Protein AF-A0A9P7UF56-F1 (afdb_monomer_lite)

Sequence (1201 aa):
MAQEKAANDVGEPPVHTKIPYWRIVTDQAGITQEVADYRYPGSGTEADPFLVQWIPNDPRNPMLFSKATKWFITFMVSLTTLAVALLSSAYTGGIRQIIIEFGISQEVATLGVSLFVLGFAIGPLLWAPLSELFGRQSLFFGTYAILTAFNAGCAGANSATTLIVLRFFAGAFGSSPLANSGGVIADMFPAADRGLAMALFAAAPFLGPVLGPIIGGFLGAAAGWRWVMGFLAAFSGTLWLLGAALVPETYAPYLLRQRAAKLSKMTGKVYVSKIEHEQGKISLAESFKTALSRPWILLFREPIVLLLSLYMAIIYGTLYMLFAAFPIVYQQERGWSQGIGGLAFLGIMVGMVFAIIYTLPENGRYKRVQERNGGFAPPETRLLSAMVGGVAIPIGLFWFAWTNNADIHWMVSIAAGVPFGFGMVLLFLSVMNYLIDAYTIFAASVLAANSVIRSCFGAAFPLFTTYMYKDLGTNWASSIPAFLALACVPFPFLFYKYGPAIRARCKFAAQSEAFMARLREEDTSSSDKEPENKNIMGLKEQDGKLVYTYDAEKVWVEPWGLDAFRVRATKAREMPTEDWALLKPEKADAKIIIDDKAGTITNGKIKASITSGGKLMMWNSKGELLLEEYSRHRRDVLDPKCSALDVEAREFLAIVNSNDYHLTARFESVDAEEKIFGMGQYQQPFLDLKGHDLELAHRNSQASVPFAVSSLGYGLLWNNPSVGRAILGRNIMSFEAKSTRALDYWIVAGDSPAEIVEAYADTTGKVPMMPEYGLGFWQCKLRYQTQEELLEVAREYRKRELPIDLIVIDFFHWPLQGEWKFDPTYWPDPDAMIKELQELKIELMVSIWPTVDHKSENWDEMVEKGYLIQSDRGIRIAMNFQGDTTHFDATNPGARDYVWKKAKKNYYDKGIRVFWLDEAEPEYTVYDFDTYRYHLGSNVSIGNIYPVEYAKAFYEGMEAEGQKNIVNLIRCAWAGSQKYGALVWSGDIASSWGSLRNQVAAGLHMGLSGLPWWTTDIGGFHGGDPRDEKFRELFVRWFQWGAFCPVFRLHGCREPEQPQHGTTGGAECHSGAPNEVWSYGPEVYEICKKYMFLREELRDYTRSLMKEAHEKGTPVMRTLFYEFPKDQETWKIGQQYMFGSKYLVCPVLEAEKRNMKVYLPQLEAGGKWKPLLEGETDTYEGGKWIEIDAPLEWMPVFKRE

Radius of gyration: 37.82 Å; chains: 1; bounding box: 109×84×84 Å

Foldseek 3Di:
DPPVPPPPPPPDDDDDDDDPLQCLAVPLLLDDPCQLPDDFPWDQAPVTRRAFDADVLRPNQLQNDDPVLLVVLLVLLLLLLLLLLLLLALLLLQLVVVCVQQVDDSLLSLLLNLLLLLLLLQQLLPLQLVCLVVFVLVLLLVLLVLLLVLLLQLLVDPHSVSNSVSSNSNSNSSNNSVNCSLVLLVLNDDPLGSPVSVLSSLLSNVVSLLVSLQNSNVCCLPPRSSVSSVVSSVSSVVSSVCSSRRPGTRNRQSSSQSNQVVSCVVPVGHYDHPCCVVPPDDDPVRSSVCSNPLLVCCCVQAVLLVLLLLLLQLLLLVSLLCSQLLCCLCCVQVVDGSNVSSCLSVLLVLLLVVLSVVVPVLVQVQVVQCVVVVNDHDLLSLLPLLLQLLVLQLQLLLQLLVQSHNVHDNVSNSNSSNSNSNSSSSSVRSSLSSLCSLQVVCSSSSVSSSSNSNSNSSSPNNSCSVVLCVPVNRNVSSCVSSVVSNVSSCSSVCCSVCVVVSLCVRDRSVVVVVVVVVVVVVVVPPDDDDDDDDPLPAWDDDPQWTWGDDDQKIWTWHDQFAQKTKIKMFSDPDGDPDPFLFDRDDDFRWDWDDDPFWIWIDGHQKIWIQGSLGWIWMDGPVRHTDWTQDAADCSPVPPPNHHPPGDGQWDFQDDPPDLWGWTKHKIALSDLPKFKFFQFFDLALDRGCAQHKDWLADAFLDFGAGWIDILSFKIKGFRFQFGWMFGNYSGMTMTTAGTERMGIMMMGGHPFLLVRLLRLCSTRHFFFQADLLQQAEEEAEQAQQALVSQVVQLVVCVVVVFDAQEYEHEPQLPQAAPQLAGDCVRYVDVLVSCVVCVVSNYAYEYEHEQKDACPDPCNVVCVVVVQWKAFPDDDQAFADPPHRITGGQLVDPVNLLVSLVSNCVRPVVSPHQEYAHECQSPHGPDPPQQRIAHPVGGCNRRSSCRSLSSLVSNQVSSVVVVDGNGAYEYAYHYNSSSHSNYQYESGQFALDLSSLSSVLSNLQSNLSSLNLRYAYAQSGADDQALADPQSLLSSLLSQQVLLLHLGNYHYYQHPPWDDQPDDGTSSNDIGHDDGDQVSNDDVSNVLNSVSSVVSVVCSVVSSVLSVCSNPRSHHQKHQQCNQQVVQPVSSVDRQWTDRPNWKIFHGDSDPPDFKDWDAFAADDPPKWKFWPPPPGDDTHHHPDIDMDTAHSSHGTMITID

Organism: NCBI:txid1209932

Secondary structure (DSSP, 8-state):
--SSSSS-----PPP--PPPHHHHHH-SS---HHHHH---SS-SSSSS-EEE-PPTT-TT-GGGS-HHHHHHHHHHHHHHHHHHHHHHHHGGGGHHHHHHHHT--HHHHHHHHHHHHHHHHHHHHHHHHHHHHH-HHHHHHHHHHHHHHHHHHHHT--SHHHHHHHHHHHHHHHTHHHHHHHHHHHHHS-TTTHHHHHHHHHHHHHHHHHHHHHHHHHHHHHH-HHHHHHHHHHHHHHHHHHHHHH-----HHHHHHHHHHHHHHHHSS-EEEHHHHHH----HHHHHHHHHHHHHHHHHH-HHHHHHHHHHHHHHHHHHHHHHHHIIIIIIIS---HHHHHGGGHHHHHHHHHHHHHHHHHHHHHHHHHHHTTT---GGGGGHHHHHHHHHHHHHHHHHHHH-STTS-HHHHHHTHHHHHHHHHHHHHHHHHHHHHHTGGGHHHHHHHHHHHHHHHHHHHHHHHHHHHHHH-HHHHHHHHHHHHHHHTHHHHHHHHHHHHHHHT-HHHHHHHHHHHHHHHHHTSS----------TTEEEETTEEEEEETTEEEEEEE-STTEEEEEEESSSS-----TTPPPPPPP--EEEE-SSEEEEEETTEEEEEETT--EEEEETT--EEEEB--BSSSSTTSTT--TT-B-SEEEEEPTTSS-EEEEEEEE---SS--EEEEEE-SSS-S--TT-EEEES-BTTBEEEEEEEETTTEEEEE---SSEEEEE-SSEEEEEEEEES-EEEEEEE-SSHHHHHHHHHHHH----PPPGGGSSEEE--TT--SHHHHHHHHHHHHHTT---SEEEE-S--SSSTT--S--TTT-S-HHHHHHHHHHTT-EEEEEE--EEETTSTTHHHHHHHT-B-EESSS-S-SB-SSS-EEEB-TTSHHHHHHHHHHHHHHTGGGT--EEEE-S-S---SS--TTTEE-SSSBHHHHGGGHHHHHHHHHHHHHHHTT--S--EEES---TTGGGGTEEEE--S-BSSHHHHHHHHHHHHHHHHTT---EE--TT-SEEE-TT-HHHHHHHHHHHHHHTTSSSEEE--EESSPBPP--SSGGGGS-BPPP-STTTT-HHHHHHHHHHHHHHHHTHHHHHHHHHHHHHH---SEEEHHHH-TT-TTTTT-SS-EEETTTEEE----STT--EEEEEEPPPSTT-EEEE-STT----EESSEEEEEE--TT---EEEE-

InterPro domains:
  IPR000322 Glycoside hydrolase family 31, TIM barrel domain [PF01055] (768-1102)
  IPR011013 Galactose mutarotase-like domain superfamily [SSF74650] (539-753)
  IPR011701 Major facilitator superfamily [PF07690] (79-460)
  IPR013780 Glycosyl hydrolase, all-beta [G3DSA:2.60.40.1180] (1116-1201)
  IPR017853 Glycoside hydrolase superfamily [SSF51445] (755-1114)
  IPR020846 Major facilitator superfamily domain [PS50850] (73-505)
  IPR036259 MFS transporter superfamily [G3DSA:1.20.1250.20] (67-492)
  IPR036259 MFS transporter superfamily [SSF103473] (56-498)
  IPR048395 Glycosyl hydrolase family 31, C-terminal domain [PF21365] (1113-1201)
  IPR051816 Glycosyl Hydrolase Family 31 [PTHR43863] (535-1200)

Structure (mmCIF, N/CA/C/O backbone):
data_AF-A0A9P7UF56-F1
#
_entry.id   AF-A0A9P7UF56-F1
#
loop_
_atom_site.group_PDB
_atom_site.id
_atom_site.type_symbol
_atom_site.label_atom_id
_atom_site.label_alt_id
_atom_site.label_comp_id
_atom_site.label_asym_id
_atom_site.label_entity_id
_atom_site.label_seq_id
_atom_site.pdbx_PDB_ins_code
_atom_site.Cartn_x
_atom_site.Cartn_y
_atom_site.Cartn_z
_atom_site.occupancy
_atom_site.B_iso_or_equiv
_atom_site.auth_seq_id
_atom_site.auth_comp_id
_atom_site.auth_asym_id
_atom_site.auth_atom_id
_atom_site.pdbx_PDB_model_num
ATOM 1 N N . MET A 1 1 ? -32.665 -35.952 42.282 1.00 38.88 1 MET A N 1
ATOM 2 C CA . MET A 1 1 ? -32.111 -36.808 41.204 1.00 38.88 1 MET A CA 1
ATOM 3 C C . MET A 1 1 ? -33.050 -37.064 40.007 1.00 38.88 1 MET A C 1
ATOM 5 O O . MET A 1 1 ? -32.699 -37.874 39.162 1.00 38.88 1 MET A O 1
ATOM 9 N N . ALA A 1 2 ? -34.174 -36.345 39.842 1.00 30.50 2 ALA A N 1
ATOM 10 C CA . ALA A 1 2 ? -35.028 -36.456 38.640 1.00 30.50 2 ALA A CA 1
ATOM 11 C C . ALA A 1 2 ? -35.421 -35.102 37.998 1.00 30.50 2 ALA A C 1
ATOM 13 O O . ALA A 1 2 ? -36.192 -35.088 37.048 1.00 30.50 2 ALA A O 1
ATOM 14 N N . GLN A 1 3 ? -34.880 -33.972 38.476 1.00 29.50 3 GLN A N 1
ATOM 15 C CA . GLN A 1 3 ? -35.150 -32.630 37.922 1.00 29.50 3 GLN A CA 1
ATOM 16 C C . GLN A 1 3 ? -33.920 -31.936 37.306 1.00 29.50 3 GLN A C 1
ATOM 18 O O . GLN A 1 3 ? -34.077 -30.958 36.591 1.00 29.50 3 GLN A O 1
ATOM 23 N N . GLU A 1 4 ? -32.714 -32.488 37.472 1.00 28.36 4 GLU A N 1
ATOM 24 C CA . GLU A 1 4 ? -31.474 -31.980 36.847 1.00 28.36 4 GLU A CA 1
ATOM 25 C C . GLU A 1 4 ? -31.166 -32.606 35.476 1.00 28.36 4 GLU A C 1
ATOM 27 O O . GLU A 1 4 ? -30.162 -32.283 34.852 1.00 28.36 4 GLU A O 1
ATOM 32 N N . LYS A 1 5 ? -32.028 -33.501 34.975 1.00 28.33 5 LYS A N 1
ATOM 33 C CA . LYS A 1 5 ? -31.809 -34.230 33.712 1.00 28.33 5 LYS A CA 1
ATOM 34 C C . LYS A 1 5 ? -32.609 -33.702 32.515 1.00 28.33 5 LYS A C 1
ATOM 36 O O . LYS A 1 5 ? -32.492 -34.265 31.436 1.00 28.33 5 LYS A O 1
ATOM 41 N N . ALA A 1 6 ? -33.401 -32.640 32.687 1.00 27.80 6 ALA A N 1
ATOM 42 C CA . ALA A 1 6 ? -34.281 -32.103 31.640 1.00 27.80 6 ALA A CA 1
ATOM 43 C C . ALA A 1 6 ? -33.765 -30.811 30.967 1.00 27.80 6 ALA A C 1
ATOM 45 O O . ALA A 1 6 ? -34.418 -30.305 30.063 1.00 27.80 6 ALA A O 1
ATOM 46 N N . ALA A 1 7 ? -32.608 -30.278 31.381 1.00 30.84 7 ALA A N 1
ATOM 47 C CA . ALA A 1 7 ? -32.051 -29.032 30.837 1.00 30.84 7 ALA A CA 1
ATOM 48 C C . ALA A 1 7 ? -30.978 -29.229 29.743 1.00 30.84 7 ALA A C 1
ATOM 50 O O . ALA A 1 7 ? -30.502 -28.245 29.190 1.00 30.84 7 ALA A O 1
ATOM 51 N N . ASN A 1 8 ? -30.618 -30.475 29.407 1.00 30.97 8 ASN A N 1
ATOM 52 C CA . ASN A 1 8 ? -29.501 -30.790 28.501 1.00 30.97 8 ASN A CA 1
ATOM 53 C C . ASN A 1 8 ? -29.908 -31.468 27.184 1.00 30.97 8 ASN A C 1
ATOM 55 O O . ASN A 1 8 ? -29.064 -32.076 26.537 1.00 30.97 8 ASN A O 1
ATOM 59 N N . ASP A 1 9 ? -31.167 -31.344 26.761 1.00 32.72 9 ASP A N 1
ATOM 60 C CA . ASP A 1 9 ? -31.606 -31.832 25.447 1.00 32.72 9 ASP A CA 1
ATOM 61 C C . ASP A 1 9 ? -31.971 -30.645 24.545 1.00 32.72 9 ASP A C 1
ATOM 63 O O . ASP A 1 9 ? -33.124 -30.411 24.178 1.00 32.72 9 ASP A O 1
ATOM 67 N N . VAL A 1 10 ? -30.963 -29.821 24.246 1.00 35.53 10 VAL A N 1
ATOM 68 C CA . VAL A 1 10 ? -31.018 -28.922 23.092 1.00 35.53 10 VAL A CA 1
ATOM 69 C C . VAL A 1 10 ? -30.458 -29.731 21.934 1.00 35.53 10 VAL A C 1
ATOM 71 O O . VAL A 1 10 ? -29.245 -29.885 21.802 1.00 35.53 10 VAL A O 1
ATOM 74 N N . GLY A 1 11 ? -31.373 -30.317 21.160 1.00 30.30 11 GLY A N 1
ATOM 75 C CA . GLY A 1 11 ? -31.056 -31.020 19.923 1.00 30.30 11 GLY A CA 1
ATOM 76 C C . GLY A 1 11 ? -30.156 -30.182 19.016 1.00 30.30 11 GLY A C 1
ATOM 77 O O . GLY A 1 11 ? -30.137 -28.953 19.105 1.00 30.30 11 GLY A O 1
ATOM 78 N N . GLU A 1 12 ? -29.394 -30.887 18.182 1.00 31.69 12 GLU A N 1
ATOM 79 C CA . GLU A 1 12 ? -28.441 -30.358 17.206 1.00 31.69 12 GLU A CA 1
ATOM 80 C C . GLU A 1 12 ? -28.851 -28.983 16.643 1.00 31.69 12 GLU A C 1
ATOM 82 O O . GLU A 1 12 ? -30.004 -28.815 16.228 1.00 31.69 12 GLU A O 1
ATOM 87 N N . PRO A 1 13 ? -27.938 -27.990 16.590 1.00 33.47 13 PRO A N 1
ATOM 88 C CA . PRO A 1 13 ? -28.238 -26.738 15.912 1.00 33.47 13 PRO A CA 1
ATOM 89 C C . PRO A 1 13 ? -28.618 -27.059 14.457 1.00 33.47 13 PRO A C 1
ATOM 91 O O . PRO A 1 13 ? -27.858 -27.748 13.768 1.00 33.47 13 PRO A O 1
ATOM 94 N N . PRO A 1 14 ? -29.791 -26.610 13.982 1.00 34.78 14 PRO A N 1
ATOM 95 C CA . PRO A 1 14 ? -30.282 -26.982 12.668 1.00 34.78 14 PRO A CA 1
ATOM 96 C C . PRO A 1 14 ? -29.324 -26.489 11.578 1.00 34.78 14 PRO A C 1
ATOM 98 O O . PRO A 1 14 ? -28.766 -25.393 11.638 1.00 34.78 14 PRO A O 1
ATOM 101 N N . VAL A 1 15 ? -29.119 -27.345 10.579 1.00 40.34 15 VAL A N 1
ATOM 102 C CA . VAL A 1 15 ? -28.259 -27.113 9.417 1.00 40.34 15 VAL A CA 1
ATOM 103 C C . VAL A 1 15 ? -28.694 -25.844 8.677 1.00 40.34 15 VAL A C 1
ATOM 105 O O . VAL A 1 15 ? -29.820 -25.764 8.198 1.00 40.34 15 VAL A O 1
ATOM 108 N N . HIS A 1 16 ? -27.767 -24.890 8.535 1.00 46.00 16 HIS A N 1
ATOM 109 C CA . HIS A 1 16 ? -27.943 -23.605 7.851 1.00 46.00 16 HIS A CA 1
ATOM 110 C C . HIS A 1 16 ? -28.713 -23.706 6.525 1.00 46.00 16 HIS A C 1
ATOM 112 O O . HIS A 1 16 ? -28.146 -24.081 5.493 1.00 46.00 16 HIS A O 1
ATOM 118 N N . THR A 1 17 ? -29.956 -23.226 6.491 1.00 51.69 17 THR A N 1
ATOM 119 C CA . THR A 1 17 ? -30.624 -22.938 5.215 1.00 51.69 17 THR A CA 1
ATOM 120 C C . THR A 1 17 ? -30.362 -21.495 4.770 1.00 51.69 17 THR A C 1
ATOM 122 O O . THR A 1 17 ? -31.047 -20.551 5.158 1.00 51.69 17 THR A O 1
ATOM 125 N N . LYS A 1 18 ? -29.346 -21.298 3.913 1.00 59.66 18 LYS A N 1
ATOM 126 C CA . LYS A 1 18 ? -29.108 -20.008 3.237 1.00 59.66 18 LYS A CA 1
ATOM 127 C C . LYS A 1 18 ? -30.340 -19.632 2.405 1.00 59.66 18 LYS A C 1
ATOM 129 O O . LYS A 1 18 ? -30.683 -20.337 1.458 1.00 59.66 18 LYS A O 1
ATOM 134 N N . ILE A 1 19 ? -30.981 -18.503 2.717 1.00 76.12 19 ILE A N 1
ATOM 135 C CA . ILE A 1 19 ? -32.008 -17.913 1.850 1.00 76.12 19 ILE A CA 1
ATOM 136 C C . ILE A 1 19 ? -31.288 -17.208 0.690 1.00 76.12 19 ILE A C 1
ATOM 138 O O . ILE A 1 19 ? -30.473 -16.318 0.944 1.00 76.12 19 ILE A O 1
ATOM 142 N N . PRO A 1 20 ? -31.560 -17.558 -0.580 1.00 83.69 20 PRO A N 1
ATOM 143 C CA . PRO A 1 20 ? -31.026 -16.817 -1.718 1.00 83.69 20 PRO A CA 1
ATOM 144 C C . PRO A 1 20 ? -31.409 -15.335 -1.646 1.00 83.69 20 PRO A C 1
ATOM 146 O O . PRO A 1 20 ? -32.547 -15.011 -1.307 1.00 83.69 20 PRO A O 1
ATOM 149 N N . TYR A 1 21 ? -30.500 -14.430 -2.018 1.00 84.25 21 TYR A N 1
ATOM 150 C CA . TYR A 1 21 ? -30.726 -12.983 -1.889 1.00 84.25 21 TYR A CA 1
ATOM 151 C C . TYR A 1 21 ? -31.999 -12.501 -2.607 1.00 84.25 21 TYR A C 1
ATOM 153 O O . TYR A 1 21 ? -32.747 -11.699 -2.057 1.00 84.25 21 TYR A O 1
ATOM 161 N N . TRP A 1 22 ? -32.326 -13.067 -3.777 1.00 83.88 22 TRP A N 1
ATOM 162 C CA . TRP A 1 22 ? -33.572 -12.754 -4.489 1.00 83.88 22 TRP A CA 1
ATOM 163 C C . TRP A 1 22 ? -34.819 -13.029 -3.636 1.00 83.88 22 TRP A C 1
ATOM 165 O O . TRP A 1 22 ? -35.765 -12.248 -3.652 1.00 83.88 22 TRP A O 1
ATOM 175 N N . ARG A 1 23 ? -34.801 -14.090 -2.818 1.00 85.44 23 ARG A N 1
ATOM 176 C CA . ARG A 1 23 ? -35.903 -14.433 -1.915 1.00 85.44 23 ARG A CA 1
ATOM 177 C C . ARG A 1 23 ? -35.963 -13.485 -0.714 1.00 85.44 23 ARG A C 1
ATOM 179 O O . ARG A 1 23 ? -37.057 -13.227 -0.231 1.00 85.44 23 ARG A O 1
ATOM 186 N N . ILE A 1 24 ? -34.840 -12.904 -0.279 1.00 86.19 24 ILE A N 1
ATOM 187 C CA . ILE A 1 24 ? -34.822 -11.826 0.733 1.00 86.19 24 ILE A CA 1
ATOM 188 C C . ILE A 1 24 ? -35.512 -10.563 0.187 1.00 86.19 24 ILE A C 1
ATOM 190 O O . ILE A 1 24 ? -36.226 -9.886 0.924 1.00 86.19 24 ILE A O 1
ATOM 194 N N . VAL A 1 25 ? -35.344 -10.278 -1.109 1.00 87.19 25 VAL A N 1
ATOM 195 C CA . VAL A 1 25 ? -35.974 -9.136 -1.792 1.00 87.19 25 VAL A CA 1
ATOM 196 C C . VAL A 1 25 ? -37.474 -9.365 -2.040 1.00 87.19 25 VAL A C 1
ATOM 198 O O . VAL A 1 25 ? -38.247 -8.416 -1.916 1.00 87.19 25 VAL A O 1
ATOM 201 N N . THR A 1 26 ? -37.910 -10.593 -2.361 1.00 85.38 26 THR A N 1
ATOM 202 C CA . THR A 1 26 ? -39.309 -10.879 -2.752 1.00 85.38 26 THR A CA 1
ATOM 203 C C . THR A 1 26 ? -40.205 -11.454 -1.642 1.00 85.38 26 THR A C 1
ATOM 205 O O . THR A 1 26 ? -41.411 -11.219 -1.662 1.00 85.38 26 THR A O 1
ATOM 208 N N . ASP A 1 27 ? -39.675 -12.224 -0.680 1.00 87.50 27 ASP A N 1
ATOM 209 C CA . ASP A 1 27 ? -40.447 -12.892 0.390 1.00 87.50 27 ASP A CA 1
ATOM 210 C C . ASP A 1 27 ? -40.302 -12.146 1.726 1.00 87.50 27 ASP A C 1
ATOM 212 O O . ASP A 1 27 ? -39.382 -12.383 2.511 1.00 87.50 27 ASP A O 1
ATOM 216 N N . GLN A 1 28 ? -41.251 -11.251 2.013 1.00 88.12 28 GLN A N 1
ATOM 217 C CA . GLN A 1 28 ? -41.210 -10.400 3.212 1.00 88.12 28 GLN A CA 1
ATOM 218 C C . GLN A 1 28 ? -41.397 -11.165 4.526 1.00 88.12 28 GLN A C 1
ATOM 220 O O . GLN A 1 28 ? -40.886 -10.747 5.560 1.00 88.12 28 GLN A O 1
ATOM 225 N N . ALA A 1 29 ? -42.108 -12.294 4.501 1.00 84.06 29 ALA A N 1
ATOM 226 C CA . ALA A 1 29 ? -42.334 -13.107 5.695 1.00 84.06 29 ALA A CA 1
ATOM 227 C C . ALA A 1 29 ? -41.135 -14.015 6.024 1.00 84.06 29 ALA A C 1
ATOM 229 O O . ALA A 1 29 ? -40.936 -14.371 7.188 1.00 84.06 29 ALA A O 1
ATOM 230 N N . GLY A 1 30 ? -40.352 -14.394 5.003 1.00 83.00 30 GLY A N 1
ATOM 231 C CA . GLY A 1 30 ? -39.095 -15.131 5.151 1.00 83.00 30 GLY A CA 1
ATOM 232 C C . GLY A 1 30 ? -39.214 -16.410 5.982 1.00 83.00 30 GLY A C 1
ATOM 233 O O . GLY A 1 30 ? -38.356 -16.659 6.824 1.00 83.00 30 GLY A O 1
ATOM 234 N N . ILE A 1 31 ? -40.296 -17.182 5.806 1.00 83.69 31 ILE A N 1
ATOM 235 C CA . ILE A 1 31 ? -40.503 -18.434 6.552 1.00 83.69 31 ILE A CA 1
ATOM 236 C C . ILE A 1 31 ? -39.583 -19.511 5.969 1.00 83.69 31 ILE A C 1
ATOM 238 O O . ILE A 1 31 ? -39.773 -19.969 4.835 1.00 83.69 31 ILE A O 1
ATOM 242 N N . THR A 1 32 ? -38.575 -19.886 6.748 1.00 84.31 32 THR A N 1
ATOM 243 C CA . THR A 1 32 ? -37.773 -21.101 6.570 1.00 84.31 32 THR A CA 1
ATOM 244 C C . THR A 1 32 ? -38.361 -22.230 7.413 1.00 84.31 32 THR A C 1
ATOM 246 O O . THR A 1 32 ? -39.218 -21.990 8.265 1.00 84.31 32 THR A O 1
ATOM 249 N N . GLN A 1 33 ? -37.903 -23.461 7.182 1.00 77.81 33 GLN A N 1
ATOM 250 C CA . GLN A 1 33 ? -38.308 -24.610 7.995 1.00 77.81 33 GLN A CA 1
ATOM 251 C C . GLN A 1 33 ? -37.965 -24.376 9.480 1.00 77.81 33 GLN A C 1
ATOM 253 O O . GLN A 1 33 ? -38.807 -24.561 10.347 1.00 77.81 33 GLN A O 1
ATOM 258 N N . GLU A 1 34 ? -36.791 -23.800 9.750 1.00 80.56 34 GLU A N 1
ATOM 259 C CA . GLU A 1 34 ? -36.337 -23.410 11.093 1.00 80.56 34 GLU A CA 1
ATOM 260 C C . GLU A 1 34 ? -37.285 -22.412 11.782 1.00 80.56 34 GLU A C 1
ATOM 262 O O . GLU A 1 34 ? -37.587 -22.548 12.964 1.00 80.56 34 GLU A O 1
ATOM 267 N N . VAL A 1 35 ? -37.795 -21.422 11.041 1.00 83.38 35 VAL A N 1
ATOM 268 C CA . VAL A 1 35 ? -38.759 -20.435 11.560 1.00 83.38 35 VAL A CA 1
ATOM 269 C C . VAL A 1 35 ? -40.125 -21.073 11.833 1.00 83.38 35 VAL A C 1
ATOM 271 O O . VAL A 1 35 ? -40.813 -20.660 12.763 1.00 83.38 35 VAL A O 1
ATOM 274 N N . ALA A 1 36 ? -40.533 -22.063 11.034 1.00 81.50 36 ALA A N 1
ATOM 275 C CA . ALA A 1 36 ? -41.790 -22.780 11.238 1.00 81.50 36 ALA A CA 1
ATOM 276 C C . ALA A 1 36 ? -41.737 -23.717 12.459 1.00 81.50 36 ALA A C 1
ATOM 278 O O . ALA A 1 36 ? -42.727 -23.825 13.182 1.00 81.50 36 ALA A O 1
ATOM 279 N N . ASP A 1 37 ? -40.579 -24.334 12.709 1.00 81.12 37 ASP A N 1
ATOM 280 C CA . ASP A 1 37 ? -40.377 -25.315 13.781 1.00 81.12 37 ASP A CA 1
ATOM 281 C C . ASP A 1 37 ? -39.975 -24.672 15.128 1.00 81.12 37 ASP A C 1
ATOM 283 O O . ASP A 1 37 ? -39.958 -25.337 16.170 1.00 81.12 37 ASP A O 1
ATOM 287 N N . TYR A 1 38 ? -39.686 -23.365 15.142 1.00 83.06 38 TYR A N 1
ATOM 288 C CA . TYR A 1 38 ? -39.297 -22.634 16.348 1.00 83.06 38 TYR A CA 1
ATOM 289 C C . TYR A 1 38 ? -40.449 -22.503 17.360 1.00 83.06 38 TYR A C 1
ATOM 291 O O . TYR A 1 38 ? -41.561 -22.069 17.041 1.00 83.06 38 TYR A O 1
ATOM 299 N N . ARG A 1 39 ? -40.171 -22.820 18.632 1.00 81.44 39 ARG A N 1
ATOM 300 C CA . ARG A 1 39 ? -41.145 -22.700 19.729 1.00 81.44 39 ARG A CA 1
ATOM 301 C C . ARG A 1 39 ? -41.229 -21.259 20.233 1.00 81.44 39 ARG A C 1
ATOM 303 O O . ARG A 1 39 ? -40.442 -20.834 21.077 1.00 81.44 39 ARG A O 1
ATOM 310 N N . TYR A 1 40 ? -42.209 -20.518 19.726 1.00 84.69 40 TYR A N 1
ATOM 311 C CA . TYR A 1 40 ? -42.545 -19.182 20.221 1.00 84.69 40 TYR A CA 1
ATOM 312 C C . TYR A 1 40 ? -43.268 -19.251 21.582 1.00 84.69 40 TYR A C 1
ATOM 314 O O . TYR A 1 40 ? -44.037 -20.186 21.810 1.00 84.69 40 TYR A O 1
ATOM 322 N N . PRO A 1 41 ? -43.045 -18.286 22.493 1.00 78.12 41 PRO A N 1
ATOM 323 C CA . PRO A 1 41 ? -43.746 -18.229 23.775 1.00 78.12 41 PRO A CA 1
ATOM 324 C C . PRO A 1 41 ? -45.234 -17.880 23.582 1.00 78.12 41 PRO A C 1
ATOM 326 O O . PRO A 1 41 ? -45.559 -17.035 22.747 1.00 78.12 41 PRO A O 1
ATOM 329 N N . GLY A 1 42 ? -46.115 -18.539 24.343 1.00 82.81 42 GLY A N 1
ATOM 330 C CA . GLY A 1 42 ? -47.584 -18.425 24.280 1.00 82.81 42 GLY A CA 1
ATOM 331 C C . GLY A 1 42 ? -48.272 -19.788 24.094 1.00 82.81 42 GLY A C 1
ATOM 332 O O . GLY A 1 42 ? -47.602 -20.810 23.944 1.00 82.81 42 GLY A O 1
ATOM 333 N N . SER A 1 43 ? -49.607 -19.824 24.099 1.00 79.44 43 SER A N 1
ATOM 334 C CA . SER A 1 43 ? -50.413 -21.036 23.840 1.00 79.44 43 SER A CA 1
ATOM 335 C C . SER A 1 43 ? -51.076 -21.057 22.454 1.00 79.44 43 SER A C 1
ATOM 337 O O . SER A 1 43 ? -51.591 -22.095 22.029 1.00 79.44 43 SER A O 1
ATOM 339 N N . GLY A 1 44 ? -51.022 -19.944 21.712 1.00 80.12 44 GLY A N 1
ATOM 340 C CA . GLY A 1 44 ? -51.536 -19.826 20.342 1.00 80.12 44 GLY A CA 1
ATOM 341 C C . GLY A 1 44 ? -53.047 -19.600 20.251 1.00 80.12 44 GLY A C 1
ATOM 342 O O . GLY A 1 44 ? -53.637 -19.878 19.203 1.00 80.12 44 GLY A O 1
ATOM 343 N N . THR A 1 45 ? -53.663 -19.117 21.333 1.00 82.88 45 THR A N 1
ATOM 344 C CA . THR A 1 45 ? -55.094 -18.775 21.428 1.00 82.88 45 THR A CA 1
ATOM 345 C C . THR A 1 45 ? -55.305 -17.260 21.307 1.00 82.88 45 THR A C 1
ATOM 347 O O . THR A 1 45 ? -54.348 -16.495 21.372 1.00 82.88 45 THR A O 1
ATOM 350 N N . GLU A 1 46 ? -56.546 -16.785 21.139 1.00 77.00 46 GLU A N 1
ATOM 351 C CA . GLU A 1 46 ? -56.818 -15.334 21.084 1.00 77.00 46 GLU A CA 1
ATOM 352 C C . GLU A 1 46 ? -56.492 -14.603 22.399 1.00 77.00 46 GLU A C 1
ATOM 354 O O . GLU A 1 46 ? -56.113 -13.434 22.367 1.00 77.00 46 GLU A O 1
ATOM 359 N N . ALA A 1 47 ? -56.616 -15.286 23.542 1.00 76.62 47 ALA A N 1
ATOM 360 C CA . ALA A 1 47 ? -56.300 -14.729 24.857 1.00 76.62 47 ALA A CA 1
ATOM 361 C C . ALA A 1 47 ? -54.794 -14.771 25.186 1.00 76.62 47 ALA A C 1
ATOM 363 O O . ALA A 1 47 ? -54.332 -13.973 25.997 1.00 76.62 47 ALA A O 1
ATOM 364 N N . ASP A 1 48 ? -54.039 -15.680 24.559 1.00 81.88 48 ASP A N 1
ATOM 365 C CA . ASP A 1 48 ? -52.601 -15.881 24.770 1.00 81.88 48 ASP A CA 1
ATOM 366 C C . ASP A 1 48 ? -51.915 -16.309 23.447 1.00 81.88 48 ASP A C 1
ATOM 368 O O . ASP A 1 48 ? -51.689 -17.505 23.196 1.00 81.88 48 ASP A O 1
ATOM 372 N N . PRO A 1 49 ? -51.665 -15.345 22.537 1.00 86.19 49 PRO A N 1
ATOM 373 C CA . PRO A 1 49 ? -51.119 -15.611 21.209 1.00 86.19 49 PRO A CA 1
ATOM 374 C C . PRO A 1 49 ? -49.624 -15.945 21.260 1.00 86.19 49 PRO A C 1
ATOM 376 O O . PRO A 1 49 ? -48.900 -15.502 22.147 1.00 86.19 49 PRO A O 1
ATOM 379 N N . PHE A 1 50 ? -49.124 -16.661 20.250 1.00 86.19 50 PHE A N 1
ATOM 380 C CA . PHE A 1 50 ? -47.681 -16.857 20.100 1.00 86.19 50 PHE A CA 1
ATOM 381 C C . PHE A 1 50 ? -46.985 -15.542 19.736 1.00 86.19 50 PHE A C 1
ATOM 383 O O . PHE A 1 50 ? -47.278 -14.948 18.693 1.00 86.19 50 PHE A O 1
ATOM 390 N N . LEU A 1 51 ? -46.035 -15.109 20.569 1.00 86.31 51 LEU A N 1
ATOM 391 C CA . LEU A 1 51 ? -45.302 -13.861 20.364 1.00 86.31 51 LEU A CA 1
ATOM 392 C C . LEU A 1 51 ? -44.116 -14.075 19.417 1.00 86.31 51 LEU A C 1
ATOM 394 O O . LEU A 1 51 ? -43.089 -14.653 19.776 1.00 86.31 51 LEU A O 1
ATOM 398 N N . VAL A 1 52 ? -44.258 -13.582 18.187 1.00 85.06 52 VAL A N 1
ATOM 399 C CA . VAL A 1 52 ? -43.236 -13.696 17.142 1.00 85.06 52 VAL A CA 1
ATOM 400 C C . VAL A 1 52 ? -42.149 -12.646 17.354 1.00 85.06 52 VAL A C 1
ATOM 402 O O . VAL A 1 52 ? -42.412 -11.440 17.359 1.00 85.06 52 VAL A O 1
ATOM 405 N N . GLN A 1 53 ? -40.914 -13.131 17.469 1.00 87.25 53 GLN A N 1
ATOM 406 C CA . GLN A 1 53 ? -39.674 -12.356 17.526 1.00 87.25 53 GLN A CA 1
ATOM 407 C C . GLN A 1 53 ? -38.617 -12.976 16.596 1.00 87.25 53 GLN A C 1
ATOM 409 O O . GLN A 1 53 ? -38.833 -14.055 16.037 1.00 87.25 53 GLN A O 1
ATOM 414 N N . TRP A 1 54 ? -37.485 -12.294 16.408 1.00 86.88 54 TRP A N 1
ATOM 415 C CA . TRP A 1 54 ? -36.352 -12.854 15.666 1.00 86.88 54 TRP A CA 1
ATOM 416 C C . TRP A 1 54 ? -35.811 -14.101 16.373 1.00 86.88 54 TRP A C 1
ATOM 418 O O . TRP A 1 54 ? -35.635 -14.089 17.592 1.00 86.88 54 TRP A O 1
ATOM 428 N N . ILE A 1 55 ? -35.540 -15.162 15.613 1.00 84.69 55 ILE A N 1
ATOM 429 C CA . ILE A 1 55 ? -34.787 -16.315 16.124 1.00 84.69 55 ILE A CA 1
ATOM 430 C C . ILE A 1 55 ? -33.284 -15.971 16.159 1.00 84.69 55 ILE A C 1
ATOM 432 O O . ILE A 1 55 ? -32.856 -15.043 15.459 1.00 84.69 55 ILE A O 1
ATOM 436 N N . PRO A 1 56 ? -32.456 -16.671 16.956 1.00 75.62 56 PRO A N 1
ATOM 437 C CA . PRO A 1 56 ? -31.006 -16.502 16.890 1.00 75.62 56 PRO A CA 1
ATOM 438 C C . PRO A 1 56 ? -30.497 -16.699 15.453 1.00 75.62 56 PRO A C 1
ATOM 440 O O . PRO A 1 56 ? -30.875 -17.662 14.795 1.00 75.62 56 PRO A O 1
ATOM 443 N N . ASN A 1 57 ? -29.653 -15.786 14.961 1.00 71.81 57 ASN A N 1
ATOM 444 C CA . ASN A 1 57 ? -29.085 -15.814 13.603 1.00 71.81 57 ASN A CA 1
ATOM 445 C C . ASN A 1 57 ? -30.103 -15.794 12.440 1.00 71.81 57 ASN A C 1
ATOM 447 O O . ASN A 1 57 ? -29.821 -16.310 11.360 1.00 71.81 57 ASN A O 1
ATOM 451 N N . ASP A 1 58 ? -31.271 -15.171 12.629 1.00 80.81 58 ASP A N 1
ATOM 452 C CA . ASP A 1 58 ? -32.308 -15.083 11.595 1.00 80.81 58 ASP A CA 1
ATOM 453 C C . ASP A 1 58 ? -31.817 -14.384 10.303 1.00 80.81 58 ASP A C 1
ATOM 455 O O . ASP A 1 58 ? -31.471 -13.196 10.343 1.00 80.81 58 ASP A O 1
ATOM 459 N N . PRO A 1 59 ? -31.850 -15.053 9.133 1.00 80.12 59 PRO A N 1
ATOM 460 C CA . PRO A 1 59 ? -31.355 -14.495 7.871 1.00 80.12 59 PRO A CA 1
ATOM 461 C C . PRO A 1 59 ? -32.172 -13.298 7.362 1.00 80.12 59 PRO A C 1
ATOM 463 O O . PRO A 1 59 ? -31.714 -12.579 6.472 1.00 80.12 59 PRO A O 1
ATOM 466 N N . ARG A 1 60 ? -33.384 -13.069 7.890 1.00 87.19 60 ARG A N 1
ATOM 467 C CA . ARG A 1 60 ? -34.235 -11.933 7.514 1.00 87.19 60 ARG A CA 1
ATOM 468 C C . ARG A 1 60 ? -34.057 -10.725 8.435 1.00 87.19 60 ARG A C 1
ATOM 470 O O . ARG A 1 60 ? -34.584 -9.666 8.099 1.00 87.19 60 ARG A O 1
ATOM 477 N N . ASN A 1 61 ? -33.306 -10.851 9.533 1.00 89.25 61 ASN A N 1
ATOM 478 C CA . ASN A 1 61 ? -32.992 -9.737 10.423 1.00 89.25 61 ASN A CA 1
ATOM 479 C C . ASN A 1 61 ? -31.970 -8.781 9.760 1.00 89.25 61 ASN A C 1
ATOM 481 O O . ASN A 1 61 ? -30.811 -9.164 9.582 1.00 89.25 61 ASN A O 1
ATOM 485 N N . PRO A 1 62 ? -32.337 -7.526 9.434 1.00 87.56 62 PRO A N 1
ATOM 486 C CA . PRO A 1 62 ? -31.456 -6.588 8.723 1.00 87.56 62 PRO A CA 1
ATOM 487 C C . PRO A 1 62 ? -30.206 -6.181 9.513 1.00 87.56 62 PRO A C 1
ATOM 489 O O . PRO A 1 62 ? -29.176 -5.845 8.925 1.00 87.56 62 PRO A O 1
ATOM 492 N N . MET A 1 63 ? -30.246 -6.302 10.845 1.00 87.31 63 MET A N 1
ATOM 493 C CA . MET A 1 63 ? -29.076 -6.121 11.713 1.00 87.31 63 MET A CA 1
ATOM 494 C C . MET A 1 63 ? -28.020 -7.216 11.516 1.00 87.31 63 MET A C 1
ATOM 496 O O . MET A 1 63 ? -26.853 -6.992 11.834 1.00 87.31 63 MET A O 1
ATOM 500 N N . LEU A 1 64 ? -28.393 -8.366 10.953 1.00 86.56 64 LEU A N 1
ATOM 501 C CA . LEU A 1 64 ? -27.504 -9.497 10.678 1.00 86.56 64 LEU A CA 1
ATOM 502 C C . LEU A 1 64 ? -27.082 -9.588 9.204 1.00 86.56 64 LEU A C 1
ATOM 504 O O . LEU A 1 64 ? -26.356 -10.507 8.829 1.00 86.56 64 LEU A O 1
ATOM 508 N N . PHE A 1 65 ? -27.491 -8.636 8.355 1.00 87.81 65 PHE A N 1
ATOM 509 C CA . PHE A 1 65 ? -27.006 -8.569 6.975 1.00 87.81 65 PHE A CA 1
ATOM 510 C C . PHE A 1 65 ? -25.477 -8.442 6.930 1.00 87.81 65 PHE A C 1
ATOM 512 O O . PHE A 1 65 ? -24.854 -7.813 7.790 1.00 87.81 65 PHE A O 1
ATOM 519 N N . SER A 1 66 ? -24.851 -9.013 5.900 1.00 84.81 66 SER A N 1
ATOM 520 C CA . SER A 1 66 ? -23.403 -8.884 5.723 1.00 84.81 66 SER A CA 1
ATOM 521 C C . SER A 1 66 ? -23.008 -7.413 5.559 1.00 84.81 66 SER A C 1
ATOM 523 O O . SER A 1 66 ? -23.764 -6.620 4.994 1.00 84.81 66 SER A O 1
ATOM 525 N N . LYS A 1 67 ? -21.806 -7.028 6.014 1.00 81.00 67 LYS A N 1
ATOM 526 C CA . LYS A 1 67 ? -21.315 -5.642 5.883 1.00 81.00 67 LYS A CA 1
ATOM 527 C C . LYS A 1 67 ? -21.381 -5.149 4.431 1.00 81.00 67 LYS A C 1
ATOM 529 O O . LYS A 1 67 ? -21.799 -4.019 4.209 1.00 81.00 67 LYS A O 1
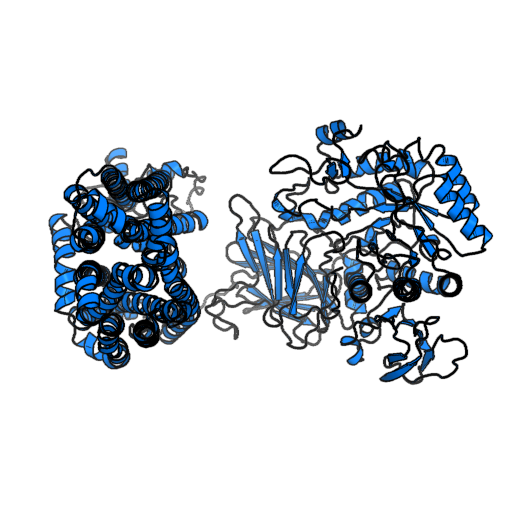ATOM 534 N N . ALA A 1 68 ? -21.069 -6.006 3.454 1.00 83.69 68 ALA A N 1
ATOM 535 C CA . ALA A 1 68 ? -21.196 -5.689 2.031 1.00 83.69 68 ALA A CA 1
ATOM 536 C C . ALA A 1 68 ? -22.646 -5.377 1.622 1.00 83.69 68 ALA A C 1
ATOM 538 O O . ALA A 1 68 ? -22.882 -4.385 0.945 1.00 83.69 68 ALA A O 1
ATOM 539 N N . THR A 1 69 ? -23.626 -6.159 2.091 1.00 85.69 69 THR A N 1
ATOM 540 C CA . THR A 1 69 ? -25.054 -5.896 1.830 1.00 85.69 69 THR A CA 1
ATOM 541 C C . THR A 1 69 ? -25.501 -4.594 2.490 1.00 85.69 69 THR A C 1
ATOM 543 O O . THR A 1 69 ? -26.149 -3.772 1.851 1.00 85.69 69 THR A O 1
ATOM 546 N N . LYS A 1 70 ? -25.103 -4.357 3.746 1.00 90.50 70 LYS A N 1
ATOM 547 C CA . LYS A 1 70 ? -25.427 -3.119 4.466 1.00 90.50 70 LYS A CA 1
ATOM 548 C C . LYS A 1 70 ? -24.844 -1.886 3.774 1.00 90.50 70 LYS A C 1
ATOM 550 O O . LYS A 1 70 ? -25.561 -0.913 3.571 1.00 90.50 70 LYS A O 1
ATOM 555 N N . TRP A 1 71 ? -23.571 -1.926 3.376 1.00 90.38 71 TRP A N 1
ATOM 556 C CA . TRP A 1 71 ? -22.918 -0.828 2.656 1.00 90.38 71 TRP A CA 1
ATOM 557 C C . TRP A 1 71 ? -23.456 -0.647 1.240 1.00 90.38 71 TRP A C 1
ATOM 559 O O . TRP A 1 71 ? -23.631 0.491 0.816 1.00 90.38 71 TRP A O 1
ATOM 569 N N . PHE A 1 72 ? -23.793 -1.731 0.541 1.00 91.75 72 PHE A N 1
ATOM 570 C CA . PHE A 1 72 ? -24.464 -1.667 -0.754 1.00 91.75 72 PHE A CA 1
ATOM 571 C C . PHE A 1 72 ? -25.832 -0.987 -0.637 1.00 91.75 72 PHE A C 1
ATOM 573 O O . PHE A 1 72 ? -26.107 -0.043 -1.373 1.00 91.75 72 PHE A O 1
ATOM 580 N N . ILE A 1 73 ? -26.665 -1.393 0.328 1.00 91.69 73 ILE A N 1
ATOM 581 C CA . ILE A 1 73 ? -27.967 -0.758 0.564 1.00 91.69 73 ILE A CA 1
ATOM 582 C C . ILE A 1 73 ? -27.770 0.712 0.959 1.00 91.69 73 ILE A C 1
ATOM 584 O O . ILE A 1 73 ? -28.434 1.570 0.384 1.00 91.69 73 ILE A O 1
ATOM 588 N N . THR A 1 74 ? -26.825 1.035 1.855 1.00 90.62 74 THR A N 1
ATOM 589 C CA . THR A 1 74 ? -26.480 2.424 2.225 1.00 90.62 74 THR A CA 1
ATOM 590 C C . THR A 1 74 ? -26.059 3.255 1.012 1.00 90.62 74 THR A C 1
ATOM 592 O O . THR A 1 74 ? -26.514 4.390 0.855 1.00 90.62 74 THR A O 1
ATOM 595 N N . PHE A 1 75 ? -25.219 2.706 0.134 1.00 91.69 75 PHE A N 1
ATOM 596 C CA . PHE A 1 75 ? -24.798 3.361 -1.100 1.00 91.69 75 PHE A CA 1
ATOM 597 C C . PHE A 1 75 ? -25.990 3.589 -2.035 1.00 91.69 75 PHE A C 1
ATOM 599 O O . PHE A 1 75 ? -26.189 4.709 -2.498 1.00 91.69 75 PHE A O 1
ATOM 606 N N . MET A 1 76 ? -26.845 2.582 -2.234 1.00 92.25 76 MET A N 1
ATOM 607 C CA . MET A 1 76 ? -28.046 2.691 -3.067 1.00 92.25 76 MET A CA 1
ATOM 608 C C . MET A 1 76 ? -29.043 3.729 -2.531 1.00 92.25 76 MET A C 1
ATOM 610 O O . MET A 1 76 ? -29.537 4.559 -3.297 1.00 92.25 76 MET A O 1
ATOM 614 N N . VAL A 1 77 ? -29.325 3.755 -1.222 1.00 90.50 77 VAL A N 1
ATOM 615 C CA . VAL A 1 77 ? -30.229 4.766 -0.634 1.00 90.50 77 VAL A CA 1
ATOM 616 C C . VAL A 1 77 ? -29.614 6.172 -0.614 1.00 90.50 77 VAL A C 1
ATOM 618 O O . VAL A 1 77 ? -30.331 7.171 -0.697 1.00 90.50 77 VAL A O 1
ATOM 621 N N . SER A 1 78 ? -28.284 6.281 -0.573 1.00 91.19 78 SER A N 1
ATOM 622 C CA . SER A 1 78 ? -27.580 7.562 -0.728 1.00 91.19 78 SER A CA 1
ATOM 623 C C . SER A 1 78 ? -27.607 8.039 -2.184 1.00 91.19 78 SER A C 1
ATOM 625 O O . SER A 1 78 ? -27.885 9.208 -2.438 1.00 91.19 78 SER A O 1
ATOM 627 N N . LEU A 1 79 ? -27.410 7.138 -3.150 1.00 91.75 79 LEU A N 1
ATOM 628 C CA . LEU A 1 79 ? -27.419 7.436 -4.584 1.00 91.75 79 LEU A CA 1
ATOM 629 C C . LEU A 1 79 ? -28.811 7.840 -5.087 1.00 91.75 79 LEU A C 1
ATOM 631 O O . LEU A 1 79 ? -28.942 8.794 -5.847 1.00 91.75 79 LEU A O 1
ATOM 635 N N . THR A 1 80 ? -29.862 7.171 -4.618 1.00 92.06 80 THR A N 1
ATOM 636 C CA . THR A 1 80 ? -31.259 7.576 -4.860 1.00 92.06 80 THR A CA 1
ATOM 637 C C . THR A 1 80 ? -31.532 8.971 -4.278 1.00 92.06 80 THR A C 1
ATOM 639 O O . THR A 1 80 ? -32.068 9.852 -4.952 1.00 92.06 80 THR A O 1
ATOM 642 N N . THR A 1 81 ? -31.066 9.248 -3.060 1.00 91.06 81 THR A N 1
ATOM 643 C CA . THR A 1 81 ? -31.175 10.590 -2.462 1.00 91.06 81 THR A CA 1
ATOM 644 C C . THR A 1 81 ? -30.436 11.659 -3.282 1.00 91.06 81 THR A C 1
ATOM 646 O O . THR A 1 81 ? -30.997 12.727 -3.542 1.00 91.06 81 THR A O 1
ATOM 649 N N . LEU A 1 82 ? -29.214 11.363 -3.741 1.00 92.12 82 LEU A N 1
ATOM 650 C CA . LEU A 1 82 ? -28.437 12.227 -4.635 1.00 92.12 82 LEU A CA 1
ATOM 651 C C . LEU A 1 82 ? -29.189 12.482 -5.942 1.00 92.12 82 LEU A C 1
ATOM 653 O O . LEU A 1 82 ? -29.248 13.619 -6.404 1.00 92.12 82 LEU A O 1
ATOM 657 N N . ALA A 1 83 ? -29.790 11.441 -6.520 1.00 92.62 83 ALA A N 1
ATOM 658 C CA . ALA A 1 83 ? -30.518 11.544 -7.772 1.00 92.62 83 ALA A CA 1
ATOM 659 C C . ALA A 1 83 ? -31.677 12.528 -7.667 1.00 92.62 83 ALA A C 1
ATOM 661 O O . ALA A 1 83 ? -31.772 13.440 -8.477 1.00 92.62 83 ALA A O 1
ATOM 662 N N . VAL A 1 84 ? -32.512 12.426 -6.636 1.00 92.06 84 VAL A N 1
ATOM 663 C CA . VAL A 1 84 ? -33.639 13.354 -6.436 1.00 92.06 84 VAL A CA 1
ATOM 664 C C . VAL A 1 84 ? -33.158 14.798 -6.279 1.00 92.06 84 VAL A C 1
ATOM 666 O O . VAL A 1 84 ? -33.764 15.718 -6.832 1.00 92.06 84 VAL A O 1
ATOM 669 N N . ALA A 1 85 ? -32.051 14.995 -5.564 1.00 91.19 85 ALA A N 1
ATOM 670 C CA . ALA A 1 85 ? -31.448 16.306 -5.362 1.00 91.19 85 ALA A CA 1
ATOM 671 C C . ALA A 1 85 ? -30.790 16.867 -6.643 1.00 91.19 85 ALA A C 1
ATOM 673 O O . ALA A 1 85 ? -30.756 18.075 -6.841 1.00 91.19 85 ALA A O 1
ATOM 674 N N . LEU A 1 86 ? -30.292 16.005 -7.532 1.00 93.12 86 LEU A N 1
ATOM 675 C CA . LEU A 1 86 ? -29.787 16.365 -8.861 1.00 93.12 86 LEU A CA 1
ATOM 676 C C . LEU A 1 86 ? -30.938 16.686 -9.822 1.00 93.12 86 LEU A C 1
ATOM 678 O O . LEU A 1 86 ? -30.870 17.644 -10.592 1.00 93.12 86 LEU A O 1
ATOM 682 N N . LEU A 1 87 ? -32.023 15.913 -9.752 1.00 93.81 87 LEU A N 1
ATOM 683 C CA . LEU A 1 87 ? -33.223 16.098 -10.559 1.00 93.81 87 LEU A CA 1
ATOM 684 C C . LEU A 1 87 ? -33.855 17.476 -10.334 1.00 93.81 87 LEU A C 1
ATOM 686 O O . LEU A 1 87 ? -34.393 18.035 -11.290 1.00 93.81 87 LEU A O 1
ATOM 690 N N . SER A 1 88 ? -33.795 18.032 -9.116 1.00 92.50 88 SER A N 1
ATOM 691 C CA . SER A 1 88 ? -34.359 19.356 -8.813 1.00 92.50 88 SER A CA 1
ATOM 692 C C . SER A 1 88 ? -33.616 20.502 -9.505 1.00 92.50 88 SER A C 1
ATOM 694 O O . SER A 1 88 ? -34.250 21.482 -9.893 1.00 92.50 88 SER A O 1
ATOM 696 N N . SER A 1 89 ? -32.299 20.382 -9.689 1.00 92.44 89 SER A N 1
ATOM 697 C CA . SER A 1 89 ? -31.429 21.463 -10.163 1.00 92.44 89 SER A CA 1
ATOM 698 C C . SER A 1 89 ? -31.007 21.315 -11.625 1.00 92.44 89 SER A C 1
ATOM 700 O O . SER A 1 89 ? -30.863 22.326 -12.306 1.00 92.44 89 SER A O 1
ATOM 702 N N . ALA A 1 90 ? -30.871 20.098 -12.164 1.00 93.38 90 ALA A N 1
ATOM 703 C CA . ALA A 1 90 ? -30.431 19.874 -13.548 1.00 93.38 90 ALA A CA 1
ATOM 704 C C . ALA A 1 90 ? -31.350 20.507 -14.608 1.00 93.38 90 ALA A C 1
ATOM 706 O O . ALA A 1 90 ? -30.889 20.896 -15.680 1.00 93.38 90 ALA A O 1
ATOM 707 N N . TYR A 1 91 ? -32.633 20.697 -14.282 1.00 92.81 91 TYR A N 1
ATOM 708 C CA . TYR A 1 91 ? -33.596 21.445 -15.098 1.00 92.81 91 TYR A CA 1
ATOM 709 C C . TYR A 1 91 ? -33.096 22.850 -15.486 1.00 92.81 91 TYR A C 1
ATOM 711 O O . TYR A 1 91 ? -33.377 23.326 -16.585 1.00 92.81 91 TYR A O 1
ATOM 719 N N . THR A 1 92 ? -32.328 23.501 -14.606 1.00 89.94 92 THR A N 1
ATOM 720 C CA . THR A 1 92 ? -31.866 24.889 -14.775 1.00 89.94 92 THR A CA 1
ATOM 721 C C . THR A 1 92 ? -31.038 25.100 -16.038 1.00 89.94 92 THR A C 1
ATOM 723 O O . THR A 1 92 ? -31.167 26.138 -16.685 1.00 89.94 92 THR A O 1
ATOM 726 N N . GLY A 1 93 ? -30.265 24.093 -16.457 1.00 86.38 93 GLY A N 1
ATOM 727 C CA . GLY A 1 93 ? -29.454 24.167 -17.672 1.00 86.38 93 GLY A CA 1
ATOM 728 C C . GLY A 1 93 ? -30.265 24.242 -18.971 1.00 86.38 93 GLY A C 1
ATOM 729 O O . GLY A 1 93 ? -29.746 24.698 -19.984 1.00 86.38 93 GLY A O 1
ATOM 730 N N . GLY A 1 94 ? -31.548 23.860 -18.938 1.00 87.88 94 GLY A N 1
ATOM 731 C CA . GLY A 1 94 ? -32.465 23.929 -20.080 1.00 87.88 94 GLY A CA 1
ATOM 732 C C . GLY A 1 94 ? -33.419 25.131 -20.079 1.00 87.88 94 GLY A C 1
ATOM 733 O O . GLY A 1 94 ? -34.207 25.266 -21.013 1.00 87.88 94 GLY A O 1
ATOM 734 N N . ILE A 1 95 ? -33.383 26.002 -19.060 1.00 89.50 95 ILE A N 1
ATOM 735 C CA . ILE A 1 95 ? -34.377 27.081 -18.876 1.00 89.50 95 ILE A CA 1
ATOM 736 C C . ILE A 1 95 ? -34.459 28.012 -20.090 1.00 89.50 95 ILE A C 1
ATOM 738 O O . ILE A 1 95 ? -35.557 28.362 -20.516 1.00 89.50 95 ILE A O 1
ATOM 742 N N . ARG A 1 96 ? -33.321 28.391 -20.683 1.00 86.56 96 ARG A N 1
ATOM 743 C CA . ARG A 1 96 ? -33.299 29.293 -21.848 1.00 86.56 96 ARG A CA 1
ATOM 744 C C . ARG A 1 96 ? -34.039 28.688 -23.042 1.00 86.56 96 ARG A C 1
ATOM 746 O O . ARG A 1 96 ? -34.808 29.376 -23.700 1.00 86.56 96 ARG A O 1
ATOM 753 N N . GLN A 1 97 ? -33.814 27.406 -23.309 1.00 89.69 97 GLN A N 1
ATOM 754 C CA . GLN A 1 97 ? -34.446 26.674 -24.399 1.00 89.69 97 GLN A CA 1
ATOM 755 C C . GLN A 1 97 ? -35.956 26.536 -24.155 1.00 89.69 97 GLN A C 1
ATOM 757 O O . GLN A 1 97 ? -36.733 26.711 -25.086 1.00 89.69 97 GLN A O 1
ATOM 762 N N . ILE A 1 98 ? -36.373 26.305 -22.906 1.00 92.25 98 ILE A N 1
ATOM 763 C CA . ILE A 1 98 ? -37.790 26.235 -22.504 1.00 92.25 98 ILE A CA 1
ATOM 764 C C . ILE A 1 98 ? -38.492 27.586 -22.711 1.00 92.25 98 ILE A C 1
ATOM 766 O O . ILE A 1 98 ? -39.608 27.625 -23.227 1.00 92.25 98 ILE A O 1
ATOM 770 N N . ILE A 1 99 ? -37.836 28.691 -22.337 1.00 91.38 99 ILE A N 1
ATOM 771 C CA . ILE A 1 99 ? -38.333 30.061 -22.554 1.00 91.38 99 ILE A CA 1
ATOM 772 C C . ILE A 1 99 ? -38.559 30.322 -24.044 1.00 91.38 99 ILE A C 1
ATOM 774 O O . ILE A 1 99 ? -39.631 30.786 -24.424 1.00 91.38 99 ILE A O 1
ATOM 778 N N . ILE A 1 100 ? -37.565 30.000 -24.878 1.00 90.06 100 ILE A N 1
ATOM 779 C CA . ILE A 1 100 ? -37.629 30.213 -26.330 1.00 90.06 100 ILE A CA 1
ATOM 780 C C . ILE A 1 100 ? -38.736 29.361 -26.954 1.00 90.06 100 ILE A C 1
ATOM 782 O O . ILE A 1 100 ? -39.503 29.861 -27.769 1.00 90.06 100 ILE A O 1
ATOM 786 N N . GLU A 1 101 ? -38.828 28.088 -26.576 1.00 92.31 101 GLU A N 1
ATOM 787 C CA . GLU A 1 101 ? -39.751 27.154 -27.212 1.00 92.31 101 GLU A CA 1
ATOM 788 C C . GLU A 1 101 ? -41.216 27.411 -26.846 1.00 92.31 101 GLU A C 1
ATOM 790 O O . GLU A 1 101 ? -42.078 27.398 -27.722 1.00 92.31 101 GLU A O 1
ATOM 795 N N . PHE A 1 102 ? -41.515 27.653 -25.568 1.00 93.62 102 PHE A N 1
ATOM 796 C CA . PHE A 1 102 ? -42.892 27.885 -25.123 1.00 93.62 102 PHE A CA 1
ATOM 797 C C . PHE A 1 102 ? -43.294 29.364 -25.107 1.00 93.62 102 PHE A C 1
ATOM 799 O O . PHE A 1 102 ? -44.440 29.665 -24.777 1.00 93.62 102 PHE A O 1
ATOM 806 N N . GLY A 1 103 ? -42.381 30.284 -25.435 1.00 91.19 103 GLY A N 1
ATOM 807 C CA . GLY A 1 103 ? -42.647 31.726 -25.433 1.00 91.19 103 GLY A CA 1
ATOM 808 C C . GLY A 1 103 ? -43.067 32.266 -24.062 1.00 91.19 103 GLY A C 1
ATOM 809 O O . GLY A 1 103 ? -43.891 33.175 -23.981 1.00 91.19 103 GLY A O 1
ATOM 810 N N . ILE A 1 104 ? -42.554 31.674 -22.980 1.00 93.94 104 ILE A N 1
ATOM 811 C CA . ILE A 1 104 ? -42.921 32.015 -21.597 1.00 93.94 104 ILE A CA 1
ATOM 812 C C . ILE A 1 104 ? -41.919 32.976 -20.959 1.00 93.94 104 ILE A C 1
ATOM 814 O O . ILE A 1 104 ? -40.771 33.067 -21.384 1.00 93.94 104 ILE A O 1
ATOM 818 N N . SER A 1 105 ? -42.326 33.666 -19.894 1.00 89.56 105 SER A N 1
ATOM 819 C CA . SER A 1 105 ? -41.409 34.522 -19.141 1.00 89.56 105 SER A CA 1
ATOM 820 C C . SER A 1 105 ? -40.383 33.705 -18.340 1.00 89.56 105 SER A C 1
ATOM 822 O O . SER A 1 105 ? -40.581 32.518 -18.049 1.00 89.56 105 SER A O 1
ATOM 824 N N . GLN A 1 106 ? -39.280 34.348 -17.948 1.00 85.62 106 GLN A N 1
ATOM 825 C CA . GLN A 1 106 ? -38.230 33.718 -17.143 1.00 85.62 106 GLN A CA 1
ATOM 826 C C . GLN A 1 106 ? -38.758 33.230 -15.788 1.00 85.62 106 GLN A C 1
ATOM 828 O O . GLN A 1 106 ? -38.349 32.178 -15.294 1.00 85.62 106 GLN A O 1
ATOM 833 N N . GLU A 1 107 ? -39.707 33.952 -15.206 1.00 87.19 107 GLU A N 1
ATOM 834 C CA . GLU A 1 107 ? -40.352 33.605 -13.945 1.00 87.19 107 GLU A CA 1
ATOM 835 C C . GLU A 1 107 ? -41.183 32.330 -14.083 1.00 87.19 107 GLU A C 1
ATOM 837 O O . GLU A 1 107 ? -41.050 31.422 -13.263 1.00 87.19 107 GLU A O 1
ATOM 842 N N . VAL A 1 108 ? -41.964 32.206 -15.164 1.00 89.50 108 VAL A N 1
ATOM 843 C CA . VAL A 1 108 ? -42.746 30.991 -15.440 1.00 89.50 108 VAL A CA 1
ATOM 844 C C . VAL A 1 108 ? -41.824 29.793 -15.665 1.00 89.50 108 VAL A C 1
ATOM 846 O O . VAL A 1 108 ? -42.094 28.709 -15.154 1.00 89.50 108 VAL A O 1
ATOM 849 N N . ALA A 1 109 ? -40.695 29.968 -16.353 1.00 90.06 109 ALA A N 1
ATOM 850 C CA . ALA A 1 109 ? -39.723 28.888 -16.516 1.00 90.06 109 ALA A CA 1
ATOM 851 C C . ALA A 1 109 ? -39.061 28.490 -15.181 1.00 90.06 109 ALA A C 1
ATOM 853 O O . ALA A 1 109 ? -38.834 27.301 -14.937 1.00 90.06 109 ALA A O 1
ATOM 854 N N . THR A 1 110 ? -38.811 29.462 -14.296 1.00 90.50 110 THR A N 1
ATOM 855 C CA . THR A 1 110 ? -38.241 29.257 -12.952 1.00 90.50 110 THR A CA 1
ATOM 856 C C . THR A 1 110 ? -39.198 28.498 -12.027 1.00 90.50 110 THR A C 1
ATOM 858 O O . THR A 1 110 ? -38.739 27.704 -11.200 1.00 90.50 110 THR A O 1
ATOM 861 N N . LEU A 1 111 ? -40.521 28.621 -12.227 1.00 92.00 111 LEU A N 1
ATOM 862 C CA . LEU A 1 111 ? -41.519 27.819 -11.502 1.00 92.00 111 LEU A CA 1
ATOM 863 C C . LEU A 1 111 ? -41.266 26.310 -11.617 1.00 92.00 111 LEU A C 1
ATOM 865 O O . LEU A 1 111 ? -41.605 25.578 -10.692 1.00 92.00 111 LEU A O 1
ATOM 869 N N . GLY A 1 112 ? -40.644 25.832 -12.701 1.00 91.38 112 GLY A N 1
ATOM 870 C CA . GLY A 1 112 ? -40.286 24.418 -12.855 1.00 91.38 112 GLY A CA 1
ATOM 871 C C . GLY A 1 112 ? -39.296 23.914 -11.795 1.00 91.38 112 GLY A C 1
ATOM 872 O O . GLY A 1 112 ? -39.419 22.777 -11.336 1.00 91.38 112 GLY A O 1
ATOM 873 N N . VAL A 1 113 ? -38.358 24.761 -11.358 1.00 91.69 113 VAL A N 1
ATOM 874 C CA . VAL A 1 113 ? -37.449 24.465 -10.235 1.00 91.69 113 VAL A CA 1
ATOM 875 C C . VAL A 1 113 ? -38.189 24.653 -8.917 1.00 91.69 113 VAL A C 1
ATOM 877 O O . VAL A 1 113 ? -38.203 23.753 -8.079 1.00 91.69 113 VAL A O 1
ATOM 880 N N . SER A 1 114 ? -38.866 25.792 -8.751 1.00 92.75 114 SER A N 1
ATOM 881 C CA . SER A 1 114 ? -39.543 26.149 -7.503 1.00 92.75 114 SER A CA 1
ATOM 882 C C . SER A 1 114 ? -40.610 25.140 -7.089 1.00 92.75 114 SER A C 1
ATOM 884 O O . SER A 1 114 ? -40.652 24.730 -5.932 1.00 92.75 114 SER A O 1
ATOM 886 N N . LEU A 1 115 ? -41.456 24.689 -8.018 1.00 93.94 115 LEU A N 1
ATOM 887 C CA . LEU A 1 115 ? -42.523 23.738 -7.713 1.00 93.94 115 LEU A CA 1
ATOM 888 C C . LEU A 1 115 ? -42.006 22.315 -7.500 1.00 93.94 115 LEU A C 1
ATOM 890 O O . LEU A 1 115 ? -42.586 21.581 -6.702 1.00 93.94 115 LEU A O 1
ATOM 894 N N . PHE A 1 116 ? -40.886 21.937 -8.118 1.00 94.12 116 PHE A N 1
ATOM 895 C CA . PHE A 1 116 ? -40.227 20.673 -7.787 1.00 94.12 116 PHE A CA 1
ATOM 896 C C . PHE A 1 116 ? -39.748 20.672 -6.327 1.00 94.12 116 PHE A C 1
ATOM 898 O O . PHE A 1 116 ? -40.002 19.725 -5.585 1.00 94.12 116 PHE A O 1
ATOM 905 N N . VAL A 1 117 ? -39.112 21.763 -5.888 1.00 91.38 117 VAL A N 1
ATOM 906 C CA . VAL A 1 117 ? -38.647 21.925 -4.500 1.00 91.38 117 VAL A CA 1
ATOM 907 C C . VAL A 1 117 ? -39.818 22.072 -3.532 1.00 91.38 117 VAL A C 1
ATOM 909 O O . VAL A 1 117 ? -39.762 21.539 -2.430 1.00 91.38 117 VAL A O 1
ATOM 912 N N . LEU A 1 118 ? -40.920 22.711 -3.932 1.00 91.75 118 LEU A N 1
ATOM 913 C CA . LEU A 1 118 ? -42.147 22.730 -3.130 1.00 91.75 118 LEU A CA 1
ATOM 914 C C . LEU A 1 118 ? -42.694 21.310 -2.908 1.00 91.75 118 LEU A C 1
ATOM 916 O O . LEU A 1 118 ? -43.194 20.999 -1.827 1.00 91.75 118 LEU A O 1
ATOM 920 N N . GLY A 1 119 ? -42.517 20.417 -3.884 1.00 90.38 119 GLY A N 1
ATOM 921 C CA . GLY A 1 119 ? -42.759 18.984 -3.724 1.00 90.38 119 GLY A CA 1
ATOM 922 C C . GLY A 1 119 ? -41.982 18.367 -2.550 1.00 90.38 119 GLY A C 1
ATOM 923 O O . GLY A 1 119 ? -42.547 17.559 -1.813 1.00 90.38 119 GLY A O 1
ATOM 924 N N . PHE A 1 120 ? -40.745 18.815 -2.281 1.00 87.69 120 PHE A N 1
ATOM 925 C CA . PHE A 1 120 ? -39.958 18.381 -1.113 1.00 87.69 120 PHE A CA 1
ATOM 926 C C . PHE A 1 120 ? -40.552 18.823 0.231 1.00 87.69 120 PHE A C 1
ATOM 928 O O . PHE A 1 120 ? -40.210 18.238 1.259 1.00 87.69 120 PHE A O 1
ATOM 935 N N . ALA A 1 121 ? -41.443 19.818 0.253 1.00 84.69 121 ALA A N 1
ATOM 936 C CA . ALA A 1 121 ? -42.164 20.198 1.466 1.00 84.69 121 ALA A CA 1
ATOM 937 C C . ALA A 1 121 ? -43.309 19.218 1.770 1.00 84.69 121 ALA A C 1
ATOM 939 O O . ALA A 1 121 ? -43.532 18.858 2.923 1.00 84.69 121 ALA A O 1
ATOM 940 N N . ILE A 1 122 ? -44.034 18.784 0.737 1.00 84.19 122 ILE A N 1
ATOM 941 C CA . ILE A 1 122 ? -45.280 18.019 0.886 1.00 84.19 122 ILE A CA 1
ATOM 942 C C . ILE A 1 122 ? -45.007 16.518 0.975 1.00 84.19 122 ILE A C 1
ATOM 944 O O . ILE A 1 122 ? -45.578 15.834 1.822 1.00 84.19 122 ILE A O 1
ATOM 948 N N . GLY A 1 123 ? -44.120 15.998 0.128 1.00 84.75 123 GLY A N 1
ATOM 949 C CA . GLY A 1 123 ? -43.885 14.561 0.019 1.00 84.75 123 GLY A CA 1
ATOM 950 C C . GLY A 1 123 ? -43.429 13.892 1.323 1.00 84.75 123 GLY A C 1
ATOM 951 O O . GLY A 1 123 ? -44.057 12.914 1.732 1.00 84.75 123 GLY A O 1
ATOM 952 N N . PRO A 1 124 ? -42.412 14.400 2.054 1.00 82.56 124 PRO A N 1
ATOM 953 C CA . PRO A 1 124 ? -41.937 13.767 3.288 1.00 82.56 124 PRO A CA 1
ATOM 954 C C . PRO A 1 124 ? -43.016 13.604 4.366 1.00 82.56 124 PRO A C 1
ATOM 956 O O . PRO A 1 124 ? -42.979 12.629 5.112 1.00 82.56 124 PRO A O 1
ATOM 959 N N . LEU A 1 125 ? -43.999 14.515 4.419 1.00 80.94 125 LEU A N 1
ATOM 960 C CA . LEU A 1 125 ? -45.117 14.451 5.369 1.00 80.94 125 LEU A CA 1
ATOM 961 C C . LEU A 1 125 ? -46.039 13.248 5.124 1.00 80.94 125 LEU A C 1
ATOM 963 O O . LEU A 1 125 ? -46.700 12.784 6.050 1.00 80.94 125 LEU A O 1
ATOM 967 N N . LEU A 1 126 ? -46.075 12.743 3.890 1.00 82.44 126 LEU A N 1
ATOM 968 C CA . LEU A 1 126 ? -46.848 11.567 3.497 1.00 82.44 126 LEU A CA 1
ATOM 969 C C . LEU A 1 126 ? -45.988 10.302 3.550 1.00 82.44 126 LEU A C 1
ATOM 971 O O . LEU A 1 126 ? -46.408 9.277 4.085 1.00 82.44 126 LEU A O 1
ATOM 975 N N . TRP A 1 127 ? -44.769 10.369 3.013 1.00 85.88 127 TRP A N 1
ATOM 976 C CA . TRP A 1 127 ? -43.932 9.188 2.802 1.00 85.88 127 TRP A CA 1
ATOM 977 C C . TRP A 1 127 ? -43.261 8.661 4.068 1.00 85.88 127 TRP A C 1
ATOM 979 O O . TRP A 1 127 ? -42.991 7.463 4.133 1.00 85.88 127 TRP A O 1
ATOM 989 N N . ALA A 1 128 ? -43.006 9.507 5.068 1.00 78.69 128 ALA A N 1
ATOM 990 C CA . ALA A 1 128 ? -42.455 9.062 6.347 1.00 78.69 128 ALA A CA 1
ATOM 991 C C . ALA A 1 128 ? -43.399 8.095 7.095 1.00 78.69 128 ALA A C 1
ATOM 993 O O . ALA A 1 128 ? -43.015 6.935 7.273 1.00 78.69 128 ALA A O 1
ATOM 994 N N . PRO A 1 129 ? -44.647 8.480 7.446 1.00 77.62 129 PRO A N 1
ATOM 995 C CA . PRO A 1 129 ? -45.559 7.589 8.171 1.00 77.62 129 PRO A CA 1
ATOM 996 C C . PRO A 1 129 ? -45.991 6.371 7.343 1.00 77.62 129 PRO A C 1
ATOM 998 O O . PRO A 1 129 ? -46.163 5.281 7.884 1.00 77.62 129 PRO A O 1
ATOM 1001 N N . LEU A 1 130 ? -46.130 6.514 6.020 1.00 82.94 130 LEU A N 1
ATOM 1002 C CA . LEU A 1 130 ? -46.457 5.382 5.148 1.00 82.94 130 LEU A CA 1
ATOM 1003 C C . LEU A 1 130 ? -45.354 4.314 5.124 1.00 82.94 130 LEU A C 1
ATOM 1005 O O . LEU A 1 130 ? -45.675 3.134 4.984 1.00 82.94 130 LEU A O 1
ATOM 1009 N N . SER A 1 131 ? -44.083 4.700 5.296 1.00 84.69 131 SER A N 1
ATOM 1010 C CA . SER A 1 131 ? -42.958 3.753 5.293 1.00 84.69 131 SER A CA 1
ATOM 1011 C C . SER A 1 131 ? -42.940 2.836 6.517 1.00 84.69 131 SER A C 1
ATOM 1013 O O . SER A 1 131 ? -42.551 1.677 6.412 1.00 84.69 131 SER A O 1
ATOM 1015 N N . GLU A 1 132 ? -43.419 3.325 7.661 1.00 80.81 132 GLU A N 1
ATOM 1016 C CA . GLU A 1 132 ? -43.530 2.543 8.897 1.00 80.81 132 GLU A CA 1
ATOM 1017 C C . GLU A 1 132 ? -44.739 1.591 8.849 1.00 80.81 132 GLU A C 1
ATOM 1019 O O . GLU A 1 132 ? -44.737 0.523 9.454 1.00 80.81 132 GLU A O 1
ATOM 1024 N N . LEU A 1 133 ? -45.779 1.939 8.087 1.00 76.69 133 LEU A N 1
ATOM 1025 C CA . LEU A 1 133 ? -47.005 1.143 7.995 1.00 76.69 133 LEU A CA 1
ATOM 1026 C C . LEU A 1 133 ? -46.936 0.042 6.931 1.00 76.69 133 LEU A C 1
ATOM 1028 O O . LEU A 1 133 ? -47.388 -1.080 7.173 1.00 76.69 133 LEU A O 1
ATOM 1032 N N . PHE A 1 134 ? -46.403 0.369 5.753 1.00 82.38 134 PHE A N 1
ATOM 1033 C CA . PHE A 1 134 ? -46.402 -0.505 4.573 1.00 82.38 134 PHE A CA 1
ATOM 1034 C C . PHE A 1 134 ? -45.015 -1.061 4.215 1.00 82.38 134 PHE A C 1
ATOM 1036 O O . PHE A 1 134 ? -44.884 -1.781 3.223 1.00 82.38 134 PHE A O 1
ATOM 1043 N N . GLY A 1 135 ? -43.996 -0.749 5.021 1.00 85.31 135 GLY A N 1
ATOM 1044 C CA . GLY A 1 135 ? -42.603 -1.094 4.752 1.00 85.31 135 GLY A CA 1
ATOM 1045 C C . GLY A 1 135 ? -41.892 -0.052 3.879 1.00 85.31 135 GLY A C 1
ATOM 1046 O O . GLY A 1 135 ? -42.512 0.697 3.113 1.00 85.31 135 GLY A O 1
ATOM 1047 N N . ARG A 1 136 ? -40.564 0.016 4.000 1.00 88.81 136 ARG A N 1
ATOM 1048 C CA . ARG A 1 136 ? -39.715 0.981 3.291 1.00 88.81 136 ARG A CA 1
ATOM 1049 C C . ARG A 1 136 ? -39.472 0.592 1.831 1.00 88.81 136 ARG A C 1
ATOM 1051 O O . ARG A 1 136 ? -39.426 1.479 0.979 1.00 88.81 136 ARG A O 1
ATOM 1058 N N . GLN A 1 137 ? -39.358 -0.702 1.519 1.00 90.81 137 GLN A N 1
ATOM 1059 C CA . GLN A 1 137 ? -39.050 -1.194 0.169 1.00 90.81 137 GLN A CA 1
ATOM 1060 C C . GLN A 1 137 ? -40.207 -0.932 -0.800 1.00 90.81 137 GLN A C 1
ATOM 1062 O O . GLN A 1 137 ? -40.006 -0.336 -1.859 1.00 90.81 137 GLN A O 1
ATOM 1067 N N . SER A 1 138 ? -41.427 -1.330 -0.428 1.00 86.44 138 SER A N 1
ATOM 1068 C CA . SER A 1 138 ? -42.624 -1.149 -1.268 1.00 86.44 138 SER A CA 1
ATOM 1069 C C . SER A 1 138 ? -42.901 0.327 -1.546 1.00 86.44 138 SER A C 1
ATOM 1071 O O . SER A 1 138 ? -43.296 0.700 -2.652 1.00 86.44 138 SER A O 1
ATOM 1073 N N . LEU A 1 139 ? -42.654 1.178 -0.546 1.00 89.12 139 LEU A N 1
ATOM 1074 C CA . LEU A 1 139 ? -42.804 2.615 -0.687 1.00 89.12 139 LEU A CA 1
ATOM 1075 C C . LEU A 1 139 ? -41.787 3.183 -1.678 1.00 89.12 139 LEU A C 1
ATOM 1077 O O . LEU A 1 139 ? -42.194 3.881 -2.602 1.00 89.12 139 LEU A O 1
ATOM 1081 N N . PHE A 1 140 ? -40.496 2.866 -1.523 1.00 88.50 140 PHE A N 1
ATOM 1082 C CA . PHE A 1 140 ? -39.462 3.313 -2.461 1.00 88.50 140 PHE A CA 1
ATOM 1083 C C . PHE A 1 140 ? -39.714 2.827 -3.882 1.00 88.50 140 PHE A C 1
ATOM 1085 O O . PHE A 1 140 ? -39.557 3.611 -4.813 1.00 88.50 140 PHE A O 1
ATOM 1092 N N . PHE A 1 141 ? -40.174 1.588 -4.056 1.00 89.44 141 PHE A N 1
ATOM 1093 C CA . PHE A 1 141 ? -40.565 1.073 -5.364 1.00 89.44 141 PHE A CA 1
ATOM 1094 C C . PHE A 1 141 ? -41.658 1.934 -6.016 1.00 89.44 141 PHE A C 1
ATOM 1096 O O . PHE A 1 141 ? -41.504 2.372 -7.157 1.00 89.44 141 PHE A O 1
ATOM 1103 N N . GLY A 1 142 ? -42.749 2.205 -5.291 1.00 91.25 142 GLY A N 1
ATOM 1104 C CA . GLY A 1 142 ? -43.883 2.965 -5.819 1.00 91.25 142 GLY A CA 1
ATOM 1105 C C . GLY A 1 142 ? -43.543 4.426 -6.114 1.00 91.25 142 GLY A C 1
ATOM 1106 O O . GLY A 1 142 ? -43.870 4.938 -7.185 1.00 91.25 142 GLY A O 1
ATOM 1107 N N . THR A 1 143 ? -42.852 5.105 -5.198 1.00 93.94 143 THR A N 1
ATOM 1108 C CA . THR A 1 143 ? -42.520 6.525 -5.367 1.00 93.94 143 THR A CA 1
ATOM 1109 C C . THR A 1 143 ? -41.496 6.758 -6.478 1.00 93.94 143 THR A C 1
ATOM 1111 O O . THR A 1 143 ? -41.631 7.733 -7.218 1.00 93.94 143 THR A O 1
ATOM 1114 N N . TYR A 1 144 ? -40.526 5.854 -6.670 1.00 93.69 144 TYR A N 1
ATOM 1115 C CA . TYR A 1 144 ? -39.546 5.952 -7.760 1.00 93.69 144 TYR A CA 1
ATOM 1116 C C . TYR A 1 144 ? -40.120 5.622 -9.135 1.00 93.69 144 TYR A C 1
ATOM 1118 O O . TYR A 1 144 ? -39.743 6.268 -10.116 1.00 93.69 144 TYR A O 1
ATOM 1126 N N . ALA A 1 145 ? -41.059 4.675 -9.216 1.00 95.00 145 ALA A N 1
ATOM 1127 C CA . ALA A 1 145 ? -41.796 4.415 -10.449 1.00 95.00 145 ALA A CA 1
ATOM 1128 C C . ALA A 1 145 ? -42.535 5.682 -10.909 1.00 95.00 145 ALA A C 1
ATOM 1130 O O . ALA A 1 145 ? -42.419 6.109 -12.058 1.00 95.00 145 ALA A O 1
ATOM 1131 N N . ILE A 1 146 ? -43.240 6.330 -9.975 1.00 95.62 146 ILE A N 1
ATOM 1132 C CA . ILE A 1 146 ? -44.013 7.547 -10.236 1.00 95.62 146 ILE A CA 1
ATOM 1133 C C . ILE A 1 146 ? -43.092 8.736 -10.563 1.00 95.62 146 ILE A C 1
ATOM 1135 O O . ILE A 1 146 ? -43.351 9.461 -11.523 1.00 95.62 146 ILE A O 1
ATOM 1139 N N . LEU A 1 147 ? -41.982 8.908 -9.834 1.00 95.50 147 LEU A N 1
ATOM 1140 C CA . LEU A 1 147 ? -40.945 9.901 -10.147 1.00 95.50 147 LEU A CA 1
ATOM 1141 C C . LEU A 1 147 ? -40.426 9.738 -11.583 1.00 95.50 147 LEU A C 1
ATOM 1143 O O . LEU A 1 147 ? -40.340 10.717 -12.327 1.00 95.50 147 LEU A O 1
ATOM 1147 N N . THR A 1 148 ? -40.079 8.511 -11.969 1.00 95.88 148 THR A N 1
ATOM 1148 C CA . THR A 1 148 ? -39.553 8.191 -13.302 1.00 95.88 148 THR A CA 1
ATOM 1149 C C . THR A 1 148 ? -40.585 8.516 -14.378 1.00 95.88 148 THR A C 1
ATOM 1151 O O . THR A 1 148 ? -40.270 9.209 -15.346 1.00 95.88 148 THR A O 1
ATOM 1154 N N . ALA A 1 149 ? -41.837 8.095 -14.174 1.00 96.50 149 ALA A N 1
ATOM 1155 C CA . ALA A 1 149 ? -42.939 8.370 -15.091 1.00 96.50 149 ALA A CA 1
ATOM 1156 C C . ALA A 1 149 ? -43.173 9.878 -15.278 1.00 96.50 149 ALA A C 1
ATOM 1158 O O . ALA A 1 149 ? -43.323 10.341 -16.409 1.00 96.50 149 ALA A O 1
ATOM 1159 N N . PHE A 1 150 ? -43.139 10.668 -14.199 1.00 97.00 150 PHE A N 1
ATOM 1160 C CA . PHE A 1 150 ? -43.295 12.119 -14.300 1.00 97.00 150 PHE A CA 1
ATOM 1161 C C . PHE A 1 150 ? -42.115 12.804 -14.998 1.00 97.00 150 PHE A C 1
ATOM 1163 O O . PHE A 1 150 ? -42.345 13.725 -15.781 1.00 97.00 150 PHE A O 1
ATOM 1170 N N . ASN A 1 151 ? -40.870 12.353 -14.799 1.00 95.31 151 ASN A N 1
ATOM 1171 C CA . ASN A 1 151 ? -39.725 12.888 -15.552 1.00 95.31 151 ASN A CA 1
ATOM 1172 C C . ASN A 1 151 ? -39.782 12.514 -17.040 1.00 95.31 151 ASN A C 1
ATOM 1174 O O . ASN A 1 151 ? -39.502 13.361 -17.888 1.00 95.31 151 ASN A O 1
ATOM 1178 N N . ALA A 1 152 ? -40.207 11.291 -17.375 1.00 95.19 152 ALA A N 1
ATOM 1179 C CA . ALA A 1 152 ? -40.446 10.894 -18.762 1.00 95.19 152 ALA A CA 1
ATOM 1180 C C . ALA A 1 152 ? -41.559 11.749 -19.396 1.00 95.19 152 ALA A C 1
ATOM 1182 O O . ALA A 1 152 ? -41.407 12.254 -20.508 1.00 95.19 152 ALA A O 1
ATOM 1183 N N . GLY A 1 153 ? -42.638 12.004 -18.649 1.00 95.31 153 GLY A N 1
ATOM 1184 C CA . GLY A 1 153 ? -43.700 12.924 -19.052 1.00 95.31 153 GLY A CA 1
ATOM 1185 C C . GLY A 1 153 ? -43.206 14.360 -19.255 1.00 95.31 153 GLY A C 1
ATOM 1186 O O . GLY A 1 153 ? -43.651 15.027 -20.185 1.00 95.31 153 GLY A O 1
ATOM 1187 N N . CYS A 1 154 ? -42.250 14.832 -18.444 1.00 94.88 154 CYS A N 1
ATOM 1188 C CA . CYS A 1 154 ? -41.621 16.141 -18.637 1.00 94.88 154 CYS A CA 1
ATOM 1189 C C . CYS A 1 154 ? -40.868 16.215 -19.972 1.00 94.88 154 CYS A C 1
ATOM 1191 O O . CYS A 1 154 ? -40.947 17.238 -20.646 1.00 94.88 154 CYS A O 1
ATOM 1193 N N . ALA A 1 155 ? -40.173 15.148 -20.384 1.00 93.88 155 ALA A N 1
ATOM 1194 C CA . ALA A 1 155 ? -39.477 15.104 -21.673 1.00 93.88 155 ALA A CA 1
ATOM 1195 C C . ALA A 1 155 ? -40.445 15.178 -22.869 1.00 93.88 155 ALA A C 1
ATOM 1197 O O . ALA A 1 155 ? -40.125 15.789 -23.887 1.00 93.88 155 ALA A O 1
ATOM 1198 N N . GLY A 1 156 ? -41.641 14.597 -22.724 1.00 92.19 156 GLY A N 1
ATOM 1199 C CA . GLY A 1 156 ? -42.719 14.646 -23.716 1.00 92.19 156 GLY A CA 1
ATOM 1200 C C . GLY A 1 156 ? -43.672 15.840 -23.583 1.00 92.19 156 GLY A C 1
ATOM 1201 O O . GLY A 1 156 ? -44.691 15.877 -24.272 1.00 92.19 156 GLY A O 1
ATOM 1202 N N . ALA A 1 157 ? -43.401 16.800 -22.693 1.00 94.06 157 ALA A N 1
ATOM 1203 C CA . ALA A 1 157 ? -44.304 17.921 -22.469 1.00 94.06 157 ALA A CA 1
ATOM 1204 C C . ALA A 1 157 ? -44.319 18.875 -23.678 1.00 94.06 157 ALA A C 1
ATOM 1206 O O . ALA A 1 157 ? -43.279 19.347 -24.136 1.00 94.06 157 ALA A O 1
ATOM 1207 N N . ASN A 1 158 ? -45.525 19.190 -24.159 1.00 92.06 158 ASN A N 1
ATOM 1208 C CA . ASN A 1 158 ? -45.765 20.127 -25.266 1.00 92.06 158 ASN A CA 1
ATOM 1209 C C . ASN A 1 158 ? -46.332 21.476 -24.794 1.00 92.06 158 ASN A C 1
ATOM 1211 O O . ASN A 1 158 ? -46.696 22.316 -25.609 1.00 92.06 158 ASN A O 1
ATOM 1215 N N . SER A 1 159 ? -46.431 21.687 -23.478 1.00 93.06 159 SER A N 1
ATOM 1216 C CA . SER A 1 159 ? -46.812 22.972 -22.895 1.00 93.06 159 SER A CA 1
ATOM 1217 C C . SER A 1 159 ? -46.030 23.242 -21.612 1.00 93.06 159 SER A C 1
ATOM 1219 O O . SER A 1 159 ? -45.711 22.314 -20.857 1.00 93.06 159 SER A O 1
ATOM 1221 N N . ALA A 1 160 ? -45.775 24.522 -21.332 1.00 90.44 160 ALA A N 1
ATOM 1222 C CA . ALA A 1 160 ? -45.127 24.955 -20.097 1.00 90.44 160 ALA A CA 1
ATOM 1223 C C . ALA A 1 160 ? -45.924 24.540 -18.849 1.00 90.44 160 ALA A C 1
ATOM 1225 O O . ALA A 1 160 ? -45.343 24.073 -17.872 1.00 90.44 160 ALA A O 1
ATOM 1226 N N . THR A 1 161 ? -47.259 24.634 -18.891 1.00 93.06 161 THR A N 1
ATOM 1227 C CA . THR A 1 161 ? -48.134 24.214 -17.785 1.00 93.06 161 THR A CA 1
ATOM 1228 C C . THR A 1 161 ? -47.984 22.726 -17.491 1.00 93.06 161 THR A C 1
ATOM 1230 O O . THR A 1 161 ? -47.796 22.348 -16.336 1.00 93.06 161 THR A O 1
ATOM 1233 N N . THR A 1 162 ? -48.012 21.880 -18.527 1.00 94.44 162 THR A N 1
ATOM 1234 C CA . THR A 1 162 ? -47.795 20.436 -18.379 1.00 94.44 162 THR A CA 1
ATOM 1235 C C . THR A 1 162 ? -46.429 20.166 -17.759 1.00 94.44 162 THR A C 1
ATOM 1237 O O . THR A 1 162 ? -46.349 19.449 -16.768 1.00 94.44 162 THR A O 1
ATOM 1240 N N . LEU A 1 163 ? -45.366 20.787 -18.277 1.00 94.31 163 LEU A N 1
ATOM 1241 C CA . LEU A 1 163 ? -44.012 20.610 -17.753 1.00 94.31 163 LEU A CA 1
ATOM 1242 C C . LEU A 1 163 ? -43.929 20.957 -16.258 1.00 94.31 163 LEU A C 1
ATOM 1244 O O . LEU A 1 163 ? -43.455 20.154 -15.460 1.00 94.31 163 LEU A O 1
ATOM 1248 N N . ILE A 1 164 ? -44.445 22.120 -15.865 1.00 94.62 164 ILE A N 1
ATOM 1249 C CA . ILE A 1 164 ? -44.386 22.626 -14.489 1.00 94.62 164 ILE A CA 1
ATOM 1250 C C . ILE A 1 164 ? -45.197 21.753 -13.515 1.00 94.62 164 ILE A C 1
ATOM 1252 O O . ILE A 1 164 ? -44.722 21.439 -12.422 1.00 94.62 164 ILE A O 1
ATOM 1256 N N . VAL A 1 165 ? -46.400 21.318 -13.903 1.00 95.38 165 VAL A N 1
ATOM 1257 C CA . VAL A 1 165 ? -47.243 20.446 -13.065 1.00 95.38 165 VAL A CA 1
ATOM 1258 C C . VAL A 1 165 ? -46.595 19.074 -12.880 1.00 95.38 165 VAL A C 1
ATOM 1260 O O . VAL A 1 165 ? -46.535 18.565 -11.760 1.00 95.38 165 VAL A O 1
ATOM 1263 N N . LEU A 1 166 ? -46.055 18.485 -13.950 1.00 96.31 166 LEU A N 1
ATOM 1264 C CA . LEU A 1 166 ? -45.350 17.206 -13.855 1.00 96.31 166 LEU A CA 1
ATOM 1265 C C . LEU A 1 166 ? -44.088 17.331 -12.990 1.00 96.31 166 LEU A C 1
ATOM 1267 O O . LEU A 1 166 ? -43.790 16.418 -12.223 1.00 96.31 166 LEU A O 1
ATOM 1271 N N . ARG A 1 167 ? -43.392 18.477 -13.026 1.00 95.00 167 ARG A N 1
ATOM 1272 C CA . ARG A 1 167 ? -42.263 18.763 -12.124 1.00 95.00 167 ARG A CA 1
ATOM 1273 C C . ARG A 1 167 ? -42.681 18.812 -10.656 1.00 95.00 167 ARG A C 1
ATOM 1275 O O . ARG A 1 167 ? -41.975 18.246 -9.826 1.00 95.00 167 ARG A O 1
ATOM 1282 N N . PHE A 1 168 ? -43.818 19.423 -10.324 1.00 95.31 168 PHE A N 1
ATOM 1283 C CA . PHE A 1 168 ? -44.339 19.411 -8.951 1.00 95.31 168 PHE A CA 1
ATOM 1284 C C . PHE A 1 168 ? -44.537 17.980 -8.438 1.00 95.31 168 PHE A C 1
ATOM 1286 O O . PHE A 1 168 ? -44.025 17.621 -7.376 1.00 95.31 168 PHE A O 1
ATOM 1293 N N . PHE A 1 169 ? -45.229 17.140 -9.212 1.00 95.06 169 PHE A N 1
ATOM 1294 C CA . PHE A 1 169 ? -45.473 15.758 -8.810 1.00 95.06 169 PHE A CA 1
ATOM 1295 C C . PHE A 1 169 ? -44.191 14.921 -8.792 1.00 95.06 169 PHE A C 1
ATOM 1297 O O . PHE A 1 169 ? -43.989 14.150 -7.856 1.00 95.06 169 PHE A O 1
ATOM 1304 N N . ALA A 1 170 ? -43.280 15.120 -9.747 1.00 94.88 170 ALA A N 1
ATOM 1305 C CA . ALA A 1 170 ? -41.962 14.496 -9.709 1.00 94.88 170 ALA A CA 1
ATOM 1306 C C . ALA A 1 170 ? -41.226 14.840 -8.400 1.00 94.88 170 ALA A C 1
ATOM 1308 O O . ALA A 1 170 ? -40.725 13.944 -7.729 1.00 94.88 170 ALA A O 1
ATOM 1309 N N . GLY A 1 171 ? -41.231 16.107 -7.978 1.00 92.44 171 GLY A N 1
ATOM 1310 C CA . GLY A 1 171 ? -40.644 16.525 -6.703 1.00 92.44 171 GLY A CA 1
ATOM 1311 C C . GLY A 1 171 ? -41.344 15.912 -5.487 1.00 92.44 171 GLY A C 1
ATOM 1312 O O . GLY A 1 171 ? -40.681 15.411 -4.579 1.00 92.44 171 GLY A O 1
ATOM 1313 N N . ALA A 1 172 ? -42.681 15.896 -5.486 1.00 92.75 172 ALA A N 1
ATOM 1314 C CA . ALA A 1 172 ? -43.486 15.378 -4.383 1.00 92.75 172 ALA A CA 1
ATOM 1315 C C . ALA A 1 172 ? -43.292 13.874 -4.164 1.00 92.75 172 ALA A C 1
ATOM 1317 O O . ALA A 1 172 ? -43.121 13.450 -3.027 1.00 92.75 172 ALA A O 1
ATOM 1318 N N . PHE A 1 173 ? -43.282 13.057 -5.219 1.00 93.12 173 PHE A N 1
ATOM 1319 C CA . PHE A 1 173 ? -43.030 11.616 -5.099 1.00 93.12 173 PHE A CA 1
ATOM 1320 C C . PHE A 1 173 ? -41.538 11.311 -4.926 1.00 93.12 173 PHE A C 1
ATOM 1322 O O . PHE A 1 173 ? -41.170 10.454 -4.124 1.00 93.12 173 PHE A O 1
ATOM 1329 N N . GLY A 1 174 ? -40.662 12.059 -5.599 1.00 90.38 174 GLY A N 1
ATOM 1330 C CA . GLY A 1 174 ? -39.217 11.873 -5.507 1.00 90.38 174 GLY A CA 1
ATOM 1331 C C . GLY A 1 174 ? -38.643 12.148 -4.123 1.00 90.38 174 GLY A C 1
ATOM 1332 O O . GLY A 1 174 ? -37.611 11.589 -3.778 1.00 90.38 174 GLY A O 1
ATOM 1333 N N . SER A 1 175 ? -39.301 12.944 -3.281 1.00 89.69 175 SER A N 1
ATOM 1334 C CA . SER A 1 175 ? -38.779 13.299 -1.960 1.00 89.69 175 SER A CA 1
ATOM 1335 C C . SER A 1 175 ? -38.752 12.147 -0.941 1.00 89.69 175 SER A C 1
ATOM 1337 O O . SER A 1 175 ? -38.335 12.365 0.196 1.00 89.69 175 SER A O 1
ATOM 1339 N N . SER A 1 176 ? -39.221 10.940 -1.278 1.00 88.69 176 SER A N 1
ATOM 1340 C CA . SER A 1 176 ? -39.294 9.828 -0.320 1.00 88.69 176 SER A CA 1
ATOM 1341 C C . SER A 1 176 ? -37.944 9.413 0.296 1.00 88.69 176 SER A C 1
ATOM 1343 O O . SER A 1 176 ? -37.922 9.168 1.504 1.00 88.69 176 SER A O 1
ATOM 1345 N N . PRO A 1 177 ? -36.799 9.365 -0.426 1.00 87.75 177 PRO A N 1
ATOM 1346 C CA . PRO A 1 177 ? -35.509 9.010 0.176 1.00 87.75 177 PRO A CA 1
ATOM 1347 C C . PRO A 1 177 ? -34.994 10.080 1.139 1.00 87.75 177 PRO A C 1
ATOM 1349 O O . PRO A 1 177 ? -34.371 9.750 2.144 1.00 87.75 177 PRO A O 1
ATOM 1352 N N . LEU A 1 178 ? -35.323 11.358 0.902 1.00 80.75 178 LEU A N 1
ATOM 1353 C CA . LEU A 1 178 ? -34.950 12.452 1.808 1.00 80.75 178 LEU A CA 1
ATOM 1354 C C . LEU A 1 178 ? -35.539 12.260 3.215 1.00 80.75 178 LEU A C 1
ATOM 1356 O O . LEU A 1 178 ? -34.954 12.738 4.183 1.00 80.75 178 LEU A O 1
ATOM 1360 N N . ALA A 1 179 ? -36.675 11.563 3.324 1.00 77.06 179 ALA A N 1
ATOM 1361 C CA . ALA A 1 179 ? -37.335 11.268 4.592 1.00 77.06 179 ALA A CA 1
ATOM 1362 C C . ALA A 1 179 ? -36.928 9.905 5.178 1.00 77.06 179 ALA A C 1
ATOM 1364 O O . ALA A 1 179 ? -36.727 9.784 6.384 1.00 77.06 179 ALA A O 1
ATOM 1365 N N . ASN A 1 180 ? -36.797 8.879 4.329 1.00 83.00 180 ASN A N 1
ATOM 1366 C CA . ASN A 1 180 ? -36.785 7.485 4.781 1.00 83.00 180 ASN A CA 1
ATOM 1367 C C . ASN A 1 180 ? -35.408 6.805 4.728 1.00 83.00 180 ASN A C 1
ATOM 1369 O O . ASN A 1 180 ? -35.216 5.807 5.421 1.00 83.00 180 ASN A O 1
ATOM 1373 N N . SER A 1 181 ? -34.435 7.326 3.968 1.00 86.06 181 SER A N 1
ATOM 1374 C CA . SER A 1 181 ? -33.109 6.696 3.819 1.00 86.06 181 SER A CA 1
ATOM 1375 C C . SER A 1 181 ? -32.327 6.637 5.133 1.00 86.06 181 SER A C 1
ATOM 1377 O O . SER A 1 181 ? -31.699 5.624 5.428 1.00 86.06 181 SER A O 1
ATOM 1379 N N . GLY A 1 182 ? -32.425 7.675 5.972 1.00 78.25 182 GLY A N 1
ATOM 1380 C CA . GLY A 1 182 ? -31.834 7.650 7.316 1.00 78.25 182 GLY A CA 1
ATOM 1381 C C . GLY A 1 182 ? -32.439 6.558 8.207 1.00 78.25 182 GLY A C 1
ATOM 1382 O O . GLY A 1 182 ? -31.741 5.960 9.021 1.00 78.25 182 GLY A O 1
ATOM 1383 N N . GLY A 1 183 ? -33.721 6.243 8.007 1.00 78.88 183 GLY A N 1
ATOM 1384 C CA . GLY A 1 183 ? -34.381 5.136 8.688 1.00 78.88 183 GLY A CA 1
ATOM 1385 C C . GLY A 1 183 ? -33.949 3.763 8.162 1.00 78.88 183 GLY A C 1
ATOM 1386 O O . GLY A 1 183 ? -33.730 2.868 8.966 1.00 78.88 183 GLY A O 1
ATOM 1387 N N . VAL A 1 184 ? -33.730 3.607 6.850 1.00 86.56 184 VAL A N 1
ATOM 1388 C CA . VAL A 1 184 ? -33.151 2.371 6.277 1.00 86.56 184 VAL A CA 1
ATOM 1389 C C . VAL A 1 184 ? -31.769 2.086 6.874 1.00 86.56 184 VAL A C 1
ATOM 1391 O O . VAL A 1 184 ? -31.468 0.954 7.241 1.00 86.56 184 VAL A O 1
ATOM 1394 N N . ILE A 1 185 ? -30.933 3.118 7.028 1.00 84.69 185 ILE A N 1
ATOM 1395 C CA . ILE A 1 185 ? -29.614 2.985 7.662 1.00 84.69 185 ILE A CA 1
ATOM 1396 C C . ILE A 1 185 ? -29.762 2.586 9.140 1.00 84.69 185 ILE A C 1
ATOM 1398 O O . ILE A 1 185 ? -29.051 1.696 9.606 1.00 84.69 185 ILE A O 1
ATOM 1402 N N . ALA A 1 186 ? -30.703 3.194 9.869 1.00 78.56 186 ALA A N 1
ATOM 1403 C CA . ALA A 1 186 ? -30.964 2.870 11.273 1.00 78.56 186 ALA A CA 1
ATOM 1404 C C . ALA A 1 186 ? -31.486 1.437 11.486 1.00 78.56 186 ALA A C 1
ATOM 1406 O O . ALA A 1 186 ? -31.206 0.841 12.522 1.00 78.56 186 ALA A O 1
ATOM 1407 N N . ASP A 1 187 ? -32.197 0.870 10.511 1.00 82.94 187 ASP A N 1
ATOM 1408 C CA . ASP A 1 187 ? -32.691 -0.507 10.577 1.00 82.94 187 ASP A CA 1
ATOM 1409 C C . ASP A 1 187 ? -31.570 -1.563 10.425 1.00 82.94 187 ASP A C 1
ATOM 1411 O O . ASP A 1 187 ? -31.750 -2.713 10.825 1.00 82.94 187 ASP A O 1
ATOM 1415 N N . MET A 1 188 ? -30.427 -1.201 9.824 1.00 91.00 188 MET A N 1
ATOM 1416 C CA . MET A 1 188 ? -29.338 -2.134 9.485 1.00 91.00 188 MET A CA 1
ATOM 1417 C C . MET A 1 188 ? -28.080 -1.967 10.344 1.00 91.00 188 MET A C 1
ATOM 1419 O O . MET A 1 188 ? -27.308 -2.919 10.504 1.00 91.00 188 MET A O 1
ATOM 1423 N N . PHE A 1 189 ? -27.818 -0.761 10.847 1.00 81.94 189 PHE A N 1
ATOM 1424 C CA . PHE A 1 189 ? -26.598 -0.448 11.588 1.00 81.94 189 PHE A CA 1
ATOM 1425 C C . PHE A 1 189 ? -26.878 -0.270 13.084 1.00 81.94 189 PHE A C 1
ATOM 1427 O O . PHE A 1 189 ? -27.744 0.529 13.452 1.00 81.94 189 PHE A O 1
ATOM 1434 N N . PRO A 1 190 ? -26.095 -0.925 13.963 1.00 66.88 190 PRO A N 1
ATOM 1435 C CA . PRO A 1 190 ? -26.071 -0.598 15.382 1.00 66.88 190 PRO A CA 1
ATOM 1436 C C . PRO A 1 190 ? -25.725 0.879 15.620 1.00 66.88 190 PRO A C 1
ATOM 1438 O O . PRO A 1 190 ? -25.016 1.518 14.836 1.00 66.88 190 PRO A O 1
ATOM 1441 N N . ALA A 1 191 ? -26.195 1.435 16.739 1.00 48.78 191 ALA A N 1
ATOM 1442 C CA . ALA A 1 191 ? -26.059 2.862 17.042 1.00 48.78 191 ALA A CA 1
ATOM 1443 C C . ALA A 1 191 ? -24.600 3.369 17.114 1.00 48.78 191 ALA A C 1
ATOM 1445 O O . ALA A 1 191 ? -24.372 4.554 16.868 1.00 48.78 191 ALA A O 1
ATOM 1446 N N . ALA A 1 192 ? -23.629 2.495 17.408 1.00 45.94 192 ALA A N 1
ATOM 1447 C CA . ALA A 1 192 ? -22.199 2.815 17.445 1.00 45.94 192 ALA A CA 1
ATOM 1448 C C . ALA A 1 192 ? -21.564 2.961 16.043 1.00 45.94 192 ALA A C 1
ATOM 1450 O O . ALA A 1 192 ? -20.683 3.802 15.857 1.00 45.94 192 ALA A O 1
ATOM 1451 N N . ASP A 1 193 ? -22.079 2.227 15.047 1.00 57.97 193 ASP A N 1
ATOM 1452 C CA . ASP A 1 193 ? -21.513 2.115 13.690 1.00 57.97 193 ASP A CA 1
ATOM 1453 C C . ASP A 1 193 ? -22.214 3.019 12.663 1.00 57.97 193 ASP A C 1
ATOM 1455 O O . ASP A 1 193 ? -21.684 3.302 11.586 1.00 57.97 193 ASP A O 1
ATOM 1459 N N . ARG A 1 194 ? -23.418 3.519 12.984 1.00 61.91 194 ARG A N 1
ATOM 1460 C CA . ARG A 1 194 ? -24.250 4.314 12.057 1.00 61.91 194 ARG A CA 1
ATOM 1461 C C . ARG A 1 194 ? -23.631 5.650 11.628 1.00 61.91 194 ARG A C 1
ATOM 1463 O O . ARG A 1 194 ? -24.098 6.252 10.666 1.00 61.91 194 ARG A O 1
ATOM 1470 N N . GLY A 1 195 ? -22.613 6.141 12.340 1.00 60.94 195 GLY A N 1
ATOM 1471 C CA . GLY A 1 195 ? -22.046 7.478 12.135 1.00 60.94 195 GLY A CA 1
ATOM 1472 C C . GLY A 1 195 ? -21.462 7.694 10.736 1.00 60.94 195 GLY A C 1
ATOM 1473 O O . GLY A 1 195 ? -21.743 8.716 10.114 1.00 60.94 195 GLY A O 1
ATOM 1474 N N . LEU A 1 196 ? -20.704 6.722 10.215 1.00 64.56 196 LEU A N 1
ATOM 1475 C CA . LEU A 1 196 ? -20.086 6.824 8.888 1.00 64.56 196 LEU A CA 1
ATOM 1476 C C . LEU A 1 196 ? -21.117 6.645 7.762 1.00 64.56 196 LEU A C 1
ATOM 1478 O O . LEU A 1 196 ? -21.105 7.392 6.786 1.00 64.56 196 LEU A O 1
ATOM 1482 N N . ALA A 1 197 ? -22.058 5.711 7.926 1.00 71.00 197 ALA A N 1
ATOM 1483 C CA . ALA A 1 197 ? -23.150 5.499 6.973 1.00 71.00 197 ALA A CA 1
ATOM 1484 C C . ALA A 1 197 ? -24.062 6.737 6.859 1.00 71.00 197 ALA A C 1
ATOM 1486 O O . ALA A 1 197 ? -24.425 7.146 5.756 1.00 71.00 197 ALA A O 1
ATOM 1487 N N . MET A 1 198 ? -24.374 7.388 7.986 1.00 72.31 198 MET A N 1
ATOM 1488 C CA . MET A 1 198 ? -25.142 8.638 8.007 1.00 72.31 198 MET A CA 1
ATOM 1489 C C . MET A 1 198 ? -24.358 9.819 7.425 1.00 72.31 198 MET A C 1
ATOM 1491 O O . MET A 1 198 ? -24.967 10.681 6.796 1.00 72.31 198 MET A O 1
ATOM 1495 N N . ALA A 1 199 ? -23.029 9.860 7.579 1.00 68.88 199 ALA A N 1
ATOM 1496 C CA . ALA A 1 199 ? -22.189 10.883 6.954 1.00 68.88 199 ALA A CA 1
ATOM 1497 C C . ALA A 1 199 ? -22.178 10.765 5.418 1.00 68.88 199 ALA A C 1
ATOM 1499 O O . ALA A 1 199 ? -22.340 11.774 4.732 1.00 68.88 199 ALA A O 1
ATOM 1500 N N . LEU A 1 200 ? -22.074 9.539 4.883 1.00 71.50 200 LEU A N 1
ATOM 1501 C CA . LEU A 1 200 ? -22.171 9.274 3.442 1.00 71.50 200 LEU A CA 1
ATOM 1502 C C . LEU A 1 200 ? -23.539 9.699 2.883 1.00 71.50 200 LEU A C 1
ATOM 1504 O O . LEU A 1 200 ? -23.610 10.397 1.872 1.00 71.50 200 LEU A O 1
ATOM 1508 N N . PHE A 1 201 ? -24.621 9.338 3.577 1.00 79.38 201 PHE A N 1
ATOM 1509 C CA . PHE A 1 201 ? -25.971 9.775 3.221 1.00 79.38 201 PHE A CA 1
ATOM 1510 C C . PHE A 1 201 ? -26.118 11.300 3.265 1.00 79.38 201 PHE A C 1
ATOM 1512 O O . PHE A 1 201 ? -26.707 11.888 2.361 1.00 79.38 201 PHE A O 1
ATOM 1519 N N . ALA A 1 202 ? -25.581 11.963 4.289 1.00 73.00 202 ALA A N 1
ATOM 1520 C CA . ALA A 1 202 ? -25.806 13.387 4.489 1.00 73.00 202 ALA A CA 1
ATOM 1521 C C . ALA A 1 202 ? -25.140 14.279 3.428 1.00 73.00 202 ALA A C 1
ATOM 1523 O O . ALA A 1 202 ? -25.590 15.405 3.234 1.00 73.00 202 ALA A O 1
ATOM 1524 N N . ALA A 1 203 ? -24.125 13.789 2.709 1.00 73.44 203 ALA A N 1
ATOM 1525 C CA . ALA A 1 203 ? -23.521 14.501 1.581 1.00 73.44 203 ALA A CA 1
ATOM 1526 C C . ALA A 1 203 ? -24.417 14.504 0.323 1.00 73.44 203 ALA A C 1
ATOM 1528 O O . ALA A 1 203 ? -24.412 15.466 -0.452 1.00 73.44 203 ALA A O 1
ATOM 1529 N N . ALA A 1 204 ? -25.222 13.455 0.127 1.00 82.50 204 ALA A N 1
ATOM 1530 C CA . ALA A 1 204 ? -25.996 13.242 -1.095 1.00 82.50 204 ALA A CA 1
ATOM 1531 C C . ALA A 1 204 ? -27.026 14.356 -1.411 1.00 82.50 204 ALA A C 1
ATOM 1533 O O . ALA A 1 204 ? -27.048 14.824 -2.553 1.00 82.50 204 ALA A O 1
ATOM 1534 N N . PRO A 1 205 ? -27.835 14.863 -0.452 1.00 80.69 205 PRO A N 1
ATOM 1535 C CA . PRO A 1 205 ? -28.783 15.951 -0.712 1.00 80.69 205 PRO A CA 1
ATOM 1536 C C . PRO A 1 205 ? -28.155 17.272 -1.175 1.00 80.69 205 PRO A C 1
ATOM 1538 O O . PRO A 1 205 ? -28.845 18.083 -1.791 1.00 80.69 205 PRO A O 1
ATOM 1541 N N . PHE A 1 206 ? -26.883 17.523 -0.851 1.00 80.81 206 PHE A N 1
ATOM 1542 C CA . PHE A 1 206 ? -26.213 18.797 -1.146 1.00 80.81 206 PHE A CA 1
ATOM 1543 C C . PHE A 1 206 ? -25.400 18.752 -2.433 1.00 80.81 206 PHE A C 1
ATOM 1545 O O . PHE A 1 206 ? -25.338 19.745 -3.156 1.00 80.81 206 PHE A O 1
ATOM 1552 N N . LEU A 1 207 ? -24.830 17.590 -2.751 1.00 85.62 207 LEU A N 1
ATOM 1553 C CA . LEU A 1 207 ? -24.052 17.415 -3.968 1.00 85.62 207 LEU A CA 1
ATOM 1554 C C . LEU A 1 207 ? -24.935 17.486 -5.230 1.00 85.62 207 LEU A C 1
ATOM 1556 O O . LEU A 1 207 ? -24.499 17.994 -6.259 1.00 85.62 207 LEU A O 1
ATOM 1560 N N . GLY A 1 208 ? -26.202 17.065 -5.148 1.00 87.81 208 GLY A N 1
ATOM 1561 C CA . GLY A 1 208 ? -27.153 17.129 -6.268 1.00 87.81 208 GLY A CA 1
ATOM 1562 C C . GLY A 1 208 ? -27.362 18.546 -6.838 1.00 87.81 208 GLY A C 1
ATOM 1563 O O . GLY A 1 208 ? -27.134 18.754 -8.031 1.00 87.81 208 GLY A O 1
ATOM 1564 N N . PRO A 1 209 ? -27.722 19.547 -6.011 1.00 87.44 209 PRO A N 1
ATOM 1565 C CA . PRO A 1 209 ? -27.807 20.958 -6.391 1.00 87.44 209 PRO A CA 1
ATOM 1566 C C . PRO A 1 209 ? -26.557 21.516 -7.079 1.00 87.44 209 PRO A C 1
ATOM 1568 O O . PRO A 1 209 ? -26.680 22.379 -7.936 1.00 87.44 209 PRO A O 1
ATOM 1571 N N . VAL A 1 210 ? -25.372 21.009 -6.744 1.00 89.50 210 VAL A N 1
ATOM 1572 C CA . VAL A 1 210 ? -24.092 21.451 -7.315 1.00 89.50 210 VAL A CA 1
ATOM 1573 C C . VAL A 1 210 ? -23.806 20.782 -8.664 1.00 89.50 210 VAL A C 1
ATOM 1575 O O . VAL A 1 210 ? -23.384 21.446 -9.607 1.00 89.50 210 VAL A O 1
ATOM 1578 N N . LEU A 1 211 ? -24.073 19.477 -8.781 1.00 92.44 211 LEU A N 1
ATOM 1579 C CA . LEU A 1 211 ? -23.850 18.714 -10.014 1.00 92.44 211 LEU A CA 1
ATOM 1580 C C . LEU A 1 211 ? -24.892 19.010 -11.098 1.00 92.44 211 LEU A C 1
ATOM 1582 O O . LEU A 1 211 ? -24.582 18.952 -12.288 1.00 92.44 211 LEU A O 1
ATOM 1586 N N . GLY A 1 212 ? -26.125 19.331 -10.704 1.00 92.44 212 GLY A N 1
ATOM 1587 C CA . GLY A 1 212 ? -27.230 19.540 -11.636 1.00 92.44 212 GLY A CA 1
ATOM 1588 C C . GLY A 1 212 ? -26.965 20.620 -12.689 1.00 92.44 212 GLY A C 1
ATOM 1589 O O . GLY A 1 212 ? -27.070 20.301 -13.871 1.00 92.44 212 GLY A O 1
ATOM 1590 N N . PRO A 1 213 ? -26.589 21.863 -12.329 1.00 91.25 213 PRO A N 1
ATOM 1591 C CA . PRO A 1 213 ? -26.295 22.915 -13.305 1.00 91.25 213 PRO A CA 1
ATOM 1592 C C . PRO A 1 213 ? -25.147 22.573 -14.256 1.00 91.25 213 PRO A C 1
ATOM 1594 O O . PRO A 1 213 ? -25.166 23.006 -15.404 1.00 91.25 213 PRO A O 1
ATOM 1597 N N . ILE A 1 214 ? -24.168 21.779 -13.808 1.00 92.19 214 ILE A N 1
ATOM 1598 C CA . ILE A 1 214 ? -23.046 21.333 -14.643 1.00 92.19 214 ILE A CA 1
ATOM 1599 C C . ILE A 1 214 ? -23.562 20.360 -15.708 1.00 92.19 214 ILE A C 1
ATOM 1601 O O . ILE A 1 214 ? -23.432 20.618 -16.904 1.00 92.19 214 ILE A O 1
ATOM 1605 N N . ILE A 1 215 ? -24.214 19.273 -15.284 1.00 93.31 215 ILE A N 1
ATOM 1606 C CA . ILE A 1 215 ? -24.732 18.240 -16.195 1.00 93.31 215 ILE A CA 1
ATOM 1607 C C . ILE A 1 215 ? -25.810 18.828 -17.109 1.00 93.31 215 ILE A C 1
ATOM 1609 O O . ILE A 1 215 ? -25.746 18.688 -18.329 1.00 93.31 215 ILE A O 1
ATOM 1613 N N . GLY A 1 216 ? -26.780 19.528 -16.523 1.00 91.62 216 GLY A N 1
ATOM 1614 C CA . GLY A 1 216 ? -27.866 20.176 -17.246 1.00 91.62 216 GLY A CA 1
ATOM 1615 C C . GLY A 1 216 ? -27.378 21.278 -18.182 1.00 91.62 216 GLY A C 1
ATOM 1616 O O . GLY A 1 216 ? -27.953 21.445 -19.252 1.00 91.62 216 GLY A O 1
ATOM 1617 N N . GLY A 1 217 ? -26.327 22.017 -17.817 1.00 89.75 217 GLY A N 1
ATOM 1618 C CA . GLY A 1 217 ? -25.769 23.099 -18.628 1.00 89.75 217 GLY A CA 1
ATOM 1619 C C . GLY A 1 217 ? -25.068 22.596 -19.888 1.00 89.75 217 GLY A C 1
ATOM 1620 O O . GLY A 1 217 ? -25.321 23.119 -20.971 1.00 89.75 217 GLY A O 1
ATOM 1621 N N . PHE A 1 218 ? -24.231 21.556 -19.779 1.00 93.12 218 PHE A N 1
ATOM 1622 C CA . PHE A 1 218 ? -23.581 20.949 -20.948 1.00 93.12 218 PHE A CA 1
ATOM 1623 C C . PHE A 1 218 ? -24.570 20.165 -21.818 1.00 93.12 218 PHE A C 1
ATOM 1625 O O . PHE A 1 218 ? -24.594 20.353 -23.033 1.00 93.12 218 PHE A O 1
ATOM 1632 N N . LEU A 1 219 ? -25.426 19.335 -21.212 1.00 92.75 219 LEU A N 1
ATOM 1633 C CA . LEU A 1 219 ? -26.409 18.543 -21.957 1.00 92.75 219 LEU A CA 1
ATOM 1634 C C . LEU A 1 219 ? -27.498 19.423 -22.585 1.00 92.75 219 LEU A C 1
ATOM 1636 O O . LEU A 1 219 ? -27.884 19.211 -23.732 1.00 92.75 219 LEU A O 1
ATOM 1640 N N . GLY A 1 220 ? -27.967 20.440 -21.860 1.00 89.62 220 GLY A N 1
ATOM 1641 C CA . GLY A 1 220 ? -28.940 21.408 -22.356 1.00 89.62 220 GLY A CA 1
ATOM 1642 C C . GLY A 1 220 ? -28.399 22.219 -23.530 1.00 89.62 220 GLY A C 1
ATOM 1643 O O . GLY A 1 220 ? -29.110 22.393 -24.519 1.00 89.62 220 GLY A O 1
ATOM 1644 N N . ALA A 1 221 ? -27.135 22.651 -23.469 1.00 86.50 221 ALA A N 1
ATOM 1645 C CA . ALA A 1 221 ? -26.484 23.347 -24.576 1.00 86.50 221 ALA A CA 1
ATOM 1646 C C . ALA A 1 221 ? -26.276 22.446 -25.807 1.00 86.50 221 ALA A C 1
ATOM 1648 O O . ALA A 1 221 ? -26.468 22.910 -26.927 1.00 86.50 221 ALA A O 1
ATOM 1649 N N . ALA A 1 222 ? -25.903 21.177 -25.608 1.00 88.81 222 ALA A N 1
ATOM 1650 C CA . ALA A 1 222 ? -25.582 20.258 -26.701 1.00 88.81 222 ALA A CA 1
ATOM 1651 C C . ALA A 1 222 ? -26.818 19.640 -27.376 1.00 88.81 222 ALA A C 1
ATOM 1653 O O . ALA A 1 222 ? -26.854 19.516 -28.596 1.00 88.81 222 ALA A O 1
ATOM 1654 N N . ALA A 1 223 ? -27.819 19.235 -26.590 1.00 89.19 223 ALA A N 1
ATOM 1655 C CA . ALA A 1 223 ? -28.948 18.433 -27.065 1.00 89.19 223 ALA A CA 1
ATOM 1656 C C . ALA A 1 223 ? -30.325 19.040 -26.731 1.00 89.19 223 ALA A C 1
ATOM 1658 O O . ALA A 1 223 ? -31.345 18.586 -27.243 1.00 89.19 223 ALA A O 1
ATOM 1659 N N . GLY A 1 224 ? -30.389 20.089 -25.909 1.00 90.31 224 GLY A N 1
ATOM 1660 C CA . GLY A 1 224 ? -31.637 20.762 -25.545 1.00 90.31 224 GLY A CA 1
ATOM 1661 C C . GLY A 1 224 ? -32.310 20.212 -24.283 1.00 90.31 224 GLY A C 1
ATOM 1662 O O . GLY A 1 224 ? -31.947 19.178 -23.722 1.00 90.31 224 GLY A O 1
ATOM 1663 N N . TRP A 1 225 ? -33.332 20.930 -23.810 1.00 93.38 225 TRP A N 1
ATOM 1664 C CA . TRP A 1 225 ? -33.956 20.678 -22.505 1.00 93.38 225 TRP A CA 1
ATOM 1665 C C . TRP A 1 225 ? -34.722 19.346 -22.424 1.00 93.38 225 TRP A C 1
ATOM 1667 O O . TRP A 1 225 ? -34.797 18.749 -21.349 1.00 93.38 225 TRP A O 1
ATOM 1677 N N . ARG A 1 226 ? -35.253 18.838 -23.546 1.00 94.44 226 ARG A N 1
ATOM 1678 C CA . ARG A 1 226 ? -35.917 17.522 -23.584 1.00 94.44 226 ARG A CA 1
ATOM 1679 C C . ARG A 1 226 ? -34.951 16.383 -23.308 1.00 94.44 226 ARG A C 1
ATOM 1681 O O . ARG A 1 226 ? -35.311 15.455 -22.593 1.00 94.44 226 ARG A O 1
ATOM 1688 N N . TRP A 1 227 ? -33.720 16.479 -23.805 1.00 94.12 227 TRP A N 1
ATOM 1689 C CA . TRP A 1 227 ? -32.668 15.512 -23.501 1.00 94.12 227 TRP A CA 1
ATOM 1690 C C . TRP A 1 227 ? -32.218 15.596 -22.046 1.00 94.12 227 TRP A C 1
ATOM 1692 O O . TRP A 1 227 ? -31.960 14.559 -21.444 1.00 94.12 227 TRP A O 1
ATOM 1702 N N . VAL A 1 228 ? -32.229 16.790 -21.442 1.00 93.44 228 VAL A N 1
ATOM 1703 C CA . VAL A 1 228 ? -32.046 16.929 -19.988 1.00 93.44 228 VAL A CA 1
ATOM 1704 C C . VAL A 1 228 ? -33.142 16.164 -19.239 1.00 93.44 228 VAL A C 1
ATOM 1706 O O . VAL A 1 228 ? -32.821 15.333 -18.398 1.00 93.44 228 VAL A O 1
ATOM 1709 N N . MET A 1 229 ? -34.426 16.349 -19.575 1.00 94.31 229 MET A N 1
ATOM 1710 C CA . MET A 1 229 ? -35.516 15.579 -18.944 1.00 94.31 229 MET A CA 1
ATOM 1711 C C . MET A 1 229 ? -35.425 14.073 -19.228 1.00 94.31 229 MET A C 1
ATOM 1713 O O . MET A 1 229 ? -35.677 13.269 -18.333 1.00 94.31 229 MET A O 1
ATOM 1717 N N . GLY A 1 230 ? -35.035 13.688 -20.444 1.00 94.50 230 GLY A N 1
ATOM 1718 C CA . GLY A 1 230 ? -34.828 12.297 -20.842 1.00 94.50 230 GLY A CA 1
ATOM 1719 C C . GLY A 1 230 ? -33.707 11.628 -20.048 1.00 94.50 230 GLY A C 1
ATOM 1720 O O . GLY A 1 230 ? -33.890 10.518 -19.558 1.00 94.50 230 GLY A O 1
ATOM 1721 N N . PHE A 1 231 ? -32.592 12.328 -19.826 1.00 95.19 231 PHE A N 1
ATOM 1722 C CA . PHE A 1 231 ? -31.519 11.877 -18.942 1.00 95.19 231 PHE A CA 1
ATOM 1723 C C . PHE A 1 231 ? -32.019 11.696 -17.506 1.00 95.19 231 PHE A C 1
ATOM 1725 O O . PHE A 1 231 ? -31.774 10.655 -16.902 1.00 95.19 231 PHE A O 1
ATOM 1732 N N . LEU A 1 232 ? -32.769 12.662 -16.968 1.00 94.44 232 LEU A N 1
ATOM 1733 C CA . LEU A 1 232 ? -33.335 12.555 -15.620 1.00 94.44 232 LEU A CA 1
ATOM 1734 C C . LEU A 1 232 ? -34.304 11.369 -15.490 1.00 94.44 232 LEU A C 1
ATOM 1736 O O . LEU A 1 232 ? -34.293 10.679 -14.467 1.00 94.44 232 LEU A O 1
ATOM 1740 N N . ALA A 1 233 ? -35.105 11.097 -16.522 1.00 95.88 233 ALA A N 1
ATOM 1741 C CA . ALA A 1 233 ? -35.989 9.937 -16.585 1.00 95.88 233 ALA A CA 1
ATOM 1742 C C . ALA A 1 233 ? -35.202 8.620 -16.667 1.00 95.88 233 ALA A C 1
ATOM 1744 O O . ALA A 1 233 ? -35.469 7.701 -15.901 1.00 95.88 233 ALA A O 1
ATOM 1745 N N . ALA A 1 234 ? -34.191 8.536 -17.534 1.00 95.56 234 ALA A N 1
ATOM 1746 C CA . ALA A 1 234 ? -33.348 7.350 -17.664 1.00 95.56 234 ALA A CA 1
ATOM 1747 C C . ALA A 1 234 ? -32.562 7.062 -16.375 1.00 95.56 234 ALA A C 1
ATOM 1749 O O . ALA A 1 234 ? -32.495 5.920 -15.921 1.00 95.56 234 ALA A O 1
ATOM 1750 N N . PHE A 1 235 ? -32.010 8.099 -15.746 1.00 95.12 235 PHE A N 1
ATOM 1751 C CA . PHE A 1 235 ? -31.258 7.982 -14.503 1.00 95.12 235 PHE A CA 1
ATOM 1752 C C . PHE A 1 235 ? -32.145 7.536 -13.332 1.00 95.12 235 PHE A C 1
ATOM 1754 O O . PHE A 1 235 ? -31.832 6.548 -12.668 1.00 95.12 235 PHE A O 1
ATOM 1761 N N . SER A 1 236 ? -33.290 8.196 -13.116 1.00 95.19 236 SER A N 1
ATOM 1762 C CA . SER A 1 236 ? -34.250 7.781 -12.078 1.00 95.19 236 SER A CA 1
ATOM 1763 C C . SER A 1 236 ? -34.850 6.397 -12.347 1.00 95.19 236 SER A C 1
ATOM 1765 O O . SER A 1 236 ? -34.974 5.609 -11.410 1.00 95.19 236 SER A O 1
ATOM 1767 N N . GLY A 1 237 ? -35.115 6.052 -13.610 1.00 95.06 237 GLY A N 1
ATOM 1768 C CA . GLY A 1 237 ? -35.607 4.734 -14.012 1.00 95.06 237 GLY A CA 1
ATOM 1769 C C . GLY A 1 237 ? -34.592 3.614 -13.790 1.00 95.06 237 GLY A C 1
ATOM 1770 O O . GLY A 1 237 ? -34.954 2.533 -13.334 1.00 95.06 237 GLY A O 1
ATOM 1771 N N . THR A 1 238 ? -33.307 3.883 -14.023 1.00 95.50 238 THR A N 1
ATOM 1772 C CA . THR A 1 238 ? -32.231 2.917 -13.757 1.00 95.50 238 THR A CA 1
ATOM 1773 C C . THR A 1 238 ? -32.127 2.636 -12.258 1.00 95.50 238 THR A C 1
ATOM 1775 O O . THR A 1 238 ? -32.092 1.480 -11.842 1.00 95.50 238 THR A O 1
ATOM 1778 N N . LEU A 1 239 ? -32.162 3.681 -11.424 1.00 94.44 239 LEU A N 1
ATOM 1779 C CA . LEU A 1 239 ? -32.153 3.532 -9.966 1.00 94.44 239 LEU A CA 1
ATOM 1780 C C . LEU A 1 239 ? -33.426 2.871 -9.431 1.00 94.44 239 LEU A C 1
ATOM 1782 O O . LEU A 1 239 ? -33.348 2.111 -8.470 1.00 94.44 239 LEU A O 1
ATOM 1786 N N . TRP A 1 240 ? -34.578 3.115 -10.061 1.00 94.44 240 TRP A N 1
ATOM 1787 C CA . TRP A 1 240 ? -35.823 2.419 -9.749 1.00 94.44 240 TRP A CA 1
ATOM 1788 C C . TRP A 1 240 ? -35.701 0.911 -9.995 1.00 94.44 240 TRP A C 1
ATOM 1790 O O . TRP A 1 240 ? -35.982 0.133 -9.086 1.00 94.44 240 TRP A O 1
ATOM 1800 N N . LEU A 1 241 ? -35.233 0.494 -11.176 1.00 93.50 241 LEU A N 1
ATOM 1801 C CA . LEU A 1 241 ? -35.076 -0.923 -11.525 1.00 93.50 241 LEU A CA 1
ATOM 1802 C C . LEU A 1 241 ? -34.037 -1.622 -10.638 1.00 93.50 241 LEU A C 1
ATOM 1804 O O . LEU A 1 241 ? -34.292 -2.714 -10.131 1.00 93.50 241 LEU A O 1
ATOM 1808 N N . LEU A 1 242 ? -32.892 -0.976 -10.395 1.00 91.94 242 LEU A N 1
ATOM 1809 C CA . LEU A 1 242 ? -31.855 -1.507 -9.507 1.00 91.94 242 LEU A CA 1
ATOM 1810 C C . LEU A 1 242 ? -32.341 -1.592 -8.058 1.00 91.94 242 LEU A C 1
ATOM 1812 O O . LEU A 1 242 ? -32.139 -2.609 -7.401 1.00 91.94 242 LEU A O 1
ATOM 1816 N N . GLY A 1 243 ? -33.018 -0.554 -7.562 1.00 89.56 243 GLY A N 1
ATOM 1817 C CA . GLY A 1 243 ? -33.614 -0.547 -6.229 1.00 89.56 243 GLY A CA 1
ATOM 1818 C C . GLY A 1 243 ? -34.660 -1.649 -6.063 1.00 89.56 243 GLY A C 1
ATOM 1819 O O . GLY A 1 243 ? -34.625 -2.384 -5.080 1.00 89.56 243 GLY A O 1
ATOM 1820 N N . ALA A 1 244 ? -35.537 -1.818 -7.056 1.00 86.75 244 ALA A N 1
ATOM 1821 C CA . ALA A 1 244 ? -36.564 -2.856 -7.076 1.00 86.75 244 ALA A CA 1
ATOM 1822 C C . ALA A 1 244 ? -35.981 -4.274 -7.020 1.00 86.75 244 ALA A C 1
ATOM 1824 O O . ALA A 1 244 ? -36.508 -5.130 -6.312 1.00 86.75 244 ALA A O 1
ATOM 1825 N N . ALA A 1 245 ? -34.904 -4.518 -7.768 1.00 86.50 245 ALA A N 1
ATOM 1826 C CA . ALA A 1 245 ? -34.297 -5.837 -7.884 1.00 86.50 245 ALA A CA 1
ATOM 1827 C C . ALA A 1 245 ? -33.339 -6.174 -6.729 1.00 86.50 245 ALA A C 1
ATOM 1829 O O . ALA A 1 245 ? -33.165 -7.351 -6.415 1.00 86.50 245 ALA A O 1
ATOM 1830 N N . LEU A 1 246 ? -32.698 -5.169 -6.116 1.00 88.75 246 LEU A N 1
ATOM 1831 C CA . LEU A 1 246 ? -31.531 -5.386 -5.251 1.00 88.75 246 LEU A CA 1
ATOM 1832 C C . LEU A 1 246 ? -31.682 -4.870 -3.814 1.00 88.75 246 LEU A C 1
ATOM 1834 O O . LEU A 1 246 ? -30.868 -5.252 -2.973 1.00 88.75 246 LEU A O 1
ATOM 1838 N N . VAL A 1 247 ? -32.670 -4.025 -3.497 1.00 91.38 247 VAL A N 1
ATOM 1839 C CA . VAL A 1 247 ? -32.849 -3.475 -2.140 1.00 91.38 247 VAL A CA 1
ATOM 1840 C C . VAL A 1 247 ? -33.999 -4.200 -1.424 1.00 91.38 247 VAL A C 1
ATOM 1842 O O . VAL A 1 247 ? -35.152 -4.019 -1.812 1.00 91.38 247 VAL A O 1
ATOM 1845 N N . PRO A 1 248 ? -33.726 -5.018 -0.388 1.00 92.12 248 PRO A N 1
ATOM 1846 C CA . PRO A 1 248 ? -34.758 -5.709 0.380 1.00 92.12 248 PRO A CA 1
ATOM 1847 C C . PRO A 1 248 ? -35.409 -4.796 1.427 1.00 92.12 248 PRO A C 1
ATOM 1849 O O . PRO A 1 248 ? -34.844 -3.786 1.838 1.00 92.12 248 PRO A O 1
ATOM 1852 N N . GLU A 1 249 ? -36.583 -5.189 1.921 1.00 93.44 249 GLU A N 1
ATOM 1853 C CA . GLU A 1 249 ? -37.223 -4.526 3.062 1.00 93.44 249 GLU A CA 1
ATOM 1854 C C . GLU A 1 249 ? -36.370 -4.656 4.327 1.00 93.44 249 GLU A C 1
ATOM 1856 O O . GLU A 1 249 ? -35.911 -5.755 4.662 1.00 93.44 249 GLU A O 1
ATOM 1861 N N . THR A 1 250 ? -36.197 -3.538 5.034 1.00 92.69 250 THR A N 1
ATOM 1862 C CA . THR A 1 250 ? -35.360 -3.427 6.237 1.00 92.69 250 THR A CA 1
ATOM 1863 C C . THR A 1 250 ? -36.170 -3.162 7.502 1.00 92.69 250 THR A C 1
ATOM 1865 O O . THR A 1 250 ? -35.649 -3.306 8.603 1.00 92.69 250 THR A O 1
ATOM 1868 N N . TYR A 1 251 ? -37.448 -2.803 7.400 1.00 89.81 251 TYR A N 1
ATOM 1869 C CA . TYR A 1 251 ? -38.194 -2.393 8.581 1.00 89.81 251 TYR A CA 1
ATOM 1870 C C . TYR A 1 251 ? -38.657 -3.593 9.421 1.00 89.81 251 TYR A C 1
ATOM 1872 O O . TYR A 1 251 ? -39.638 -4.273 9.103 1.00 89.81 251 TYR A O 1
ATOM 1880 N N . ALA A 1 252 ? -37.945 -3.851 10.523 1.00 87.00 252 ALA A N 1
ATOM 1881 C CA . ALA A 1 252 ? -38.141 -5.032 11.364 1.00 87.00 252 ALA A CA 1
ATOM 1882 C C . ALA A 1 252 ? -39.583 -5.236 11.883 1.00 87.00 252 ALA A C 1
ATOM 1884 O O . ALA A 1 252 ? -40.072 -6.366 11.790 1.00 87.00 252 ALA A O 1
ATOM 1885 N N . PRO A 1 253 ? -40.311 -4.205 12.364 1.00 86.12 253 PRO A N 1
ATOM 1886 C CA . PRO A 1 253 ? -41.696 -4.377 12.814 1.00 86.12 253 PRO A CA 1
ATOM 1887 C C . PRO A 1 253 ? -42.628 -4.870 11.700 1.00 86.12 253 PRO A C 1
ATOM 1889 O O . PRO A 1 253 ? -43.464 -5.746 11.926 1.00 86.12 253 PRO A O 1
ATOM 1892 N N . TYR A 1 254 ? -42.451 -4.368 10.474 1.00 86.81 254 TYR A N 1
ATOM 1893 C CA . TYR A 1 254 ? -43.237 -4.808 9.324 1.00 86.81 254 TYR A CA 1
ATOM 1894 C C . TYR A 1 254 ? -42.906 -6.251 8.919 1.00 86.81 254 TYR A C 1
ATOM 1896 O O . TYR A 1 254 ? -43.821 -7.044 8.688 1.00 86.81 254 TYR A O 1
ATOM 1904 N N . LEU A 1 255 ? -41.623 -6.630 8.912 1.00 89.69 255 LEU A N 1
ATOM 1905 C CA . LEU A 1 255 ? -41.189 -8.002 8.611 1.00 89.69 255 LEU A CA 1
ATOM 1906 C C . LEU A 1 255 ? -41.764 -9.024 9.602 1.00 89.69 255 LEU A C 1
ATOM 1908 O O . LEU A 1 255 ? -42.321 -10.046 9.196 1.00 89.69 255 LEU A O 1
ATOM 1912 N N . LEU A 1 256 ? -41.701 -8.727 10.903 1.00 88.88 256 LEU A N 1
ATOM 1913 C CA . LEU A 1 256 ? -42.240 -9.602 11.948 1.00 88.88 256 LEU A CA 1
ATOM 1914 C C . LEU A 1 256 ? -43.771 -9.703 11.888 1.00 88.88 256 LEU A C 1
ATOM 1916 O O . LEU A 1 256 ? -44.319 -10.785 12.105 1.00 88.88 256 LEU A O 1
ATOM 1920 N N . ARG A 1 257 ? -44.468 -8.619 11.524 1.00 87.94 257 ARG A N 1
ATOM 1921 C CA . ARG A 1 257 ? -45.922 -8.632 11.303 1.00 87.94 257 ARG A CA 1
ATOM 1922 C C . ARG A 1 257 ? -46.315 -9.515 10.116 1.00 87.94 257 ARG A C 1
ATOM 1924 O O . ARG A 1 257 ? -47.236 -10.323 10.233 1.00 87.94 257 ARG A O 1
ATOM 1931 N N . GLN A 1 258 ? -45.606 -9.405 8.992 1.00 89.25 258 GLN A N 1
ATOM 1932 C CA . GLN A 1 258 ? -45.838 -10.259 7.819 1.00 89.25 258 GLN A CA 1
ATOM 1933 C C . GLN A 1 258 ? -45.560 -11.734 8.129 1.00 89.25 258 GLN A C 1
ATOM 1935 O O . GLN A 1 258 ? -46.312 -12.618 7.708 1.00 89.25 258 GLN A O 1
ATOM 1940 N N . ARG A 1 259 ? -44.521 -12.007 8.926 1.00 90.00 259 ARG A N 1
ATOM 1941 C CA . ARG A 1 259 ? -44.208 -13.355 9.403 1.00 90.00 259 ARG A CA 1
ATOM 1942 C C . ARG A 1 259 ? -45.309 -13.926 10.296 1.00 90.00 259 ARG A C 1
ATOM 1944 O O . ARG A 1 259 ? -45.777 -15.028 10.024 1.00 90.00 259 ARG A O 1
ATOM 1951 N N . ALA A 1 260 ? -45.767 -13.181 11.301 1.00 87.69 260 ALA A N 1
ATOM 1952 C CA . ALA A 1 260 ? -46.843 -13.609 12.198 1.00 87.69 260 ALA A CA 1
ATOM 1953 C C . ALA A 1 260 ? -48.154 -13.897 11.440 1.00 87.69 260 ALA A C 1
ATOM 1955 O O . ALA A 1 260 ? -48.797 -14.926 11.664 1.00 87.69 260 ALA A O 1
ATOM 1956 N N . ALA A 1 261 ? -48.512 -13.050 10.469 1.00 87.56 261 ALA A N 1
ATOM 1957 C CA . ALA A 1 261 ? -49.694 -13.254 9.634 1.00 87.56 261 ALA A CA 1
ATOM 1958 C C . ALA A 1 261 ? -49.598 -14.527 8.772 1.00 87.56 261 ALA A C 1
ATOM 1960 O O . ALA A 1 261 ? -50.578 -15.264 8.637 1.00 87.56 261 ALA A O 1
ATOM 1961 N N . LYS A 1 262 ? -48.423 -14.806 8.193 1.00 88.50 262 LYS A N 1
ATOM 1962 C CA . LYS A 1 262 ? -48.204 -15.995 7.357 1.00 88.50 262 LYS A CA 1
ATOM 1963 C C . LYS A 1 262 ? -48.127 -17.277 8.202 1.00 88.50 262 LYS A C 1
ATOM 1965 O O . LYS A 1 262 ? -48.747 -18.263 7.817 1.00 88.50 262 LYS A O 1
ATOM 1970 N N . LEU A 1 263 ? -47.491 -17.247 9.380 1.00 86.75 263 LEU A N 1
ATOM 1971 C CA . LEU A 1 263 ? -47.484 -18.367 10.337 1.00 86.75 263 LEU A CA 1
ATOM 1972 C C . LEU A 1 263 ? -48.891 -18.696 10.854 1.00 86.75 263 LEU A C 1
ATOM 1974 O O . LEU A 1 263 ? -49.261 -19.869 10.890 1.00 86.75 263 LEU A O 1
ATOM 1978 N N . SER A 1 264 ? -49.706 -17.682 11.164 1.00 87.25 264 SER A N 1
ATOM 1979 C CA . SER A 1 264 ? -51.097 -17.891 11.599 1.00 87.25 264 SER A CA 1
ATOM 1980 C C . SER A 1 264 ? -51.937 -18.577 10.521 1.00 87.25 264 SER A C 1
ATOM 1982 O O . SER A 1 264 ? -52.683 -19.512 10.803 1.00 87.25 264 SER A O 1
ATOM 1984 N N . LYS A 1 265 ? -51.768 -18.166 9.256 1.00 88.44 265 LYS A N 1
ATOM 1985 C CA . LYS A 1 265 ? -52.436 -18.806 8.112 1.00 88.44 265 LYS A CA 1
ATOM 1986 C C . LYS A 1 265 ? -51.964 -20.241 7.869 1.00 88.44 265 LYS A C 1
ATOM 1988 O O . LYS A 1 265 ? -52.775 -21.070 7.481 1.00 88.44 265 LYS A O 1
ATOM 1993 N N . MET A 1 266 ? -50.674 -20.524 8.059 1.00 84.56 266 MET A N 1
ATOM 1994 C CA . MET A 1 266 ? -50.096 -21.851 7.807 1.00 84.56 266 MET A CA 1
ATOM 1995 C C . MET A 1 266 ? -50.442 -22.875 8.893 1.00 84.56 266 MET A C 1
ATOM 1997 O O . MET A 1 266 ? -50.629 -24.045 8.584 1.00 84.56 266 MET A O 1
ATOM 2001 N N . THR A 1 267 ? -50.510 -22.450 10.154 1.00 83.31 267 THR A N 1
ATOM 2002 C CA . THR A 1 267 ? -50.653 -23.353 11.313 1.00 83.31 267 THR A CA 1
ATOM 2003 C C . THR A 1 267 ? -52.068 -23.396 11.894 1.00 83.31 267 THR A C 1
ATOM 2005 O O . THR A 1 267 ? -52.367 -24.276 12.698 1.00 83.31 267 THR A O 1
ATOM 2008 N N . GLY A 1 268 ? -52.930 -22.434 11.539 1.00 79.62 268 GLY A N 1
ATOM 2009 C CA . GLY A 1 268 ? -54.277 -22.286 12.098 1.00 79.62 268 GLY A CA 1
ATOM 2010 C C . GLY A 1 268 ? -54.326 -21.752 13.538 1.00 79.62 268 GLY A C 1
ATOM 2011 O O . GLY A 1 268 ? -55.417 -21.632 14.089 1.00 79.62 268 GLY A O 1
ATOM 2012 N N . LYS A 1 269 ? -53.177 -21.427 14.152 1.00 85.88 269 LYS A N 1
ATOM 2013 C CA . LYS A 1 269 ? -53.067 -20.837 15.502 1.00 85.88 269 LYS A CA 1
ATOM 2014 C C . LYS A 1 269 ? -52.824 -19.326 15.428 1.00 85.88 269 LYS A C 1
ATOM 2016 O O . LYS A 1 269 ? -52.448 -18.810 14.378 1.00 85.88 269 LYS A O 1
ATOM 2021 N N . VAL A 1 270 ? -53.014 -18.602 16.532 1.00 86.50 270 VAL A N 1
ATOM 2022 C CA . VAL A 1 270 ? -52.864 -17.135 16.561 1.00 86.50 270 VAL A CA 1
ATOM 2023 C C . VAL A 1 270 ? -51.417 -16.738 16.880 1.00 86.50 270 VAL A C 1
ATOM 2025 O O . VAL A 1 270 ? -50.928 -17.008 17.977 1.00 86.50 270 VAL A O 1
ATOM 2028 N N . TYR A 1 271 ? -50.747 -16.064 15.938 1.00 86.75 271 TYR A N 1
ATOM 2029 C CA . TYR A 1 271 ? -49.422 -15.455 16.114 1.00 86.75 271 TYR A CA 1
ATOM 2030 C C . TYR A 1 271 ? -49.519 -13.930 16.013 1.00 86.75 271 TYR A C 1
ATOM 2032 O O . TYR A 1 271 ? -50.130 -13.400 15.083 1.00 86.75 271 TYR A O 1
ATOM 2040 N N . VAL A 1 272 ? -48.863 -13.216 16.928 1.00 85.25 272 VAL A N 1
ATOM 2041 C CA . VAL A 1 272 ? -48.810 -11.744 16.963 1.00 85.25 272 VAL A CA 1
ATOM 2042 C C . VAL A 1 272 ? -47.358 -11.304 17.148 1.00 85.25 272 VAL A C 1
ATOM 2044 O O . VAL A 1 272 ? -46.589 -11.964 17.843 1.00 85.25 272 VAL A O 1
ATOM 2047 N N . SER A 1 273 ? -46.936 -10.208 16.510 1.00 84.56 273 SER A N 1
ATOM 2048 C CA . SER A 1 273 ? -45.587 -9.676 16.749 1.00 84.56 273 SER A CA 1
ATOM 2049 C C . SER A 1 273 ? -45.484 -9.097 18.166 1.00 84.56 273 SER A C 1
ATOM 2051 O O . SER A 1 273 ? -46.416 -8.439 18.627 1.00 84.56 273 SER A O 1
ATOM 2053 N N . LYS A 1 274 ? -44.353 -9.299 18.854 1.00 78.12 274 LYS A N 1
ATOM 2054 C CA . LYS A 1 274 ? -44.146 -8.789 20.227 1.00 78.12 274 LYS A CA 1
ATOM 2055 C C . LYS A 1 274 ? -44.445 -7.284 20.352 1.00 78.12 274 LYS A C 1
ATOM 2057 O O . LYS A 1 274 ? -45.114 -6.856 21.283 1.00 78.12 274 LYS A O 1
ATOM 2062 N N . ILE A 1 275 ? -44.034 -6.512 19.345 1.00 70.06 275 ILE A N 1
ATOM 2063 C CA . ILE A 1 275 ? -44.238 -5.059 19.270 1.00 70.06 275 ILE A CA 1
ATOM 2064 C C . ILE A 1 275 ? -45.733 -4.701 19.183 1.00 70.06 275 ILE A C 1
ATOM 2066 O O . ILE A 1 275 ? -46.183 -3.773 19.848 1.00 70.06 275 ILE A O 1
ATOM 2070 N N . GLU A 1 276 ? -46.522 -5.444 18.400 1.00 72.12 276 GLU A N 1
ATOM 2071 C CA . GLU A 1 276 ? -47.970 -5.211 18.261 1.00 72.12 276 GLU A CA 1
ATOM 2072 C C . GLU A 1 276 ? -48.744 -5.594 19.534 1.00 72.12 276 GLU A C 1
ATOM 2074 O O . GLU A 1 276 ? -49.753 -4.964 19.848 1.00 72.12 276 GLU A O 1
ATOM 2079 N N . HIS A 1 277 ? -48.254 -6.583 20.290 1.00 73.94 277 HIS A N 1
ATOM 2080 C CA . HIS A 1 277 ? -48.816 -6.955 21.590 1.00 73.94 277 HIS A CA 1
ATOM 2081 C C . HIS A 1 277 ? -48.544 -5.888 22.669 1.00 73.94 277 HIS A C 1
ATOM 2083 O O . HIS A 1 277 ? -49.442 -5.560 23.438 1.00 73.94 277 HIS A O 1
ATOM 2089 N N . GLU A 1 278 ? -47.339 -5.306 22.691 1.00 66.56 278 GLU A N 1
ATOM 2090 C CA . GLU A 1 278 ? -46.927 -4.298 23.684 1.00 66.56 278 GLU A CA 1
ATOM 2091 C C . GLU A 1 278 ? -47.489 -2.888 23.408 1.00 66.56 278 GLU A C 1
ATOM 2093 O O . GLU A 1 278 ? -47.804 -2.161 24.348 1.00 66.56 278 GLU A O 1
ATOM 2098 N N . GLN A 1 279 ? -47.623 -2.479 22.138 1.00 61.88 279 GLN A N 1
ATOM 2099 C CA . GLN A 1 279 ? -48.026 -1.109 21.763 1.00 61.88 279 GLN A CA 1
ATOM 2100 C C . GLN A 1 279 ? -49.519 -0.954 21.423 1.00 61.88 279 GLN A C 1
ATOM 2102 O O . GLN A 1 279 ? -50.014 0.171 21.330 1.00 61.88 279 GLN A O 1
ATOM 2107 N N . GLY A 1 280 ? -50.249 -2.060 21.249 1.00 62.78 280 GLY A N 1
ATOM 2108 C CA . GLY A 1 280 ? -51.642 -2.055 20.799 1.00 62.78 280 GLY A CA 1
ATOM 2109 C C . GLY A 1 280 ? -51.808 -1.682 19.316 1.00 62.78 280 GLY A C 1
ATOM 2110 O O . GLY A 1 280 ? -50.904 -1.172 18.653 1.00 62.78 280 GLY A O 1
ATOM 2111 N N . LYS A 1 281 ? -52.994 -1.945 18.750 1.00 60.16 281 LYS A N 1
ATOM 2112 C CA . LYS A 1 281 ? -53.296 -1.619 17.344 1.00 60.16 281 LYS A CA 1
ATOM 2113 C C . LYS A 1 281 ? -53.592 -0.126 17.183 1.00 60.16 281 LYS A C 1
ATOM 2115 O O . LYS A 1 281 ? -54.695 0.322 17.481 1.00 60.16 281 LYS A O 1
ATOM 2120 N N . ILE A 1 282 ? -52.633 0.631 16.658 1.00 61.16 282 ILE A N 1
ATOM 2121 C CA . ILE A 1 282 ? -52.819 2.051 16.322 1.00 61.16 282 ILE A CA 1
ATOM 2122 C C . ILE A 1 282 ? -53.600 2.170 15.003 1.00 61.16 282 ILE A C 1
ATOM 2124 O O . ILE A 1 282 ? -53.270 1.520 14.008 1.00 61.16 282 ILE A O 1
ATOM 2128 N N . SER A 1 283 ? -54.643 3.006 14.973 1.00 66.50 283 SER A N 1
ATOM 2129 C CA . SER A 1 283 ? -55.447 3.216 13.763 1.00 66.50 283 SER A CA 1
ATOM 2130 C C . SER A 1 283 ? -54.716 4.081 12.721 1.00 66.50 283 SER A C 1
ATOM 2132 O O . SER A 1 283 ? -54.007 5.033 13.055 1.00 66.50 283 SER A O 1
ATOM 2134 N N . LEU A 1 284 ? -54.928 3.786 11.430 1.00 62.81 284 LEU A N 1
ATOM 2135 C CA . LEU A 1 284 ? -54.368 4.549 10.300 1.00 62.81 284 LEU A CA 1
ATOM 2136 C C . LEU A 1 284 ? -54.673 6.052 10.406 1.00 62.81 284 LEU A C 1
ATOM 2138 O O . LEU A 1 284 ? -53.787 6.882 10.218 1.00 62.81 284 LEU A O 1
ATOM 2142 N N . ALA A 1 285 ? -55.912 6.406 10.755 1.00 67.94 285 ALA A N 1
ATOM 2143 C CA . ALA A 1 285 ? -56.342 7.798 10.869 1.00 67.94 285 ALA A CA 1
ATOM 2144 C C . ALA A 1 285 ? -55.619 8.551 12.002 1.00 67.94 285 ALA A C 1
ATOM 2146 O O . ALA A 1 285 ? -55.299 9.732 11.860 1.00 67.94 285 ALA A O 1
ATOM 2147 N N . GLU A 1 286 ? -55.326 7.875 13.112 1.00 70.00 286 GLU A N 1
ATOM 2148 C CA . GLU A 1 286 ? -54.671 8.471 14.277 1.00 70.00 286 GLU A CA 1
ATOM 2149 C C . GLU A 1 286 ? -53.166 8.682 14.064 1.00 70.00 286 GLU A C 1
ATOM 2151 O O . GLU A 1 286 ? -52.640 9.746 14.411 1.00 70.00 286 GLU A O 1
ATOM 2156 N N . SER A 1 287 ? -52.494 7.731 13.404 1.00 67.19 287 SER A N 1
ATOM 2157 C CA . SER A 1 287 ? -51.084 7.864 13.008 1.00 67.19 287 SER A CA 1
ATOM 2158 C C . SER A 1 287 ? -50.884 9.026 12.021 1.00 67.19 287 SER A C 1
ATOM 2160 O O . SER A 1 287 ? -50.061 9.914 12.258 1.00 67.19 287 SER A O 1
ATOM 2162 N N . PHE A 1 288 ? -51.726 9.119 10.982 1.00 70.81 288 PHE A N 1
ATOM 2163 C CA . PHE A 1 288 ? -51.679 10.213 10.004 1.00 70.81 288 PHE A CA 1
ATOM 2164 C C . PHE A 1 288 ? -51.977 11.587 10.611 1.00 70.81 288 PHE A C 1
ATOM 2166 O O . PHE A 1 288 ? -51.252 12.551 10.354 1.00 70.81 288 PHE A O 1
ATOM 2173 N N . LYS A 1 289 ? -53.024 11.693 11.442 1.00 76.31 289 LYS A N 1
ATOM 2174 C CA . LYS A 1 289 ? -53.381 12.949 12.120 1.00 76.31 289 LYS A CA 1
ATOM 2175 C C . LYS A 1 289 ? -52.219 13.455 12.972 1.00 76.31 289 LYS A C 1
ATOM 2177 O O . LYS A 1 289 ? -51.874 14.638 12.935 1.00 76.31 289 LYS A O 1
ATOM 2182 N N . THR A 1 290 ? -51.592 12.545 13.710 1.00 69.81 290 THR A N 1
ATOM 2183 C CA . THR A 1 290 ? -50.452 12.858 14.568 1.00 69.81 290 THR A CA 1
ATOM 2184 C C . THR A 1 290 ? -49.239 13.304 13.750 1.00 69.81 290 THR A C 1
ATOM 2186 O O . THR A 1 290 ? -48.677 14.362 14.045 1.00 69.81 290 THR A O 1
ATOM 2189 N N . ALA A 1 291 ? -48.884 12.560 12.697 1.00 67.69 291 ALA A N 1
ATOM 2190 C CA . ALA A 1 291 ? -47.740 12.844 11.829 1.00 67.69 291 ALA A CA 1
ATOM 2191 C C . ALA A 1 291 ? -47.852 14.197 11.103 1.00 67.69 291 ALA A C 1
ATOM 2193 O O . ALA A 1 291 ? -46.859 14.912 10.991 1.00 67.69 291 ALA A O 1
ATOM 2194 N N . LEU A 1 292 ? -49.058 14.591 10.675 1.00 74.94 292 LEU A N 1
ATOM 2195 C CA . LEU A 1 292 ? -49.289 15.861 9.978 1.00 74.94 292 LEU A CA 1
ATOM 2196 C C . LEU A 1 292 ? -49.384 17.068 10.920 1.00 74.94 292 LEU A C 1
ATOM 2198 O O . LEU A 1 292 ? -48.909 18.145 10.572 1.00 74.94 292 LEU A O 1
ATOM 2202 N N . SER A 1 293 ? -49.979 16.928 12.110 1.00 80.12 293 SER A N 1
ATOM 2203 C CA . SER A 1 293 ? -50.183 18.082 13.007 1.00 80.12 293 SER A CA 1
ATOM 2204 C C . SER A 1 293 ? -48.950 18.452 13.839 1.00 80.12 293 SER A C 1
ATOM 2206 O O . SER A 1 293 ? -48.722 19.625 14.139 1.00 80.12 293 SER A O 1
ATOM 2208 N N . ARG A 1 294 ? -48.144 17.458 14.235 1.00 81.31 294 ARG A N 1
ATOM 2209 C CA . ARG A 1 294 ? -47.078 17.625 15.230 1.00 81.31 294 ARG A CA 1
ATOM 2210 C C . ARG A 1 294 ? -45.912 18.506 14.747 1.00 81.31 294 ARG A C 1
ATOM 2212 O O . ARG A 1 294 ? -45.459 19.318 15.555 1.00 81.31 294 ARG A O 1
ATOM 2219 N N . PRO A 1 295 ? -45.472 18.444 13.471 1.00 82.12 295 PRO A N 1
ATOM 2220 C CA . PRO A 1 295 ? -44.437 19.338 12.949 1.00 82.12 295 PRO A CA 1
ATOM 2221 C C . PRO A 1 295 ? -44.797 20.823 13.082 1.00 82.12 295 PRO A C 1
ATOM 2223 O O . PRO A 1 295 ? -43.987 21.607 13.563 1.00 82.12 295 PRO A O 1
ATOM 2226 N N . TRP A 1 296 ? -46.032 21.211 12.751 1.00 84.12 296 TRP A N 1
ATOM 2227 C CA . TRP A 1 296 ? -46.491 22.602 12.862 1.00 84.12 296 TRP A CA 1
ATOM 2228 C C . TRP A 1 296 ? -46.561 23.090 14.310 1.00 84.12 296 TRP A C 1
ATOM 2230 O O . TRP A 1 296 ? -46.196 24.227 14.606 1.00 84.12 296 TRP A O 1
ATOM 2240 N N . ILE A 1 297 ? -46.997 22.220 15.225 1.00 85.75 297 ILE A N 1
ATOM 2241 C CA . ILE A 1 297 ? -47.049 22.538 16.655 1.00 85.75 297 ILE A CA 1
ATOM 2242 C C . ILE A 1 297 ? -45.639 22.787 17.190 1.00 85.75 297 ILE A C 1
ATOM 2244 O O . ILE A 1 297 ? -45.426 23.790 17.865 1.00 85.75 297 ILE A O 1
ATOM 2248 N N . LEU A 1 298 ? -44.687 21.903 16.883 1.00 84.62 298 LEU A N 1
ATOM 2249 C CA . LEU A 1 298 ? -43.296 22.055 17.313 1.00 84.62 298 LEU A CA 1
ATOM 2250 C C . LEU A 1 298 ? -42.671 23.304 16.695 1.00 84.62 298 LEU A C 1
ATOM 2252 O O . LEU A 1 298 ? -42.059 24.088 17.405 1.00 84.62 298 LEU A O 1
ATOM 2256 N N . LEU A 1 299 ? -42.906 23.554 15.410 1.00 86.50 299 LEU A N 1
ATOM 2257 C CA . LEU A 1 299 ? -42.323 24.687 14.709 1.00 86.50 299 LEU A CA 1
ATOM 2258 C C . LEU A 1 299 ? -42.680 26.046 15.320 1.00 86.50 299 LEU A C 1
ATOM 2260 O O . LEU A 1 299 ? -41.814 26.903 15.424 1.00 86.50 299 LEU A O 1
ATOM 2264 N N . PHE A 1 300 ? -43.937 26.250 15.719 1.00 87.94 300 PHE A N 1
ATOM 2265 C CA . PHE A 1 300 ? -44.392 27.543 16.243 1.00 87.94 300 PHE A CA 1
ATOM 2266 C C . PHE A 1 300 ? -44.419 27.627 17.772 1.00 87.94 300 PHE A C 1
ATOM 2268 O O . PHE A 1 300 ? -44.475 28.731 18.310 1.00 87.94 300 PHE A O 1
ATOM 2275 N N . ARG A 1 301 ? -44.388 26.496 18.492 1.00 86.50 301 ARG A N 1
ATOM 2276 C CA . ARG A 1 301 ? -44.353 26.495 19.968 1.00 86.50 301 ARG A CA 1
ATOM 2277 C C . ARG A 1 301 ? -42.959 26.364 20.560 1.00 86.50 301 ARG A C 1
ATOM 2279 O O . ARG A 1 301 ? -42.799 26.674 21.736 1.00 86.50 301 ARG A O 1
ATOM 2286 N N . GLU A 1 302 ? -41.978 25.915 19.787 1.00 89.44 302 GLU A N 1
ATOM 2287 C CA . GLU A 1 302 ? -40.608 25.702 20.249 1.00 89.44 302 GLU A CA 1
ATOM 2288 C C . GLU A 1 302 ? -39.667 26.727 19.585 1.00 89.44 302 GLU A C 1
ATOM 2290 O O . GLU A 1 302 ? -39.298 26.559 18.420 1.00 89.44 302 GLU A O 1
ATOM 2295 N N . PRO A 1 303 ? -39.246 27.797 20.296 1.00 89.69 303 PRO A N 1
ATOM 2296 C CA . PRO A 1 303 ? -38.427 28.872 19.722 1.00 89.69 303 PRO A CA 1
ATOM 2297 C C . PRO A 1 303 ? -37.108 28.392 19.104 1.00 89.69 303 PRO A C 1
ATOM 2299 O O . PRO A 1 303 ? -36.645 28.953 18.111 1.00 89.69 303 PRO A O 1
ATOM 2302 N N . ILE A 1 304 ? -36.518 27.338 19.674 1.00 90.69 304 ILE A N 1
ATOM 2303 C CA . ILE A 1 304 ? -35.298 26.699 19.167 1.00 90.69 304 ILE A CA 1
ATOM 2304 C C . ILE A 1 304 ? -35.538 26.115 17.771 1.00 90.69 304 ILE A C 1
ATOM 2306 O O . ILE A 1 304 ? -34.751 26.357 16.855 1.00 90.69 304 ILE A O 1
ATOM 2310 N N . VAL A 1 305 ? -36.641 25.377 17.601 1.00 90.69 305 VAL A N 1
ATOM 2311 C CA . VAL A 1 305 ? -37.008 24.757 16.323 1.00 90.69 305 VAL A CA 1
ATOM 2312 C C . VAL A 1 305 ? -37.268 25.836 15.279 1.00 90.69 305 VAL A C 1
ATOM 2314 O O . VAL A 1 305 ? -36.740 25.733 14.174 1.00 90.69 305 VAL A O 1
ATOM 2317 N N . LEU A 1 306 ? -38.010 26.893 15.626 1.00 92.81 306 LEU A N 1
ATOM 2318 C CA . LEU A 1 306 ? -38.321 27.989 14.706 1.00 92.81 306 LEU A CA 1
ATOM 2319 C C . LEU A 1 306 ? -37.063 28.696 14.188 1.00 92.81 306 LEU A C 1
ATOM 2321 O O . LEU A 1 306 ? -36.873 28.803 12.979 1.00 92.81 306 LEU A O 1
ATOM 2325 N N . LEU A 1 307 ? -36.208 29.178 15.096 1.00 94.00 307 LEU A N 1
ATOM 2326 C CA . LEU A 1 307 ? -35.066 30.029 14.749 1.00 94.00 307 LEU A CA 1
ATOM 2327 C C . LEU A 1 307 ? -33.981 29.260 13.987 1.00 94.00 307 LEU A C 1
ATOM 2329 O O . LEU A 1 307 ? -33.430 29.774 13.013 1.00 94.00 307 LEU A O 1
ATOM 2333 N N . LEU A 1 308 ? -33.705 28.012 14.378 1.00 93.06 308 LEU A N 1
ATOM 2334 C CA . LEU A 1 308 ? -32.738 27.177 13.666 1.00 93.06 308 LEU A CA 1
ATOM 2335 C C . LEU A 1 308 ? -33.271 26.685 12.313 1.00 93.06 308 LEU A C 1
ATOM 2337 O O . LEU A 1 308 ? -32.513 26.664 11.341 1.00 93.06 308 LEU A O 1
ATOM 2341 N N . SER A 1 309 ? -34.568 26.364 12.214 1.00 91.31 309 SER A N 1
ATOM 2342 C CA . SER A 1 309 ? -35.190 26.008 10.927 1.00 91.31 309 SER A CA 1
ATOM 2343 C C . SER A 1 309 ? -35.234 27.201 9.975 1.00 91.31 309 SER A C 1
ATOM 2345 O O . SER A 1 309 ? -34.983 27.043 8.783 1.00 91.31 309 SER A O 1
ATOM 2347 N N . LEU A 1 310 ? -35.499 28.408 10.488 1.00 94.06 310 LEU A N 1
ATOM 2348 C CA . LEU A 1 310 ? -35.455 29.640 9.703 1.00 94.06 310 LEU A CA 1
ATOM 2349 C C . LEU A 1 310 ? -34.047 29.899 9.158 1.00 94.06 310 LEU A C 1
ATOM 2351 O O . LEU A 1 310 ? -33.899 30.218 7.980 1.00 94.06 310 LEU A O 1
ATOM 2355 N N . TYR A 1 311 ? -33.013 29.703 9.981 1.00 94.88 311 TYR A N 1
ATOM 2356 C CA . TYR A 1 311 ? -31.635 29.864 9.527 1.00 94.88 311 TYR A CA 1
ATOM 2357 C C . TYR A 1 311 ? -31.295 28.868 8.409 1.00 94.88 311 TYR A C 1
ATOM 2359 O O . TYR A 1 311 ? -30.858 29.271 7.330 1.00 94.88 311 TYR A O 1
ATOM 2367 N N . MET A 1 312 ? -31.579 27.576 8.606 1.00 91.69 312 MET A N 1
ATOM 2368 C CA . MET A 1 312 ? -31.386 26.565 7.560 1.00 91.69 312 MET A CA 1
ATOM 2369 C C . MET A 1 312 ? -32.164 26.898 6.281 1.00 91.69 312 MET A C 1
ATOM 2371 O O . MET A 1 312 ? -31.653 26.694 5.179 1.00 91.69 312 MET A O 1
ATOM 2375 N N . ALA A 1 313 ? -33.379 27.430 6.410 1.00 93.12 313 ALA A N 1
ATOM 2376 C CA . ALA A 1 313 ? -34.211 27.806 5.279 1.00 93.12 313 ALA A CA 1
ATOM 2377 C C . ALA A 1 313 ? -33.644 28.981 4.479 1.00 93.12 313 ALA A C 1
ATOM 2379 O O . ALA A 1 313 ? -33.637 28.912 3.254 1.00 93.12 313 ALA A O 1
ATOM 2380 N N . ILE A 1 314 ? -33.102 30.010 5.136 1.00 94.88 314 ILE A N 1
ATOM 2381 C CA . ILE A 1 314 ? -32.428 31.133 4.463 1.00 94.88 314 ILE A CA 1
ATOM 2382 C C . ILE A 1 314 ? -31.226 30.631 3.658 1.00 94.88 314 ILE A C 1
ATOM 2384 O O . ILE A 1 314 ? -31.055 31.009 2.499 1.00 94.88 314 ILE A O 1
ATOM 2388 N N . ILE A 1 315 ? -30.413 29.742 4.231 1.00 94.62 315 ILE A N 1
ATOM 2389 C CA . ILE A 1 315 ? -29.226 29.212 3.548 1.00 94.62 315 ILE A CA 1
ATOM 2390 C C . ILE A 1 315 ? -29.606 28.291 2.387 1.00 94.62 315 ILE A C 1
ATOM 2392 O O . ILE A 1 315 ? -29.025 28.391 1.306 1.00 94.62 315 ILE A O 1
ATOM 2396 N N . TYR A 1 316 ? -30.622 27.444 2.564 1.00 91.94 316 TYR A N 1
ATOM 2397 C CA . TYR A 1 316 ? -31.139 26.610 1.477 1.00 91.94 316 TYR A CA 1
ATOM 2398 C C . TYR A 1 316 ? -31.767 27.441 0.358 1.00 91.94 316 TYR A C 1
ATOM 2400 O O . TYR A 1 316 ? -31.511 27.195 -0.817 1.00 91.94 316 TYR A O 1
ATOM 2408 N N . GLY A 1 317 ? -32.560 28.451 0.721 1.00 93.31 317 GLY A N 1
ATOM 2409 C CA . GLY A 1 317 ? -33.125 29.418 -0.212 1.00 93.31 317 GLY A CA 1
ATOM 2410 C C . GLY A 1 317 ? -32.027 30.107 -1.007 1.00 93.31 317 GLY A C 1
ATOM 2411 O O . GLY A 1 317 ? -32.110 30.176 -2.228 1.00 93.31 317 GLY A O 1
ATOM 2412 N N . THR A 1 318 ? -30.948 30.519 -0.337 1.00 94.62 318 THR A N 1
ATOM 2413 C CA . THR A 1 318 ? -29.782 31.139 -0.976 1.00 94.62 318 THR A CA 1
ATOM 2414 C C . THR A 1 318 ? -29.118 30.194 -1.975 1.00 94.62 318 THR A C 1
ATOM 2416 O O . THR A 1 318 ? -28.848 30.619 -3.089 1.00 94.62 318 THR A O 1
ATOM 2419 N N . LEU A 1 319 ? -28.922 28.910 -1.644 1.00 93.31 319 LEU A N 1
ATOM 2420 C CA . LEU A 1 319 ? -28.386 27.924 -2.595 1.00 93.31 319 LEU A CA 1
ATOM 2421 C C . LEU A 1 319 ? -29.220 27.857 -3.882 1.00 93.31 319 LEU A C 1
ATOM 2423 O O . LEU A 1 319 ? -28.662 27.872 -4.975 1.00 93.31 319 LEU A O 1
ATOM 2427 N N . TYR A 1 320 ? -30.548 27.812 -3.760 1.00 92.19 320 TYR A N 1
ATOM 2428 C CA . TYR A 1 320 ? -31.441 27.768 -4.921 1.00 92.19 320 TYR A CA 1
ATOM 2429 C C . TYR A 1 320 ? -31.508 29.104 -5.662 1.00 92.19 320 TYR A C 1
ATOM 2431 O O . TYR A 1 320 ? -31.617 29.123 -6.886 1.00 92.19 320 TYR A O 1
ATOM 2439 N N . MET A 1 321 ? -31.371 30.219 -4.946 1.00 92.94 321 MET A N 1
ATOM 2440 C CA . MET A 1 321 ? -31.221 31.552 -5.527 1.00 92.94 321 MET A CA 1
ATOM 2441 C C . MET A 1 321 ? -30.026 31.609 -6.493 1.00 92.94 321 MET A C 1
ATOM 2443 O O . MET A 1 321 ? -30.107 32.265 -7.532 1.00 92.94 321 MET A O 1
ATOM 2447 N N . LEU A 1 322 ? -28.938 30.877 -6.203 1.00 92.50 322 LEU A N 1
ATOM 2448 C CA . LEU A 1 322 ? -27.759 30.819 -7.076 1.00 92.50 322 LEU A CA 1
ATOM 2449 C C . LEU A 1 322 ? -28.067 30.234 -8.460 1.00 92.50 322 LEU A C 1
ATOM 2451 O O . LEU A 1 322 ? -27.392 30.594 -9.419 1.00 92.50 322 LEU A O 1
ATOM 2455 N N . PHE A 1 323 ? -29.113 29.414 -8.613 1.00 89.81 323 PHE A N 1
ATOM 2456 C CA . PHE A 1 323 ? -29.535 28.921 -9.931 1.00 89.81 323 PHE A CA 1
ATOM 2457 C C . PHE A 1 323 ? -30.093 30.009 -10.844 1.00 89.81 323 PHE A C 1
ATOM 2459 O O . PHE A 1 323 ? -30.060 29.840 -12.058 1.00 89.81 323 PHE A O 1
ATOM 2466 N N . ALA A 1 324 ? -30.585 31.113 -10.283 1.00 88.00 324 ALA A N 1
ATOM 2467 C CA . ALA A 1 324 ? -30.972 32.293 -11.046 1.00 88.00 324 ALA A CA 1
ATOM 2468 C C . ALA A 1 324 ? -29.840 33.335 -11.082 1.00 88.00 324 ALA A C 1
ATOM 2470 O O . ALA A 1 324 ? -29.603 33.940 -12.125 1.00 88.00 324 ALA A O 1
ATOM 2471 N N . ALA A 1 325 ? -29.097 33.504 -9.984 1.00 90.88 325 ALA A N 1
ATOM 2472 C CA . ALA A 1 325 ? -28.027 34.495 -9.885 1.00 90.88 325 ALA A CA 1
ATOM 2473 C C . ALA A 1 325 ? -26.779 34.162 -10.720 1.00 90.88 325 ALA A C 1
ATOM 2475 O O . ALA A 1 325 ? -26.252 35.037 -11.402 1.00 90.88 325 ALA A O 1
ATOM 2476 N N . PHE A 1 326 ? -26.295 32.914 -10.707 1.00 92.12 326 PHE A N 1
ATOM 2477 C CA . PHE A 1 326 ? -25.085 32.538 -11.452 1.00 92.12 326 PHE A CA 1
ATOM 2478 C C . PHE A 1 326 ? -25.261 32.678 -12.969 1.00 92.12 326 PHE A C 1
ATOM 2480 O O . PHE A 1 326 ? -24.341 33.179 -13.612 1.00 92.12 326 PHE A O 1
ATOM 2487 N N . PRO A 1 327 ? -26.415 32.330 -13.573 1.00 89.38 327 PRO A N 1
ATOM 2488 C CA . PRO A 1 327 ? -26.667 32.678 -14.967 1.00 89.38 327 PRO A CA 1
ATOM 2489 C C . PRO A 1 327 ? -26.622 34.184 -15.251 1.00 89.38 327 PRO A C 1
ATOM 2491 O O . PRO A 1 327 ? -26.086 34.571 -16.284 1.00 89.38 327 PRO A O 1
ATOM 2494 N N . ILE A 1 328 ? -27.116 35.043 -14.353 1.00 89.44 328 ILE A N 1
ATOM 2495 C CA . ILE A 1 328 ? -27.018 36.504 -14.526 1.00 89.44 328 ILE A CA 1
ATOM 2496 C C . ILE A 1 328 ? -25.540 36.930 -14.528 1.00 89.44 328 ILE A C 1
ATOM 2498 O O . ILE A 1 328 ? -25.063 37.497 -15.507 1.00 89.44 328 ILE A O 1
ATOM 2502 N N . VAL A 1 329 ? -24.783 36.556 -13.496 1.00 92.06 329 VAL A N 1
ATOM 2503 C CA . VAL A 1 329 ? -23.372 36.952 -13.328 1.00 92.06 329 VAL A CA 1
ATOM 2504 C C . VAL A 1 329 ? -22.456 36.366 -14.410 1.00 92.06 329 VAL A C 1
ATOM 2506 O O . VAL A 1 329 ? -21.656 37.067 -15.023 1.00 92.06 329 VAL A O 1
ATOM 2509 N N . TYR A 1 330 ? -22.530 35.060 -14.659 1.00 92.62 330 TYR A N 1
ATOM 2510 C CA . TYR A 1 330 ? -21.559 34.382 -15.520 1.00 92.62 330 TYR A CA 1
ATOM 2511 C C . TYR A 1 330 ? -22.018 34.287 -16.975 1.00 92.62 330 TYR A C 1
ATOM 2513 O O . TYR A 1 330 ? -21.189 34.391 -17.874 1.00 92.62 330 TYR A O 1
ATOM 2521 N N . GLN A 1 331 ? -23.315 34.112 -17.241 1.00 90.25 331 GLN A N 1
ATOM 2522 C CA . GLN A 1 331 ? -23.801 33.954 -18.619 1.00 90.25 331 GLN A CA 1
ATOM 2523 C C . GLN A 1 331 ? -24.217 35.291 -19.239 1.00 90.25 331 GLN A C 1
ATOM 2525 O O . GLN A 1 331 ? -23.874 35.539 -20.390 1.00 90.25 331 GLN A O 1
ATOM 2530 N N . GLN A 1 332 ? -24.932 36.157 -18.508 1.00 89.12 332 GLN A N 1
ATOM 2531 C CA . GLN A 1 332 ? -25.393 37.442 -19.054 1.00 89.12 332 GLN A CA 1
ATOM 2532 C C . GLN A 1 332 ? -24.301 38.516 -19.007 1.00 89.12 332 GLN A C 1
ATOM 2534 O O . GLN A 1 332 ? -24.019 39.116 -20.038 1.00 89.12 332 GLN A O 1
ATOM 2539 N N . GLU A 1 333 ? -23.658 38.739 -17.857 1.00 88.31 333 GLU A N 1
ATOM 2540 C CA . GLU A 1 333 ? -22.644 39.801 -17.732 1.00 88.31 333 GLU A CA 1
ATOM 2541 C C . GLU A 1 333 ? -21.288 39.409 -18.333 1.00 88.31 333 GLU A C 1
ATOM 2543 O O . GLU A 1 333 ? -20.654 40.218 -19.005 1.00 88.31 333 GLU A O 1
ATOM 2548 N N . ARG A 1 334 ? -20.837 38.163 -18.123 1.00 90.00 334 ARG A N 1
ATOM 2549 C CA . ARG A 1 334 ? -19.535 37.675 -18.629 1.00 90.00 334 ARG A CA 1
ATOM 2550 C C . ARG A 1 334 ? -19.607 36.924 -19.961 1.00 90.00 334 ARG A C 1
ATOM 2552 O O . ARG A 1 334 ? -18.566 36.560 -20.505 1.00 90.00 334 ARG A O 1
ATOM 2559 N N . GLY A 1 335 ? -20.805 36.666 -20.487 1.00 87.50 335 GLY A N 1
ATOM 2560 C CA . GLY A 1 335 ? -20.996 36.017 -21.788 1.00 87.50 335 GLY A CA 1
ATOM 2561 C C . GLY A 1 335 ? -20.653 34.523 -21.838 1.00 87.50 335 GLY A C 1
ATOM 2562 O O . GLY A 1 335 ? -20.445 33.986 -22.927 1.00 87.50 335 GLY A O 1
ATOM 2563 N N . TRP A 1 336 ? -20.558 33.826 -20.700 1.00 92.19 336 TRP A N 1
ATOM 2564 C CA . TRP A 1 336 ? -20.234 32.397 -20.694 1.00 92.19 336 TRP A CA 1
ATOM 2565 C C . TRP A 1 336 ? -21.384 31.542 -21.231 1.00 92.19 336 TRP A C 1
ATOM 2567 O O . TRP A 1 336 ? -22.566 31.843 -21.051 1.00 92.19 336 TRP A O 1
ATOM 2577 N N . SER A 1 337 ? -21.035 30.417 -21.858 1.00 88.62 337 SER A N 1
ATOM 2578 C CA . SER A 1 337 ? -22.019 29.412 -22.264 1.00 88.62 337 SER A CA 1
ATOM 2579 C C . SER A 1 337 ? -22.693 28.770 -21.043 1.00 88.62 337 SER A C 1
ATOM 2581 O O . SER A 1 337 ? -22.171 28.819 -19.928 1.00 88.62 337 SER A O 1
ATOM 2583 N N . GLN A 1 338 ? -23.846 28.124 -21.243 1.00 83.19 338 GLN A N 1
ATOM 2584 C CA . GLN A 1 338 ? -24.601 27.487 -20.154 1.00 83.19 338 GLN A CA 1
ATOM 2585 C C . GLN A 1 338 ? -23.769 26.452 -19.380 1.00 83.19 338 GLN A C 1
ATOM 2587 O O . GLN A 1 338 ? -23.796 26.450 -18.151 1.00 83.19 338 GLN A O 1
ATOM 2592 N N . GLY A 1 339 ? -22.998 25.617 -20.088 1.00 85.12 339 GLY A N 1
ATOM 2593 C CA . GLY A 1 339 ? -22.108 24.625 -19.476 1.00 85.12 339 GLY A CA 1
ATOM 2594 C C . GLY A 1 339 ? -20.978 25.264 -18.669 1.00 85.12 339 GLY A C 1
ATOM 2595 O O . GLY A 1 339 ? -20.794 24.925 -17.502 1.00 85.12 339 GLY A O 1
ATOM 2596 N N . ILE A 1 340 ? -20.276 26.250 -19.244 1.00 89.50 340 ILE A N 1
ATOM 2597 C CA . ILE A 1 340 ? -19.173 26.950 -18.561 1.00 89.50 340 ILE A CA 1
ATOM 2598 C C . ILE A 1 340 ? -19.696 27.730 -17.344 1.00 89.50 340 ILE A C 1
ATOM 2600 O O . ILE A 1 340 ? -19.102 27.664 -16.273 1.00 89.50 340 ILE A O 1
ATOM 2604 N N . GLY A 1 341 ? -20.851 28.394 -17.459 1.00 87.50 341 GLY A N 1
ATOM 2605 C CA . GLY A 1 341 ? -21.528 29.048 -16.333 1.00 87.50 341 GLY A CA 1
ATOM 2606 C C . GLY A 1 341 ? -21.907 28.081 -15.206 1.00 87.50 341 GLY A C 1
ATOM 2607 O O . GLY A 1 341 ? -21.843 28.450 -14.035 1.00 87.50 341 GLY A O 1
ATOM 2608 N N . GLY A 1 342 ? -22.243 26.830 -15.536 1.00 88.81 342 GLY A N 1
ATOM 2609 C CA . GLY A 1 342 ? -22.498 25.772 -14.556 1.00 88.81 342 GLY A CA 1
ATOM 2610 C C . GLY A 1 342 ? -21.269 25.404 -13.715 1.00 88.81 342 GLY A C 1
ATOM 2611 O O . GLY A 1 342 ? -21.419 25.061 -12.543 1.00 88.81 342 GLY A O 1
ATOM 2612 N N . LEU A 1 343 ? -20.051 25.545 -14.255 1.00 91.56 343 LEU A N 1
ATOM 2613 C CA . LEU A 1 343 ? -18.805 25.237 -13.535 1.00 91.56 343 LEU A CA 1
ATOM 2614 C C . LEU A 1 343 ? -18.555 26.159 -12.331 1.00 91.56 343 LEU A C 1
ATOM 2616 O O . LEU A 1 343 ? -17.800 25.787 -11.435 1.00 91.56 343 LEU A O 1
ATOM 2620 N N . ALA A 1 344 ? -19.226 27.313 -12.240 1.00 91.44 344 ALA A N 1
ATOM 2621 C CA . ALA A 1 344 ? -19.149 28.188 -11.067 1.00 91.44 344 ALA A CA 1
ATOM 2622 C C . ALA A 1 344 ? -19.607 27.504 -9.765 1.00 91.44 344 ALA A C 1
ATOM 2624 O O . ALA A 1 344 ? -19.141 27.851 -8.679 1.00 91.44 344 ALA A O 1
ATOM 2625 N N . PHE A 1 345 ? -20.452 26.472 -9.856 1.00 93.88 345 PHE A N 1
ATOM 2626 C CA . PHE A 1 345 ? -20.862 25.674 -8.699 1.00 93.88 345 PHE A CA 1
ATOM 2627 C C . PHE A 1 345 ? -19.725 24.809 -8.116 1.00 93.88 345 PHE A C 1
ATOM 2629 O O . PHE A 1 345 ? -19.821 24.393 -6.960 1.00 93.88 345 PHE A O 1
ATOM 2636 N N . LEU A 1 346 ? -18.613 24.592 -8.838 1.00 92.88 346 LEU A N 1
ATOM 2637 C CA . LEU A 1 346 ? -17.463 23.826 -8.333 1.00 92.88 346 LEU A CA 1
ATOM 2638 C C . LEU A 1 346 ? -16.824 24.459 -7.093 1.00 92.88 346 LEU A C 1
ATOM 2640 O O . LEU A 1 346 ? -16.379 23.729 -6.210 1.00 92.88 346 LEU A O 1
ATOM 2644 N N . GLY A 1 347 ? -16.830 25.792 -6.974 1.00 93.31 347 GLY A N 1
ATOM 2645 C CA . GLY A 1 347 ? -16.351 26.467 -5.764 1.00 93.31 347 GLY A CA 1
ATOM 2646 C C . GLY A 1 347 ? -17.127 26.024 -4.520 1.00 93.31 347 GLY A C 1
ATOM 2647 O O . GLY A 1 347 ? -16.539 25.710 -3.487 1.00 93.31 347 GLY A O 1
ATOM 2648 N N . ILE A 1 348 ? -18.450 25.888 -4.650 1.00 94.69 348 ILE A N 1
ATOM 2649 C CA . ILE A 1 348 ? -19.317 25.370 -3.585 1.00 94.69 348 ILE A CA 1
ATOM 2650 C C . ILE A 1 348 ? -18.979 23.903 -3.291 1.00 94.69 348 ILE A C 1
ATOM 2652 O O . ILE A 1 348 ? -18.857 23.536 -2.124 1.00 94.69 348 ILE A O 1
ATOM 2656 N N . MET A 1 349 ? -18.759 23.083 -4.327 1.00 92.69 349 MET A N 1
ATOM 2657 C CA . MET A 1 349 ? -18.370 21.672 -4.182 1.00 92.69 349 MET A CA 1
ATOM 2658 C C . MET A 1 349 ? -17.089 21.497 -3.362 1.00 92.69 349 MET A C 1
ATOM 2660 O O . MET A 1 349 ? -17.051 20.687 -2.440 1.00 92.69 349 MET A O 1
ATOM 2664 N N . VAL A 1 350 ? -16.051 22.280 -3.672 1.00 94.31 350 VAL A N 1
ATOM 2665 C CA . VAL A 1 350 ? -14.768 22.257 -2.954 1.00 94.31 350 VAL A CA 1
ATOM 2666 C C . VAL A 1 350 ? -14.979 22.610 -1.479 1.00 94.31 350 VAL A C 1
ATOM 2668 O O . VAL A 1 350 ? -14.475 21.917 -0.596 1.00 94.31 350 VAL A O 1
ATOM 2671 N N . GLY A 1 351 ? -15.805 23.622 -1.201 1.00 93.62 351 GLY A N 1
ATOM 2672 C CA . GLY A 1 351 ? -16.232 23.956 0.158 1.00 93.62 351 GLY A CA 1
ATOM 2673 C C . GLY A 1 351 ? -16.918 22.797 0.885 1.00 93.62 351 GLY A C 1
ATOM 2674 O O . GLY A 1 351 ? -16.584 22.500 2.032 1.00 93.62 351 GLY A O 1
ATOM 2675 N N . MET A 1 352 ? -17.844 22.103 0.216 1.00 90.81 352 MET A N 1
ATOM 2676 C CA . MET A 1 352 ? -18.543 20.942 0.780 1.00 90.81 352 MET A CA 1
ATOM 2677 C C . MET A 1 352 ? -17.580 19.793 1.120 1.00 90.81 352 MET A C 1
ATOM 2679 O O . MET A 1 352 ? -17.715 19.185 2.181 1.00 90.81 352 MET A O 1
ATOM 2683 N N . VAL A 1 353 ? -16.582 19.523 0.270 1.00 89.88 353 VAL A N 1
ATOM 2684 C CA . VAL A 1 353 ? -15.542 18.512 0.539 1.00 89.88 353 VAL A CA 1
ATOM 2685 C C . VAL A 1 353 ? -14.727 18.889 1.778 1.00 89.88 353 VAL A C 1
ATOM 2687 O O . VAL A 1 353 ? -14.553 18.056 2.669 1.00 89.88 353 VAL A O 1
ATOM 2690 N N . PHE A 1 354 ? -14.303 20.153 1.903 1.00 92.25 354 PHE A N 1
ATOM 2691 C CA . PHE A 1 354 ? -13.619 20.623 3.111 1.00 92.25 354 PHE A CA 1
ATOM 2692 C C . PHE A 1 354 ? -14.489 20.519 4.365 1.00 92.25 354 PHE A C 1
ATOM 2694 O O . PHE A 1 354 ? -13.971 20.210 5.437 1.00 92.25 354 PHE A O 1
ATOM 2701 N N . ALA A 1 355 ? -15.804 20.723 4.254 1.00 89.00 355 ALA A N 1
ATOM 2702 C CA . ALA A 1 355 ? -16.704 20.547 5.387 1.00 89.00 355 ALA A CA 1
ATOM 2703 C C . ALA A 1 355 ? -16.775 19.085 5.828 1.00 89.00 355 ALA A C 1
ATOM 2705 O O . ALA A 1 355 ? -16.687 18.821 7.023 1.00 89.00 355 ALA A O 1
ATOM 2706 N N . ILE A 1 356 ? -16.858 18.132 4.892 1.00 85.00 356 ILE A N 1
ATOM 2707 C CA . ILE A 1 356 ? -16.822 16.697 5.218 1.00 85.00 356 ILE A CA 1
ATOM 2708 C C . ILE A 1 356 ? -15.509 16.355 5.934 1.00 85.00 356 ILE A C 1
ATOM 2710 O O . ILE A 1 356 ? -15.549 15.761 7.012 1.00 85.00 356 ILE A O 1
ATOM 2714 N N . ILE A 1 357 ? -14.363 16.811 5.414 1.00 85.25 357 ILE A N 1
ATOM 2715 C CA . ILE A 1 357 ? -13.052 16.622 6.058 1.00 85.25 357 ILE A CA 1
ATOM 2716 C C . ILE A 1 357 ? -13.044 17.225 7.470 1.00 85.25 357 ILE A C 1
ATOM 2718 O O . ILE A 1 357 ? -12.600 16.567 8.407 1.00 85.25 357 ILE A O 1
ATOM 2722 N N . TYR A 1 358 ? -13.591 18.432 7.654 1.00 86.75 358 TYR A N 1
ATOM 2723 C CA . TYR A 1 358 ? -13.695 19.095 8.960 1.00 86.75 358 TYR A CA 1
ATOM 2724 C C . TYR A 1 358 ? -14.608 18.347 9.943 1.00 86.75 358 TYR A C 1
ATOM 2726 O O . TYR A 1 358 ? -14.343 18.327 11.146 1.00 86.75 358 TYR A O 1
ATOM 2734 N N . THR A 1 359 ? -15.669 17.690 9.463 1.00 79.06 359 THR A N 1
ATOM 2735 C CA . THR A 1 359 ? -16.552 16.912 10.344 1.00 79.06 359 THR A CA 1
ATOM 2736 C C . THR A 1 359 ? -15.889 15.667 10.937 1.00 79.06 359 THR A C 1
ATOM 2738 O O . THR A 1 359 ? -16.313 15.231 12.006 1.00 79.06 359 THR A O 1
ATOM 2741 N N . LEU A 1 360 ? -14.830 15.121 10.322 1.00 77.69 360 LEU A N 1
ATOM 2742 C CA . LEU A 1 360 ? -14.116 13.940 10.831 1.00 77.69 360 LEU A CA 1
ATOM 2743 C C . LEU A 1 360 ? -13.468 14.175 12.218 1.00 77.69 360 LEU A C 1
ATOM 2745 O O . LEU A 1 360 ? -13.832 13.464 13.163 1.00 77.69 360 LEU A O 1
ATOM 2749 N N . PRO A 1 361 ? -12.575 15.170 12.417 1.00 79.31 361 PRO A N 1
ATOM 2750 C CA . PRO A 1 361 ? -11.991 15.454 13.730 1.00 79.31 361 PRO A CA 1
ATOM 2751 C C . PRO A 1 361 ? -13.024 15.984 14.734 1.00 79.31 361 PRO A C 1
ATOM 2753 O O . PRO A 1 361 ? -12.948 15.682 15.929 1.00 79.31 361 PRO A O 1
ATOM 2756 N N . GLU A 1 362 ? -14.022 16.735 14.266 1.00 79.44 362 GLU A N 1
ATOM 2757 C CA . GLU A 1 362 ? -15.075 17.295 15.112 1.00 79.44 362 GLU A CA 1
ATOM 2758 C C . GLU A 1 362 ? -16.014 16.213 15.672 1.00 79.44 362 GLU A C 1
ATOM 2760 O O . GLU A 1 362 ? -16.396 16.255 16.845 1.00 79.44 362 GLU A O 1
ATOM 2765 N N . ASN A 1 363 ? -16.306 15.169 14.893 1.00 73.75 363 ASN A N 1
ATOM 2766 C CA . ASN A 1 363 ? -17.003 13.986 15.394 1.00 73.75 363 ASN A CA 1
ATOM 2767 C C . ASN A 1 363 ? -16.175 13.272 16.482 1.00 73.75 363 ASN A C 1
ATOM 2769 O O . ASN A 1 363 ? -16.721 12.831 17.493 1.00 73.75 363 ASN A O 1
ATOM 2773 N N . GLY A 1 364 ? -14.845 13.237 16.337 1.00 73.44 364 GLY A N 1
ATOM 2774 C CA . GLY A 1 364 ? -13.927 12.767 17.381 1.00 73.44 364 GLY A CA 1
ATOM 2775 C C . GLY A 1 364 ? -13.950 13.626 18.654 1.00 73.44 364 GLY A C 1
ATOM 2776 O O . GLY A 1 364 ? -13.833 13.106 19.764 1.00 73.44 364 GLY A O 1
ATOM 2777 N N . ARG A 1 365 ? -14.146 14.948 18.545 1.00 83.19 365 ARG A N 1
ATOM 2778 C CA . ARG A 1 365 ? -14.372 15.830 19.707 1.00 83.19 365 ARG A CA 1
ATOM 2779 C C . ARG A 1 365 ? -15.708 15.530 20.388 1.00 83.19 365 ARG A C 1
ATOM 2781 O O . ARG A 1 365 ? -15.736 15.408 21.610 1.00 83.19 365 ARG A O 1
ATOM 2788 N N . TYR A 1 366 ? -16.790 15.386 19.624 1.00 74.00 366 TYR A N 1
ATOM 2789 C CA . TYR A 1 366 ? -18.106 15.050 20.170 1.00 74.00 366 TYR A CA 1
ATOM 2790 C C . TYR A 1 366 ? -18.080 13.726 20.949 1.00 74.00 366 TYR A C 1
ATOM 2792 O O . TYR A 1 366 ? -18.554 13.685 22.083 1.00 74.00 366 TYR A O 1
ATOM 2800 N N . LYS A 1 367 ? -17.443 12.679 20.397 1.00 66.62 367 LYS A N 1
ATOM 2801 C CA . LYS A 1 367 ? -17.247 11.386 21.081 1.00 66.62 367 LYS A CA 1
ATOM 2802 C C . LYS A 1 367 ? -16.534 11.546 22.431 1.00 66.62 367 LYS A C 1
ATOM 2804 O O . LYS A 1 367 ? -17.025 11.050 23.437 1.00 66.62 367 LYS A O 1
ATOM 2809 N N . ARG A 1 368 ? -15.454 12.336 22.488 1.00 74.69 368 ARG A N 1
ATOM 2810 C CA . ARG A 1 368 ? -14.735 12.633 23.744 1.00 74.69 368 ARG A CA 1
ATOM 2811 C C . ARG A 1 368 ? -15.602 13.353 24.782 1.00 74.69 368 ARG A C 1
ATOM 2813 O O . ARG A 1 368 ? -15.473 13.104 25.976 1.00 74.69 368 ARG A O 1
ATOM 2820 N N . VAL A 1 369 ? -16.480 14.265 24.356 1.00 73.06 369 VAL A N 1
ATOM 2821 C CA . VAL A 1 369 ? -17.419 14.953 25.266 1.00 73.06 369 VAL A CA 1
ATOM 2822 C C . VAL A 1 369 ? -18.512 14.001 25.760 1.00 73.06 369 VAL A C 1
ATOM 2824 O O . VAL A 1 369 ? -18.915 14.092 26.916 1.00 73.06 369 VAL A O 1
ATOM 2827 N N . GLN A 1 370 ? -18.965 13.073 24.919 1.00 68.12 370 GLN A N 1
ATOM 2828 C CA . GLN A 1 370 ? -19.922 12.032 25.293 1.00 68.12 370 GLN A CA 1
ATOM 2829 C C . GLN A 1 370 ? -19.340 11.070 26.337 1.00 68.12 370 GLN A C 1
ATOM 2831 O O . GLN A 1 370 ? -19.998 10.762 27.327 1.00 68.12 370 GLN A O 1
ATOM 2836 N N . GLU A 1 371 ? -18.092 10.645 26.151 1.00 66.06 371 GLU A N 1
ATOM 2837 C CA . GLU A 1 371 ? -17.369 9.774 27.086 1.00 66.06 371 GLU A CA 1
ATOM 2838 C C . GLU A 1 371 ? -17.179 10.437 28.455 1.00 66.06 371 GLU A C 1
ATOM 2840 O O . GLU A 1 371 ? -17.436 9.819 29.484 1.00 66.06 371 GLU A O 1
ATOM 2845 N N . ARG A 1 372 ? -16.822 11.729 28.479 1.00 71.44 372 ARG A N 1
ATOM 2846 C CA . ARG A 1 372 ? -16.653 12.501 29.725 1.00 71.44 372 ARG A CA 1
ATOM 2847 C C . ARG A 1 372 ? -17.938 12.675 30.535 1.00 71.44 372 ARG A C 1
ATOM 2849 O O . ARG A 1 372 ? -17.859 12.971 31.719 1.00 71.44 372 ARG A O 1
ATOM 2856 N N . ASN A 1 373 ? -19.098 12.510 29.907 1.00 64.06 373 ASN A N 1
ATOM 2857 C CA . ASN A 1 373 ? -20.409 12.662 30.535 1.00 64.06 373 ASN A CA 1
ATOM 2858 C C . ASN A 1 373 ? -21.145 11.312 30.656 1.00 64.06 373 ASN A C 1
ATOM 2860 O O . ASN A 1 373 ? -22.370 11.258 30.559 1.00 64.06 373 ASN A O 1
ATOM 2864 N N . GLY A 1 374 ? -20.406 10.207 30.825 1.00 54.09 374 GLY A N 1
ATOM 2865 C CA . GLY A 1 374 ? -20.990 8.893 31.115 1.00 54.09 374 GLY A CA 1
ATOM 2866 C C . GLY A 1 374 ? -21.838 8.321 29.974 1.00 54.09 374 GLY A C 1
ATOM 2867 O O . GLY A 1 374 ? -22.862 7.700 30.226 1.00 54.09 374 GLY A O 1
ATOM 2868 N N . GLY A 1 375 ? -21.457 8.574 28.716 1.00 60.44 375 GLY A N 1
ATOM 2869 C CA . GLY A 1 375 ? -22.175 8.078 27.534 1.00 60.44 375 GLY A CA 1
ATOM 2870 C C . GLY A 1 375 ? -23.224 9.041 26.963 1.00 60.44 375 GLY A C 1
ATOM 2871 O O . GLY A 1 375 ? -23.753 8.786 25.877 1.00 60.44 375 GLY A O 1
ATOM 2872 N N . PHE A 1 376 ? -23.461 10.192 27.605 1.00 61.41 376 PHE A N 1
ATOM 2873 C CA . PHE A 1 376 ? -24.445 11.194 27.176 1.00 61.41 376 PHE A CA 1
ATOM 2874 C C . PHE A 1 376 ? -23.809 12.572 26.963 1.00 61.41 376 PHE A C 1
ATOM 2876 O O . PHE A 1 376 ? -23.444 13.246 27.916 1.00 61.41 376 PHE A O 1
ATOM 2883 N N . ALA A 1 377 ? -23.713 13.053 25.720 1.00 74.44 377 ALA A N 1
ATOM 2884 C CA . ALA A 1 377 ? -23.262 14.423 25.458 1.00 74.44 377 ALA A CA 1
ATOM 2885 C C . ALA A 1 377 ? -24.440 15.415 25.511 1.00 74.44 377 ALA A C 1
ATOM 2887 O O . ALA A 1 377 ? -25.491 15.130 24.932 1.00 74.44 377 ALA A O 1
ATOM 2888 N N . PRO A 1 378 ? -24.272 16.606 26.120 1.00 81.88 378 PRO A N 1
ATOM 2889 C CA . PRO A 1 378 ? -25.255 17.679 26.010 1.00 81.88 378 PRO A CA 1
ATOM 2890 C C . PRO A 1 378 ? -25.493 18.042 24.535 1.00 81.88 378 PRO A C 1
ATOM 2892 O O . PRO A 1 378 ? -24.502 18.248 23.819 1.00 81.88 378 PRO A O 1
ATOM 2895 N N . PRO A 1 379 ? -26.755 18.167 24.075 1.00 83.50 379 PRO A N 1
ATOM 2896 C CA . PRO A 1 379 ? -27.080 18.508 22.689 1.00 83.50 379 PRO A CA 1
ATOM 2897 C C . PRO A 1 379 ? -26.313 19.725 22.168 1.00 83.50 379 PRO A C 1
ATOM 2899 O O . PRO A 1 379 ? -25.823 19.711 21.044 1.00 83.50 379 PRO A O 1
ATOM 2902 N N . GLU A 1 380 ? -26.102 20.744 23.002 1.00 89.12 380 GLU A N 1
ATOM 2903 C CA . GLU A 1 380 ? -25.412 21.997 22.665 1.00 89.12 380 GLU A CA 1
ATOM 2904 C C . GLU A 1 380 ? -23.996 21.775 22.121 1.00 89.12 380 GLU A C 1
ATOM 2906 O O . GLU A 1 380 ? -23.519 22.544 21.289 1.00 89.12 380 GLU A O 1
ATOM 2911 N N . THR A 1 381 ? -23.354 20.666 22.492 1.00 85.38 381 THR A N 1
ATOM 2912 C CA . THR A 1 381 ? -22.051 20.247 21.962 1.00 85.38 381 THR A CA 1
ATOM 2913 C C . THR A 1 381 ? -22.057 20.145 20.434 1.00 85.38 381 THR A C 1
ATOM 2915 O O . THR A 1 381 ? -21.014 20.353 19.814 1.00 85.38 381 THR A O 1
ATOM 2918 N N . ARG A 1 382 ? -23.210 19.863 19.810 1.00 85.94 382 ARG A N 1
ATOM 2919 C CA . ARG A 1 382 ? -23.375 19.792 18.351 1.00 85.94 382 ARG A CA 1
ATOM 2920 C C . ARG A 1 382 ? -23.233 21.146 17.661 1.00 85.94 382 ARG A C 1
ATOM 2922 O O . ARG A 1 382 ? -22.862 21.155 16.492 1.00 85.94 382 ARG A O 1
ATOM 2929 N N . LEU A 1 383 ? -23.499 22.265 18.343 1.00 89.62 383 LEU A N 1
ATOM 2930 C CA . LEU A 1 383 ? -23.590 23.604 17.737 1.00 89.62 383 LEU A CA 1
ATOM 2931 C C . LEU A 1 383 ? -22.236 24.238 17.384 1.00 89.62 383 LEU A C 1
ATOM 2933 O O . LEU A 1 383 ? -22.213 25.231 16.659 1.00 89.62 383 LEU A O 1
ATOM 2937 N N . LEU A 1 384 ? -21.107 23.671 17.824 1.00 89.50 384 LEU A N 1
ATOM 2938 C CA . LEU A 1 384 ? -19.786 24.243 17.525 1.00 89.50 384 LEU A CA 1
ATOM 2939 C C . LEU A 1 384 ? -19.492 24.292 16.019 1.00 89.50 384 LEU A C 1
ATOM 2941 O O . LEU A 1 384 ? -19.005 25.307 15.523 1.00 89.50 384 LEU A O 1
ATOM 2945 N N . SER A 1 385 ? -19.854 23.253 15.262 1.00 89.31 385 SER A N 1
ATOM 2946 C CA . SER A 1 385 ? -19.681 23.276 13.802 1.00 89.31 385 SER A CA 1
ATOM 2947 C C . SER A 1 385 ? -20.598 24.310 13.138 1.00 89.31 385 SER A C 1
ATOM 2949 O O . SER A 1 385 ? -20.185 24.963 12.183 1.00 89.31 385 SER A O 1
ATOM 2951 N N . ALA A 1 386 ? -21.808 24.527 13.672 1.00 91.19 386 ALA A N 1
ATOM 2952 C CA . ALA A 1 386 ? -22.704 25.593 13.220 1.00 91.19 386 ALA A CA 1
ATOM 2953 C C . ALA A 1 386 ? -22.165 26.998 13.522 1.00 91.19 386 ALA A C 1
ATOM 2955 O O . ALA A 1 386 ? -22.437 27.914 12.754 1.00 91.19 386 ALA A O 1
ATOM 2956 N N . MET A 1 387 ? -21.395 27.190 14.596 1.00 94.31 387 MET A N 1
ATOM 2957 C CA . MET A 1 387 ? -20.750 28.476 14.893 1.00 94.31 387 MET A CA 1
ATOM 2958 C C . MET A 1 387 ? -19.669 28.803 13.857 1.00 94.31 387 MET A C 1
ATOM 2960 O O . MET A 1 387 ? -19.640 29.913 13.329 1.00 94.31 387 MET A O 1
ATOM 2964 N N . VAL A 1 388 ? -18.829 27.822 13.513 1.00 94.44 388 VAL A N 1
ATOM 2965 C CA . VAL A 1 388 ? -17.795 27.973 12.475 1.00 94.44 388 VAL A CA 1
ATOM 2966 C C . VAL A 1 388 ? -18.431 28.179 11.103 1.00 94.44 388 VAL A C 1
ATOM 2968 O O . VAL A 1 388 ? -18.113 29.142 10.404 1.00 94.44 388 VAL A O 1
ATOM 2971 N N . GLY A 1 389 ? -19.381 27.317 10.733 1.00 93.69 389 GLY A N 1
ATOM 2972 C CA . GLY A 1 389 ? -20.086 27.438 9.462 1.00 93.69 389 GLY A CA 1
ATOM 2973 C C . GLY A 1 389 ? -20.902 28.725 9.359 1.00 93.69 389 GLY A C 1
ATOM 2974 O O . GLY A 1 389 ? -20.939 29.350 8.302 1.00 93.69 389 GLY A O 1
ATOM 2975 N N . GLY A 1 390 ? -21.481 29.176 10.472 1.00 94.00 390 GLY A N 1
ATOM 2976 C CA . GLY A 1 390 ? -22.249 30.408 10.536 1.00 94.00 390 GLY A CA 1
ATOM 2977 C C . GLY A 1 390 ? -21.421 31.656 10.255 1.00 94.00 390 GLY A C 1
ATOM 2978 O O . GLY A 1 390 ? -21.942 32.579 9.649 1.00 94.00 390 GLY A O 1
ATOM 2979 N N . VAL A 1 391 ? -20.134 31.679 10.612 1.00 95.50 391 VAL A N 1
ATOM 2980 C CA . VAL A 1 391 ? -19.227 32.785 10.255 1.00 95.50 391 VAL A CA 1
ATOM 2981 C C . VAL A 1 391 ? -18.737 32.664 8.808 1.00 95.50 391 VAL A C 1
ATOM 2983 O O . VAL A 1 391 ? -18.654 33.666 8.099 1.00 95.50 391 VAL A O 1
ATOM 2986 N N . ALA A 1 392 ? -18.455 31.445 8.338 1.00 96.69 392 ALA A N 1
ATOM 2987 C CA . ALA A 1 392 ? -17.965 31.209 6.978 1.00 96.69 392 ALA A CA 1
ATOM 2988 C C . ALA A 1 392 ? -18.990 31.588 5.890 1.00 96.69 392 ALA A C 1
ATOM 2990 O O . ALA A 1 392 ? -18.610 32.115 4.844 1.00 96.69 392 ALA A O 1
ATOM 2991 N N . ILE A 1 393 ? -20.287 31.372 6.137 1.00 96.81 393 ILE A N 1
ATOM 2992 C CA . ILE A 1 393 ? -21.352 31.654 5.163 1.00 96.81 393 ILE A CA 1
ATOM 2993 C C . ILE A 1 393 ? -21.408 33.145 4.768 1.00 96.81 393 ILE A C 1
ATOM 2995 O O . ILE A 1 393 ? -21.292 33.422 3.572 1.00 96.81 393 ILE A O 1
ATOM 2999 N N . PRO A 1 394 ? -21.559 34.121 5.693 1.00 96.44 394 PRO A N 1
ATOM 3000 C CA . PRO A 1 394 ? -21.552 35.537 5.336 1.00 96.44 394 PRO A CA 1
ATOM 3001 C C . PRO A 1 394 ? -20.249 35.975 4.673 1.00 96.44 394 PRO A C 1
ATOM 3003 O O . PRO A 1 394 ? -20.305 36.768 3.741 1.00 96.44 394 PRO A O 1
ATOM 3006 N N . ILE A 1 395 ? -19.096 35.436 5.098 1.00 96.88 395 ILE A N 1
ATOM 3007 C CA . ILE A 1 395 ? -17.805 35.720 4.451 1.00 96.88 395 ILE A CA 1
ATOM 3008 C C . ILE A 1 395 ? -17.870 35.343 2.970 1.00 96.88 395 ILE A C 1
ATOM 3010 O O . ILE A 1 395 ? -17.546 36.169 2.123 1.00 96.88 395 ILE A O 1
ATOM 3014 N N . GLY A 1 396 ? -18.339 34.135 2.648 1.00 96.50 396 GLY A N 1
ATOM 3015 C CA . GLY A 1 396 ? -18.487 33.701 1.259 1.00 96.50 396 GLY A CA 1
ATOM 3016 C C . GLY A 1 396 ? -19.496 34.524 0.466 1.00 96.50 396 GLY A C 1
ATOM 3017 O O . GLY A 1 396 ? -19.217 34.916 -0.663 1.00 96.50 396 GLY A O 1
ATOM 3018 N N . LEU A 1 397 ? -20.647 34.846 1.060 1.00 96.44 397 LEU A N 1
ATOM 3019 C CA . LEU A 1 397 ? -21.694 35.604 0.373 1.00 96.44 397 LEU A CA 1
ATOM 3020 C C . LEU A 1 397 ? -21.302 37.069 0.126 1.00 96.44 397 LEU A C 1
ATOM 3022 O O . LEU A 1 397 ? -21.509 37.557 -0.982 1.00 96.44 397 LEU A O 1
ATOM 3026 N N . PHE A 1 398 ? -20.695 37.762 1.097 1.00 97.38 398 PHE A N 1
ATOM 3027 C CA . PHE A 1 398 ? -20.185 39.123 0.886 1.00 97.38 398 PHE A CA 1
ATOM 3028 C C . PHE A 1 398 ? -19.004 39.146 -0.080 1.00 97.38 398 PHE A C 1
ATOM 3030 O O . PHE A 1 398 ? -18.924 40.039 -0.920 1.00 97.38 398 PHE A O 1
ATOM 3037 N N . TRP A 1 399 ? -18.112 38.156 -0.001 1.00 97.12 399 TRP A N 1
ATOM 3038 C CA . TRP A 1 399 ? -17.021 38.022 -0.958 1.00 97.12 399 TRP A CA 1
ATOM 3039 C C . TRP A 1 399 ? -17.580 37.872 -2.377 1.00 97.12 399 TRP A C 1
ATOM 3041 O O . TRP A 1 399 ? -17.228 38.663 -3.252 1.00 97.12 399 TRP A O 1
ATOM 3051 N N . PHE A 1 400 ? -18.517 36.949 -2.607 1.00 96.00 400 PHE A N 1
ATOM 3052 C CA . PHE A 1 400 ? -19.162 36.798 -3.913 1.00 96.00 400 PHE A CA 1
ATOM 3053 C C . PHE A 1 400 ? -19.833 38.102 -4.360 1.00 96.00 400 PHE A C 1
ATOM 3055 O O . PHE A 1 400 ? -19.628 38.545 -5.490 1.00 96.00 400 PHE A O 1
ATOM 3062 N N . ALA A 1 401 ? -20.568 38.753 -3.455 1.00 95.25 401 ALA A N 1
ATOM 3063 C CA . ALA A 1 401 ? -21.315 39.964 -3.752 1.00 95.25 401 ALA A CA 1
ATOM 3064 C C . ALA A 1 401 ? -20.454 41.125 -4.252 1.00 95.25 401 ALA A C 1
ATOM 3066 O O . ALA A 1 401 ? -20.935 41.889 -5.073 1.00 95.25 401 ALA A O 1
ATOM 3067 N N . TRP A 1 402 ? -19.205 41.246 -3.801 1.00 94.44 402 TRP A N 1
ATOM 3068 C CA . TRP A 1 402 ? -18.317 42.353 -4.180 1.00 94.44 402 TRP A CA 1
ATOM 3069 C C . TRP A 1 402 ? -17.207 41.957 -5.156 1.00 94.44 402 TRP A C 1
ATOM 3071 O O . TRP A 1 402 ? -16.348 42.772 -5.485 1.00 94.44 402 TRP A O 1
ATOM 3081 N N . THR A 1 403 ? -17.218 40.712 -5.638 1.00 94.06 403 THR A N 1
ATOM 3082 C CA . THR A 1 403 ? -16.234 40.212 -6.614 1.00 94.06 403 THR A CA 1
ATOM 3083 C C . THR A 1 403 ? -16.861 39.642 -7.883 1.00 94.06 403 THR A C 1
ATOM 3085 O O . THR A 1 403 ? -16.139 39.177 -8.763 1.00 94.06 403 THR A O 1
ATOM 3088 N N . ASN A 1 404 ? -18.190 39.694 -8.012 1.00 89.88 404 ASN A N 1
ATOM 3089 C CA . ASN A 1 404 ? -18.916 39.150 -9.161 1.00 89.88 404 ASN A CA 1
ATOM 3090 C C . ASN A 1 404 ? -18.780 39.994 -10.450 1.00 89.88 404 ASN A C 1
ATOM 3092 O O . ASN A 1 404 ? -18.888 39.416 -11.533 1.00 89.88 404 ASN A O 1
ATOM 3096 N N . ASN A 1 405 ? -18.426 41.285 -10.354 1.00 85.81 405 ASN A N 1
ATOM 3097 C CA . ASN A 1 405 ? -18.227 42.199 -11.493 1.00 85.81 405 ASN A CA 1
ATOM 3098 C C . ASN A 1 405 ? -17.308 41.624 -12.586 1.00 85.81 405 ASN A C 1
ATOM 3100 O O . ASN A 1 405 ? -16.259 41.053 -12.279 1.00 85.81 405 ASN A O 1
ATOM 3104 N N . ALA A 1 406 ? -17.650 41.849 -13.860 1.00 83.25 406 ALA A N 1
ATOM 3105 C CA . ALA A 1 406 ? -16.916 41.318 -15.015 1.00 83.25 406 ALA A CA 1
ATOM 3106 C C . ALA A 1 406 ? -15.423 41.711 -15.054 1.00 83.25 406 ALA A C 1
ATOM 3108 O O . ALA A 1 406 ? -14.604 40.890 -15.471 1.00 83.25 406 ALA A O 1
ATOM 3109 N N . ASP A 1 407 ? -15.070 42.898 -14.549 1.00 85.62 407 ASP A N 1
ATOM 3110 C CA . ASP A 1 407 ? -13.692 43.422 -14.514 1.00 85.62 407 ASP A CA 1
ATOM 3111 C C . ASP A 1 407 ? -12.768 42.663 -13.548 1.00 85.62 407 ASP A C 1
ATOM 3113 O O . ASP A 1 407 ? -11.544 42.690 -13.682 1.00 85.62 407 ASP A O 1
ATOM 3117 N N . ILE A 1 408 ? -13.337 41.968 -12.560 1.00 89.62 408 ILE A N 1
ATOM 3118 C CA . ILE A 1 408 ? -12.581 41.156 -11.605 1.00 89.62 408 ILE A CA 1
ATOM 3119 C C . ILE A 1 408 ? -12.424 39.751 -12.183 1.00 89.62 408 ILE A C 1
ATOM 3121 O O . ILE A 1 408 ? -13.374 39.173 -12.725 1.00 89.62 408 ILE A O 1
ATOM 3125 N N . HIS A 1 409 ? -11.229 39.170 -12.044 1.00 92.38 409 HIS A N 1
ATOM 3126 C CA . HIS A 1 409 ? -10.957 37.821 -12.531 1.00 92.38 409 HIS A CA 1
ATOM 3127 C C . HIS A 1 409 ? -11.962 36.821 -11.938 1.00 92.38 409 HIS A C 1
ATOM 3129 O O . HIS A 1 409 ? -12.101 36.695 -10.720 1.00 92.38 409 HIS A O 1
ATOM 3135 N N . TRP A 1 410 ? -12.650 36.087 -12.814 1.00 91.56 410 TRP A N 1
ATOM 3136 C CA . TRP A 1 410 ? -13.789 35.222 -12.488 1.00 91.56 410 TRP A CA 1
ATOM 3137 C C . TRP A 1 410 ? -13.512 34.241 -11.339 1.00 91.56 410 TRP A C 1
ATOM 3139 O O . TRP A 1 410 ? -14.401 33.981 -10.528 1.00 91.56 410 TRP A O 1
ATOM 3149 N N . MET A 1 411 ? -12.274 33.748 -11.221 1.00 94.06 411 MET A N 1
ATOM 3150 C CA . MET A 1 411 ? -11.870 32.803 -10.172 1.00 94.06 411 MET A CA 1
ATOM 3151 C C . MET A 1 411 ? -12.106 33.357 -8.765 1.00 94.06 411 MET A C 1
ATOM 3153 O O . MET A 1 411 ? -12.464 32.599 -7.874 1.00 94.06 411 MET A O 1
ATOM 3157 N N . VAL A 1 412 ? -11.962 34.670 -8.559 1.00 94.31 412 VAL A N 1
ATOM 3158 C CA . VAL A 1 412 ? -12.153 35.293 -7.242 1.00 94.31 412 VAL A CA 1
ATOM 3159 C C . VAL A 1 412 ? -13.603 35.131 -6.774 1.00 94.31 412 VAL A C 1
ATOM 3161 O O . VAL A 1 412 ? -13.842 34.736 -5.635 1.00 94.31 412 VAL A O 1
ATOM 3164 N N . SER A 1 413 ? -14.566 35.346 -7.675 1.00 93.38 413 SER A N 1
ATOM 3165 C CA . SER A 1 413 ? -15.991 35.144 -7.385 1.00 93.38 413 SER A CA 1
ATOM 3166 C C . SER A 1 413 ? -16.368 33.667 -7.215 1.00 93.38 413 SER A C 1
ATOM 3168 O O . SER A 1 413 ? -17.171 33.340 -6.348 1.00 93.38 413 SER A O 1
ATOM 3170 N N . ILE A 1 414 ? -15.755 32.750 -7.976 1.00 95.25 414 ILE A N 1
ATOM 3171 C CA . ILE A 1 414 ? -16.002 31.304 -7.825 1.00 95.25 414 ILE A CA 1
ATOM 3172 C C . ILE A 1 414 ? -15.407 30.786 -6.507 1.00 95.25 414 ILE A C 1
ATOM 3174 O O . ILE A 1 414 ? -16.047 29.999 -5.807 1.00 95.25 414 ILE A O 1
ATOM 3178 N N . ALA A 1 415 ? -14.214 31.254 -6.126 1.00 96.06 415 ALA A N 1
ATOM 3179 C CA . ALA A 1 415 ? -13.556 30.895 -4.871 1.00 96.06 415 ALA A CA 1
ATOM 3180 C C . ALA A 1 415 ? -14.369 31.326 -3.641 1.00 96.06 415 ALA A C 1
ATOM 3182 O O . ALA A 1 415 ? -14.351 30.624 -2.632 1.00 96.06 415 ALA A O 1
ATOM 3183 N N . ALA A 1 416 ? -15.162 32.399 -3.739 1.00 95.25 416 ALA A N 1
ATOM 3184 C CA . ALA A 1 416 ? -16.114 32.794 -2.700 1.00 95.25 416 ALA A CA 1
ATOM 3185 C C . ALA A 1 416 ? -17.189 31.718 -2.418 1.00 95.25 416 ALA A C 1
ATOM 3187 O O . ALA A 1 416 ? -17.744 31.653 -1.318 1.00 95.25 416 ALA A O 1
ATOM 3188 N N . GLY A 1 417 ? -17.435 30.812 -3.373 1.00 94.56 417 GLY A N 1
ATOM 3189 C CA . GLY A 1 417 ? -18.274 29.630 -3.183 1.00 94.56 417 GLY A CA 1
ATOM 3190 C C . GLY A 1 417 ? -17.714 28.630 -2.164 1.00 94.56 417 GLY A C 1
ATOM 3191 O O . GLY A 1 417 ? -18.501 27.931 -1.528 1.00 94.56 417 GLY A O 1
ATOM 3192 N N . VAL A 1 418 ? -16.393 28.590 -1.942 1.00 96.69 418 VAL A N 1
ATOM 3193 C CA . VAL A 1 418 ? -15.736 27.664 -0.998 1.00 96.69 418 VAL A CA 1
ATOM 3194 C C . VAL A 1 418 ? -16.189 27.904 0.449 1.00 96.69 418 VAL A C 1
ATOM 3196 O O . VAL A 1 418 ? -16.741 26.979 1.047 1.00 96.69 418 VAL A O 1
ATOM 3199 N N . PRO A 1 419 ? -16.042 29.107 1.042 1.00 97.12 419 PRO A N 1
ATOM 3200 C CA . PRO A 1 419 ? -16.526 29.362 2.401 1.00 97.12 419 PRO A CA 1
ATOM 3201 C C . PRO A 1 419 ? -18.053 29.222 2.537 1.00 97.12 419 PRO A C 1
ATOM 3203 O O . PRO A 1 419 ? -18.524 28.759 3.577 1.00 97.12 419 PRO A O 1
ATOM 3206 N N . PHE A 1 420 ? -18.831 29.530 1.489 1.00 95.81 420 PHE A N 1
ATOM 3207 C CA . PHE A 1 420 ? -20.282 29.307 1.485 1.00 95.81 420 PHE A CA 1
ATOM 3208 C C . PHE A 1 420 ? -20.644 27.812 1.536 1.00 95.81 420 PHE A C 1
ATOM 3210 O O . PHE A 1 420 ? -21.414 27.398 2.403 1.00 95.81 420 PHE A O 1
ATOM 3217 N N . GLY A 1 421 ? -20.062 26.989 0.657 1.00 93.19 421 GLY A N 1
ATOM 3218 C CA . GLY A 1 421 ? -20.272 25.537 0.634 1.00 93.19 421 GLY A CA 1
ATOM 3219 C C . GLY A 1 421 ? -19.770 24.849 1.904 1.00 93.19 421 GLY A C 1
ATOM 3220 O O . GLY A 1 421 ? -20.451 23.975 2.443 1.00 93.19 421 GLY A O 1
ATOM 3221 N N . PHE A 1 422 ? -18.628 25.307 2.430 1.00 94.69 422 PHE A N 1
ATOM 3222 C CA . PHE A 1 422 ? -18.067 24.845 3.696 1.00 94.69 422 PHE A CA 1
ATOM 3223 C C . PHE A 1 422 ? -19.027 25.105 4.857 1.00 94.69 422 PHE A C 1
ATOM 3225 O O . PHE A 1 422 ? -19.434 24.187 5.571 1.00 94.69 422 PHE A O 1
ATOM 3232 N N . GLY A 1 423 ? -19.446 26.360 5.027 1.00 94.19 423 GLY A N 1
ATOM 3233 C CA . GLY A 1 423 ? -20.304 26.716 6.143 1.00 94.19 423 GLY A CA 1
ATOM 3234 C C . GLY A 1 423 ? -21.718 26.146 6.031 1.00 94.19 423 GLY A C 1
ATOM 3235 O O . GLY A 1 423 ? -22.298 25.783 7.054 1.00 94.19 423 GLY A O 1
ATOM 3236 N N . MET A 1 424 ? -22.248 25.978 4.815 1.00 91.88 424 MET A N 1
ATOM 3237 C CA . MET A 1 424 ? -23.554 25.359 4.582 1.00 91.88 424 MET A CA 1
ATOM 3238 C C . MET A 1 424 ? -23.613 23.926 5.117 1.00 91.88 424 MET A C 1
ATOM 3240 O O . MET A 1 424 ? -24.514 23.607 5.889 1.00 91.88 424 MET A O 1
ATOM 3244 N N . VAL A 1 425 ? -22.661 23.064 4.752 1.00 89.75 425 VAL A N 1
ATOM 3245 C CA . VAL A 1 425 ? -22.669 21.660 5.200 1.00 89.75 425 VAL A CA 1
ATOM 3246 C C . VAL A 1 425 ? -22.519 21.570 6.719 1.00 89.75 425 VAL A C 1
ATOM 3248 O O . VAL A 1 425 ? -23.278 20.843 7.364 1.00 89.75 425 VAL A O 1
ATOM 3251 N N . LEU A 1 426 ? -21.608 22.353 7.311 1.00 91.19 426 LEU A N 1
ATOM 3252 C CA . LEU A 1 426 ? -21.412 22.365 8.763 1.00 91.19 426 LEU A CA 1
ATOM 3253 C C . LEU A 1 426 ? -22.652 22.840 9.520 1.00 91.19 426 LEU A C 1
ATOM 3255 O O . LEU A 1 426 ? -23.038 22.209 10.505 1.00 91.19 426 LEU A O 1
ATOM 3259 N N . LEU A 1 427 ? -23.297 23.913 9.051 1.00 91.94 427 LEU A N 1
ATOM 3260 C CA . LEU A 1 427 ? -24.519 24.432 9.656 1.00 91.94 427 LEU A CA 1
ATOM 3261 C C . LEU A 1 427 ? -25.641 23.391 9.597 1.00 91.94 427 LEU A C 1
ATOM 3263 O O . LEU A 1 427 ? -26.285 23.125 10.609 1.00 91.94 427 LEU A O 1
ATOM 3267 N N . PHE A 1 428 ? -25.856 22.769 8.436 1.00 87.62 428 PHE A N 1
ATOM 3268 C CA . PHE A 1 428 ? -26.951 21.819 8.251 1.00 87.62 428 PHE A CA 1
ATOM 3269 C C . PHE A 1 428 ? -26.781 20.558 9.094 1.00 87.62 428 PHE A C 1
ATOM 3271 O O . PHE A 1 428 ? -27.718 20.161 9.788 1.00 87.62 428 PHE A O 1
ATOM 3278 N N . LEU A 1 429 ? -25.595 19.947 9.067 1.00 85.31 429 LEU A N 1
ATOM 3279 C CA . LEU A 1 429 ? -25.300 18.754 9.861 1.00 85.31 429 LEU A CA 1
ATOM 3280 C C . LEU A 1 429 ? -25.418 19.035 11.360 1.00 85.31 429 LEU A C 1
ATOM 3282 O O . LEU A 1 429 ? -26.014 18.255 12.103 1.00 85.31 429 LEU A O 1
ATOM 3286 N N . SER A 1 430 ? -24.868 20.163 11.803 1.00 88.38 430 SER A N 1
ATOM 3287 C CA . SER A 1 430 ? -24.877 20.574 13.204 1.00 88.38 430 SER A CA 1
ATOM 3288 C C . SER A 1 430 ? -26.293 20.828 13.719 1.00 88.38 430 SER A C 1
ATOM 3290 O O . SER A 1 430 ? -26.672 20.276 14.753 1.00 88.38 430 SER A O 1
ATOM 3292 N N . VAL A 1 431 ? -27.101 21.595 12.981 1.00 89.19 431 VAL A N 1
ATOM 3293 C CA . VAL A 1 431 ? -28.475 21.917 13.380 1.00 89.19 431 VAL A CA 1
ATOM 3294 C C . VAL A 1 431 ? -29.372 20.681 13.348 1.00 89.19 431 VAL A C 1
ATOM 3296 O O . VAL A 1 431 ? -30.138 20.478 14.286 1.00 89.19 431 VAL A O 1
ATOM 3299 N N . MET A 1 432 ? -29.263 19.817 12.331 1.00 84.88 432 MET A N 1
ATOM 3300 C CA . MET A 1 432 ? -30.049 18.576 12.291 1.00 84.88 432 MET A CA 1
ATOM 3301 C C . MET A 1 432 ? -29.736 17.671 13.485 1.00 84.88 432 MET A C 1
ATOM 3303 O O . MET A 1 432 ? -30.660 17.218 14.155 1.00 84.88 432 MET A O 1
ATOM 3307 N N . ASN A 1 433 ? -28.454 17.460 13.797 1.00 83.50 433 ASN A N 1
ATOM 3308 C CA . ASN A 1 433 ? -28.055 16.654 14.951 1.00 83.50 433 ASN A CA 1
ATOM 3309 C C . ASN A 1 433 ? -28.481 17.298 16.278 1.00 83.50 433 ASN A C 1
ATOM 3311 O O . ASN A 1 433 ? -28.972 16.600 17.159 1.00 83.50 433 ASN A O 1
ATOM 3315 N N . TYR A 1 434 ? -28.365 18.624 16.408 1.00 88.06 434 TYR A N 1
ATOM 3316 C CA . TYR A 1 434 ? -28.832 19.347 17.593 1.00 88.06 434 TYR A CA 1
ATOM 3317 C C . TYR A 1 434 ? -30.338 19.173 17.819 1.00 88.06 434 TYR A C 1
ATOM 3319 O O . TYR A 1 434 ? -30.765 18.875 18.930 1.00 88.06 434 TYR A O 1
ATOM 3327 N N . LEU A 1 435 ? -31.148 19.322 16.767 1.00 85.06 435 LEU A N 1
ATOM 3328 C CA . LEU A 1 435 ? -32.601 19.171 16.849 1.00 85.06 435 LEU A CA 1
ATOM 3329 C C . LEU A 1 435 ? -33.020 17.732 17.192 1.00 85.06 435 LEU A C 1
ATOM 3331 O O . LEU A 1 435 ? -33.991 17.551 17.924 1.00 85.06 435 LEU A O 1
ATOM 3335 N N . ILE A 1 436 ? -32.288 16.721 16.709 1.00 79.25 436 ILE A N 1
ATOM 3336 C CA . ILE A 1 436 ? -32.506 15.313 17.081 1.00 79.25 436 ILE A CA 1
ATOM 3337 C C . ILE A 1 436 ? -32.191 15.098 18.564 1.00 79.25 436 ILE A C 1
ATOM 3339 O O . ILE A 1 436 ? -33.027 14.568 19.294 1.00 79.25 436 ILE A O 1
ATOM 3343 N N . ASP A 1 437 ? -31.012 15.534 19.011 1.00 80.06 437 ASP A N 1
ATOM 3344 C CA . ASP A 1 437 ? -30.522 15.284 20.369 1.00 80.06 437 ASP A CA 1
ATOM 3345 C C . ASP A 1 437 ? -31.302 16.110 21.422 1.00 80.06 437 ASP A C 1
ATOM 3347 O O . ASP A 1 437 ? -31.493 15.660 22.549 1.00 80.06 437 ASP A O 1
ATOM 3351 N N . ALA A 1 438 ? -31.808 17.300 21.072 1.00 83.88 438 ALA A N 1
ATOM 3352 C CA . ALA A 1 438 ? -32.602 18.151 21.970 1.00 83.88 438 ALA A CA 1
ATOM 3353 C C . ALA A 1 438 ? -34.080 17.725 22.096 1.00 83.88 438 ALA A C 1
ATOM 3355 O O . ALA A 1 438 ? -34.731 18.052 23.090 1.00 83.88 438 ALA A O 1
ATOM 3356 N N . TYR A 1 439 ? -34.611 17.003 21.105 1.00 83.75 439 TYR A N 1
ATOM 3357 C CA . TYR A 1 439 ? -36.014 16.582 21.035 1.00 83.75 439 TYR A CA 1
ATOM 3358 C C . TYR A 1 439 ? -36.126 15.077 20.764 1.00 83.75 439 TYR A C 1
ATOM 3360 O O . TYR A 1 439 ? -36.913 14.673 19.916 1.00 83.75 439 TYR A O 1
ATOM 3368 N N . THR A 1 440 ? -35.349 14.236 21.452 1.00 74.06 440 THR A N 1
ATOM 3369 C CA . THR A 1 440 ? -35.187 12.796 21.149 1.00 74.06 440 THR A CA 1
ATOM 3370 C C . THR A 1 440 ? -36.497 12.029 20.929 1.00 74.06 440 THR A C 1
ATOM 3372 O O . THR A 1 440 ? -36.591 11.250 19.983 1.00 74.06 440 THR A O 1
ATOM 3375 N N . ILE A 1 441 ? -37.543 12.291 21.723 1.00 74.25 441 ILE A N 1
ATOM 3376 C CA . ILE A 1 441 ? -38.866 11.644 21.580 1.00 74.25 441 ILE A CA 1
ATOM 3377 C C . ILE A 1 441 ? -39.632 12.165 20.350 1.00 74.25 441 ILE A C 1
ATOM 3379 O O . ILE A 1 441 ? -40.460 11.471 19.762 1.00 74.25 441 ILE A O 1
ATOM 3383 N N . PHE A 1 442 ? -39.368 13.407 19.945 1.00 76.69 442 PHE A N 1
ATOM 3384 C CA . PHE A 1 442 ? -40.069 14.120 18.876 1.00 76.69 442 PHE A CA 1
ATOM 3385 C C . PHE A 1 442 ? -39.190 14.390 17.643 1.00 76.69 442 PHE A C 1
ATOM 3387 O O . PHE A 1 442 ? -39.590 15.162 16.768 1.00 76.69 442 PHE A O 1
ATOM 3394 N N . ALA A 1 443 ? -38.021 13.748 17.544 1.00 67.69 443 ALA A N 1
ATOM 3395 C CA . ALA A 1 443 ? -36.975 14.068 16.574 1.00 67.69 443 ALA A CA 1
ATOM 3396 C C . ALA A 1 443 ? -37.487 14.028 15.126 1.00 67.69 443 ALA A C 1
ATOM 3398 O O . ALA A 1 443 ? -37.267 14.967 14.361 1.00 67.69 443 ALA A O 1
ATOM 3399 N N . ALA A 1 444 ? -38.266 13.003 14.767 1.00 68.44 444 ALA A N 1
ATOM 3400 C CA . ALA A 1 444 ? -38.865 12.880 13.437 1.00 68.44 444 ALA A CA 1
ATOM 3401 C C . ALA A 1 444 ? -39.794 14.061 13.090 1.00 68.44 444 ALA A C 1
ATOM 3403 O O . ALA A 1 444 ? -39.759 14.585 11.977 1.00 68.44 444 ALA A O 1
ATOM 3404 N N . SER A 1 445 ? -40.598 14.532 14.050 1.00 77.81 445 SER A N 1
ATOM 3405 C CA . SER A 1 445 ? -41.522 15.654 13.839 1.00 77.81 445 SER A CA 1
ATOM 3406 C C . SER A 1 445 ? -40.800 17.003 13.742 1.00 77.81 445 SER A C 1
ATOM 3408 O O . SER A 1 445 ? -41.216 17.857 12.961 1.00 77.81 445 SER A O 1
ATOM 3410 N N . VAL A 1 446 ? -39.706 17.189 14.489 1.00 81.31 446 VAL A N 1
ATOM 3411 C CA . VAL A 1 446 ? -38.865 18.395 14.406 1.00 81.31 446 VAL A CA 1
ATOM 3412 C C . VAL A 1 446 ? -38.116 18.458 13.070 1.00 81.31 446 VAL A C 1
ATOM 3414 O O . VAL A 1 446 ? -38.089 19.505 12.424 1.00 81.31 446 VAL A O 1
ATOM 3417 N N . LEU A 1 447 ? -37.559 17.337 12.603 1.00 79.75 447 LEU A N 1
ATOM 3418 C CA . LEU A 1 447 ? -36.897 17.268 11.296 1.00 79.75 447 LEU A CA 1
ATOM 3419 C C . LEU A 1 447 ? -37.873 17.502 10.134 1.00 79.75 447 LEU A C 1
ATOM 3421 O O . LEU A 1 447 ? -37.520 18.179 9.166 1.00 79.75 447 LEU A O 1
ATOM 3425 N N . ALA A 1 448 ? -39.106 16.996 10.241 1.00 77.12 448 ALA A N 1
ATOM 3426 C CA . ALA A 1 448 ? -40.159 17.260 9.264 1.00 77.12 448 ALA A CA 1
ATOM 3427 C C . ALA A 1 448 ? -40.507 18.758 9.194 1.00 77.12 448 ALA A C 1
ATOM 3429 O O . ALA A 1 448 ? -40.551 19.323 8.102 1.00 77.12 448 ALA A O 1
ATOM 3430 N N . ALA A 1 449 ? -40.673 19.421 10.345 1.00 81.81 449 ALA A N 1
ATOM 3431 C CA . ALA A 1 449 ? -40.934 20.861 10.419 1.00 81.81 449 ALA A CA 1
ATOM 3432 C C . ALA A 1 449 ? -39.831 21.690 9.746 1.00 81.81 449 ALA A C 1
ATOM 3434 O O . ALA A 1 449 ? -40.110 22.570 8.928 1.00 81.81 449 ALA A O 1
ATOM 3435 N N . ASN A 1 450 ? -38.576 21.355 10.048 1.00 85.88 450 ASN A N 1
ATOM 3436 C CA . ASN A 1 450 ? -37.408 21.975 9.437 1.00 85.88 450 ASN A CA 1
ATOM 3437 C C . ASN A 1 450 ? -37.398 21.788 7.909 1.00 85.88 450 ASN A C 1
ATOM 3439 O O . ASN A 1 450 ? -37.202 22.745 7.161 1.00 85.88 450 ASN A O 1
ATOM 3443 N N . SER A 1 451 ? -37.670 20.571 7.422 1.00 83.75 451 SER A N 1
ATOM 3444 C CA . SER A 1 451 ? -37.686 20.292 5.982 1.00 83.75 451 SER A CA 1
ATOM 3445 C C . SER A 1 451 ? -38.772 21.069 5.232 1.00 83.75 451 SER A C 1
ATOM 3447 O O . SER A 1 451 ? -38.524 21.504 4.104 1.00 83.75 451 SER A O 1
ATOM 3449 N N . VAL A 1 452 ? -39.945 21.277 5.842 1.00 85.56 452 VAL A N 1
ATOM 3450 C CA . VAL A 1 452 ? -41.051 22.045 5.247 1.00 85.56 452 VAL A CA 1
ATOM 3451 C C . VAL A 1 452 ? -40.654 23.506 5.038 1.00 85.56 452 VAL A C 1
ATOM 3453 O O . VAL A 1 452 ? -40.665 23.961 3.895 1.00 85.56 452 VAL A O 1
ATOM 3456 N N . ILE A 1 453 ? -40.237 24.230 6.091 1.00 88.25 453 ILE A N 1
ATOM 3457 C CA . ILE A 1 453 ? -39.831 25.645 5.943 1.00 88.25 453 ILE A CA 1
ATOM 3458 C C . ILE A 1 453 ? -38.679 25.766 4.947 1.00 88.25 453 ILE A C 1
ATOM 3460 O O . ILE A 1 453 ? -38.712 26.617 4.055 1.00 88.25 453 ILE A O 1
ATOM 3464 N N . ARG A 1 454 ? -37.673 24.897 5.077 1.00 89.88 454 ARG A N 1
ATOM 3465 C CA . ARG A 1 454 ? -36.506 24.888 4.198 1.00 89.88 454 ARG A CA 1
ATOM 3466 C C . ARG A 1 454 ? -36.903 24.804 2.726 1.00 89.88 454 ARG A C 1
ATOM 3468 O O . ARG A 1 454 ? -36.411 25.577 1.907 1.00 89.88 454 ARG A O 1
ATOM 3475 N N . SER A 1 455 ? -37.797 23.877 2.398 1.00 90.25 455 SER A N 1
ATOM 3476 C CA . SER A 1 455 ? -38.248 23.652 1.024 1.00 90.25 455 SER A CA 1
ATOM 3477 C C . SER A 1 455 ? -39.106 24.813 0.511 1.00 90.25 455 SER A C 1
ATOM 3479 O O . SER A 1 455 ? -38.970 25.202 -0.645 1.00 90.25 455 SER A O 1
ATOM 3481 N N . CYS A 1 456 ? -39.911 25.446 1.372 1.00 91.81 456 CYS A N 1
ATOM 3482 C CA . CYS A 1 456 ? -40.649 26.662 1.015 1.00 91.81 456 CYS A CA 1
ATOM 3483 C C . CYS A 1 456 ? -39.712 27.818 0.623 1.00 91.81 456 CYS A C 1
ATOM 3485 O O . CYS A 1 456 ? -39.964 28.497 -0.370 1.00 91.81 456 CYS A O 1
ATOM 3487 N N . PHE A 1 457 ? -38.609 28.022 1.350 1.00 93.69 457 PHE A N 1
ATOM 3488 C CA . PHE A 1 457 ? -37.622 29.056 1.007 1.00 93.69 457 PHE A CA 1
ATOM 3489 C C . PHE A 1 457 ? -36.850 28.705 -0.270 1.00 93.69 457 PHE A C 1
ATOM 3491 O O . PHE A 1 457 ? -36.661 29.571 -1.122 1.00 93.69 457 PHE A O 1
ATOM 3498 N N . GLY A 1 458 ? -36.477 27.431 -0.446 1.00 90.94 458 GLY A N 1
ATOM 3499 C CA . GLY A 1 458 ? -35.880 26.930 -1.690 1.00 90.94 458 GLY A CA 1
ATOM 3500 C C . GLY A 1 458 ? -36.776 27.136 -2.916 1.00 90.94 458 GLY A C 1
ATOM 3501 O O . GLY A 1 458 ? -36.279 27.438 -3.997 1.00 90.94 458 GLY A O 1
ATOM 3502 N N . ALA A 1 459 ? -38.098 27.040 -2.744 1.00 92.38 459 ALA A N 1
ATOM 3503 C CA . ALA A 1 459 ? -39.067 27.340 -3.792 1.00 92.38 459 ALA A CA 1
ATOM 3504 C C . ALA A 1 459 ? -39.231 28.852 -4.041 1.00 92.38 459 ALA A C 1
ATOM 3506 O O . ALA A 1 459 ? -39.350 29.274 -5.190 1.00 92.38 459 ALA A O 1
ATOM 3507 N N . ALA A 1 460 ? -39.235 29.670 -2.986 1.00 93.56 460 ALA A N 1
ATOM 3508 C CA . ALA A 1 460 ? -39.524 31.101 -3.078 1.00 93.56 460 ALA A CA 1
ATOM 3509 C C . ALA A 1 460 ? -38.350 31.941 -3.614 1.00 93.56 460 ALA A C 1
ATOM 3511 O O . ALA A 1 460 ? -38.565 32.831 -4.434 1.00 93.56 460 ALA A O 1
ATOM 3512 N N . PHE A 1 461 ? -37.118 31.666 -3.173 1.00 94.19 461 PHE A N 1
ATOM 3513 C CA . PHE A 1 461 ? -35.949 32.514 -3.450 1.00 94.19 461 PHE A CA 1
ATOM 3514 C C . PHE A 1 461 ? -35.641 32.710 -4.944 1.00 94.19 461 PHE A C 1
ATOM 3516 O O . PHE A 1 461 ? -35.442 33.855 -5.362 1.00 94.19 461 PHE A O 1
ATOM 3523 N N . PRO A 1 462 ? -35.673 31.659 -5.785 1.00 91.44 462 PRO A N 1
ATOM 3524 C CA . PRO A 1 462 ? -35.461 31.812 -7.223 1.00 91.44 462 PRO A CA 1
ATOM 3525 C C . PRO A 1 462 ? -36.440 32.786 -7.896 1.00 91.44 462 PRO A C 1
ATOM 3527 O O . PRO A 1 462 ? -36.047 33.512 -8.805 1.00 91.44 462 PRO A O 1
ATOM 3530 N N . LEU A 1 463 ? -37.697 32.845 -7.434 1.00 90.56 463 LEU A N 1
ATOM 3531 C CA . LEU A 1 463 ? -38.775 33.577 -8.112 1.00 90.56 463 LEU A CA 1
ATOM 3532 C C . LEU A 1 463 ? -38.603 35.095 -8.070 1.00 90.56 463 LEU A C 1
ATOM 3534 O O . LEU A 1 463 ? -38.997 35.774 -9.013 1.00 90.56 463 LEU A O 1
ATOM 3538 N N . PHE A 1 464 ? -38.008 35.631 -7.003 1.00 90.56 464 PHE A N 1
ATOM 3539 C CA . PHE A 1 464 ? -37.743 37.068 -6.897 1.00 90.56 464 PHE A CA 1
ATOM 3540 C C . PHE A 1 464 ? -36.312 37.453 -7.292 1.00 90.56 464 PHE A C 1
ATOM 3542 O O . PHE A 1 464 ? -35.997 38.641 -7.350 1.00 90.56 464 PHE A O 1
ATOM 3549 N N . THR A 1 465 ? -35.438 36.479 -7.577 1.00 91.50 465 THR A N 1
ATOM 3550 C CA . THR A 1 465 ? -34.007 36.734 -7.816 1.00 91.50 465 THR A CA 1
ATOM 3551 C C . THR A 1 465 ? -33.791 37.656 -9.012 1.00 91.50 465 THR A C 1
ATOM 3553 O O . THR A 1 465 ? -33.026 38.609 -8.923 1.00 91.50 465 THR A O 1
ATOM 3556 N N . THR A 1 466 ? -34.484 37.422 -10.126 1.00 86.50 466 THR A N 1
ATOM 3557 C CA . THR A 1 466 ? -34.304 38.228 -11.342 1.00 86.50 466 THR A CA 1
ATOM 3558 C C . THR A 1 466 ? -34.702 39.689 -11.131 1.00 86.50 466 THR A C 1
ATOM 3560 O O . THR A 1 466 ? -33.960 40.577 -11.544 1.00 86.50 466 THR A O 1
ATOM 3563 N N . TYR A 1 467 ? -35.812 39.951 -10.433 1.00 89.00 467 TYR A N 1
ATOM 3564 C CA . TYR A 1 467 ? -36.223 41.314 -10.072 1.00 89.00 467 TYR A CA 1
ATOM 3565 C C . TYR A 1 467 ? -35.205 41.977 -9.144 1.00 89.00 467 TYR A C 1
ATOM 3567 O O . TYR A 1 467 ? -34.770 43.096 -9.390 1.00 89.00 467 TYR A O 1
ATOM 3575 N N . MET A 1 468 ? -34.751 41.240 -8.128 1.00 92.94 468 MET A N 1
ATOM 3576 C CA . MET A 1 468 ? -33.768 41.720 -7.162 1.00 92.94 468 MET A CA 1
ATOM 3577 C C . MET A 1 468 ? -32.456 42.153 -7.837 1.00 92.94 468 MET A C 1
ATOM 3579 O O . MET A 1 468 ? -31.946 43.227 -7.533 1.00 92.94 468 MET A O 1
ATOM 3583 N N . TYR A 1 469 ? -31.930 41.354 -8.773 1.00 91.62 469 TYR A N 1
ATOM 3584 C CA . TYR A 1 469 ? -30.696 41.676 -9.506 1.00 91.62 469 TYR A CA 1
ATOM 3585 C C . TYR A 1 469 ? -30.878 42.827 -10.497 1.00 91.62 469 TYR A C 1
ATOM 3587 O O . TYR A 1 469 ? -29.962 43.631 -10.662 1.00 91.62 469 TYR A O 1
ATOM 3595 N N . LYS A 1 470 ? -32.057 42.943 -11.118 1.00 88.31 470 LYS A N 1
ATOM 3596 C CA . LYS A 1 470 ? -32.366 44.031 -12.050 1.00 88.31 470 LYS A CA 1
ATOM 3597 C C . LYS A 1 470 ? -32.476 45.389 -11.350 1.00 88.31 470 LYS A C 1
ATOM 3599 O O . LYS A 1 470 ? -31.930 46.364 -11.855 1.00 88.31 470 LYS A O 1
ATOM 3604 N N . ASP A 1 471 ? -33.164 45.449 -10.211 1.00 91.75 471 ASP A N 1
ATOM 3605 C CA . ASP A 1 471 ? -33.513 46.722 -9.565 1.00 91.75 471 ASP A CA 1
ATOM 3606 C C . ASP A 1 471 ? -32.416 47.237 -8.621 1.00 91.75 471 ASP A C 1
ATOM 3608 O O . ASP A 1 471 ? -32.228 48.445 -8.489 1.00 91.75 471 ASP A O 1
ATOM 3612 N N . LEU A 1 472 ? -31.675 46.337 -7.964 1.00 90.75 472 LEU A N 1
ATOM 3613 C CA . LEU A 1 472 ? -30.628 46.700 -6.995 1.00 90.75 472 LEU A CA 1
ATOM 3614 C C . LEU A 1 472 ? -29.214 46.650 -7.585 1.00 90.75 472 LEU A C 1
ATOM 3616 O O . LEU A 1 472 ? -28.266 47.136 -6.966 1.00 90.75 472 LEU A O 1
ATOM 3620 N N . GLY A 1 473 ? -29.060 46.054 -8.767 1.00 87.81 473 GLY A N 1
ATOM 3621 C CA . GLY A 1 473 ? -27.764 45.742 -9.353 1.00 87.81 473 GLY A CA 1
ATOM 3622 C C . GLY A 1 473 ? -27.080 44.546 -8.686 1.00 87.81 473 GLY A C 1
ATOM 3623 O O . GLY A 1 473 ? -27.366 44.159 -7.550 1.00 87.81 473 GLY A O 1
ATOM 3624 N N . THR A 1 474 ? -26.132 43.959 -9.407 1.00 87.56 474 THR A N 1
ATOM 3625 C CA . THR A 1 474 ? -25.542 42.645 -9.110 1.00 87.56 474 THR A CA 1
ATOM 3626 C C . THR A 1 474 ? -24.823 42.584 -7.761 1.00 87.56 474 THR A C 1
ATOM 3628 O O . THR A 1 474 ? -24.966 41.598 -7.030 1.00 87.56 474 THR A O 1
ATOM 3631 N N . ASN A 1 475 ? -24.134 43.660 -7.363 1.00 90.25 475 ASN A N 1
ATOM 3632 C CA . ASN A 1 475 ? -23.420 43.718 -6.082 1.00 90.25 475 ASN A CA 1
ATOM 3633 C C . ASN A 1 475 ? -24.379 43.756 -4.871 1.00 90.25 475 ASN A C 1
ATOM 3635 O O . ASN A 1 475 ? -24.270 42.956 -3.935 1.00 90.25 475 ASN A O 1
ATOM 3639 N N . TRP A 1 476 ? -25.370 44.654 -4.886 1.00 92.12 476 TRP A N 1
ATOM 3640 C CA . TRP A 1 476 ? -26.311 44.811 -3.769 1.00 92.12 476 TRP A CA 1
ATOM 3641 C C . TRP A 1 476 ? -27.332 43.679 -3.694 1.00 92.12 476 TRP A C 1
ATOM 3643 O O . TRP A 1 476 ? -27.617 43.194 -2.598 1.00 92.12 476 TRP A O 1
ATOM 3653 N N . ALA A 1 477 ? -27.814 43.190 -4.838 1.00 91.69 477 ALA A N 1
ATOM 3654 C CA . ALA A 1 477 ? -28.689 42.024 -4.893 1.00 91.69 477 ALA A CA 1
ATOM 3655 C C . ALA A 1 477 ? -28.018 40.780 -4.286 1.00 91.69 477 ALA A C 1
ATOM 3657 O O . ALA A 1 477 ? -28.627 40.068 -3.488 1.00 91.69 477 ALA A O 1
ATOM 3658 N N . SER A 1 478 ? -26.732 40.561 -4.582 1.00 92.06 478 SER A N 1
ATOM 3659 C CA . SER A 1 478 ? -25.938 39.477 -3.987 1.00 92.06 478 SER A CA 1
ATOM 3660 C C . SER A 1 478 ? -25.680 39.660 -2.482 1.00 92.06 478 SER A C 1
ATOM 3662 O O . SER A 1 478 ? -25.464 38.677 -1.776 1.00 92.06 478 SER A O 1
ATOM 3664 N N . SER A 1 479 ? -25.726 40.895 -1.967 1.00 94.62 479 SER A N 1
ATOM 3665 C CA . SER A 1 479 ? -25.484 41.199 -0.547 1.00 94.62 479 SER A CA 1
ATOM 3666 C C . SER A 1 479 ? -26.696 40.921 0.352 1.00 94.62 479 SER A C 1
ATOM 3668 O O . SER A 1 479 ? -26.525 40.665 1.542 1.00 94.62 479 SER A O 1
ATOM 3670 N N . ILE A 1 480 ? -27.923 40.925 -0.180 1.00 94.88 480 ILE A N 1
ATOM 3671 C CA . ILE A 1 480 ? -29.148 40.648 0.597 1.00 94.88 480 ILE A CA 1
ATOM 3672 C C . ILE A 1 480 ? -29.098 39.299 1.334 1.00 94.88 480 ILE A C 1
ATOM 3674 O O . ILE A 1 480 ? -29.259 39.297 2.559 1.00 94.88 480 ILE A O 1
ATOM 3678 N N . PRO A 1 481 ? -28.850 38.149 0.674 1.00 94.19 481 PRO A N 1
ATOM 3679 C CA . PRO A 1 481 ? -28.728 36.879 1.389 1.00 94.19 481 PRO A CA 1
ATOM 3680 C C . PRO A 1 481 ? -27.551 36.871 2.374 1.00 94.19 481 PRO A C 1
ATOM 3682 O O . PRO A 1 481 ? -27.634 36.196 3.399 1.00 94.19 481 PRO A O 1
ATOM 3685 N N . ALA A 1 482 ? -26.488 37.645 2.120 1.00 95.19 482 ALA A N 1
ATOM 3686 C CA . ALA A 1 482 ? -25.365 37.790 3.044 1.00 95.19 482 ALA A CA 1
ATOM 3687 C C . ALA A 1 482 ? -25.795 38.479 4.350 1.00 95.19 482 ALA A C 1
ATOM 3689 O O . ALA A 1 482 ? -25.465 37.996 5.431 1.00 95.19 482 ALA A O 1
ATOM 3690 N N . PHE A 1 483 ? -26.599 39.545 4.269 1.00 96.94 483 PHE A N 1
ATOM 3691 C CA . PHE A 1 483 ? -27.176 40.209 5.442 1.00 96.94 483 PHE A CA 1
ATOM 3692 C C . PHE A 1 483 ? -28.183 39.324 6.185 1.00 96.94 483 PHE A C 1
ATOM 3694 O O . PHE A 1 483 ? -28.172 39.295 7.416 1.00 96.94 483 PHE A O 1
ATOM 3701 N N . LEU A 1 484 ? -29.017 38.567 5.465 1.00 95.44 484 LEU A N 1
ATOM 3702 C CA . LEU A 1 484 ? -29.948 37.614 6.082 1.00 95.44 484 LEU A CA 1
ATOM 3703 C C . LEU A 1 484 ? -29.203 36.497 6.828 1.00 95.44 484 LEU A C 1
ATOM 3705 O O . LEU A 1 484 ? -29.569 36.158 7.954 1.00 95.44 484 LEU A O 1
ATOM 3709 N N . ALA A 1 485 ? -28.133 35.958 6.235 1.00 95.31 485 ALA A N 1
ATOM 3710 C CA . ALA A 1 485 ? -27.265 34.989 6.895 1.00 95.31 485 ALA A CA 1
ATOM 3711 C C . ALA A 1 485 ? -26.553 35.610 8.107 1.00 95.31 485 ALA A C 1
ATOM 3713 O O . ALA A 1 485 ? -26.544 35.004 9.177 1.00 95.31 485 ALA A O 1
ATOM 3714 N N . LEU A 1 486 ? -26.031 36.837 7.972 1.00 96.12 486 LEU A N 1
ATOM 3715 C CA . LEU A 1 486 ? -25.364 37.577 9.047 1.00 96.12 486 LEU A CA 1
ATOM 3716 C C . LEU A 1 486 ? -26.287 37.790 10.258 1.00 96.12 486 LEU A C 1
ATOM 3718 O O . LEU A 1 486 ? -25.867 37.577 11.394 1.00 96.12 486 LEU A O 1
ATOM 3722 N N . ALA A 1 487 ? -27.555 38.137 10.023 1.00 95.50 487 ALA A N 1
ATOM 3723 C CA . ALA A 1 487 ? -28.556 38.305 11.077 1.00 95.50 487 ALA A CA 1
ATOM 3724 C C . ALA A 1 487 ? -28.829 37.008 11.864 1.00 95.50 487 ALA A C 1
ATOM 3726 O O . ALA A 1 487 ? -29.222 37.066 13.028 1.00 95.50 487 ALA A O 1
ATOM 3727 N N . CYS A 1 488 ? -28.592 35.842 11.254 1.00 95.69 488 CYS A N 1
ATOM 3728 C CA . CYS A 1 488 ? -28.780 34.536 11.883 1.00 95.69 488 CYS A CA 1
ATOM 3729 C C . CYS A 1 488 ? -27.522 34.003 12.594 1.00 95.69 488 CYS A C 1
ATOM 3731 O O . CYS A 1 488 ? -27.628 33.060 13.382 1.00 95.69 488 CYS A O 1
ATOM 3733 N N . VAL A 1 489 ? -26.342 34.600 12.367 1.00 95.31 489 VAL A N 1
ATOM 3734 C CA . VAL A 1 489 ? -25.071 34.188 13.000 1.00 95.31 489 VAL A CA 1
ATOM 3735 C C . VAL A 1 489 ? -25.160 34.102 14.522 1.00 95.31 489 VAL A C 1
ATOM 3737 O O . VAL A 1 489 ? -24.609 33.151 15.067 1.00 95.31 489 VAL A O 1
ATOM 3740 N N . PRO A 1 490 ? -25.863 34.995 15.246 1.00 95.62 490 PRO A N 1
ATOM 3741 C CA . PRO A 1 490 ? -25.973 34.875 16.695 1.00 95.62 490 PRO A CA 1
ATOM 3742 C C . PRO A 1 490 ? -26.707 33.613 17.175 1.00 95.62 490 PRO A C 1
ATOM 3744 O O . PRO A 1 490 ? -26.472 33.195 18.307 1.00 95.62 490 PRO A O 1
ATOM 3747 N N . PHE A 1 491 ? -27.577 32.982 16.370 1.00 94.25 491 PHE A N 1
ATOM 3748 C CA . PHE A 1 491 ? -28.449 31.903 16.859 1.00 94.25 491 PHE A CA 1
ATOM 3749 C C . PHE A 1 491 ? -27.676 30.685 17.397 1.00 94.25 491 PHE A C 1
ATOM 3751 O O . PHE A 1 491 ? -27.926 30.320 18.549 1.00 94.25 491 PHE A O 1
ATOM 3758 N N . PRO A 1 492 ? -26.704 30.077 16.678 1.00 93.50 492 PRO A N 1
ATOM 3759 C CA . PRO A 1 492 ? -25.923 28.965 17.227 1.00 93.50 492 PRO A CA 1
ATOM 3760 C C . PRO A 1 492 ? -25.144 29.337 18.496 1.00 93.50 492 PRO A C 1
ATOM 3762 O O . PRO A 1 492 ? -25.063 28.528 19.413 1.00 93.50 492 PRO A O 1
ATOM 3765 N N . PHE A 1 493 ? -24.625 30.566 18.594 1.00 93.44 493 PHE A N 1
ATOM 3766 C CA . PHE A 1 493 ? -23.871 31.038 19.765 1.00 93.44 493 PHE A CA 1
ATOM 3767 C C . PHE A 1 493 ? -24.780 31.241 20.986 1.00 93.44 493 PHE A C 1
ATOM 3769 O O . PHE A 1 493 ? -24.431 30.853 22.103 1.00 93.44 493 PHE A O 1
ATOM 3776 N N . LEU A 1 494 ? -25.965 31.822 20.776 1.00 93.06 494 LEU A N 1
ATOM 3777 C CA . LEU A 1 494 ? -26.965 32.016 21.823 1.00 93.06 494 LEU A CA 1
ATOM 3778 C C . LEU A 1 494 ? -27.492 30.676 22.336 1.00 93.06 494 LEU A C 1
ATOM 3780 O O . LEU A 1 494 ? -27.574 30.489 23.548 1.00 93.06 494 LEU A O 1
ATOM 3784 N N . PHE A 1 495 ? -27.788 29.724 21.450 1.00 92.62 495 PHE A N 1
ATOM 3785 C CA . PHE A 1 495 ? -28.233 28.393 21.864 1.00 92.62 495 PHE A CA 1
ATOM 3786 C C . PHE A 1 495 ? -27.109 27.543 22.459 1.00 92.62 495 PHE A C 1
ATOM 3788 O O . PHE A 1 495 ? -27.376 26.765 23.366 1.00 92.62 495 PHE A O 1
ATOM 3795 N N . TYR A 1 496 ? -25.851 27.740 22.059 1.00 91.31 496 TYR A N 1
ATOM 3796 C CA . TYR A 1 496 ? -24.718 27.094 22.725 1.00 91.31 496 TYR A CA 1
ATOM 3797 C C . TYR A 1 496 ? -24.592 27.535 24.193 1.00 91.31 496 TYR A C 1
ATOM 3799 O O . TYR A 1 496 ? -24.372 26.710 25.075 1.00 91.31 496 TYR A O 1
ATOM 3807 N N . LYS A 1 497 ? -24.774 28.834 24.475 1.00 90.12 497 LYS A N 1
ATOM 3808 C CA . LYS A 1 497 ? -24.626 29.391 25.831 1.00 90.12 497 LYS A CA 1
ATOM 3809 C C . LYS A 1 497 ? -25.882 29.256 26.700 1.00 90.12 497 LYS A C 1
ATOM 3811 O O . LYS A 1 497 ? -25.769 29.002 27.895 1.00 90.12 497 LYS A O 1
ATOM 3816 N N . TYR A 1 498 ? -27.068 29.455 26.124 1.00 89.69 498 TYR A N 1
ATOM 3817 C CA . TYR A 1 498 ? -28.344 29.529 26.851 1.00 89.69 498 TYR A CA 1
ATOM 3818 C C . TYR A 1 498 ? -29.304 28.365 26.544 1.00 89.69 498 TYR A C 1
ATOM 3820 O O . TYR A 1 498 ? -30.401 28.317 27.101 1.00 89.69 498 TYR A O 1
ATOM 3828 N N . GLY A 1 499 ? -28.906 27.411 25.695 1.00 86.75 499 GLY A N 1
ATOM 3829 C CA . GLY A 1 499 ? -29.722 26.274 25.246 1.00 86.75 499 GLY A CA 1
ATOM 3830 C C . GLY A 1 499 ? -30.376 25.463 26.367 1.00 86.75 499 GLY A C 1
ATOM 3831 O O . GLY A 1 499 ? -31.598 25.307 26.325 1.00 86.75 499 GLY A O 1
ATOM 3832 N N . PRO A 1 500 ? -29.642 25.032 27.415 1.00 86.81 500 PRO A N 1
ATOM 3833 C CA . PRO A 1 500 ? -30.223 24.242 28.501 1.00 86.81 500 PRO A CA 1
ATOM 3834 C C . PRO A 1 500 ? -31.329 25.000 29.251 1.00 86.81 500 PRO A C 1
ATOM 3836 O O . PRO A 1 500 ? -32.395 24.453 29.528 1.00 86.81 500 PRO A O 1
ATOM 3839 N N . ALA A 1 501 ? -31.127 26.299 29.505 1.00 86.19 501 ALA A N 1
ATOM 3840 C CA . ALA A 1 501 ? -32.103 27.143 30.196 1.00 86.19 501 ALA A CA 1
ATOM 3841 C C . ALA A 1 501 ? -33.372 27.391 29.360 1.00 86.19 501 ALA A C 1
ATOM 3843 O O . ALA A 1 501 ? -34.474 27.466 29.908 1.00 86.19 501 ALA A O 1
ATOM 3844 N N . ILE A 1 502 ? -33.230 27.515 28.036 1.00 86.88 502 ILE A N 1
ATOM 3845 C CA . ILE A 1 502 ? -34.358 27.688 27.111 1.00 86.88 502 ILE A CA 1
ATOM 3846 C C . ILE A 1 502 ? -35.137 26.372 26.980 1.00 86.88 502 ILE A C 1
ATOM 3848 O O . ILE A 1 502 ? -36.365 26.381 27.077 1.00 86.88 502 ILE A O 1
ATOM 3852 N N . ARG A 1 503 ? -34.442 25.236 26.838 1.00 88.25 503 ARG A N 1
ATOM 3853 C CA . ARG A 1 503 ? -35.051 23.901 26.734 1.00 88.25 503 ARG A CA 1
ATOM 3854 C C . ARG A 1 503 ? -35.828 23.490 27.978 1.00 88.25 503 ARG A C 1
ATOM 3856 O O . ARG A 1 503 ? -36.919 22.947 27.842 1.00 88.25 503 ARG A O 1
ATOM 3863 N N . ALA A 1 504 ? -35.332 23.809 29.172 1.00 83.31 504 ALA A N 1
ATOM 3864 C CA . ALA A 1 504 ? -36.044 23.523 30.419 1.00 83.31 504 ALA A CA 1
ATOM 3865 C C . ALA A 1 504 ? -37.420 24.221 30.503 1.00 83.31 504 ALA A C 1
ATOM 3867 O O . ALA A 1 504 ? -38.324 23.740 31.181 1.00 83.31 504 ALA A O 1
ATOM 3868 N N . ARG A 1 505 ? -37.601 25.347 29.795 1.00 83.81 505 ARG A N 1
ATOM 3869 C CA . ARG A 1 505 ? -38.874 26.094 29.711 1.00 83.81 505 ARG A CA 1
ATOM 3870 C C . ARG A 1 505 ? -39.763 25.651 28.546 1.00 83.81 505 ARG A C 1
ATOM 3872 O O . ARG A 1 505 ? -40.894 26.116 28.424 1.00 83.81 505 ARG A O 1
ATOM 3879 N N . CYS A 1 506 ? -39.256 24.774 27.689 1.00 85.56 506 CYS A N 1
ATOM 3880 C CA . CYS A 1 506 ? -39.934 24.278 26.506 1.00 85.56 506 CYS A CA 1
ATOM 3881 C C . CYS A 1 506 ? -40.649 22.956 26.804 1.00 85.56 506 CYS A C 1
ATOM 3883 O O . CYS A 1 506 ? -40.045 22.011 27.309 1.00 85.56 506 CYS A O 1
ATOM 3885 N N . LYS A 1 507 ? -41.941 22.859 26.466 1.00 81.31 507 LYS A N 1
ATOM 3886 C CA . LYS A 1 507 ? -42.779 21.709 26.845 1.00 81.31 507 LYS A CA 1
ATOM 3887 C C . LYS A 1 507 ? -42.266 20.394 26.251 1.00 81.31 507 LYS A C 1
ATOM 3889 O O . LYS A 1 507 ? -42.214 19.394 26.962 1.00 81.31 507 LYS A O 1
ATOM 3894 N N . PHE A 1 508 ? -41.920 20.376 24.964 1.00 82.19 508 PHE A N 1
ATOM 3895 C CA . PHE A 1 508 ? -41.553 19.138 24.270 1.00 82.19 508 PHE A CA 1
ATOM 3896 C C . PHE A 1 508 ? -40.078 18.760 24.484 1.00 82.19 508 PHE A C 1
ATOM 3898 O O . PHE A 1 508 ? -39.756 17.572 24.585 1.00 82.19 508 PHE A O 1
ATOM 3905 N N . ALA A 1 509 ? -39.192 19.752 24.625 1.00 79.12 509 ALA A N 1
ATOM 3906 C CA . ALA A 1 509 ? -37.790 19.520 24.976 1.00 79.12 509 ALA A CA 1
ATOM 3907 C C . ALA A 1 509 ? -37.648 18.978 26.412 1.00 79.12 509 ALA A C 1
ATOM 3909 O O . ALA A 1 509 ? -36.976 17.971 26.622 1.00 79.12 509 ALA A O 1
ATOM 3910 N N . ALA A 1 510 ? -38.352 19.567 27.389 1.00 80.19 510 ALA A N 1
ATOM 3911 C CA . ALA A 1 510 ? -38.326 19.106 28.780 1.00 80.19 510 ALA A CA 1
ATOM 3912 C C . ALA A 1 510 ? -38.886 17.679 28.946 1.00 80.19 510 ALA A C 1
ATOM 3914 O O . ALA A 1 510 ? -38.357 16.892 29.729 1.00 80.19 510 ALA A O 1
ATOM 3915 N N . GLN A 1 511 ? -39.917 17.309 28.174 1.00 80.56 511 GLN A N 1
ATOM 3916 C CA . GLN A 1 511 ? -40.424 15.929 28.130 1.00 80.56 511 GLN A CA 1
ATOM 3917 C C . GLN A 1 511 ? -39.372 14.933 27.623 1.00 80.56 511 GLN A C 1
ATOM 3919 O O . GLN A 1 511 ? -39.246 13.846 28.185 1.00 80.56 511 GLN A O 1
ATOM 3924 N N . SER A 1 512 ? -38.602 15.310 26.596 1.00 75.19 512 SER A N 1
ATOM 3925 C CA . SER A 1 512 ? -37.512 14.478 26.068 1.00 75.19 512 SER A CA 1
ATOM 3926 C C . SER A 1 512 ? -36.387 14.308 27.092 1.00 75.19 512 SER A C 1
ATOM 3928 O O . SER A 1 512 ? -35.903 13.202 27.307 1.00 75.19 512 SER A O 1
ATOM 3930 N N . GLU A 1 513 ? -36.026 15.376 27.801 1.00 75.94 513 GLU A N 1
ATOM 3931 C CA . GLU A 1 513 ? -34.982 15.345 28.828 1.00 75.94 513 GLU A CA 1
ATOM 3932 C C . GLU A 1 513 ? -35.364 14.509 30.061 1.00 75.94 513 GLU A C 1
ATOM 3934 O O . GLU A 1 513 ? -34.535 13.753 30.571 1.00 75.94 513 GLU A O 1
ATOM 3939 N N . ALA A 1 514 ? -36.628 14.571 30.493 1.00 74.62 514 ALA A N 1
ATOM 3940 C CA . ALA A 1 514 ? -37.147 13.753 31.591 1.00 74.62 514 ALA A CA 1
ATOM 3941 C C . ALA A 1 514 ? -37.152 12.248 31.260 1.00 74.62 514 ALA A C 1
ATOM 3943 O O . ALA A 1 514 ? -36.848 11.423 32.119 1.00 74.62 514 ALA A O 1
ATOM 3944 N N . PHE A 1 515 ? -37.450 11.877 30.012 1.00 72.19 515 PHE A N 1
ATOM 3945 C CA . PHE A 1 515 ? -37.354 10.490 29.546 1.00 72.19 515 PHE A CA 1
ATOM 3946 C C . PHE A 1 515 ? -35.905 9.990 29.534 1.00 72.19 515 PHE A C 1
ATOM 3948 O O . PHE A 1 515 ? -35.617 8.918 30.059 1.00 72.19 515 PHE A O 1
ATOM 3955 N N . MET A 1 516 ? -34.975 10.809 29.031 1.00 67.31 516 MET A N 1
ATOM 3956 C CA . MET A 1 516 ? -33.545 10.488 29.065 1.00 67.31 516 MET A CA 1
ATOM 3957 C C . MET A 1 516 ? -32.982 10.443 30.496 1.00 67.31 516 MET A C 1
ATOM 3959 O O . MET A 1 516 ? -31.958 9.813 30.727 1.00 67.31 516 MET A O 1
ATOM 3963 N N . ALA A 1 517 ? -33.600 11.120 31.470 1.00 68.81 517 ALA A N 1
ATOM 3964 C CA . ALA A 1 517 ? -33.236 11.002 32.885 1.00 68.81 517 ALA A CA 1
ATOM 3965 C C . ALA A 1 517 ? -33.660 9.656 33.494 1.00 68.81 517 ALA A C 1
ATOM 3967 O O . ALA A 1 517 ? -32.859 9.045 34.187 1.00 68.81 517 ALA A O 1
ATOM 3968 N N . ARG A 1 518 ? -34.855 9.147 33.170 1.00 68.94 518 ARG A N 1
ATOM 3969 C CA . ARG A 1 518 ? -35.317 7.829 33.653 1.00 68.94 518 ARG A CA 1
ATOM 3970 C C . ARG A 1 518 ? -34.459 6.675 33.132 1.00 68.94 518 ARG A C 1
ATOM 3972 O O . ARG A 1 518 ? -34.093 5.799 33.899 1.00 68.94 518 ARG A O 1
ATOM 3979 N N . LEU A 1 519 ? -34.057 6.734 31.861 1.00 60.03 519 LEU A N 1
ATOM 3980 C CA . LEU A 1 519 ? -33.131 5.753 31.279 1.00 60.03 519 LEU A CA 1
ATOM 3981 C C . LEU A 1 519 ? -31.750 5.750 31.969 1.00 60.03 519 LEU A C 1
ATOM 3983 O O . LEU A 1 519 ? -31.099 4.713 32.012 1.00 60.03 519 LEU A O 1
ATOM 3987 N N . ARG A 1 520 ? -31.308 6.885 32.538 1.00 61.28 520 ARG A N 1
ATOM 3988 C CA . ARG A 1 520 ? -30.039 6.980 33.291 1.00 61.28 520 ARG A CA 1
ATOM 3989 C C . ARG A 1 520 ? -30.094 6.267 34.649 1.00 61.28 520 ARG A C 1
ATOM 3991 O O . ARG A 1 520 ? -29.063 5.789 35.117 1.00 61.28 520 ARG A O 1
ATOM 3998 N N . GLU A 1 521 ? -31.267 6.213 35.275 1.00 51.84 521 GLU A N 1
ATOM 3999 C CA . GLU A 1 521 ? -31.477 5.552 36.572 1.00 51.84 521 GLU A CA 1
ATOM 4000 C C . GLU A 1 521 ? -31.596 4.024 36.435 1.00 51.84 521 GLU A C 1
ATOM 4002 O O . GLU A 1 521 ? -31.188 3.295 37.335 1.00 51.84 521 GLU A O 1
ATOM 4007 N N . GLU A 1 522 ? -32.090 3.518 35.299 1.00 49.19 522 GLU A N 1
ATOM 4008 C CA . GLU A 1 522 ? -32.196 2.071 35.054 1.00 49.19 522 GLU A CA 1
ATOM 4009 C C . GLU A 1 522 ? -30.819 1.424 34.791 1.00 49.19 522 GLU A C 1
ATOM 4011 O O . GLU A 1 522 ? -30.524 0.377 35.373 1.00 49.19 522 GLU A O 1
ATOM 4016 N N . ASP A 1 523 ? -29.934 2.086 34.029 1.00 45.09 523 ASP A N 1
ATOM 4017 C CA . ASP A 1 523 ? -28.573 1.605 33.702 1.00 45.09 523 ASP A CA 1
ATOM 4018 C C . ASP A 1 523 ? -27.600 1.594 34.901 1.00 45.09 523 ASP A C 1
ATOM 4020 O O . ASP A 1 523 ? -26.593 0.887 34.890 1.00 45.09 523 ASP A O 1
ATOM 4024 N N . THR A 1 524 ? -27.881 2.358 35.963 1.00 42.47 524 THR A N 1
ATOM 4025 C CA . THR A 1 524 ? -27.029 2.416 37.169 1.00 42.47 524 THR A CA 1
ATOM 4026 C C . THR A 1 524 ? -27.354 1.336 38.207 1.00 42.47 524 THR A C 1
ATOM 4028 O O . THR A 1 524 ? -26.625 1.192 39.185 1.00 42.47 524 THR A O 1
ATOM 4031 N N . SER A 1 525 ? -28.409 0.539 37.997 1.00 33.78 525 SER A N 1
ATOM 4032 C CA . SER A 1 525 ? -28.908 -0.442 38.977 1.00 33.78 525 SER A CA 1
ATOM 4033 C C . SER A 1 525 ? -28.384 -1.880 38.807 1.00 33.78 525 SER A C 1
ATOM 4035 O O . SER A 1 525 ? -28.695 -2.741 39.628 1.00 33.78 525 SER A O 1
ATOM 4037 N N . SER A 1 526 ? -27.573 -2.167 37.779 1.00 33.41 526 SER A N 1
ATOM 4038 C CA . SER A 1 526 ? -27.174 -3.540 37.415 1.00 33.41 526 SER A CA 1
ATOM 4039 C C . SER A 1 526 ? -25.705 -3.910 37.672 1.00 33.41 526 SER A C 1
ATOM 4041 O O . SER A 1 526 ? -25.232 -4.901 37.115 1.00 33.41 526 SER A O 1
ATOM 4043 N N . SER A 1 527 ? -24.960 -3.170 38.499 1.00 30.72 527 SER A N 1
ATOM 4044 C CA . SER A 1 527 ? -23.551 -3.480 38.794 1.00 30.72 527 SER A CA 1
ATOM 4045 C C . SER A 1 527 ? -23.275 -3.603 40.293 1.00 30.72 527 SER A C 1
ATOM 4047 O O . SER A 1 527 ? -22.769 -2.667 40.892 1.00 30.72 527 SER A O 1
ATOM 4049 N N . ASP A 1 528 ? -23.594 -4.760 40.878 1.00 30.83 528 ASP A N 1
ATOM 4050 C CA . ASP A 1 528 ? -23.028 -5.221 42.157 1.00 30.83 528 ASP A CA 1
ATOM 4051 C C . ASP A 1 528 ? -23.273 -6.732 42.330 1.00 30.83 528 ASP A C 1
ATOM 4053 O O . ASP A 1 528 ? -24.343 -7.129 42.789 1.00 30.83 528 ASP A O 1
ATOM 4057 N N . LYS A 1 529 ? -22.294 -7.584 41.969 1.00 31.42 529 LYS A N 1
ATOM 4058 C CA . LYS A 1 529 ? -22.058 -8.912 42.583 1.00 31.42 529 LYS A CA 1
ATOM 4059 C C . LYS A 1 529 ? -20.581 -9.332 42.479 1.00 31.42 529 LYS A C 1
ATOM 4061 O O . LYS A 1 529 ? -19.942 -9.163 41.445 1.00 31.42 529 LYS A O 1
ATOM 4066 N N . GLU A 1 530 ? -20.101 -9.863 43.602 1.00 27.86 530 GLU A N 1
ATOM 4067 C CA . GLU A 1 530 ? -18.742 -10.284 43.987 1.00 27.86 530 GLU A CA 1
ATOM 4068 C C . GLU A 1 530 ? -18.227 -11.594 43.322 1.00 27.86 530 GLU A C 1
ATOM 4070 O O . GLU A 1 530 ? -18.985 -12.242 42.599 1.00 27.86 530 GLU A O 1
ATOM 4075 N N . PRO A 1 531 ? -16.935 -11.970 43.509 1.00 37.12 531 PRO A N 1
ATOM 4076 C CA . PRO A 1 531 ? -16.128 -12.661 42.505 1.00 37.12 531 PRO A CA 1
ATOM 4077 C C . PRO A 1 531 ? -16.097 -14.192 42.645 1.00 37.12 531 PRO A C 1
ATOM 4079 O O . PRO A 1 531 ? -15.845 -14.732 43.719 1.00 37.12 531 PRO A O 1
ATOM 4082 N N . GLU A 1 532 ? -16.216 -14.888 41.512 1.00 26.94 532 GLU A N 1
ATOM 4083 C CA . GLU A 1 532 ? -15.843 -16.298 41.348 1.00 26.94 532 GLU A CA 1
ATOM 4084 C C . GLU A 1 532 ? -14.693 -16.430 40.332 1.00 26.94 532 GLU A C 1
ATOM 4086 O O . GLU A 1 532 ? -14.626 -15.696 39.344 1.00 26.94 532 GLU A O 1
ATOM 4091 N N . ASN A 1 533 ? -13.769 -17.350 40.633 1.00 27.02 533 ASN A N 1
ATOM 4092 C CA . ASN A 1 533 ? -12.537 -17.715 39.919 1.00 27.02 533 ASN A CA 1
ATOM 4093 C C . ASN A 1 533 ? -12.482 -17.351 38.420 1.00 27.02 533 ASN A C 1
ATOM 4095 O O . ASN A 1 533 ? -13.105 -17.997 37.574 1.00 27.02 533 ASN A O 1
ATOM 4099 N N . LYS A 1 534 ? -11.645 -16.363 38.081 1.00 32.09 534 LYS A N 1
ATOM 4100 C CA . LYS A 1 534 ? -11.374 -15.938 36.703 1.00 32.09 534 LYS A CA 1
ATOM 4101 C C . LYS A 1 534 ? -10.355 -16.863 36.033 1.00 32.09 534 LYS A C 1
ATOM 4103 O O . LYS A 1 534 ? -9.155 -16.680 36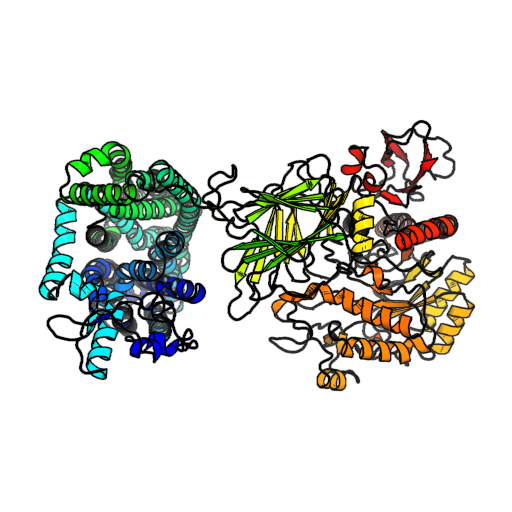.188 1.00 32.09 534 LYS A O 1
ATOM 4108 N N . ASN A 1 535 ? -10.831 -17.776 35.191 1.00 35.25 535 ASN A N 1
ATOM 4109 C CA . ASN A 1 535 ? -10.071 -18.113 33.988 1.00 35.25 535 ASN A CA 1
ATOM 4110 C C . ASN A 1 535 ? -10.114 -16.884 33.070 1.00 35.25 535 ASN A C 1
ATOM 4112 O O . ASN A 1 535 ? -11.192 -16.389 32.736 1.00 35.25 535 ASN A O 1
ATOM 4116 N N . ILE A 1 536 ? -8.953 -16.360 32.693 1.00 51.72 536 ILE A N 1
ATOM 4117 C CA . ILE A 1 536 ? -8.841 -15.191 31.817 1.00 51.72 536 ILE A CA 1
ATOM 4118 C C . ILE A 1 536 ? -9.392 -15.578 30.447 1.00 51.72 536 ILE A C 1
ATOM 4120 O O . ILE A 1 536 ? -8.922 -16.533 29.829 1.00 51.72 536 ILE A O 1
ATOM 4124 N N . MET A 1 537 ? -10.413 -14.861 29.975 1.00 62.91 537 MET A N 1
ATOM 4125 C CA . MET A 1 537 ? -11.022 -15.129 28.673 1.00 62.91 537 MET A CA 1
ATOM 4126 C C . MET A 1 537 ? -9.974 -14.969 27.557 1.00 62.91 537 MET A C 1
ATOM 4128 O O . MET A 1 537 ? -9.567 -13.854 27.245 1.00 62.91 537 MET A O 1
ATOM 4132 N N . GLY A 1 538 ? -9.552 -16.083 26.949 1.00 78.12 538 GLY A N 1
ATOM 4133 C CA . GLY A 1 538 ? -8.888 -16.106 25.640 1.00 78.12 538 GLY A CA 1
ATOM 4134 C C . GLY A 1 538 ? -7.393 -16.444 25.598 1.00 78.12 538 GLY A C 1
ATOM 4135 O O . GLY A 1 538 ? -6.917 -16.777 24.516 1.00 78.12 538 GLY A O 1
ATOM 4136 N N . LEU A 1 539 ? -6.652 -16.412 26.713 1.00 92.06 539 LEU A N 1
ATOM 4137 C CA . LEU A 1 539 ? -5.219 -16.762 26.749 1.00 92.06 539 LEU A CA 1
ATOM 4138 C C . LEU A 1 539 ? -5.000 -18.205 27.209 1.00 92.06 539 LEU A C 1
ATOM 4140 O O . LEU A 1 539 ? -5.562 -18.630 28.217 1.00 92.06 539 LEU A O 1
ATOM 4144 N N . LYS A 1 540 ? -4.150 -18.952 26.500 1.00 93.62 540 LYS A N 1
ATOM 4145 C CA . LYS A 1 540 ? -3.714 -20.290 26.915 1.00 93.62 540 LYS A CA 1
ATOM 4146 C C . LYS A 1 540 ? -2.342 -20.642 26.353 1.00 93.62 540 LYS A C 1
ATOM 4148 O O . LYS A 1 540 ? -1.956 -20.182 25.280 1.00 93.62 540 LYS A O 1
ATOM 4153 N N . GLU A 1 541 ? -1.644 -21.514 27.061 1.00 93.62 541 GLU A N 1
ATOM 4154 C CA . GLU A 1 541 ? -0.510 -22.243 26.510 1.00 93.62 541 GLU A CA 1
ATOM 4155 C C . GLU A 1 541 ? -1.037 -23.442 25.716 1.00 93.62 541 GLU A C 1
ATOM 4157 O O . GLU A 1 541 ? -1.915 -24.175 26.181 1.00 93.62 541 GLU A O 1
ATOM 4162 N N . GLN A 1 542 ? -0.535 -23.630 24.500 1.00 91.12 542 GLN A N 1
ATOM 4163 C CA . GLN A 1 542 ? -0.865 -24.786 23.677 1.00 91.12 542 GLN A CA 1
ATOM 4164 C C . GLN A 1 542 ? 0.362 -25.202 22.868 1.00 91.12 542 GLN A C 1
ATOM 4166 O O . GLN A 1 542 ? 0.863 -24.415 22.074 1.00 91.12 542 GLN A O 1
ATOM 4171 N N . ASP A 1 543 ? 0.823 -26.441 23.052 1.00 88.31 543 ASP A N 1
ATOM 4172 C CA . ASP A 1 543 ? 1.927 -27.043 22.289 1.00 88.31 543 ASP A CA 1
ATOM 4173 C C . ASP A 1 543 ? 3.222 -26.197 22.290 1.00 88.31 543 ASP A C 1
ATOM 4175 O O . ASP A 1 543 ? 3.896 -26.077 21.268 1.00 88.31 543 ASP A O 1
ATOM 4179 N N . GLY A 1 544 ? 3.557 -25.576 23.430 1.00 89.12 544 GLY A N 1
ATOM 4180 C CA . GLY A 1 544 ? 4.721 -24.685 23.567 1.00 89.12 544 GLY A CA 1
ATOM 4181 C C . GLY A 1 544 ? 4.539 -23.297 22.938 1.00 89.12 544 GLY A C 1
ATOM 4182 O O . GLY A 1 544 ? 5.512 -22.568 22.752 1.00 89.12 544 GLY A O 1
ATOM 4183 N N . LYS A 1 545 ? 3.299 -22.923 22.597 1.00 94.44 545 LYS A N 1
ATOM 4184 C CA . LYS A 1 545 ? 2.930 -21.632 22.004 1.00 94.44 545 LYS A CA 1
ATOM 4185 C C . LYS A 1 545 ? 2.061 -20.834 22.960 1.00 94.44 545 LYS A C 1
ATOM 4187 O O . LYS A 1 545 ? 1.187 -21.390 23.631 1.00 94.44 545 LYS A O 1
ATOM 4192 N N . LEU A 1 546 ? 2.238 -19.519 22.950 1.00 96.56 546 LEU A N 1
ATOM 4193 C CA . LEU A 1 546 ? 1.293 -18.606 23.571 1.00 96.56 546 LEU A CA 1
ATOM 4194 C C . LEU A 1 546 ? 0.160 -18.329 22.578 1.00 96.56 546 LEU A C 1
ATOM 4196 O O . LEU A 1 546 ? 0.382 -17.760 21.507 1.00 96.56 546 LEU A O 1
ATOM 4200 N N . VAL A 1 547 ? -1.054 -18.750 22.931 1.00 96.62 547 VAL A N 1
ATOM 4201 C CA . VAL A 1 547 ? -2.242 -18.606 22.089 1.00 96.62 547 VAL A CA 1
ATOM 4202 C C . VAL A 1 547 ? -3.206 -17.616 22.720 1.00 96.62 547 VAL A C 1
ATOM 4204 O O . VAL A 1 547 ? -3.622 -17.780 23.866 1.00 96.62 547 VAL A O 1
ATOM 4207 N N . TYR A 1 548 ? -3.601 -16.621 21.932 1.00 95.94 548 TYR A N 1
ATOM 4208 C CA . TYR A 1 548 ? -4.703 -15.720 22.240 1.00 95.94 548 TYR A CA 1
ATOM 4209 C C . TYR A 1 548 ? -5.874 -15.990 21.293 1.00 95.94 548 TYR A C 1
ATOM 4211 O O . TYR A 1 548 ? -5.687 -16.256 20.104 1.00 95.94 548 TYR A O 1
ATOM 4219 N N . THR A 1 549 ? -7.097 -15.975 21.811 1.00 93.69 549 THR A N 1
ATOM 4220 C CA . THR A 1 549 ? -8.321 -16.151 21.024 1.00 93.69 549 THR A CA 1
ATOM 4221 C C . THR A 1 549 ? -9.396 -15.195 21.514 1.00 93.69 549 THR A C 1
ATOM 4223 O O . THR A 1 549 ? -9.729 -15.186 22.698 1.00 93.69 549 THR A O 1
ATOM 4226 N N . TYR A 1 550 ? -9.960 -14.420 20.592 1.00 90.75 550 TYR A N 1
ATOM 4227 C CA . TYR A 1 550 ? -11.080 -13.526 20.857 1.00 90.75 550 TYR A CA 1
ATOM 4228 C C . TYR A 1 550 ? -11.979 -13.436 19.622 1.00 90.75 550 TYR A C 1
ATOM 4230 O O . TYR A 1 550 ? -11.506 -13.127 18.527 1.00 90.75 550 TYR A O 1
ATOM 4238 N N . ASP A 1 551 ? -13.276 -13.700 19.807 1.00 89.88 551 ASP A N 1
ATOM 4239 C CA . ASP A 1 551 ? -14.249 -13.825 18.714 1.00 89.88 551 ASP A CA 1
ATOM 4240 C C . ASP A 1 551 ? -13.753 -14.802 17.622 1.00 89.88 551 ASP A C 1
ATOM 4242 O O . ASP A 1 551 ? -13.507 -15.973 17.919 1.00 89.88 551 ASP A O 1
ATOM 4246 N N . ALA A 1 552 ? -13.574 -14.340 16.380 1.00 91.19 552 ALA A N 1
ATOM 4247 C CA . ALA A 1 552 ? -13.040 -15.138 15.281 1.00 91.19 552 ALA A CA 1
ATOM 4248 C C . ALA A 1 552 ? -11.504 -15.096 15.176 1.00 91.19 552 ALA A C 1
ATOM 4250 O O . ALA A 1 552 ? -10.931 -15.897 14.440 1.00 91.19 552 ALA A O 1
ATOM 4251 N N . GLU A 1 553 ? -10.825 -14.170 15.864 1.00 95.00 553 GLU A N 1
ATOM 4252 C CA . GLU A 1 553 ? -9.373 -14.013 15.763 1.00 95.00 553 GLU A CA 1
ATOM 4253 C C . GLU A 1 553 ? -8.636 -15.025 16.646 1.00 95.00 553 GLU A C 1
ATOM 4255 O O . GLU A 1 553 ? -8.911 -15.171 17.840 1.00 95.00 553 GLU A O 1
ATOM 4260 N N . LYS A 1 554 ? -7.634 -15.681 16.059 1.00 96.62 554 LYS A N 1
ATOM 4261 C CA . LYS A 1 554 ? -6.671 -16.531 16.756 1.00 96.62 554 LYS A CA 1
ATOM 4262 C C . LYS A 1 554 ? -5.264 -16.028 16.479 1.00 96.62 554 LYS A C 1
ATOM 4264 O O . LYS A 1 554 ? -4.891 -15.920 15.315 1.00 96.62 554 LYS A O 1
ATOM 4269 N N . VAL A 1 555 ? -4.493 -15.774 17.534 1.00 97.88 555 VAL A N 1
ATOM 4270 C CA . VAL A 1 555 ? -3.102 -15.305 17.468 1.00 97.88 555 VAL A CA 1
ATOM 4271 C C . VAL A 1 555 ? -2.189 -16.336 18.117 1.00 97.8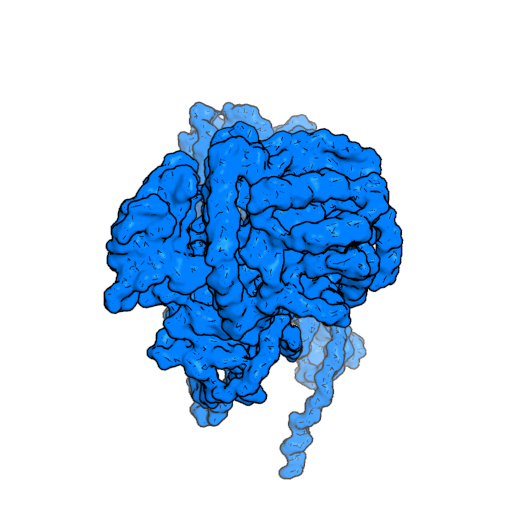8 555 VAL A C 1
ATOM 4273 O O . VAL A 1 555 ? -2.461 -16.782 19.233 1.00 97.88 555 VAL A O 1
ATOM 4276 N N . TRP A 1 556 ? -1.123 -16.720 17.421 1.00 97.75 556 TRP A N 1
ATOM 4277 C CA . TRP A 1 556 ? -0.075 -17.622 17.889 1.00 97.75 556 TRP A CA 1
ATOM 4278 C C . TRP A 1 556 ? 1.247 -16.873 17.958 1.00 97.75 556 TRP A C 1
ATOM 4280 O O . TRP A 1 556 ? 1.663 -16.271 16.970 1.00 97.75 556 TRP A O 1
ATOM 4290 N N . VAL A 1 557 ? 1.913 -16.961 19.106 1.00 97.94 557 VAL A N 1
ATOM 4291 C CA . VAL A 1 557 ? 3.316 -16.579 19.267 1.00 97.94 557 VAL A CA 1
ATOM 4292 C C . VAL A 1 557 ? 4.070 -17.826 19.703 1.00 97.94 557 VAL A C 1
ATOM 4294 O O . VAL A 1 557 ? 3.793 -18.390 20.764 1.00 97.94 557 VAL A O 1
ATOM 4297 N N . GLU A 1 558 ? 4.987 -18.284 18.861 1.00 96.00 558 GLU A N 1
ATOM 4298 C CA . GLU A 1 558 ? 5.761 -19.503 19.093 1.00 96.00 558 GLU A CA 1
ATOM 4299 C C . GLU A 1 558 ? 7.251 -19.255 18.859 1.00 96.00 558 GLU A C 1
ATOM 4301 O O . GLU A 1 558 ? 7.602 -18.443 17.996 1.00 96.00 558 GLU A O 1
ATOM 4306 N N . PRO A 1 559 ? 8.140 -19.913 19.624 1.00 96.00 559 PRO A N 1
ATOM 4307 C CA . PRO A 1 559 ? 9.568 -19.791 19.384 1.00 96.00 559 PRO A CA 1
ATOM 4308 C C . PRO A 1 559 ? 9.905 -20.390 18.020 1.00 96.00 559 PRO A C 1
ATOM 4310 O O . PRO A 1 559 ? 9.427 -21.470 17.668 1.00 96.00 559 PRO A O 1
ATOM 4313 N N . TRP A 1 560 ? 10.718 -19.679 17.243 1.00 95.56 560 TRP A N 1
ATOM 4314 C CA . TRP A 1 560 ? 11.097 -20.120 15.904 1.00 95.56 560 TRP A CA 1
ATOM 4315 C C . TRP A 1 560 ? 12.567 -19.800 15.637 1.00 95.56 560 TRP A C 1
ATOM 4317 O O . TRP A 1 560 ? 12.886 -18.793 15.009 1.00 95.56 560 TRP A O 1
ATOM 4327 N N . GLY A 1 561 ? 13.450 -20.651 16.162 1.00 92.81 561 GLY A N 1
ATOM 4328 C CA . GLY A 1 561 ? 14.890 -20.396 16.240 1.00 92.81 561 GLY A CA 1
ATOM 4329 C C . GLY A 1 561 ? 15.302 -19.776 17.580 1.00 92.81 561 GLY A C 1
ATOM 4330 O O . GLY A 1 561 ? 14.460 -19.502 18.441 1.00 92.81 561 GLY A O 1
ATOM 4331 N N . LEU A 1 562 ? 16.608 -19.592 17.774 1.00 91.75 562 LEU A N 1
ATOM 4332 C CA . LEU A 1 562 ? 17.156 -18.919 18.951 1.00 91.75 562 LEU A CA 1
ATOM 4333 C C . LEU A 1 562 ? 16.799 -17.426 18.907 1.00 91.75 562 LEU A C 1
ATOM 4335 O O . LEU A 1 562 ? 16.821 -16.820 17.840 1.00 91.75 562 LEU A O 1
ATOM 4339 N N . ASP A 1 563 ? 16.460 -16.844 20.059 1.00 95.56 563 ASP A N 1
ATOM 4340 C CA . ASP A 1 563 ? 16.207 -15.402 20.215 1.00 95.56 563 ASP A CA 1
ATOM 4341 C C . ASP A 1 563 ? 15.093 -14.827 19.314 1.00 95.56 563 ASP A C 1
ATOM 4343 O O . ASP A 1 563 ? 15.006 -13.611 19.115 1.00 95.56 563 ASP A O 1
ATOM 4347 N N . ALA A 1 564 ? 14.206 -15.689 18.801 1.00 96.88 564 ALA A N 1
ATOM 4348 C CA . ALA A 1 564 ? 13.215 -15.322 17.799 1.00 96.88 564 ALA A CA 1
ATOM 4349 C C . ALA A 1 564 ? 11.816 -15.908 18.043 1.00 96.88 564 ALA A C 1
ATOM 4351 O O . ALA A 1 564 ? 11.644 -16.977 18.640 1.00 96.88 564 ALA A O 1
ATOM 4352 N N . PHE A 1 565 ? 10.802 -15.214 17.528 1.00 97.94 565 PHE A N 1
ATOM 4353 C CA . PHE A 1 565 ? 9.412 -15.655 17.509 1.00 97.94 565 PHE A CA 1
ATOM 4354 C C . PHE A 1 565 ? 8.847 -15.641 16.093 1.00 97.94 565 PHE A C 1
ATOM 4356 O O . PHE A 1 565 ? 9.088 -14.716 15.320 1.00 97.94 565 PHE A O 1
ATOM 4363 N N . ARG A 1 566 ? 7.997 -16.625 15.792 1.00 97.94 566 ARG A N 1
ATOM 4364 C CA . ARG A 1 566 ? 7.029 -16.535 14.699 1.00 97.94 566 ARG A CA 1
ATOM 4365 C C . ARG A 1 566 ? 5.688 -16.098 15.272 1.00 97.94 566 ARG A C 1
ATOM 4367 O O . ARG A 1 566 ? 5.195 -16.690 16.236 1.00 97.94 566 ARG A O 1
ATOM 4374 N N . VAL A 1 567 ? 5.098 -15.074 14.668 1.00 98.56 567 VAL A N 1
ATOM 4375 C CA . VAL A 1 567 ? 3.792 -14.540 15.045 1.00 98.56 567 VAL A CA 1
ATOM 4376 C C . VAL A 1 567 ? 2.822 -14.739 13.903 1.00 98.56 567 VAL A C 1
ATOM 4378 O O . VAL A 1 567 ? 3.030 -14.239 12.799 1.00 98.56 567 VAL A O 1
ATOM 4381 N N . ARG A 1 568 ? 1.727 -15.440 14.191 1.00 98.50 568 ARG A N 1
ATOM 4382 C CA . ARG A 1 568 ? 0.648 -15.664 13.235 1.00 98.50 568 ARG A CA 1
ATOM 4383 C C . ARG A 1 568 ? -0.686 -15.221 13.786 1.00 98.50 568 ARG A C 1
ATOM 4385 O O . ARG A 1 568 ? -0.974 -15.457 14.955 1.00 98.50 568 ARG A O 1
ATOM 4392 N N . ALA A 1 569 ? -1.530 -14.648 12.939 1.00 98.38 569 ALA A N 1
ATOM 4393 C CA . ALA A 1 569 ? -2.923 -14.397 13.279 1.00 98.38 569 ALA A CA 1
ATOM 4394 C C . ALA A 1 569 ? -3.848 -14.743 12.115 1.00 98.38 569 ALA A C 1
ATOM 4396 O O . ALA A 1 569 ? -3.496 -14.557 10.953 1.00 98.38 569 ALA A O 1
ATOM 4397 N N . THR A 1 570 ? -5.050 -15.229 12.406 1.00 97.50 570 THR A N 1
ATOM 4398 C CA . THR A 1 570 ? -6.074 -15.459 11.381 1.00 97.50 570 THR A CA 1
ATOM 4399 C C . THR A 1 570 ? -7.475 -15.279 11.952 1.00 97.50 570 THR A C 1
ATOM 4401 O O . THR A 1 570 ? -7.694 -15.491 13.146 1.00 97.50 570 THR A O 1
ATOM 4404 N N . LYS A 1 571 ? -8.428 -14.926 11.081 1.00 95.06 571 LYS A N 1
ATOM 4405 C CA . LYS A 1 571 ? -9.876 -15.041 11.332 1.00 95.06 571 LYS A CA 1
ATOM 4406 C C . LYS A 1 571 ? -10.513 -16.218 10.573 1.00 95.06 571 LYS A C 1
ATOM 4408 O O . LYS A 1 571 ? -11.732 -16.372 10.557 1.00 95.06 571 LYS A O 1
ATOM 4413 N N . ALA A 1 572 ? -9.704 -17.044 9.905 1.00 90.25 572 ALA A N 1
ATOM 4414 C CA . ALA A 1 572 ? -10.158 -18.287 9.294 1.00 90.25 572 ALA A CA 1
ATOM 4415 C C . ALA A 1 572 ? -10.421 -19.364 10.361 1.00 90.25 572 ALA A C 1
ATOM 4417 O O . ALA A 1 572 ? -9.923 -19.297 11.483 1.00 90.25 572 ALA A O 1
ATOM 4418 N N . ARG A 1 573 ? -11.180 -20.403 9.983 1.00 87.38 573 ARG A N 1
ATOM 4419 C CA . ARG A 1 573 ? -11.499 -21.550 10.855 1.00 87.38 573 ARG A CA 1
ATOM 4420 C C . ARG A 1 573 ? -10.243 -22.182 11.470 1.00 87.38 573 ARG A C 1
ATOM 4422 O O . ARG A 1 573 ? -10.242 -22.568 12.639 1.00 87.38 573 ARG A O 1
ATOM 4429 N N . GLU A 1 574 ? -9.185 -22.292 10.674 1.00 91.31 574 GLU A N 1
ATOM 4430 C CA . GLU A 1 574 ? -7.924 -22.941 11.029 1.00 91.31 574 GLU A CA 1
ATOM 4431 C C . GLU A 1 574 ? -6.746 -22.060 10.613 1.00 91.31 574 GLU A C 1
ATOM 4433 O O . GLU A 1 574 ? -6.838 -21.314 9.636 1.00 91.31 574 GLU A O 1
ATOM 4438 N N . MET A 1 575 ? -5.653 -22.141 11.379 1.00 94.81 575 MET A N 1
ATOM 4439 C CA . MET A 1 575 ? -4.411 -21.444 11.052 1.00 94.81 575 MET A CA 1
ATOM 4440 C C . MET A 1 575 ? -3.815 -22.067 9.782 1.00 94.81 575 MET A C 1
ATOM 4442 O O . MET A 1 575 ? -3.657 -23.290 9.761 1.00 94.81 575 MET A O 1
ATOM 4446 N N . PRO A 1 576 ? -3.481 -21.272 8.749 1.00 93.75 576 PRO A N 1
ATOM 4447 C CA . PRO A 1 576 ? -2.803 -21.783 7.563 1.00 93.75 576 PRO A CA 1
ATOM 4448 C C . PRO A 1 576 ? -1.477 -22.479 7.921 1.00 93.75 576 PRO A C 1
ATOM 4450 O O . PRO A 1 576 ? -0.797 -22.108 8.887 1.00 93.75 576 PRO A O 1
ATOM 4453 N N . THR A 1 577 ? -1.150 -23.538 7.181 1.00 94.06 577 THR A N 1
ATOM 4454 C CA . THR A 1 577 ? -0.010 -24.432 7.454 1.00 94.06 577 THR A CA 1
ATOM 4455 C C . THR A 1 577 ? 1.252 -24.052 6.689 1.00 94.06 577 THR A C 1
ATOM 4457 O O . THR A 1 577 ? 2.297 -24.652 6.906 1.00 94.06 577 THR A O 1
ATOM 4460 N N . GLU A 1 578 ? 1.145 -23.104 5.768 1.00 93.62 578 GLU A N 1
ATOM 4461 C CA . GLU A 1 578 ? 2.221 -22.631 4.917 1.00 93.62 578 GLU A CA 1
ATOM 4462 C C . GLU A 1 578 ? 3.318 -21.970 5.768 1.00 93.62 578 GLU A C 1
ATOM 4464 O O . GLU A 1 578 ? 3.050 -21.122 6.621 1.00 93.62 578 GLU A O 1
ATOM 4469 N N . ASP A 1 579 ? 4.568 -22.382 5.550 1.00 95.94 579 ASP A N 1
ATOM 4470 C CA . ASP A 1 579 ? 5.749 -21.817 6.221 1.00 95.94 579 ASP A CA 1
ATOM 4471 C C . ASP A 1 579 ? 6.451 -20.747 5.363 1.00 95.94 579 ASP A C 1
ATOM 4473 O O . ASP A 1 579 ? 7.235 -19.944 5.869 1.00 95.94 579 ASP A O 1
ATOM 4477 N N . TRP A 1 580 ? 6.116 -20.696 4.071 1.00 96.94 580 TRP A N 1
ATOM 4478 C CA . TRP A 1 580 ? 6.697 -19.805 3.070 1.00 96.94 580 TRP A CA 1
ATOM 4479 C C . TRP A 1 580 ? 8.235 -19.801 3.077 1.00 96.94 580 TRP A C 1
ATOM 4481 O O . TRP A 1 580 ? 8.840 -20.796 2.680 1.00 96.94 580 TRP A O 1
ATOM 4491 N N . ALA A 1 581 ? 8.877 -18.702 3.491 1.00 97.38 581 ALA A N 1
ATOM 4492 C CA . ALA A 1 581 ? 10.333 -18.583 3.496 1.00 97.38 581 ALA A CA 1
ATOM 4493 C C . ALA A 1 581 ? 10.993 -19.293 4.690 1.00 97.38 581 ALA A C 1
ATOM 4495 O O . ALA A 1 581 ? 12.181 -19.619 4.620 1.00 97.38 581 ALA A O 1
ATOM 4496 N N . LEU A 1 582 ? 10.243 -19.538 5.770 1.00 97.50 582 LEU A N 1
ATOM 4497 C CA . LEU A 1 582 ? 10.765 -20.090 7.017 1.00 97.50 582 LEU A CA 1
ATOM 4498 C C . LEU A 1 582 ? 11.027 -21.596 6.896 1.00 97.50 582 LEU A C 1
ATOM 4500 O O . LEU A 1 582 ? 10.142 -22.390 6.579 1.00 97.50 582 LEU A O 1
ATOM 4504 N N . LEU A 1 583 ? 12.249 -22.004 7.218 1.00 95.31 583 LEU A N 1
ATOM 4505 C CA . LEU A 1 583 ? 12.618 -23.389 7.472 1.00 95.31 583 LEU A CA 1
ATOM 4506 C C . LEU A 1 583 ? 12.166 -23.782 8.881 1.00 95.31 583 LEU A C 1
ATOM 4508 O O . LEU A 1 583 ? 12.086 -22.948 9.788 1.00 95.31 583 LEU A O 1
ATOM 4512 N N . LYS A 1 584 ? 11.868 -25.070 9.073 1.00 88.25 584 LYS A N 1
ATOM 4513 C CA . LYS A 1 584 ? 11.522 -25.593 10.397 1.00 88.25 584 LYS A CA 1
ATOM 4514 C C . LYS A 1 584 ? 12.774 -25.584 11.279 1.00 88.25 584 LYS A C 1
ATOM 4516 O O . LYS A 1 584 ? 13.746 -26.246 10.915 1.00 88.25 584 LYS A O 1
ATOM 4521 N N . PRO A 1 585 ? 12.762 -24.863 12.409 1.00 82.31 585 PRO A N 1
ATOM 4522 C CA . PRO A 1 585 ? 13.921 -24.755 13.271 1.00 82.31 585 PRO A CA 1
ATOM 4523 C C . PRO A 1 585 ? 14.060 -26.018 14.120 1.00 82.31 585 PRO A C 1
ATOM 4525 O O . PRO A 1 585 ? 13.112 -26.797 14.283 1.00 82.31 585 PRO A O 1
ATOM 4528 N N . GLU A 1 586 ? 15.234 -26.191 14.719 1.00 71.44 586 GLU A N 1
ATOM 4529 C CA . GLU A 1 586 ? 15.370 -27.102 15.850 1.00 71.44 586 GLU A CA 1
ATOM 4530 C C . GLU A 1 586 ? 14.471 -26.640 17.008 1.00 71.44 586 GLU A C 1
ATOM 4532 O O . GLU A 1 586 ? 14.148 -25.457 17.155 1.00 71.44 586 GLU A O 1
ATOM 4537 N N . LYS A 1 587 ? 14.000 -27.599 17.808 1.00 69.94 587 LYS A N 1
ATOM 4538 C CA . LYS A 1 587 ? 13.019 -27.338 18.862 1.00 69.94 587 LYS A CA 1
ATOM 4539 C C . LYS A 1 587 ? 13.621 -26.388 19.906 1.00 69.94 587 LYS A C 1
ATOM 4541 O O . LYS A 1 587 ? 14.645 -26.708 20.498 1.00 69.94 587 LYS A O 1
ATOM 4546 N N . ALA A 1 588 ? 12.968 -25.252 20.138 1.00 73.12 588 ALA A N 1
ATOM 4547 C CA . ALA A 1 588 ? 13.392 -24.256 21.118 1.00 73.12 588 ALA A CA 1
ATOM 4548 C C . ALA A 1 588 ? 12.543 -24.338 22.398 1.00 73.12 588 ALA A C 1
ATOM 4550 O O . ALA A 1 588 ? 11.314 -24.430 22.333 1.00 73.12 588 ALA A O 1
ATOM 4551 N N . ASP A 1 589 ? 13.201 -24.279 23.558 1.00 77.62 589 ASP A N 1
ATOM 4552 C CA . ASP A 1 589 ? 12.560 -24.322 24.877 1.00 77.62 589 ASP A CA 1
ATOM 4553 C C . ASP A 1 589 ? 12.165 -22.907 25.328 1.00 77.62 589 ASP A C 1
ATOM 4555 O O . ASP A 1 589 ? 12.904 -22.216 26.034 1.00 77.62 589 ASP A O 1
ATOM 4559 N N . ALA A 1 590 ? 10.982 -22.454 24.908 1.00 89.06 590 ALA A N 1
ATOM 4560 C CA . ALA A 1 590 ? 10.417 -21.197 25.388 1.00 89.06 590 ALA A CA 1
ATOM 4561 C C . ALA A 1 590 ? 9.738 -21.364 26.751 1.00 89.06 590 ALA A C 1
ATOM 4563 O O . ALA A 1 590 ? 9.054 -22.352 27.019 1.00 89.06 590 ALA A O 1
ATOM 4564 N N . LYS A 1 591 ? 9.868 -20.345 27.604 1.00 94.56 591 LYS A N 1
ATOM 4565 C CA . LYS A 1 591 ? 9.161 -20.279 28.886 1.00 94.56 591 LYS A CA 1
ATOM 4566 C C . LYS A 1 591 ? 7.892 -19.449 28.734 1.00 94.56 591 LYS A C 1
ATOM 4568 O O . LYS A 1 591 ? 7.984 -18.263 28.416 1.00 94.56 591 LYS A O 1
ATOM 4573 N N . ILE A 1 592 ? 6.736 -20.046 29.020 1.00 95.69 592 ILE A N 1
ATOM 4574 C CA . ILE A 1 592 ? 5.432 -19.372 29.002 1.00 95.69 592 ILE A CA 1
ATOM 4575 C C . ILE A 1 592 ? 4.935 -19.174 30.438 1.00 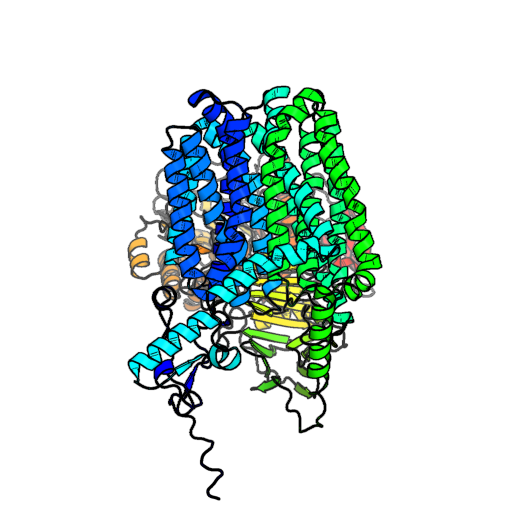95.69 592 ILE A C 1
ATOM 4577 O O . ILE A 1 592 ? 5.048 -20.059 31.283 1.00 95.69 592 ILE A O 1
ATOM 4581 N N . ILE A 1 593 ? 4.428 -17.979 30.733 1.00 94.12 593 ILE A N 1
ATOM 4582 C CA . ILE A 1 593 ? 3.810 -17.619 32.013 1.00 94.12 593 ILE A CA 1
ATOM 4583 C C . ILE A 1 593 ? 2.519 -16.872 31.698 1.00 94.12 593 ILE A C 1
ATOM 4585 O O . ILE A 1 593 ? 2.546 -15.896 30.954 1.00 94.12 593 ILE A O 1
ATOM 4589 N N . ILE A 1 594 ? 1.398 -17.307 32.267 1.00 92.50 594 ILE A N 1
ATOM 4590 C CA . ILE A 1 594 ? 0.103 -16.633 32.126 1.00 92.50 594 ILE A CA 1
ATOM 4591 C C . ILE A 1 594 ? -0.340 -16.188 33.519 1.00 92.50 594 ILE A C 1
ATOM 4593 O O . ILE A 1 594 ? -0.462 -17.019 34.417 1.00 92.50 594 ILE A O 1
ATOM 4597 N N . ASP A 1 595 ? -0.542 -14.883 33.691 1.00 86.38 595 ASP A N 1
ATOM 4598 C CA . ASP A 1 595 ? -1.077 -14.257 34.905 1.00 86.38 595 ASP A CA 1
ATOM 4599 C C . ASP A 1 595 ? -2.388 -13.524 34.606 1.00 86.38 595 ASP A C 1
ATOM 4601 O O . ASP A 1 595 ? -2.749 -13.386 33.441 1.00 86.38 595 ASP A O 1
ATOM 4605 N N . ASP A 1 596 ? -3.063 -13.010 35.645 1.00 77.06 596 ASP A N 1
ATOM 4606 C CA . ASP A 1 596 ? -4.373 -12.331 35.598 1.00 77.06 596 ASP A CA 1
ATOM 4607 C C . ASP A 1 596 ? -4.509 -11.200 34.560 1.00 77.06 596 ASP A C 1
ATOM 4609 O O . ASP A 1 596 ? -5.630 -10.798 34.231 1.00 77.06 596 ASP A O 1
ATOM 4613 N N . LYS A 1 597 ? -3.398 -10.644 34.063 1.00 82.88 597 LYS A N 1
ATOM 4614 C CA . LYS A 1 597 ? -3.377 -9.483 33.165 1.00 82.88 597 LYS A CA 1
ATOM 4615 C C . LYS A 1 597 ? -2.867 -9.819 31.767 1.00 82.88 597 LYS A C 1
ATOM 4617 O O . LYS A 1 597 ? -3.350 -9.206 30.806 1.00 82.88 597 LYS A O 1
ATOM 4622 N N . ALA A 1 598 ? -1.904 -10.731 31.641 1.00 91.94 598 ALA A N 1
ATOM 4623 C CA . ALA A 1 598 ? -1.230 -11.014 30.380 1.00 91.94 598 ALA A CA 1
ATOM 4624 C C . ALA A 1 598 ? -0.641 -12.433 30.296 1.00 91.94 598 ALA A C 1
ATOM 4626 O O . ALA A 1 598 ? -0.311 -13.078 31.289 1.00 91.94 598 ALA A O 1
ATOM 4627 N N . GLY A 1 599 ? -0.450 -12.896 29.061 1.00 95.50 599 GLY A N 1
ATOM 4628 C CA . GLY A 1 599 ? 0.373 -14.055 28.743 1.00 95.50 599 GLY A CA 1
ATOM 4629 C C . GLY A 1 599 ? 1.740 -13.597 28.255 1.00 95.50 599 GLY A C 1
ATOM 4630 O O . GLY A 1 599 ? 1.826 -12.769 27.355 1.00 95.50 599 GLY A O 1
ATOM 4631 N N . THR A 1 600 ? 2.805 -14.127 28.839 1.00 97.06 600 THR A N 1
ATOM 4632 C CA . THR A 1 600 ? 4.197 -13.820 28.506 1.00 97.06 600 THR A CA 1
ATOM 4633 C C . THR A 1 600 ? 4.894 -15.066 27.978 1.00 97.06 600 THR A C 1
ATOM 4635 O O . THR A 1 600 ? 4.767 -16.137 28.565 1.00 97.06 600 THR A O 1
ATOM 4638 N N . ILE A 1 601 ? 5.684 -14.911 26.918 1.00 97.44 601 ILE A N 1
ATOM 4639 C CA . ILE A 1 601 ? 6.586 -15.935 26.390 1.00 97.44 601 ILE A CA 1
ATOM 4640 C C . ILE A 1 601 ? 8.007 -15.371 26.271 1.00 97.44 601 ILE A C 1
ATOM 4642 O O . ILE A 1 601 ? 8.204 -14.255 25.792 1.00 97.44 601 ILE A O 1
ATOM 4646 N N . THR A 1 602 ? 9.006 -16.130 26.720 1.00 97.44 602 THR A N 1
ATOM 4647 C CA . THR A 1 602 ? 10.430 -15.768 26.634 1.00 97.44 602 THR A CA 1
ATOM 4648 C C . THR A 1 602 ? 11.199 -16.850 25.887 1.00 97.44 602 THR A C 1
ATOM 4650 O O . THR A 1 602 ? 11.088 -18.026 26.234 1.00 97.44 602 THR A O 1
ATOM 4653 N N . ASN A 1 603 ? 11.998 -16.442 24.901 1.00 96.06 603 ASN A N 1
ATOM 4654 C CA . ASN A 1 603 ? 12.905 -17.294 24.139 1.00 96.06 603 ASN A CA 1
ATOM 4655 C C . ASN A 1 603 ? 14.268 -16.592 24.034 1.00 96.06 603 ASN A C 1
ATOM 4657 O O . ASN A 1 603 ? 14.408 -15.622 23.294 1.00 96.06 603 ASN A O 1
ATOM 4661 N N . GLY A 1 604 ? 15.247 -17.035 24.827 1.00 94.31 604 GLY A N 1
ATOM 4662 C CA . GLY A 1 604 ? 16.583 -16.432 24.870 1.00 94.31 604 GLY A CA 1
ATOM 4663 C C . GLY A 1 604 ? 16.563 -14.915 25.118 1.00 94.31 604 GLY A C 1
ATOM 4664 O O . GLY A 1 604 ? 16.116 -14.463 26.176 1.00 94.31 604 GLY A O 1
ATOM 4665 N N . LYS A 1 605 ? 17.053 -14.128 24.155 1.00 95.81 605 LYS A N 1
ATOM 4666 C CA . LYS A 1 605 ? 17.151 -12.662 24.206 1.00 95.81 605 LYS A CA 1
ATOM 4667 C C . LYS A 1 605 ? 15.837 -11.927 23.936 1.00 95.81 605 LYS A C 1
ATOM 4669 O O . LYS A 1 605 ? 15.807 -10.717 24.145 1.00 95.81 605 LYS A O 1
ATOM 4674 N N . ILE A 1 606 ? 14.766 -12.599 23.505 1.00 97.44 606 ILE A N 1
ATOM 4675 C CA . ILE A 1 606 ? 13.482 -11.955 23.196 1.00 97.44 606 ILE A CA 1
ATOM 4676 C C . ILE A 1 606 ? 12.370 -12.394 24.154 1.00 97.44 606 ILE A C 1
ATOM 4678 O O . ILE A 1 606 ? 12.238 -13.557 24.548 1.00 97.44 606 ILE A O 1
ATOM 4682 N N . LYS A 1 607 ? 11.530 -11.432 24.531 1.00 98.00 607 LYS A N 1
ATOM 4683 C CA . LYS A 1 607 ? 10.338 -11.636 25.351 1.00 98.00 607 LYS A CA 1
ATOM 4684 C C . LYS A 1 607 ? 9.144 -10.983 24.671 1.00 98.00 607 LYS A C 1
ATOM 4686 O O . LYS A 1 607 ? 9.207 -9.806 24.341 1.00 98.00 607 LYS A O 1
ATOM 4691 N N . ALA A 1 608 ? 8.046 -11.714 24.532 1.00 98.06 608 ALA A N 1
ATOM 4692 C CA . ALA A 1 608 ? 6.779 -11.201 24.031 1.00 98.06 608 ALA A CA 1
ATOM 4693 C C . ALA A 1 608 ? 5.688 -11.307 25.105 1.00 98.06 608 ALA A C 1
ATOM 4695 O O . ALA A 1 608 ? 5.686 -12.233 25.917 1.00 98.06 608 ALA A O 1
ATOM 4696 N N . SER A 1 609 ? 4.756 -10.359 25.112 1.00 97.31 609 SER A N 1
ATOM 4697 C CA . SER A 1 609 ? 3.588 -10.358 25.993 1.00 97.31 609 SER A CA 1
ATOM 4698 C C . SER A 1 609 ? 2.336 -10.027 25.199 1.00 97.31 609 SER A C 1
ATOM 4700 O O . SER A 1 609 ? 2.332 -9.058 24.445 1.00 97.31 609 SER A O 1
ATOM 4702 N N . ILE A 1 610 ? 1.266 -10.787 25.423 1.00 96.25 610 ILE A N 1
ATOM 4703 C CA . ILE A 1 610 ? -0.080 -10.490 24.932 1.00 96.25 610 ILE A CA 1
ATOM 4704 C C . ILE A 1 610 ? -0.946 -10.110 26.130 1.00 96.25 610 ILE A C 1
ATOM 4706 O O . ILE A 1 610 ? -1.118 -10.906 27.055 1.00 96.25 610 ILE A O 1
ATOM 4710 N N . THR A 1 611 ? -1.482 -8.891 26.133 1.00 92.81 611 THR A N 1
ATOM 4711 C CA . THR A 1 611 ? -2.423 -8.455 27.175 1.00 92.81 611 THR A CA 1
ATOM 4712 C C . THR A 1 611 ? -3.745 -9.216 27.068 1.00 92.81 611 THR A C 1
ATOM 4714 O O . THR A 1 611 ? -4.087 -9.743 26.011 1.00 92.81 611 THR A O 1
ATOM 4717 N N . SER A 1 612 ? -4.550 -9.235 28.131 1.00 86.00 612 SER A N 1
ATOM 4718 C CA . SER A 1 612 ? -5.922 -9.775 28.073 1.00 86.00 612 SER A CA 1
ATOM 4719 C C . SER A 1 612 ? -6.794 -9.119 26.982 1.00 86.00 612 SER A C 1
ATOM 4721 O O . SER A 1 612 ? -7.672 -9.770 26.416 1.00 86.00 612 SER A O 1
ATOM 4723 N N . GLY A 1 613 ? -6.507 -7.862 26.618 1.00 85.94 613 GLY A N 1
ATOM 4724 C CA . GLY A 1 613 ? -7.127 -7.151 25.492 1.00 85.94 613 GLY A CA 1
ATOM 4725 C C . GLY A 1 613 ? -6.612 -7.548 24.098 1.00 85.94 613 GLY A C 1
ATOM 4726 O O . GLY A 1 613 ? -7.132 -7.045 23.100 1.00 85.94 613 GLY A O 1
ATOM 4727 N N . GLY A 1 614 ? -5.612 -8.433 24.013 1.00 91.25 614 GLY A N 1
ATOM 4728 C CA . GLY A 1 614 ? -5.070 -8.979 22.766 1.00 91.25 614 GLY A CA 1
ATOM 4729 C C . GLY A 1 614 ? -3.955 -8.161 22.110 1.00 91.25 614 GLY A C 1
ATOM 4730 O O . GLY A 1 614 ? -3.644 -8.418 20.945 1.00 91.25 614 GLY A O 1
ATOM 4731 N N . LYS A 1 615 ? -3.376 -7.177 22.813 1.00 94.31 615 LYS A N 1
ATOM 4732 C CA . LYS A 1 615 ? -2.275 -6.336 22.312 1.00 94.31 615 LYS A CA 1
ATOM 4733 C C . LYS A 1 615 ? -0.930 -7.016 22.562 1.00 94.31 615 LYS A C 1
ATOM 4735 O O . LYS A 1 615 ? -0.652 -7.406 23.696 1.00 94.31 615 LYS A O 1
ATOM 4740 N N . LEU A 1 616 ? -0.112 -7.131 21.519 1.00 97.19 616 LEU A N 1
ATOM 4741 C CA . LEU A 1 616 ? 1.215 -7.742 21.546 1.00 97.19 616 LEU A CA 1
ATOM 4742 C C . LEU A 1 616 ? 2.319 -6.685 21.689 1.00 97.19 616 LEU A C 1
ATOM 4744 O O . LEU A 1 616 ? 2.336 -5.661 21.005 1.00 97.19 616 LEU A O 1
ATOM 4748 N N . MET A 1 617 ? 3.261 -6.961 22.583 1.00 97.75 617 MET A N 1
ATOM 4749 C CA . MET A 1 617 ? 4.448 -6.146 22.836 1.00 97.75 617 MET A CA 1
ATOM 4750 C C . MET A 1 617 ? 5.674 -7.044 22.975 1.00 97.75 617 MET A C 1
ATOM 4752 O O . MET A 1 617 ? 5.554 -8.168 23.471 1.00 97.75 617 MET A O 1
ATOM 4756 N N . MET A 1 618 ? 6.841 -6.559 22.552 1.00 98.19 618 MET A N 1
ATOM 4757 C CA . MET A 1 618 ? 8.086 -7.323 22.563 1.00 98.19 618 MET A CA 1
ATOM 4758 C C . MET A 1 618 ? 9.270 -6.510 23.069 1.00 98.19 618 MET A C 1
ATOM 4760 O O . MET A 1 618 ? 9.450 -5.355 22.691 1.00 98.19 618 MET A O 1
ATOM 4764 N N . TRP A 1 619 ? 10.105 -7.152 23.878 1.00 98.31 619 TRP A N 1
ATOM 4765 C CA . TRP A 1 619 ? 11.295 -6.573 24.490 1.00 98.31 619 TRP A CA 1
ATOM 4766 C C . TRP A 1 619 ? 12.505 -7.467 24.269 1.00 98.31 619 TRP A C 1
ATOM 4768 O O . TRP A 1 619 ? 12.370 -8.688 24.138 1.00 98.31 619 TRP A O 1
ATOM 4778 N N . ASN A 1 620 ? 13.688 -6.863 24.317 1.00 96.38 620 ASN A N 1
ATOM 4779 C CA . ASN A 1 620 ? 14.923 -7.619 24.468 1.00 96.38 620 ASN A CA 1
ATOM 4780 C C . ASN A 1 620 ? 15.147 -8.046 25.935 1.00 96.38 620 ASN A C 1
ATOM 4782 O O . ASN A 1 620 ? 14.413 -7.666 26.854 1.00 96.38 620 ASN A O 1
ATOM 4786 N N . SER A 1 621 ? 16.203 -8.820 26.175 1.00 93.31 621 SER A N 1
ATOM 4787 C CA . SER A 1 621 ? 16.606 -9.301 27.502 1.00 93.31 621 SER A CA 1
ATOM 4788 C C . SER A 1 621 ? 17.035 -8.193 28.469 1.00 93.31 621 SER A C 1
ATOM 4790 O O . SER A 1 621 ? 17.025 -8.416 29.680 1.00 93.31 621 SER A O 1
ATOM 4792 N N . LYS A 1 622 ? 17.366 -6.996 27.965 1.00 94.19 622 LYS A N 1
ATOM 4793 C CA . LYS A 1 622 ? 17.674 -5.798 28.768 1.00 94.19 622 LYS A CA 1
ATOM 4794 C C . LYS A 1 622 ? 16.410 -5.065 29.232 1.00 94.19 622 LYS A C 1
ATOM 4796 O O . LYS A 1 622 ? 16.500 -4.160 30.056 1.00 94.19 622 LYS A O 1
ATOM 4801 N N . GLY A 1 623 ? 15.235 -5.473 28.746 1.00 93.75 623 GLY A N 1
ATOM 4802 C CA . GLY A 1 623 ? 13.950 -4.848 29.055 1.00 93.75 623 GLY A CA 1
ATOM 4803 C C . GLY A 1 623 ? 13.621 -3.636 28.179 1.00 93.75 623 GLY A C 1
ATOM 4804 O O . GLY A 1 623 ? 12.676 -2.912 28.490 1.00 93.75 623 GLY A O 1
ATOM 4805 N N . GLU A 1 624 ? 14.363 -3.412 27.094 1.00 96.38 624 GLU A N 1
ATOM 4806 C CA . GLU A 1 624 ? 14.104 -2.340 26.130 1.00 96.38 624 GLU A CA 1
ATOM 4807 C C . GLU A 1 624 ? 13.000 -2.783 25.162 1.00 96.38 624 GLU A C 1
ATOM 4809 O O . GLU A 1 624 ? 12.993 -3.924 24.693 1.00 96.38 624 GLU A O 1
ATOM 4814 N N . LEU A 1 625 ? 12.031 -1.901 24.903 1.00 97.38 625 LEU A N 1
ATOM 4815 C CA . LEU A 1 625 ? 10.899 -2.182 24.020 1.00 97.38 625 LEU A CA 1
ATOM 4816 C C . LEU A 1 625 ? 11.373 -2.154 22.562 1.00 97.38 625 LEU A C 1
ATOM 4818 O O . LEU A 1 625 ? 11.879 -1.136 22.103 1.00 97.38 625 LEU A O 1
ATOM 4822 N N . LEU A 1 626 ? 11.187 -3.262 21.848 1.00 97.12 626 LEU A N 1
ATOM 4823 C CA . LEU A 1 626 ? 11.584 -3.410 20.444 1.00 97.12 626 LEU A CA 1
ATOM 4824 C C . LEU A 1 626 ? 10.412 -3.129 19.506 1.00 97.12 626 LEU A C 1
ATOM 4826 O O . LEU A 1 626 ? 10.542 -2.396 18.533 1.00 97.12 626 LEU A O 1
ATOM 4830 N N . LEU A 1 627 ? 9.256 -3.721 19.813 1.00 96.69 627 LEU A N 1
ATOM 4831 C CA . LEU A 1 627 ? 8.070 -3.664 18.970 1.00 96.69 627 LEU A CA 1
ATOM 4832 C C . LEU A 1 627 ? 6.820 -3.593 19.842 1.00 96.69 627 LEU A C 1
ATOM 4834 O O . LEU A 1 627 ? 6.658 -4.353 20.798 1.00 96.69 627 LEU A O 1
ATOM 4838 N N . GLU A 1 628 ? 5.904 -2.706 19.483 1.00 97.31 628 GLU A N 1
ATOM 4839 C CA . GLU A 1 628 ? 4.587 -2.606 20.098 1.00 97.31 628 GLU A CA 1
ATOM 4840 C C . GLU A 1 628 ? 3.543 -2.496 18.998 1.00 97.31 628 GLU A C 1
ATOM 4842 O O . GLU A 1 628 ? 3.673 -1.696 18.075 1.00 97.31 628 GLU A O 1
ATOM 4847 N N . GLU A 1 629 ? 2.487 -3.291 19.101 1.00 97.94 629 GLU A N 1
ATOM 4848 C CA . GLU A 1 629 ? 1.342 -3.165 18.215 1.00 97.94 629 GLU A CA 1
ATOM 4849 C C . GLU A 1 629 ? 0.649 -1.805 18.358 1.00 97.94 629 GLU A C 1
ATOM 4851 O O . GLU A 1 629 ? 0.284 -1.372 19.457 1.00 97.94 629 GLU A O 1
ATOM 4856 N N . TYR A 1 630 ? 0.394 -1.158 17.221 1.00 96.75 630 TYR A N 1
ATOM 4857 C CA . TYR A 1 630 ? -0.375 0.076 17.170 1.00 96.75 630 TYR A CA 1
ATOM 4858 C C . TYR A 1 630 ? -1.858 -0.252 17.317 1.00 96.75 630 TYR A C 1
ATOM 4860 O O . TYR A 1 630 ? -2.550 -0.571 16.352 1.00 96.75 630 TYR A O 1
ATOM 4868 N N . SER A 1 631 ? -2.355 -0.165 18.546 1.00 91.56 631 SER A N 1
ATOM 4869 C CA . SER A 1 631 ? -3.779 -0.284 18.839 1.00 91.56 631 SER A CA 1
ATOM 4870 C C . SER A 1 631 ? -4.344 1.057 19.297 1.00 91.56 631 SER A C 1
ATOM 4872 O O . SER A 1 631 ? -3.822 1.696 20.213 1.00 91.56 631 SER A O 1
ATOM 4874 N N . ARG A 1 632 ? -5.420 1.509 18.648 1.00 92.06 632 ARG A N 1
ATOM 4875 C CA . ARG A 1 632 ? -6.170 2.718 19.020 1.00 92.06 632 ARG A CA 1
ATOM 4876 C C . ARG A 1 632 ? -7.642 2.371 19.155 1.00 92.06 632 ARG A C 1
ATOM 4878 O O . ARG A 1 63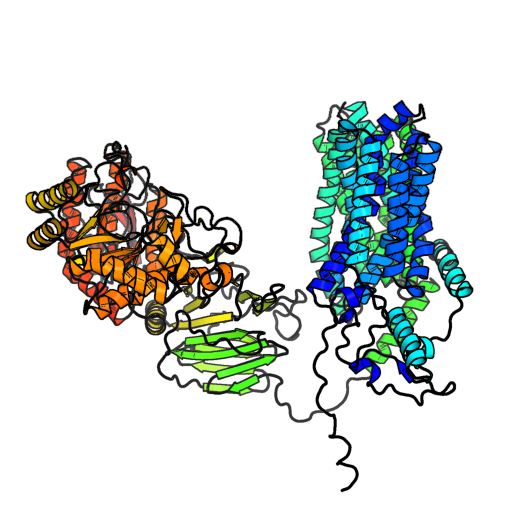2 ? -8.464 2.924 18.435 1.00 92.06 632 ARG A O 1
ATOM 4885 N N . HIS A 1 633 ? -7.960 1.456 20.061 1.00 85.44 633 HIS A N 1
ATOM 4886 C CA . HIS A 1 633 ? -9.327 1.037 20.369 1.00 85.44 633 HIS A CA 1
ATOM 4887 C C . HIS A 1 633 ? -9.614 1.099 21.871 1.00 85.44 633 HIS A C 1
ATOM 4889 O O . HIS A 1 633 ? -8.696 1.195 22.684 1.00 85.44 633 HIS A O 1
ATOM 4895 N N . ARG A 1 634 ? -10.889 0.975 22.251 1.00 85.50 634 ARG A N 1
ATOM 4896 C CA . ARG A 1 634 ? -11.344 1.047 23.653 1.00 85.50 634 ARG A CA 1
ATOM 4897 C C . ARG A 1 634 ? -11.558 -0.322 24.321 1.00 85.50 634 ARG A C 1
ATOM 4899 O O . ARG A 1 634 ? -12.206 -0.375 25.360 1.00 85.50 634 ARG A O 1
ATOM 4906 N N . ARG A 1 635 ? -11.046 -1.426 23.747 1.00 78.94 635 ARG A N 1
ATOM 4907 C CA . ARG A 1 635 ? -11.151 -2.768 24.368 1.00 78.94 635 ARG A CA 1
ATOM 4908 C C . ARG A 1 635 ? -10.438 -2.844 25.718 1.00 78.94 635 ARG A C 1
ATOM 4910 O O . ARG A 1 635 ? -10.935 -3.492 26.629 1.00 78.94 635 ARG A O 1
ATOM 4917 N N . ASP A 1 636 ? -9.303 -2.160 25.833 1.00 79.44 636 ASP A N 1
ATOM 4918 C CA . ASP A 1 636 ? -8.618 -1.923 27.098 1.00 79.44 636 ASP A CA 1
ATOM 4919 C C . ASP A 1 636 ? -8.630 -0.417 27.375 1.00 79.44 636 ASP A C 1
ATOM 4921 O O . ASP A 1 636 ? -7.864 0.348 26.791 1.00 79.44 636 ASP A O 1
ATOM 4925 N N . VAL A 1 637 ? -9.556 0.020 28.230 1.00 81.06 637 VAL A N 1
ATOM 4926 C CA . VAL A 1 637 ? -9.696 1.436 28.606 1.00 81.06 637 VAL A CA 1
ATOM 4927 C C . VAL A 1 637 ? -8.578 1.925 29.528 1.00 81.06 637 VAL A C 1
ATOM 4929 O O . VAL A 1 637 ? -8.470 3.131 29.743 1.00 81.06 637 VAL A O 1
ATOM 4932 N N . LEU A 1 638 ? -7.773 1.010 30.077 1.00 79.62 638 LEU A N 1
ATOM 4933 C CA . LEU A 1 638 ? -6.636 1.321 30.939 1.00 79.62 638 LEU A CA 1
ATOM 4934 C C . LEU A 1 638 ? -5.324 1.433 30.153 1.00 79.62 638 LEU A C 1
ATOM 4936 O O . LEU A 1 638 ? -4.350 1.957 30.696 1.00 79.62 638 LEU A O 1
ATOM 4940 N N . ASP A 1 639 ? -5.284 0.986 28.891 1.00 83.06 639 ASP A N 1
ATOM 4941 C CA . ASP A 1 639 ? -4.136 1.220 28.014 1.00 83.06 639 ASP A CA 1
ATOM 4942 C C . ASP A 1 639 ? -3.944 2.743 27.833 1.00 83.06 639 ASP A C 1
ATOM 4944 O O . ASP A 1 639 ? -4.882 3.440 27.431 1.00 83.06 639 ASP A O 1
ATOM 4948 N N . PRO A 1 640 ? -2.748 3.304 28.097 1.00 86.44 640 PRO A N 1
ATOM 4949 C CA . PRO A 1 640 ? -2.494 4.739 27.944 1.00 86.44 640 PRO A CA 1
ATOM 4950 C C . PRO A 1 640 ? -2.669 5.240 26.501 1.00 86.44 640 PRO A C 1
ATOM 4952 O O . PRO A 1 640 ? -2.859 6.436 26.281 1.00 86.44 640 PRO A O 1
ATOM 4955 N N . LYS A 1 641 ? -2.609 4.338 25.515 1.00 89.50 641 LYS A N 1
ATOM 4956 C CA . LYS A 1 641 ? -2.836 4.600 24.089 1.00 89.50 641 LYS A CA 1
ATOM 4957 C C . LYS A 1 641 ? -4.268 4.265 23.651 1.00 89.50 641 LYS A C 1
ATOM 4959 O O . LYS A 1 641 ? -4.567 4.325 22.455 1.00 89.50 641 LYS A O 1
ATOM 4964 N N . CYS A 1 642 ? -5.165 3.959 24.594 1.00 84.38 642 CYS A N 1
ATOM 4965 C CA . CYS A 1 642 ? -6.598 3.811 24.355 1.00 84.38 642 CYS A CA 1
ATOM 4966 C C . CYS A 1 642 ? -7.144 5.016 23.580 1.00 84.38 642 CYS A C 1
ATOM 4968 O O . CYS A 1 642 ? -6.845 6.179 23.865 1.00 84.38 642 CYS A O 1
ATOM 4970 N N . SER A 1 643 ? -7.950 4.739 22.558 1.00 84.62 643 SER A N 1
ATOM 4971 C CA . SER A 1 643 ? -8.471 5.774 21.675 1.00 84.62 643 SER A CA 1
ATOM 4972 C C . SER A 1 643 ? -9.780 5.346 21.028 1.00 84.62 643 SER A C 1
ATOM 4974 O O . SER A 1 643 ? -9.993 4.179 20.715 1.00 84.62 643 SER A O 1
ATOM 4976 N N . ALA A 1 644 ? -10.662 6.316 20.795 1.00 80.56 644 ALA A N 1
ATOM 4977 C CA . ALA A 1 644 ? -11.947 6.116 20.128 1.00 80.56 644 ALA A CA 1
ATOM 4978 C C . ALA A 1 644 ? -11.844 6.059 18.587 1.00 80.56 644 ALA A C 1
ATOM 4980 O O . ALA A 1 644 ? -12.879 6.096 17.912 1.00 80.56 644 ALA A O 1
ATOM 4981 N N . LEU A 1 645 ? -10.620 6.029 18.035 1.00 81.56 645 LEU A N 1
ATOM 4982 C CA . LEU A 1 645 ? -10.375 5.817 16.601 1.00 81.56 645 LEU A CA 1
ATOM 4983 C C . LEU A 1 645 ? -10.823 4.420 16.149 1.00 81.56 645 LEU A C 1
ATOM 4985 O O . LEU A 1 645 ? -11.253 4.273 15.013 1.00 81.56 645 LEU A O 1
ATOM 4989 N N . ASP A 1 646 ? -10.765 3.451 17.061 1.00 84.50 646 ASP A N 1
ATOM 4990 C CA . ASP A 1 646 ? -11.089 2.037 16.865 1.00 84.50 646 ASP A CA 1
ATOM 4991 C C . ASP A 1 646 ? -10.260 1.354 15.766 1.00 84.50 646 ASP A C 1
ATOM 4993 O O . ASP A 1 646 ? -10.763 0.572 14.965 1.00 84.50 646 ASP A O 1
ATOM 4997 N N . VAL A 1 647 ? -8.962 1.672 15.724 1.00 90.00 647 VAL A N 1
ATOM 4998 C CA . VAL A 1 647 ? -8.007 1.061 14.787 1.00 90.00 647 VAL A CA 1
ATOM 4999 C C . VAL A 1 647 ? -7.378 -0.169 15.434 1.00 90.00 647 VAL A C 1
ATOM 5001 O O . VAL A 1 647 ? -6.749 -0.070 16.493 1.00 90.00 647 VAL A O 1
ATOM 5004 N N . GLU A 1 648 ? -7.542 -1.320 14.780 1.00 92.69 648 GLU A N 1
ATOM 5005 C CA . GLU A 1 648 ? -6.914 -2.583 15.170 1.00 92.69 648 GLU A CA 1
ATOM 5006 C C . GLU A 1 648 ? -5.451 -2.631 14.706 1.00 92.69 648 GLU A C 1
ATOM 5008 O O . GLU A 1 648 ? -5.116 -2.195 13.598 1.00 92.69 648 GLU A O 1
ATOM 5013 N N . ALA A 1 649 ? -4.591 -3.216 15.542 1.00 95.94 649 ALA A N 1
ATOM 5014 C CA . ALA A 1 649 ? -3.210 -3.502 15.170 1.00 95.94 649 ALA A CA 1
ATOM 5015 C C . ALA A 1 649 ? -3.117 -4.585 14.090 1.00 95.94 649 ALA A C 1
ATOM 5017 O O . ALA A 1 649 ? -2.258 -4.513 13.223 1.00 95.94 649 ALA A O 1
ATOM 5018 N N . ARG A 1 650 ? -4.021 -5.571 14.126 1.00 97.75 650 ARG A N 1
ATOM 5019 C CA . ARG A 1 650 ? -4.107 -6.684 13.173 1.00 97.75 650 ARG A CA 1
ATOM 5020 C C . ARG A 1 650 ? -5.462 -6.640 12.479 1.00 97.75 650 ARG A C 1
ATOM 5022 O O . ARG A 1 650 ? -6.419 -7.289 12.896 1.00 97.75 650 ARG A O 1
ATOM 5029 N N . GLU A 1 651 ? -5.574 -5.814 11.450 1.00 97.56 651 GLU A N 1
ATOM 5030 C CA . GLU A 1 651 ? -6.841 -5.598 10.763 1.00 97.56 651 GLU A CA 1
ATOM 5031 C C . GLU A 1 651 ? -7.016 -6.586 9.607 1.00 97.56 651 GLU A C 1
ATOM 5033 O O . GLU A 1 651 ? -6.269 -6.565 8.634 1.00 97.56 651 GLU A O 1
ATOM 5038 N N . PHE A 1 652 ? -8.043 -7.430 9.707 1.00 97.50 652 PHE A N 1
ATOM 5039 C CA . PHE A 1 652 ? -8.462 -8.357 8.654 1.00 97.50 652 PHE A CA 1
ATOM 5040 C C . PHE A 1 652 ? -9.739 -7.840 7.980 1.00 97.50 652 PHE A C 1
ATOM 5042 O O . PHE A 1 652 ? -10.847 -8.038 8.493 1.00 97.50 652 PHE A O 1
ATOM 5049 N N . LEU A 1 653 ? -9.601 -7.195 6.821 1.00 95.88 653 LEU A N 1
ATOM 5050 C CA . LEU A 1 653 ? -10.717 -6.745 5.989 1.00 95.88 653 LEU A CA 1
ATOM 5051 C C . LEU A 1 653 ? -11.097 -7.850 5.000 1.00 95.88 653 LEU A C 1
ATOM 5053 O O . LEU A 1 653 ? -10.384 -8.107 4.036 1.00 95.88 653 LEU A O 1
ATOM 5057 N N . ALA A 1 654 ? -12.221 -8.525 5.244 1.00 92.38 654 ALA A N 1
ATOM 5058 C CA . ALA A 1 654 ? -12.668 -9.634 4.400 1.00 92.38 654 ALA A CA 1
ATOM 5059 C C . ALA A 1 654 ? -12.872 -9.192 2.943 1.00 92.38 654 ALA A C 1
ATOM 5061 O O . ALA A 1 654 ? -13.582 -8.216 2.677 1.00 92.38 654 ALA A O 1
ATOM 5062 N N . ILE A 1 655 ? -12.292 -9.938 2.003 1.00 91.25 655 ILE A N 1
ATOM 5063 C CA . ILE A 1 655 ? -12.467 -9.697 0.572 1.00 91.25 655 ILE A CA 1
ATOM 5064 C C . ILE A 1 655 ? -13.769 -10.366 0.128 1.00 91.25 655 ILE A C 1
ATOM 5066 O O . ILE A 1 655 ? -14.010 -11.547 0.378 1.00 91.25 655 ILE A O 1
ATOM 5070 N N . VAL A 1 656 ? -14.647 -9.603 -0.527 1.00 80.75 656 VAL A N 1
ATOM 5071 C CA . VAL A 1 656 ? -15.956 -10.104 -0.967 1.00 80.75 656 VAL A CA 1
ATOM 5072 C C . VAL A 1 656 ? -15.766 -11.273 -1.939 1.00 80.75 656 VAL A C 1
ATOM 5074 O O . VAL A 1 656 ? -15.002 -11.167 -2.892 1.00 80.75 656 VAL A O 1
ATOM 5077 N N . ASN A 1 657 ? -16.494 -12.371 -1.715 1.00 80.62 657 ASN A N 1
ATOM 5078 C CA . ASN A 1 657 ? -16.415 -13.613 -2.499 1.00 80.62 657 ASN A CA 1
ATOM 5079 C C . ASN A 1 657 ? -15.046 -14.320 -2.467 1.00 80.62 657 ASN A C 1
ATOM 5081 O O . ASN A 1 657 ? -14.775 -15.153 -3.327 1.00 80.62 657 ASN A O 1
ATOM 5085 N N . SER A 1 658 ? -14.214 -14.031 -1.467 1.00 85.44 658 SER A N 1
ATOM 5086 C CA . SER A 1 658 ? -12.974 -14.755 -1.195 1.00 85.44 658 SER A CA 1
ATOM 5087 C C . SER A 1 658 ? -12.960 -15.268 0.247 1.00 85.44 658 SER A C 1
ATOM 5089 O O . SER A 1 658 ? -13.706 -14.786 1.100 1.00 85.44 658 SER A O 1
ATOM 5091 N N . ASN A 1 659 ? -12.111 -16.260 0.514 1.00 87.56 659 ASN A N 1
ATOM 5092 C CA . ASN A 1 659 ? -11.755 -16.671 1.876 1.00 87.56 659 ASN A CA 1
ATOM 5093 C C . ASN A 1 659 ? -10.538 -15.896 2.416 1.00 87.56 659 ASN A C 1
ATOM 5095 O O . ASN A 1 659 ? -10.127 -16.118 3.557 1.00 87.56 659 ASN A O 1
ATOM 5099 N N . ASP A 1 660 ? -9.971 -15.014 1.594 1.00 94.25 660 ASP A N 1
ATOM 5100 C CA . ASP A 1 660 ? -8.848 -14.153 1.930 1.00 94.25 660 ASP A CA 1
ATOM 5101 C C . ASP A 1 660 ? -9.322 -12.814 2.513 1.00 94.25 660 ASP A C 1
ATOM 5103 O O . ASP A 1 660 ? -10.474 -12.384 2.384 1.00 94.25 660 ASP A O 1
ATOM 5107 N N . TYR A 1 661 ? -8.375 -12.123 3.127 1.00 97.38 661 TYR A N 1
ATOM 5108 C CA . TYR A 1 661 ? -8.511 -10.810 3.720 1.00 97.38 661 TYR A CA 1
ATOM 5109 C C . TYR A 1 661 ? -7.486 -9.869 3.092 1.00 97.38 661 TYR A C 1
ATOM 5111 O O . TYR A 1 661 ? -6.348 -10.259 2.831 1.00 97.38 661 TYR A O 1
ATOM 5119 N N . HIS A 1 662 ? -7.870 -8.610 2.915 1.00 98.19 662 HIS A N 1
ATOM 5120 C CA . HIS A 1 662 ? -6.899 -7.533 2.901 1.00 98.19 662 HIS A CA 1
ATOM 5121 C C . HIS A 1 662 ? -6.444 -7.350 4.348 1.00 98.19 662 HIS A C 1
ATOM 5123 O O . HIS A 1 662 ? -7.257 -7.083 5.237 1.00 98.19 662 HIS A O 1
ATOM 5129 N N . LEU A 1 663 ? -5.159 -7.557 4.590 1.00 98.50 663 LEU A N 1
ATOM 5130 C CA . LEU A 1 663 ? -4.564 -7.534 5.916 1.00 98.50 663 LEU A CA 1
ATOM 5131 C C . LEU A 1 663 ? -3.740 -6.263 6.086 1.00 98.50 663 LEU A C 1
ATOM 5133 O O . LEU A 1 663 ? -2.900 -5.971 5.240 1.00 98.50 663 LEU A O 1
ATOM 5137 N N . THR A 1 664 ? -3.902 -5.585 7.220 1.00 98.62 664 THR A N 1
ATOM 5138 C CA . THR A 1 664 ? -2.985 -4.533 7.667 1.00 98.62 664 THR A CA 1
ATOM 5139 C C . THR A 1 664 ? -2.490 -4.834 9.079 1.00 98.62 664 THR A C 1
ATOM 5141 O O . THR A 1 664 ? -3.277 -4.851 10.027 1.00 98.62 664 THR A O 1
ATOM 5144 N N . ALA A 1 665 ? -1.184 -5.049 9.228 1.00 98.69 665 ALA A N 1
ATOM 5145 C CA . ALA A 1 665 ? -0.499 -5.130 10.515 1.00 98.69 665 ALA A CA 1
ATOM 5146 C C . ALA A 1 665 ? 0.133 -3.777 10.845 1.00 98.69 665 ALA A C 1
ATOM 5148 O O . ALA A 1 665 ? 0.841 -3.221 10.009 1.00 98.69 665 ALA A O 1
ATOM 5149 N N . ARG A 1 666 ? -0.120 -3.236 12.037 1.00 98.50 666 ARG A N 1
ATOM 5150 C CA . ARG A 1 666 ? 0.325 -1.903 12.455 1.00 98.50 666 ARG A CA 1
ATOM 5151 C C . ARG A 1 666 ? 1.146 -1.976 13.732 1.00 98.50 666 ARG A C 1
ATOM 5153 O O . ARG A 1 666 ? 0.728 -2.576 14.721 1.00 98.50 666 ARG A O 1
ATOM 5160 N N . PHE A 1 667 ? 2.267 -1.273 13.726 1.00 98.25 667 PHE A N 1
ATOM 5161 C CA . PHE A 1 667 ? 3.200 -1.166 14.835 1.00 98.25 667 PHE A CA 1
ATOM 5162 C C . PHE A 1 667 ? 3.449 0.304 15.169 1.00 98.25 667 PHE A C 1
ATOM 5164 O O . PHE A 1 667 ? 3.430 1.183 14.303 1.00 98.25 667 PHE A O 1
ATOM 5171 N N . GLU A 1 668 ? 3.645 0.586 16.450 1.00 96.62 668 GLU A N 1
ATOM 5172 C CA . GLU A 1 668 ? 4.096 1.892 16.908 1.00 96.62 668 GLU A CA 1
ATOM 5173 C C . GLU A 1 668 ? 5.487 2.179 16.342 1.00 96.62 668 GLU A C 1
ATOM 5175 O O . GLU A 1 668 ? 6.338 1.293 16.281 1.00 96.62 668 GLU A O 1
ATOM 5180 N N . SER A 1 669 ? 5.750 3.440 15.999 1.00 93.44 669 SER A N 1
ATOM 5181 C CA . SER A 1 669 ? 7.131 3.907 15.889 1.00 93.44 669 SER A CA 1
ATOM 5182 C C . SER A 1 669 ? 7.656 4.124 17.308 1.00 93.44 669 SER A C 1
ATOM 5184 O O . SER A 1 669 ? 7.423 5.182 17.889 1.00 93.44 669 SER A O 1
ATOM 5186 N N . VAL A 1 670 ? 8.273 3.091 17.890 1.00 92.69 670 VAL A N 1
ATOM 5187 C CA . VAL A 1 670 ? 8.671 3.061 19.311 1.00 92.69 670 VAL A CA 1
ATOM 5188 C C . VAL A 1 670 ? 9.653 4.184 19.650 1.00 92.69 670 VAL A C 1
ATOM 5190 O O . VAL A 1 670 ? 9.504 4.832 20.686 1.00 92.69 670 VAL A O 1
ATOM 5193 N N . ASP A 1 671 ? 10.603 4.445 18.754 1.00 90.25 671 ASP A N 1
ATOM 5194 C CA . ASP A 1 671 ? 11.548 5.555 18.839 1.00 90.25 671 ASP A CA 1
ATOM 5195 C C . ASP A 1 671 ? 11.416 6.447 17.589 1.00 90.25 671 ASP A C 1
ATOM 5197 O O . ASP A 1 671 ? 11.162 5.966 16.480 1.00 90.25 671 ASP A O 1
ATOM 5201 N N . ALA A 1 672 ? 11.550 7.760 17.774 1.00 78.75 672 ALA A N 1
ATOM 5202 C CA . ALA A 1 672 ? 11.558 8.740 16.693 1.00 78.75 672 ALA A CA 1
ATOM 5203 C C . ALA A 1 672 ? 12.872 8.715 15.893 1.00 78.75 672 ALA A C 1
ATOM 5205 O O . ALA A 1 672 ? 12.864 9.074 14.715 1.00 78.75 672 ALA A O 1
ATOM 5206 N N . GLU A 1 673 ? 13.963 8.265 16.520 1.00 88.44 673 GLU A N 1
ATOM 5207 C CA . GLU A 1 673 ? 15.298 8.136 15.925 1.00 88.44 673 GLU A CA 1
ATOM 5208 C C . GLU A 1 673 ? 15.603 6.700 15.461 1.00 88.44 673 GLU A C 1
ATOM 5210 O O . GLU A 1 673 ? 16.726 6.407 15.044 1.00 88.44 673 GLU A O 1
ATOM 5215 N N . GLU A 1 674 ? 14.617 5.793 15.521 1.00 95.56 674 GLU A N 1
ATOM 5216 C CA . GLU A 1 674 ? 14.741 4.450 14.951 1.00 95.56 674 GLU A CA 1
ATOM 5217 C C . GLU A 1 674 ? 15.066 4.536 13.458 1.00 95.56 674 GLU A C 1
ATOM 5219 O O . GLU A 1 674 ? 14.370 5.210 12.695 1.00 95.56 674 GLU A O 1
ATOM 5224 N N . LYS A 1 675 ? 16.075 3.775 13.038 1.00 97.31 675 LYS A N 1
ATOM 5225 C CA . LYS A 1 675 ? 16.449 3.600 11.637 1.00 97.31 675 LYS A CA 1
ATOM 5226 C C . LYS A 1 675 ? 16.115 2.195 11.183 1.00 97.31 675 LYS A C 1
ATOM 5228 O O . LYS A 1 675 ? 16.301 1.243 11.944 1.00 97.31 675 LYS A O 1
ATOM 5233 N N . ILE A 1 676 ? 15.657 2.070 9.941 1.00 98.25 676 ILE A N 1
ATOM 5234 C CA . ILE A 1 676 ? 15.248 0.783 9.370 1.00 98.25 676 ILE A CA 1
ATOM 5235 C C . ILE A 1 676 ? 15.990 0.534 8.067 1.00 98.25 676 ILE A C 1
ATOM 5237 O O . ILE A 1 676 ? 16.060 1.400 7.204 1.00 98.25 676 ILE A O 1
ATOM 5241 N N . PHE A 1 677 ? 16.518 -0.674 7.922 1.00 98.69 677 PHE A N 1
ATOM 5242 C CA . PHE A 1 677 ? 17.327 -1.103 6.790 1.00 98.69 677 PHE A CA 1
ATOM 5243 C C . PHE A 1 677 ? 16.819 -2.441 6.242 1.00 98.69 677 PHE A C 1
ATOM 5245 O O . PHE A 1 677 ? 16.066 -3.139 6.911 1.00 98.69 677 PHE A O 1
ATOM 5252 N N . GLY A 1 678 ? 17.260 -2.829 5.048 1.00 98.25 678 GLY A N 1
ATOM 5253 C CA . GLY A 1 678 ? 16.946 -4.123 4.432 1.00 98.25 678 GLY A CA 1
ATOM 5254 C C . GLY A 1 678 ? 15.850 -3.971 3.383 1.00 98.25 678 GLY A C 1
ATOM 5255 O O . GLY A 1 678 ? 15.933 -3.073 2.554 1.00 98.25 678 GLY A O 1
ATOM 5256 N N . MET A 1 679 ? 14.820 -4.813 3.442 1.00 98.56 679 MET A N 1
ATOM 5257 C CA . MET A 1 679 ? 13.631 -4.802 2.573 1.00 98.56 679 MET A CA 1
ATOM 5258 C C . MET A 1 679 ? 13.846 -5.195 1.098 1.00 98.56 679 MET A C 1
ATOM 5260 O O . MET A 1 679 ? 12.864 -5.314 0.358 1.00 98.56 679 MET A O 1
ATOM 5264 N N . GLY A 1 680 ? 15.082 -5.469 0.682 1.00 98.25 680 GLY A N 1
ATOM 5265 C CA . GLY A 1 680 ? 15.442 -5.913 -0.664 1.00 98.25 680 GLY A CA 1
ATOM 5266 C C . GLY A 1 680 ? 16.057 -4.814 -1.529 1.00 98.25 680 GLY A C 1
ATOM 5267 O O . GLY A 1 680 ? 16.942 -4.088 -1.087 1.00 98.25 680 GLY A O 1
ATOM 5268 N N . GLN A 1 681 ? 15.618 -4.714 -2.780 1.00 98.44 681 GLN A N 1
ATOM 5269 C CA . GLN A 1 681 ? 16.190 -3.835 -3.797 1.00 98.44 681 GLN A CA 1
ATOM 5270 C C . GLN A 1 681 ? 15.144 -2.841 -4.297 1.00 98.44 681 GLN A C 1
ATOM 5272 O O . GLN A 1 681 ? 14.156 -3.242 -4.912 1.00 98.44 681 GLN A O 1
ATOM 5277 N N . TYR A 1 682 ? 15.401 -1.547 -4.095 1.00 98.50 682 TYR A N 1
ATOM 5278 C CA . TYR A 1 682 ? 14.576 -0.449 -4.605 1.00 98.50 682 TYR A CA 1
ATOM 5279 C C . TYR A 1 682 ? 15.459 0.633 -5.225 1.00 98.50 682 TYR A C 1
ATOM 5281 O O . TYR A 1 682 ? 16.547 0.926 -4.728 1.00 98.50 682 TYR A O 1
ATOM 5289 N N . GLN A 1 683 ? 14.972 1.261 -6.294 1.00 98.06 683 GLN A N 1
ATOM 5290 C CA . GLN A 1 683 ? 15.718 2.257 -7.066 1.00 98.06 683 GLN A CA 1
ATOM 5291 C C . GLN A 1 683 ? 15.684 3.644 -6.406 1.00 98.06 683 GLN A C 1
ATOM 5293 O O . GLN A 1 683 ? 15.081 4.587 -6.917 1.00 98.06 683 GLN A O 1
ATOM 5298 N N . GLN A 1 684 ? 16.346 3.769 -5.253 1.00 96.88 684 GLN A N 1
ATOM 5299 C CA . GLN A 1 684 ? 16.379 4.987 -4.441 1.00 96.88 684 GLN A CA 1
ATOM 5300 C C . GLN A 1 684 ? 17.724 5.169 -3.710 1.00 96.88 684 GLN A C 1
ATOM 5302 O O . GLN A 1 684 ? 18.413 4.187 -3.445 1.00 96.88 684 GLN A O 1
ATOM 5307 N N . PRO A 1 685 ? 18.108 6.406 -3.338 1.00 95.50 685 PRO A N 1
ATOM 5308 C CA . PRO A 1 685 ? 19.424 6.687 -2.756 1.00 95.50 685 PRO A CA 1
ATOM 5309 C C . PRO A 1 685 ? 19.469 6.567 -1.221 1.00 95.50 685 PRO A C 1
ATOM 5311 O O . PRO A 1 685 ? 20.445 6.999 -0.604 1.00 95.50 685 PRO A O 1
ATOM 5314 N N . PHE A 1 686 ? 18.405 6.072 -0.584 1.00 96.06 686 PHE A N 1
ATOM 5315 C CA . PHE A 1 686 ? 18.245 6.091 0.871 1.00 96.06 686 PHE A CA 1
ATOM 5316 C C . PHE A 1 686 ? 18.643 4.754 1.484 1.00 96.06 686 PHE A C 1
ATOM 5318 O O . PHE A 1 686 ? 18.060 3.738 1.127 1.00 96.06 686 PHE A O 1
ATOM 5325 N N . LEU A 1 687 ? 19.596 4.780 2.425 1.00 95.88 687 LEU A N 1
ATOM 5326 C CA . LEU A 1 687 ? 19.933 3.613 3.243 1.00 95.88 687 LEU A CA 1
ATOM 5327 C C . LEU A 1 687 ? 19.045 3.523 4.498 1.00 95.88 687 LEU A C 1
ATOM 5329 O O . LEU A 1 687 ? 18.685 2.432 4.904 1.00 95.88 687 LEU A O 1
ATOM 5333 N N . ASP A 1 688 ? 18.668 4.642 5.124 1.00 97.62 688 ASP A N 1
ATOM 5334 C CA . ASP A 1 688 ? 17.652 4.623 6.187 1.00 97.62 688 ASP A CA 1
ATOM 5335 C C . ASP A 1 688 ? 16.253 4.740 5.573 1.00 97.62 688 ASP A C 1
ATOM 5337 O O . ASP A 1 688 ? 15.879 5.772 5.011 1.00 97.62 688 ASP A O 1
ATOM 5341 N N . LEU A 1 689 ? 15.487 3.660 5.684 1.00 97.81 689 LEU A N 1
ATOM 5342 C CA . LEU A 1 689 ? 14.149 3.516 5.130 1.00 97.81 689 LEU A CA 1
ATOM 5343 C C . LEU A 1 689 ? 13.065 4.060 6.066 1.00 97.81 689 LEU A C 1
ATOM 5345 O O . LEU A 1 689 ? 11.895 4.106 5.678 1.00 97.81 689 LEU A O 1
ATOM 5349 N N . LYS A 1 690 ? 13.401 4.527 7.276 1.00 96.62 690 LYS A N 1
ATOM 5350 C CA . LYS A 1 690 ? 12.407 5.131 8.168 1.00 96.62 690 LYS A CA 1
ATOM 5351 C C . LYS A 1 690 ? 11.751 6.349 7.505 1.00 96.62 690 LYS A C 1
ATOM 5353 O O . LYS A 1 690 ? 12.408 7.277 7.038 1.00 96.62 690 LYS A O 1
ATOM 5358 N N . GLY A 1 691 ? 10.423 6.366 7.491 1.00 95.19 691 GLY A N 1
ATOM 5359 C CA . GLY A 1 691 ? 9.590 7.378 6.841 1.00 95.19 691 GLY A CA 1
ATOM 5360 C C . GLY A 1 691 ? 9.235 7.083 5.381 1.00 95.19 691 GLY A C 1
ATOM 5361 O O . GLY A 1 691 ? 8.482 7.863 4.802 1.00 95.19 691 GLY A O 1
ATOM 5362 N N . HIS A 1 692 ? 9.730 5.986 4.804 1.00 96.56 692 HIS A N 1
ATOM 5363 C CA . HIS A 1 692 ? 9.465 5.608 3.415 1.00 96.56 692 HIS A CA 1
ATOM 5364 C C . HIS A 1 692 ? 8.296 4.621 3.290 1.00 96.56 692 HIS A C 1
ATOM 5366 O O . HIS A 1 692 ? 7.879 3.977 4.254 1.00 96.56 692 HIS A O 1
ATOM 5372 N N . ASP A 1 693 ? 7.768 4.526 2.074 1.00 97.75 693 ASP A N 1
ATOM 5373 C CA . ASP A 1 693 ? 6.659 3.663 1.680 1.00 97.75 693 ASP A CA 1
ATOM 5374 C C . ASP A 1 693 ? 7.131 2.785 0.520 1.00 97.75 693 ASP A C 1
ATOM 5376 O O . ASP A 1 693 ? 7.476 3.295 -0.547 1.00 97.75 693 ASP A O 1
ATOM 5380 N N . LEU A 1 694 ? 7.203 1.480 0.768 1.00 98.56 694 LEU A N 1
ATOM 5381 C CA . LEU A 1 694 ? 7.751 0.495 -0.156 1.00 98.56 694 LEU A CA 1
ATOM 5382 C C . LEU A 1 694 ? 6.629 -0.380 -0.708 1.00 98.56 694 LEU A C 1
ATOM 5384 O O . LEU A 1 694 ? 5.814 -0.918 0.046 1.00 98.56 694 LEU A O 1
ATOM 5388 N N . GLU A 1 695 ? 6.598 -0.555 -2.026 1.00 98.62 695 GLU A N 1
ATOM 5389 C CA . GLU A 1 695 ? 5.713 -1.522 -2.670 1.00 98.62 695 GLU A CA 1
ATOM 5390 C C . GLU A 1 695 ? 6.240 -2.942 -2.423 1.00 98.62 695 GLU A C 1
ATOM 5392 O O . GLU A 1 695 ? 7.385 -3.254 -2.735 1.00 98.62 695 GLU A O 1
ATOM 5397 N N . LEU A 1 696 ? 5.398 -3.829 -1.891 1.00 98.75 696 LEU A N 1
ATOM 5398 C CA . LEU A 1 696 ? 5.726 -5.251 -1.778 1.00 98.75 696 LEU A CA 1
ATOM 5399 C C . LEU A 1 696 ? 5.266 -5.965 -3.049 1.00 98.75 696 LEU A C 1
ATOM 5401 O O . LEU A 1 696 ? 4.266 -6.682 -3.034 1.00 98.75 696 LEU A O 1
ATOM 5405 N N . ALA A 1 697 ? 5.954 -5.695 -4.155 1.00 98.31 697 ALA A N 1
ATOM 5406 C CA . ALA A 1 697 ? 5.733 -6.314 -5.457 1.00 98.31 697 ALA A CA 1
ATOM 5407 C C . ALA A 1 697 ? 7.035 -6.346 -6.264 1.00 98.31 697 ALA A C 1
ATOM 5409 O O . ALA A 1 697 ? 7.947 -5.555 -6.007 1.00 98.31 697 ALA A O 1
ATOM 5410 N N . HIS A 1 698 ? 7.090 -7.216 -7.267 1.00 98.50 698 HIS A N 1
ATOM 5411 C CA . HIS A 1 698 ? 8.246 -7.347 -8.151 1.00 98.50 698 HIS A CA 1
ATOM 5412 C C . HIS A 1 698 ? 8.019 -6.626 -9.476 1.00 98.50 698 HIS A C 1
ATOM 5414 O O . HIS A 1 698 ? 6.931 -6.690 -10.054 1.00 98.50 698 HIS A O 1
ATOM 5420 N N . ARG A 1 699 ? 9.055 -5.923 -9.931 1.00 98.50 699 ARG A N 1
ATOM 5421 C CA . ARG A 1 699 ? 9.130 -5.203 -11.211 1.00 98.50 699 ARG A CA 1
ATOM 5422 C C . ARG A 1 699 ? 10.573 -5.250 -11.683 1.00 98.50 699 ARG A C 1
ATOM 5424 O O . ARG A 1 699 ? 11.458 -5.381 -10.842 1.00 98.50 699 ARG A O 1
ATOM 5431 N N . ASN A 1 700 ? 10.821 -5.110 -12.982 1.00 98.44 700 ASN A N 1
ATOM 5432 C CA . ASN A 1 700 ? 12.195 -4.980 -13.456 1.00 98.44 700 ASN A CA 1
ATOM 5433 C C . ASN A 1 700 ? 12.904 -3.864 -12.661 1.00 98.44 700 ASN A C 1
ATOM 5435 O O . ASN A 1 700 ? 12.344 -2.784 -12.440 1.00 98.44 700 ASN A O 1
ATOM 5439 N N . SER A 1 701 ? 14.098 -4.175 -12.152 1.00 97.81 701 SER A N 1
ATOM 5440 C CA . SER A 1 701 ? 14.915 -3.397 -11.208 1.00 97.81 701 SER A CA 1
ATOM 5441 C C . SER A 1 701 ? 14.460 -3.314 -9.736 1.00 97.81 701 SER A C 1
ATOM 5443 O O . SER A 1 701 ? 15.186 -2.751 -8.908 1.00 97.81 701 SER A O 1
ATOM 5445 N N . GLN A 1 702 ? 13.336 -3.926 -9.348 1.00 98.69 702 GLN A N 1
ATOM 5446 C CA . GLN A 1 702 ? 12.815 -3.961 -7.973 1.00 98.69 702 GLN A CA 1
ATOM 5447 C C . GLN A 1 702 ? 12.592 -5.399 -7.484 1.00 98.69 702 GLN A C 1
ATOM 5449 O O . GLN A 1 702 ? 11.796 -6.142 -8.052 1.00 98.69 702 GLN A O 1
ATOM 5454 N N . ALA A 1 703 ? 13.214 -5.752 -6.357 1.00 98.69 703 ALA A N 1
ATOM 5455 C CA . ALA A 1 703 ? 13.028 -7.044 -5.699 1.00 98.69 703 ALA A CA 1
ATOM 5456 C C . ALA A 1 703 ? 12.600 -6.832 -4.247 1.00 98.69 703 ALA A C 1
ATOM 5458 O O . ALA A 1 703 ? 13.383 -6.363 -3.417 1.00 98.69 703 ALA A O 1
ATOM 5459 N N . SER A 1 704 ? 11.355 -7.181 -3.926 1.00 98.56 704 SER A N 1
ATOM 5460 C CA . SER A 1 704 ? 10.865 -7.083 -2.553 1.00 98.56 704 SER A CA 1
ATOM 5461 C C . SER A 1 704 ? 11.368 -8.270 -1.731 1.00 98.56 704 SER A C 1
ATOM 5463 O O . SER A 1 704 ? 10.938 -9.399 -1.943 1.00 98.56 704 SER A O 1
ATOM 5465 N N . VAL A 1 705 ? 12.263 -8.039 -0.769 1.00 98.69 705 VAL A N 1
ATOM 5466 C CA . VAL A 1 705 ? 12.761 -9.071 0.159 1.00 98.69 705 VAL A CA 1
ATOM 5467 C C . VAL A 1 705 ? 12.481 -8.571 1.571 1.00 98.69 705 VAL A C 1
ATOM 5469 O O . VAL A 1 705 ? 13.324 -7.893 2.153 1.00 98.69 705 VAL A O 1
ATOM 5472 N N . PRO A 1 706 ? 11.275 -8.806 2.118 1.00 98.38 706 PRO A N 1
ATOM 5473 C CA . PRO A 1 706 ? 10.726 -7.968 3.179 1.00 98.38 706 PRO A CA 1
ATOM 5474 C C . PRO A 1 706 ? 11.233 -8.359 4.579 1.00 98.38 706 PRO A C 1
ATOM 5476 O O . PRO A 1 706 ? 10.450 -8.656 5.482 1.00 98.38 706 PRO A O 1
ATOM 5479 N N . PHE A 1 707 ? 12.556 -8.357 4.745 1.00 98.81 707 PHE A N 1
ATOM 5480 C CA . PHE A 1 707 ? 13.266 -8.468 6.010 1.00 98.81 707 PHE A CA 1
ATOM 5481 C C . PHE A 1 707 ? 13.860 -7.108 6.387 1.00 98.81 707 PHE A C 1
ATOM 5483 O O . PHE A 1 707 ? 14.750 -6.592 5.710 1.00 98.81 707 PHE A O 1
ATOM 5490 N N . ALA A 1 708 ? 13.338 -6.523 7.459 1.00 98.38 708 ALA A N 1
ATOM 5491 C CA . ALA A 1 708 ? 13.786 -5.258 8.016 1.00 98.38 708 ALA A CA 1
ATOM 5492 C C . ALA A 1 708 ? 14.783 -5.494 9.157 1.00 98.38 708 ALA A C 1
ATOM 5494 O O . ALA A 1 708 ? 14.541 -6.334 10.017 1.00 98.38 708 ALA A O 1
ATOM 5495 N N . VAL A 1 709 ? 15.854 -4.704 9.214 1.00 98.69 709 VAL A N 1
ATOM 5496 C CA . VAL A 1 709 ? 16.794 -4.624 10.341 1.00 98.69 709 VAL A CA 1
ATOM 5497 C C . VAL A 1 709 ? 16.636 -3.253 10.989 1.00 98.69 709 VAL A C 1
ATOM 5499 O O . VAL A 1 709 ? 16.796 -2.234 10.318 1.00 98.69 709 VAL A O 1
ATOM 5502 N N . SER A 1 710 ? 16.319 -3.220 12.281 1.00 98.38 710 SER A N 1
ATOM 5503 C CA . SER A 1 710 ? 16.131 -1.986 13.047 1.00 98.38 710 SER A CA 1
ATOM 5504 C C . SER A 1 710 ? 17.355 -1.658 13.900 1.00 98.38 710 SER A C 1
ATOM 5506 O O . SER A 1 710 ? 17.968 -2.540 14.508 1.00 98.38 710 SER A O 1
ATOM 5508 N N . SER A 1 711 ? 17.671 -0.366 14.018 1.00 97.38 711 SER A N 1
ATOM 5509 C CA . SER A 1 711 ? 18.697 0.130 14.945 1.00 97.38 711 SER A CA 1
ATOM 5510 C C . SER A 1 711 ? 18.365 -0.113 16.423 1.00 97.38 711 SER A C 1
ATOM 5512 O O . SER A 1 711 ? 19.250 0.025 17.262 1.00 97.38 711 SER A O 1
ATOM 5514 N N . LEU A 1 712 ? 17.123 -0.488 16.756 1.00 97.00 712 LEU A N 1
ATOM 5515 C CA . LEU A 1 712 ? 16.717 -0.866 18.116 1.00 97.00 712 LEU A CA 1
ATOM 5516 C C . LEU A 1 712 ? 17.166 -2.284 18.519 1.00 97.00 712 LEU A C 1
ATOM 5518 O O . LEU A 1 712 ? 16.938 -2.693 19.654 1.00 97.00 712 LEU A O 1
ATOM 5522 N N . GLY A 1 713 ? 17.811 -3.036 17.619 1.00 97.38 713 GLY A N 1
ATOM 5523 C CA . GLY A 1 713 ? 18.342 -4.370 17.922 1.00 97.38 713 GLY A CA 1
ATOM 5524 C C . GLY A 1 713 ? 17.362 -5.509 17.637 1.00 97.38 713 GLY A C 1
ATOM 5525 O O . GLY A 1 713 ? 17.361 -6.518 18.343 1.00 97.38 713 GLY A O 1
ATOM 5526 N N . TYR A 1 714 ? 16.524 -5.362 16.606 1.00 98.62 714 TYR A N 1
ATOM 5527 C CA . TYR A 1 714 ? 15.673 -6.447 16.114 1.00 98.62 714 TYR A CA 1
ATOM 5528 C C . TYR A 1 714 ? 15.669 -6.542 14.587 1.00 98.62 714 TYR A C 1
ATOM 5530 O O . TYR A 1 714 ? 15.905 -5.556 13.886 1.00 98.62 714 TYR A O 1
ATOM 5538 N N . GLY A 1 715 ? 15.378 -7.739 14.081 1.00 98.62 715 GLY A N 1
ATOM 5539 C CA . GLY A 1 715 ? 15.041 -7.982 12.680 1.00 98.62 715 GLY A CA 1
ATOM 5540 C C . GLY A 1 715 ? 13.604 -8.475 12.548 1.00 98.62 715 GLY A C 1
ATOM 5541 O O . GLY A 1 715 ? 13.157 -9.244 13.394 1.00 98.62 715 GLY A O 1
ATOM 5542 N N . LEU A 1 716 ? 12.881 -8.051 11.510 1.00 98.75 716 LEU A N 1
ATOM 5543 C CA . LEU A 1 716 ? 11.490 -8.432 11.247 1.00 98.75 716 LEU A CA 1
ATOM 5544 C C . LEU A 1 716 ? 11.324 -8.874 9.791 1.00 98.75 716 LEU A C 1
ATOM 5546 O O . LEU A 1 716 ? 11.462 -8.070 8.875 1.00 98.75 716 LEU A O 1
ATOM 5550 N N . LEU A 1 717 ? 10.988 -10.146 9.580 1.00 98.88 717 LEU A N 1
ATOM 5551 C CA . LEU A 1 717 ? 10.577 -10.693 8.289 1.00 98.88 717 LEU A CA 1
ATOM 5552 C C . LEU A 1 717 ? 9.053 -10.665 8.187 1.00 98.88 717 LEU A C 1
ATOM 5554 O O . LEU A 1 717 ? 8.367 -11.351 8.944 1.00 98.88 717 LEU A O 1
ATOM 5558 N N . TRP A 1 718 ? 8.524 -9.964 7.190 1.00 98.81 718 TRP A N 1
ATOM 5559 C CA . TRP A 1 718 ? 7.140 -10.123 6.754 1.00 98.81 718 TRP A CA 1
ATOM 5560 C C . TRP A 1 718 ? 7.008 -11.405 5.919 1.00 98.81 718 TRP A C 1
ATOM 5562 O O . TRP A 1 718 ? 7.288 -11.420 4.719 1.00 98.81 718 TRP A O 1
ATOM 5572 N N . ASN A 1 719 ? 6.605 -12.507 6.554 1.00 98.62 719 ASN A N 1
ATOM 5573 C CA . ASN A 1 719 ? 6.558 -13.834 5.936 1.00 98.62 719 ASN A CA 1
ATOM 5574 C C . ASN A 1 719 ? 5.246 -14.055 5.166 1.00 98.62 719 ASN A C 1
ATOM 5576 O O . ASN A 1 719 ? 4.487 -14.981 5.444 1.00 98.62 719 ASN A O 1
ATOM 5580 N N . ASN A 1 720 ? 4.947 -13.169 4.216 1.00 98.38 720 ASN A N 1
ATOM 5581 C CA . ASN A 1 720 ? 3.721 -13.224 3.429 1.00 98.38 720 ASN A CA 1
ATOM 5582 C C . ASN A 1 720 ? 3.991 -12.769 1.977 1.00 98.38 720 ASN A C 1
ATOM 5584 O O . ASN A 1 720 ? 4.432 -11.635 1.772 1.00 98.38 720 ASN A O 1
ATOM 5588 N N . PRO A 1 721 ? 3.745 -13.633 0.971 1.00 98.31 721 PRO A N 1
ATOM 5589 C CA . PRO A 1 721 ? 4.083 -13.367 -0.431 1.00 98.31 721 PRO A CA 1
ATOM 5590 C C . PRO A 1 721 ? 3.042 -12.518 -1.190 1.00 98.31 721 PRO A C 1
ATOM 5592 O O . PRO A 1 721 ? 3.158 -12.356 -2.406 1.00 98.31 721 PRO A O 1
ATOM 5595 N N . SER A 1 722 ? 2.017 -11.992 -0.515 1.00 98.50 722 SER A N 1
ATOM 5596 C CA . SER A 1 722 ? 0.984 -11.169 -1.149 1.00 98.50 722 SER A CA 1
ATOM 5597 C C . SER A 1 722 ? 1.543 -9.837 -1.641 1.00 98.50 722 SER A C 1
ATOM 5599 O O . SER A 1 722 ? 2.374 -9.209 -0.982 1.00 98.50 722 SER A O 1
ATOM 5601 N N . VAL A 1 723 ? 1.021 -9.380 -2.783 1.00 98.62 723 VAL A N 1
ATOM 5602 C CA . VAL A 1 723 ? 1.241 -8.020 -3.277 1.00 98.62 723 VAL A CA 1
ATOM 5603 C C . VAL A 1 723 ? 0.731 -7.039 -2.227 1.00 98.62 723 VAL A C 1
ATOM 5605 O O . VAL A 1 723 ? -0.407 -7.147 -1.763 1.00 98.62 723 VAL A O 1
ATOM 5608 N N . GLY A 1 724 ? 1.550 -6.064 -1.851 1.00 98.31 724 GLY A N 1
ATOM 5609 C CA . GLY A 1 724 ? 1.286 -5.288 -0.646 1.00 98.31 724 GLY A CA 1
ATOM 5610 C C . GLY A 1 724 ? 2.077 -3.996 -0.532 1.00 98.31 724 GLY A C 1
ATOM 5611 O O . GLY A 1 724 ? 2.563 -3.463 -1.530 1.00 98.31 724 GLY A O 1
ATOM 5612 N N . ARG A 1 725 ? 2.196 -3.491 0.698 1.00 98.56 725 ARG A N 1
ATOM 5613 C CA . ARG A 1 725 ? 3.003 -2.307 1.030 1.00 98.56 725 ARG A CA 1
ATOM 5614 C C . ARG A 1 725 ? 3.663 -2.450 2.394 1.00 98.56 725 ARG A C 1
ATOM 5616 O O . ARG A 1 725 ? 3.074 -3.024 3.304 1.00 98.56 725 ARG A O 1
ATOM 5623 N N . ALA A 1 726 ? 4.848 -1.876 2.548 1.00 98.56 726 ALA A N 1
ATOM 5624 C CA . ALA A 1 726 ? 5.487 -1.646 3.836 1.00 98.56 726 ALA A CA 1
ATOM 5625 C C . ALA A 1 726 ? 5.680 -0.138 4.022 1.00 98.56 726 ALA A C 1
ATOM 5627 O O . ALA A 1 726 ? 6.530 0.481 3.386 1.00 98.56 726 ALA A O 1
ATOM 5628 N N . ILE A 1 727 ? 4.865 0.456 4.888 1.00 98.25 727 ILE A N 1
ATOM 5629 C CA . ILE A 1 727 ? 4.917 1.874 5.232 1.00 98.25 727 ILE A CA 1
ATOM 5630 C C . ILE A 1 727 ? 5.700 1.984 6.534 1.00 98.25 727 ILE A C 1
ATOM 5632 O O . ILE A 1 727 ? 5.185 1.689 7.609 1.00 98.25 727 ILE A O 1
ATOM 5636 N N . LEU A 1 728 ? 6.953 2.416 6.460 1.00 97.06 728 LEU A N 1
ATOM 5637 C CA . LEU A 1 728 ? 7.867 2.500 7.601 1.00 97.06 728 LEU A CA 1
ATOM 5638 C C . LEU A 1 728 ? 7.764 3.868 8.288 1.00 97.06 728 LEU A C 1
ATOM 5640 O O . LEU A 1 728 ? 8.767 4.503 8.607 1.00 97.06 728 LEU A O 1
ATOM 5644 N N . GLY A 1 729 ? 6.539 4.364 8.470 1.00 93.81 729 GLY A N 1
ATOM 5645 C CA . GLY A 1 729 ? 6.262 5.730 8.907 1.00 93.81 729 GLY A CA 1
ATOM 5646 C C . GLY A 1 729 ? 6.827 6.069 10.291 1.00 93.81 729 GLY A C 1
ATOM 5647 O O . GLY A 1 729 ? 6.915 5.233 11.189 1.00 93.81 729 GLY A O 1
ATOM 5648 N N . ARG A 1 730 ? 7.178 7.347 10.486 1.00 93.00 730 ARG A N 1
ATOM 5649 C CA . ARG A 1 730 ? 7.624 7.886 11.790 1.00 93.00 730 ARG A CA 1
ATOM 5650 C C . ARG A 1 730 ? 6.491 8.014 12.809 1.00 93.00 730 ARG A C 1
ATOM 5652 O O . ARG A 1 730 ? 6.731 8.122 14.002 1.00 93.00 730 ARG A O 1
ATOM 5659 N N . ASN A 1 731 ? 5.252 8.059 12.333 1.00 89.12 731 ASN A N 1
ATOM 5660 C CA . ASN A 1 731 ? 4.050 8.084 13.158 1.00 89.12 731 ASN A CA 1
ATOM 5661 C C . ASN A 1 731 ? 3.545 6.667 13.461 1.00 89.12 731 ASN A C 1
ATOM 5663 O O . ASN A 1 731 ? 3.164 6.382 14.592 1.00 89.12 731 ASN A O 1
ATOM 5667 N N . ILE A 1 732 ? 3.491 5.813 12.439 1.00 93.81 732 ILE A N 1
ATOM 5668 C CA . ILE A 1 732 ? 2.985 4.441 12.493 1.00 93.81 732 ILE A CA 1
ATOM 5669 C C . ILE A 1 732 ? 3.756 3.650 11.444 1.00 93.81 732 ILE A C 1
ATOM 5671 O O . ILE A 1 732 ? 3.913 4.130 10.320 1.00 93.81 732 ILE A O 1
ATOM 5675 N N . MET A 1 733 ? 4.181 2.441 11.793 1.00 97.06 733 MET A N 1
ATOM 5676 C CA . MET A 1 733 ? 4.659 1.474 10.814 1.00 97.06 733 MET A CA 1
ATOM 5677 C C . MET A 1 733 ? 3.531 0.519 10.451 1.00 97.06 733 MET A C 1
ATOM 5679 O O . MET A 1 733 ? 2.804 0.064 11.334 1.00 97.06 733 MET A O 1
ATOM 5683 N N . SER A 1 734 ? 3.372 0.190 9.174 1.00 98.12 734 SER A N 1
ATOM 5684 C CA . SER A 1 734 ? 2.387 -0.801 8.756 1.00 98.12 734 SER A CA 1
ATOM 5685 C C . SER A 1 734 ? 2.854 -1.673 7.605 1.00 98.12 734 SER A C 1
ATOM 5687 O O . SER A 1 734 ? 3.488 -1.200 6.666 1.00 98.12 734 SER A O 1
ATOM 5689 N N . PHE A 1 735 ? 2.475 -2.944 7.667 1.00 98.75 735 PHE A N 1
ATOM 5690 C CA . PHE A 1 735 ? 2.632 -3.912 6.592 1.00 98.75 735 PHE A CA 1
ATOM 5691 C C . PHE A 1 735 ? 1.248 -4.320 6.101 1.00 98.75 735 PHE A C 1
ATOM 5693 O O . PHE A 1 735 ? 0.374 -4.685 6.890 1.00 98.75 735 PHE A O 1
ATOM 5700 N N . GLU A 1 736 ? 1.046 -4.232 4.796 1.00 98.50 736 GLU A N 1
ATOM 5701 C CA . GLU A 1 736 ? -0.214 -4.510 4.126 1.00 98.50 736 GLU A CA 1
ATOM 5702 C C . GLU A 1 736 ? -0.040 -5.679 3.162 1.00 98.50 736 GLU A C 1
ATOM 5704 O O . GLU A 1 736 ? 0.903 -5.697 2.376 1.00 98.50 736 GLU A O 1
ATOM 5709 N N . ALA A 1 737 ? -0.979 -6.622 3.184 1.00 98.56 737 ALA A N 1
ATOM 5710 C CA . ALA A 1 737 ? -1.128 -7.671 2.181 1.00 98.56 737 ALA A CA 1
ATOM 5711 C C . ALA A 1 737 ? -2.507 -7.526 1.536 1.00 98.56 737 ALA A C 1
ATOM 5713 O O . ALA A 1 737 ? -3.526 -7.563 2.230 1.00 98.56 737 ALA A O 1
ATOM 5714 N N . LYS A 1 738 ? -2.560 -7.361 0.210 1.00 98.06 738 LYS A N 1
ATOM 5715 C CA . LYS A 1 738 ? -3.827 -7.117 -0.493 1.00 98.06 738 LYS A CA 1
ATOM 5716 C C . LYS A 1 738 ? -4.759 -8.329 -0.474 1.00 98.06 738 LYS A C 1
ATOM 5718 O O . LYS A 1 738 ? -5.967 -8.121 -0.542 1.00 98.06 738 LYS A O 1
ATOM 5723 N N . SER A 1 739 ? -4.223 -9.551 -0.401 1.00 97.50 739 SER A N 1
ATOM 5724 C CA . SER A 1 739 ? -4.989 -10.802 -0.300 1.00 97.50 739 SER A CA 1
ATOM 5725 C C . SER A 1 739 ? -4.196 -11.864 0.456 1.00 97.50 739 SER A C 1
ATOM 5727 O O . SER A 1 739 ? -3.200 -12.372 -0.043 1.00 97.50 739 SER A O 1
ATOM 5729 N N . THR A 1 740 ? -4.625 -12.223 1.662 1.00 97.75 740 THR A N 1
ATOM 5730 C CA . THR A 1 740 ? -4.019 -13.308 2.445 1.00 97.75 740 THR A CA 1
ATOM 5731 C C . THR A 1 740 ? -5.015 -13.924 3.421 1.00 97.75 740 THR A C 1
ATOM 5733 O O . THR A 1 740 ? -5.985 -13.292 3.834 1.00 97.75 740 THR A O 1
ATOM 5736 N N . ARG A 1 741 ? -4.769 -15.161 3.852 1.00 96.12 741 ARG A N 1
ATOM 5737 C CA . ARG A 1 741 ? -5.588 -15.859 4.857 1.00 96.12 741 ARG A CA 1
ATOM 5738 C C . ARG A 1 741 ? -5.098 -15.645 6.287 1.00 96.12 741 ARG A C 1
ATOM 5740 O O . ARG A 1 741 ? -5.843 -15.916 7.232 1.00 96.12 741 ARG A O 1
ATOM 5747 N N . ALA A 1 742 ? -3.862 -15.186 6.460 1.00 97.88 742 ALA A N 1
ATOM 5748 C CA . ALA A 1 742 ? -3.258 -14.983 7.768 1.00 97.88 742 ALA A CA 1
ATOM 5749 C C . ALA A 1 742 ? -2.197 -13.877 7.756 1.00 97.88 742 ALA A C 1
ATOM 5751 O O . ALA A 1 742 ? -1.511 -13.639 6.763 1.00 97.88 742 ALA A O 1
ATOM 5752 N N . LEU A 1 743 ? -2.058 -13.234 8.910 1.00 98.62 743 LEU A N 1
ATOM 5753 C CA . LEU A 1 743 ? -0.845 -12.534 9.299 1.00 98.62 743 LEU A CA 1
ATOM 5754 C C . LEU A 1 743 ? 0.221 -13.573 9.620 1.00 98.62 743 LEU A C 1
ATOM 5756 O O . LEU A 1 743 ? -0.066 -14.510 10.364 1.00 98.62 743 LEU A O 1
ATOM 5760 N N . ASP A 1 744 ? 1.423 -13.386 9.091 1.00 98.69 744 ASP A N 1
ATOM 5761 C CA . ASP A 1 744 ? 2.587 -14.204 9.410 1.00 98.69 744 ASP A CA 1
ATOM 5762 C C . ASP A 1 744 ? 3.843 -13.342 9.301 1.00 98.69 744 ASP A C 1
ATOM 5764 O O . ASP A 1 744 ? 4.157 -12.805 8.237 1.00 98.69 744 ASP A O 1
ATOM 5768 N N . TYR A 1 745 ? 4.534 -13.164 10.419 1.00 98.75 745 TYR A N 1
ATOM 5769 C CA . TYR A 1 745 ? 5.832 -12.511 10.454 1.00 98.75 745 TYR A CA 1
ATOM 5770 C C . TYR A 1 745 ? 6.744 -13.203 11.460 1.00 98.75 745 TYR A C 1
ATOM 5772 O O . TYR A 1 745 ? 6.298 -13.820 12.430 1.00 98.75 745 TYR A O 1
ATOM 5780 N N . TRP A 1 746 ? 8.041 -13.095 11.219 1.00 98.69 746 TRP A N 1
ATOM 5781 C CA . TRP A 1 746 ? 9.082 -13.606 12.096 1.00 98.69 746 TRP A CA 1
ATOM 5782 C C . TRP A 1 746 ? 9.911 -12.442 12.620 1.00 98.69 746 TRP A C 1
ATOM 5784 O O . TRP A 1 746 ? 10.176 -11.491 11.887 1.00 98.69 746 TRP A O 1
ATOM 5794 N N . ILE A 1 747 ? 10.287 -12.492 13.891 1.00 98.56 747 ILE A N 1
ATOM 5795 C CA . ILE A 1 747 ? 11.053 -11.436 14.547 1.00 98.56 747 ILE A CA 1
ATOM 5796 C C . ILE A 1 747 ? 12.141 -12.033 15.427 1.00 98.56 747 ILE A C 1
ATOM 5798 O O . ILE A 1 747 ? 11.886 -12.983 16.164 1.00 98.56 747 ILE A O 1
ATOM 5802 N N . VAL A 1 748 ? 13.331 -11.444 15.375 1.00 98.06 748 VAL A N 1
ATOM 5803 C CA . VAL A 1 748 ? 14.507 -11.831 16.164 1.00 98.06 748 VAL A CA 1
ATOM 5804 C C . VAL A 1 748 ? 15.072 -10.623 16.894 1.00 98.06 748 VAL A C 1
ATOM 5806 O O . VAL A 1 748 ? 15.067 -9.521 16.347 1.00 98.06 748 VAL A O 1
ATOM 5809 N N . ALA A 1 749 ? 15.566 -10.820 18.114 1.00 98.25 749 ALA A N 1
ATOM 5810 C CA . ALA A 1 749 ? 16.329 -9.812 18.844 1.00 98.25 749 ALA A CA 1
ATOM 5811 C C . ALA A 1 749 ? 17.822 -10.162 18.833 1.00 98.25 749 ALA A C 1
ATOM 5813 O O . ALA A 1 749 ? 18.186 -11.319 19.028 1.00 98.25 749 ALA A O 1
ATOM 5814 N N . GLY A 1 750 ? 18.688 -9.164 18.663 1.00 97.06 750 GLY A N 1
ATOM 5815 C CA . GLY A 1 750 ? 20.138 -9.354 18.683 1.00 97.06 750 GLY A CA 1
ATOM 5816 C C . GLY A 1 750 ? 20.870 -8.131 19.220 1.00 97.06 750 GLY A C 1
ATOM 5817 O O . GLY A 1 750 ? 20.403 -7.000 19.099 1.00 97.06 750 GLY A O 1
ATOM 5818 N N . ASP A 1 751 ? 22.040 -8.354 19.817 1.00 95.69 751 ASP A N 1
ATOM 5819 C CA . ASP A 1 751 ? 22.889 -7.280 20.350 1.00 95.69 751 ASP A CA 1
ATOM 5820 C C . ASP A 1 751 ? 23.723 -6.596 19.255 1.00 95.69 751 ASP A C 1
ATOM 5822 O O . ASP A 1 751 ? 24.323 -5.543 19.486 1.00 95.69 751 ASP A O 1
ATOM 5826 N N . SER A 1 752 ? 23.776 -7.191 18.060 1.00 97.00 752 SER A N 1
ATOM 5827 C CA . SER A 1 752 ? 24.437 -6.629 16.887 1.00 97.00 752 SER A CA 1
ATOM 5828 C C . SER A 1 752 ? 23.670 -6.954 15.598 1.00 97.00 752 SER A C 1
ATOM 5830 O O . SER A 1 752 ? 22.959 -7.961 15.544 1.00 97.00 752 SER A O 1
ATOM 5832 N N . PRO A 1 753 ? 23.841 -6.153 14.529 1.00 98.06 753 PRO A N 1
ATOM 5833 C CA . PRO A 1 753 ? 23.274 -6.456 13.214 1.00 98.06 753 PRO A CA 1
ATOM 5834 C C . PRO A 1 753 ? 23.713 -7.817 12.663 1.00 98.06 753 PRO A C 1
ATOM 5836 O O . PRO A 1 753 ? 22.929 -8.472 11.983 1.00 98.06 753 PRO A O 1
ATOM 5839 N N . ALA A 1 754 ? 24.937 -8.256 12.980 1.00 97.94 754 ALA A N 1
ATOM 5840 C CA . ALA A 1 754 ? 25.441 -9.558 12.562 1.00 97.94 754 ALA A CA 1
ATOM 5841 C C . ALA A 1 754 ? 24.620 -10.709 13.151 1.00 97.94 754 ALA A C 1
ATOM 5843 O O . ALA A 1 754 ? 24.151 -11.555 12.400 1.00 97.94 754 ALA A O 1
ATOM 5844 N N . GLU A 1 755 ? 24.348 -10.687 14.461 1.00 97.62 755 GLU A N 1
ATOM 5845 C CA . GLU A 1 755 ? 23.488 -11.697 15.099 1.00 97.62 755 GLU A CA 1
ATOM 5846 C C . GLU A 1 755 ? 22.097 -11.761 14.444 1.00 97.62 755 GLU A C 1
ATOM 5848 O O . GLU A 1 755 ? 21.568 -12.845 14.212 1.00 97.62 755 GLU A O 1
ATOM 5853 N N . ILE A 1 756 ? 21.521 -10.604 14.100 1.00 98.50 756 ILE A N 1
ATOM 5854 C CA . ILE A 1 756 ? 20.186 -10.499 13.492 1.00 98.50 756 ILE A CA 1
ATOM 5855 C C . ILE A 1 756 ? 20.158 -11.109 12.082 1.00 98.50 756 ILE A C 1
ATOM 5857 O O . ILE A 1 756 ? 19.265 -11.897 11.765 1.00 98.50 756 ILE A O 1
ATOM 5861 N N . VAL A 1 757 ? 21.115 -10.738 11.228 1.00 98.44 757 VAL A N 1
ATOM 5862 C CA . VAL A 1 757 ? 21.166 -11.199 9.830 1.00 98.44 757 VAL A CA 1
ATOM 5863 C C . VAL A 1 757 ? 21.553 -12.678 9.748 1.00 98.44 757 VAL A C 1
ATOM 5865 O O . VAL A 1 757 ? 20.966 -13.414 8.957 1.00 98.44 757 VAL A O 1
ATOM 5868 N N . GLU A 1 758 ? 22.481 -13.140 10.588 1.00 97.62 758 GLU A N 1
ATOM 5869 C CA . GLU A 1 758 ? 22.888 -14.550 10.632 1.00 97.62 758 GLU A CA 1
ATOM 5870 C C . GLU A 1 758 ? 21.738 -15.445 11.130 1.00 97.62 758 GLU A C 1
ATOM 5872 O O . GLU A 1 758 ? 21.446 -16.468 10.510 1.00 97.62 758 GLU A O 1
ATOM 5877 N N . ALA A 1 759 ? 20.977 -15.013 12.145 1.00 96.69 759 ALA A N 1
ATOM 5878 C CA . ALA A 1 759 ? 19.779 -15.730 12.596 1.00 96.69 759 ALA A CA 1
ATOM 5879 C C . ALA A 1 759 ? 18.668 -15.781 11.526 1.00 96.69 759 ALA A C 1
ATOM 5881 O O . ALA A 1 759 ? 17.963 -16.788 11.382 1.00 96.69 759 ALA A O 1
ATOM 5882 N N . TYR A 1 760 ? 18.509 -14.707 10.743 1.00 98.19 760 TYR A N 1
ATOM 5883 C CA . TYR A 1 760 ? 17.599 -14.699 9.597 1.00 98.19 760 TYR A CA 1
ATOM 5884 C C . TYR A 1 760 ? 18.033 -15.703 8.522 1.00 98.19 760 TYR A C 1
ATOM 5886 O O . TYR A 1 760 ? 17.195 -16.436 7.985 1.00 98.19 760 TYR A O 1
ATOM 5894 N N . ALA A 1 761 ? 19.334 -15.789 8.239 1.00 97.00 761 ALA A N 1
ATOM 5895 C CA . ALA A 1 761 ? 19.880 -16.754 7.293 1.00 97.00 761 ALA A CA 1
ATOM 5896 C C . ALA A 1 761 ? 19.747 -18.204 7.792 1.00 97.00 761 ALA A C 1
ATOM 5898 O O . ALA A 1 761 ? 19.391 -19.081 7.009 1.00 97.00 761 ALA A O 1
ATOM 5899 N N . ASP A 1 762 ? 19.937 -18.468 9.088 1.00 95.38 762 ASP A N 1
ATOM 5900 C CA . ASP A 1 762 ? 19.669 -19.784 9.690 1.00 95.38 762 ASP A CA 1
ATOM 5901 C C . ASP A 1 762 ? 18.209 -20.217 9.497 1.00 95.38 762 ASP A C 1
ATOM 5903 O O . ASP A 1 762 ? 17.921 -21.390 9.251 1.00 95.38 762 ASP A O 1
ATOM 5907 N N . THR A 1 763 ? 17.280 -19.262 9.560 1.00 95.44 763 THR A N 1
ATOM 5908 C CA . THR A 1 763 ? 15.845 -19.549 9.492 1.00 95.44 763 THR A CA 1
ATOM 5909 C C . THR A 1 763 ? 15.304 -19.587 8.061 1.00 95.44 763 THR A C 1
ATOM 5911 O O . THR A 1 763 ? 14.335 -20.292 7.801 1.00 95.44 763 THR A O 1
ATOM 5914 N N . THR A 1 764 ? 15.896 -18.866 7.107 1.00 97.31 764 THR A N 1
ATOM 5915 C CA . THR A 1 764 ? 15.403 -18.817 5.712 1.00 97.31 764 THR A CA 1
ATOM 5916 C C . THR A 1 764 ? 16.263 -19.604 4.719 1.00 97.31 764 THR A C 1
ATOM 5918 O O . THR A 1 764 ? 15.793 -19.942 3.624 1.00 97.31 764 THR A O 1
ATOM 5921 N N . GLY A 1 765 ? 17.473 -19.983 5.135 1.00 96.44 765 GLY A N 1
ATOM 5922 C CA . GLY A 1 765 ? 18.489 -20.701 4.373 1.00 96.44 765 GLY A CA 1
ATOM 5923 C C . GLY A 1 765 ? 19.702 -19.822 4.062 1.00 96.44 765 GLY A C 1
ATOM 5924 O O . GLY A 1 765 ? 19.595 -18.603 3.943 1.00 96.44 765 GLY A O 1
ATOM 5925 N N . LYS A 1 766 ? 20.867 -20.448 3.900 1.00 97.31 766 LYS A N 1
ATOM 5926 C CA . LYS A 1 766 ? 22.124 -19.780 3.530 1.00 97.31 766 LYS A CA 1
ATOM 5927 C C . LYS A 1 766 ? 22.425 -20.010 2.059 1.00 97.31 766 LYS A C 1
ATOM 5929 O O . LYS A 1 766 ? 21.952 -20.991 1.488 1.00 97.31 766 LYS A O 1
ATOM 5934 N N . VAL A 1 767 ? 23.226 -19.131 1.459 1.00 97.69 767 VAL A N 1
ATOM 5935 C CA . VAL A 1 767 ? 23.767 -19.395 0.120 1.00 97.69 767 VAL A CA 1
ATOM 5936 C C . VAL A 1 767 ? 24.587 -20.690 0.120 1.00 97.69 767 VAL A C 1
ATOM 5938 O O . VAL A 1 767 ? 25.222 -21.008 1.130 1.00 97.69 767 VAL A O 1
ATOM 5941 N N . PRO A 1 768 ? 24.621 -21.449 -0.987 1.00 98.00 768 PRO A N 1
ATOM 5942 C CA . PRO A 1 768 ? 25.630 -22.487 -1.170 1.00 98.00 768 PRO A CA 1
ATOM 5943 C C . PRO A 1 768 ? 27.034 -21.860 -1.220 1.00 98.00 768 PRO A C 1
ATOM 5945 O O . PRO A 1 768 ? 27.191 -20.641 -1.202 1.00 98.00 768 PRO A O 1
ATOM 5948 N N . MET A 1 769 ? 28.086 -22.676 -1.263 1.00 98.25 769 MET A N 1
ATOM 5949 C CA . MET A 1 769 ? 29.426 -22.131 -1.481 1.00 98.25 769 MET A CA 1
ATOM 5950 C C . MET A 1 769 ? 29.535 -21.608 -2.919 1.00 98.25 769 MET A C 1
ATOM 5952 O O . MET A 1 769 ? 29.139 -22.300 -3.856 1.00 98.25 769 MET A O 1
ATOM 5956 N N . MET A 1 770 ? 30.086 -20.403 -3.096 1.00 98.38 770 MET A N 1
ATOM 5957 C CA . MET A 1 770 ? 30.285 -19.812 -4.425 1.00 98.38 770 MET A CA 1
ATOM 5958 C C . MET A 1 770 ? 31.306 -20.657 -5.209 1.00 98.38 770 MET A C 1
ATOM 5960 O O . MET A 1 770 ? 32.365 -20.979 -4.655 1.00 98.38 770 MET A O 1
ATOM 5964 N N . PRO A 1 771 ? 31.031 -21.029 -6.472 1.00 98.06 771 PRO A N 1
ATOM 5965 C CA . PRO A 1 771 ? 32.008 -21.711 -7.310 1.00 98.06 771 PRO A CA 1
ATOM 5966 C C . PRO A 1 771 ? 33.177 -20.787 -7.671 1.00 98.06 771 PRO A C 1
ATOM 5968 O O . PRO A 1 771 ? 33.053 -19.565 -7.670 1.00 98.06 771 PRO A O 1
ATOM 5971 N N . GLU A 1 772 ? 34.325 -21.373 -8.017 1.00 96.88 772 GLU A N 1
ATOM 5972 C CA . GLU A 1 772 ? 35.564 -20.612 -8.226 1.00 96.88 772 GLU A CA 1
ATOM 5973 C C . GLU A 1 772 ? 35.448 -19.589 -9.366 1.00 96.88 772 GLU A C 1
ATOM 5975 O O . GLU A 1 772 ? 35.944 -18.474 -9.230 1.00 96.88 772 GLU A O 1
ATOM 5980 N N . TYR A 1 773 ? 34.738 -19.925 -10.446 1.00 96.81 773 TYR A N 1
ATOM 5981 C CA . TYR A 1 773 ? 34.463 -19.012 -11.564 1.00 96.81 773 TYR A CA 1
ATOM 5982 C C . TYR A 1 773 ? 33.529 -17.845 -11.187 1.00 96.81 773 TYR A C 1
ATOM 5984 O O . TYR A 1 773 ? 33.417 -16.868 -11.921 1.00 96.81 773 TYR A O 1
ATOM 5992 N N . GLY A 1 774 ? 32.857 -17.912 -10.032 1.00 96.94 774 GLY A N 1
ATOM 5993 C CA . GLY A 1 774 ? 32.053 -16.814 -9.495 1.00 96.94 774 GLY A CA 1
ATOM 5994 C C . GLY A 1 774 ? 32.871 -15.712 -8.820 1.00 96.94 774 GLY A C 1
ATOM 5995 O O . GLY A 1 774 ? 32.316 -14.679 -8.450 1.00 96.94 774 GLY A O 1
ATOM 5996 N N . LEU A 1 775 ? 34.179 -15.921 -8.634 1.00 98.19 775 LEU A N 1
ATOM 5997 C CA . LEU A 1 775 ? 35.032 -14.996 -7.891 1.00 98.19 775 LEU A CA 1
ATOM 5998 C C . LEU A 1 775 ? 35.705 -13.940 -8.773 1.00 98.19 775 LEU A C 1
ATOM 6000 O O . LEU A 1 775 ? 35.899 -12.830 -8.280 1.00 98.19 775 LEU A O 1
ATOM 6004 N N . GLY A 1 776 ? 36.057 -14.246 -10.023 1.00 97.31 776 GLY A N 1
ATOM 6005 C CA . GLY A 1 776 ? 36.728 -13.302 -10.922 1.00 97.31 776 GLY A CA 1
ATOM 6006 C C . GLY A 1 776 ? 35.769 -12.502 -11.803 1.00 97.31 776 GLY A C 1
ATOM 6007 O O . GLY A 1 776 ? 34.663 -12.149 -11.392 1.00 97.31 776 GLY A O 1
ATOM 6008 N N . PHE A 1 777 ? 36.236 -12.153 -13.004 1.00 98.81 777 PHE A N 1
ATOM 6009 C CA . PHE A 1 777 ? 35.550 -11.234 -13.917 1.00 98.81 777 PHE A CA 1
ATOM 6010 C C . PHE A 1 777 ? 34.570 -11.941 -14.862 1.00 98.81 777 PHE A C 1
ATOM 6012 O O . PHE A 1 777 ? 34.913 -12.949 -15.491 1.00 98.81 777 PHE A O 1
ATOM 6019 N N . TRP A 1 778 ? 33.361 -11.381 -14.974 1.00 98.81 778 TRP A N 1
ATOM 6020 C CA . TRP A 1 778 ? 32.289 -11.859 -15.848 1.00 98.81 778 TRP A CA 1
ATOM 6021 C C . TRP A 1 778 ? 32.050 -10.869 -16.995 1.00 98.81 778 TRP A C 1
ATOM 6023 O O . TRP A 1 778 ? 31.703 -9.709 -16.752 1.00 98.81 778 TRP A O 1
ATOM 6033 N N . GLN A 1 779 ? 32.189 -11.337 -18.236 1.00 98.81 779 GLN A N 1
ATOM 6034 C CA . GLN A 1 779 ? 31.997 -10.538 -19.447 1.00 98.81 779 GLN A CA 1
ATOM 6035 C C . GLN A 1 779 ? 30.617 -10.768 -20.073 1.00 98.81 779 GLN A C 1
ATOM 6037 O O . GLN A 1 779 ? 30.265 -11.892 -20.429 1.00 98.81 779 GLN A O 1
ATOM 6042 N N . CYS A 1 780 ? 29.868 -9.689 -20.294 1.00 98.75 780 CYS A N 1
ATOM 6043 C CA . CYS A 1 780 ? 28.585 -9.699 -20.990 1.00 98.75 780 CYS A CA 1
ATOM 6044 C C . CYS A 1 780 ? 28.341 -8.372 -21.727 1.00 98.75 780 CYS A C 1
ATOM 6046 O O . CYS A 1 780 ? 28.883 -7.313 -21.398 1.00 98.75 780 CYS A O 1
ATOM 6048 N N . LYS A 1 781 ? 27.429 -8.412 -22.695 1.00 98.31 781 LYS A N 1
ATOM 6049 C CA . LYS A 1 781 ? 26.757 -7.240 -23.267 1.00 98.31 781 LYS A CA 1
ATOM 6050 C C . LYS A 1 781 ? 25.367 -7.647 -23.738 1.00 98.31 781 LYS A C 1
ATOM 6052 O O . LYS A 1 781 ? 25.136 -8.849 -23.852 1.00 98.31 781 LYS A O 1
ATOM 6057 N N . LEU A 1 782 ? 24.519 -6.673 -24.048 1.00 97.56 782 LEU A N 1
ATOM 6058 C CA . LEU A 1 782 ? 23.339 -6.882 -24.879 1.00 97.56 782 LEU A CA 1
ATOM 6059 C C . LEU A 1 782 ? 23.706 -6.494 -26.313 1.00 97.56 782 LEU A C 1
ATOM 6061 O O . LEU A 1 782 ? 23.832 -5.312 -26.608 1.00 97.56 782 LEU A O 1
ATOM 6065 N N . ARG A 1 783 ? 23.974 -7.433 -27.221 1.00 96.75 783 ARG A N 1
ATOM 6066 C CA . ARG A 1 783 ? 24.166 -8.880 -27.017 1.00 96.75 783 ARG A CA 1
ATOM 6067 C C . ARG A 1 783 ? 25.201 -9.439 -27.990 1.00 96.75 783 ARG A C 1
ATOM 6069 O O . ARG A 1 783 ? 25.402 -8.877 -29.058 1.00 96.75 783 ARG A O 1
ATOM 6076 N N . TYR A 1 784 ? 25.848 -10.552 -27.646 1.00 97.50 784 TYR A N 1
ATOM 6077 C CA . TYR A 1 784 ? 26.560 -11.346 -28.654 1.00 97.50 784 TYR A CA 1
ATOM 6078 C C . TYR A 1 784 ? 25.523 -12.072 -29.512 1.00 97.50 784 TYR A C 1
ATOM 6080 O O . TYR A 1 784 ? 24.704 -12.831 -28.992 1.00 97.50 784 TYR A O 1
ATOM 6088 N N . GLN A 1 785 ? 25.504 -11.784 -30.809 1.00 95.31 785 GLN A N 1
ATOM 6089 C CA . GLN A 1 785 ? 24.453 -12.229 -31.722 1.00 95.31 785 GLN A CA 1
ATOM 6090 C C . GLN A 1 785 ? 24.750 -13.595 -32.343 1.00 95.31 785 GLN A C 1
ATOM 6092 O O . GLN A 1 785 ? 23.816 -14.281 -32.754 1.00 95.31 785 GLN A O 1
ATOM 6097 N N . THR A 1 786 ? 26.024 -13.993 -32.406 1.00 96.50 786 THR A N 1
ATOM 6098 C CA . THR A 1 786 ? 26.461 -15.246 -33.037 1.00 96.50 786 THR A CA 1
ATOM 6099 C C . THR A 1 786 ? 27.524 -15.970 -32.218 1.00 96.50 786 THR A C 1
ATOM 6101 O O . THR A 1 786 ? 28.230 -15.369 -31.405 1.00 96.50 786 THR A O 1
ATOM 6104 N N . GLN A 1 787 ? 27.678 -17.265 -32.499 1.00 98.25 787 GLN A N 1
ATOM 6105 C CA . GLN A 1 787 ? 28.728 -18.103 -31.922 1.00 98.25 787 GLN A CA 1
ATOM 6106 C C . GLN A 1 787 ? 30.137 -17.541 -32.151 1.00 98.25 787 GLN A C 1
ATOM 6108 O O . GLN A 1 787 ? 30.932 -17.496 -31.214 1.00 98.25 787 GLN A O 1
ATOM 6113 N N . GLU A 1 788 ? 30.448 -17.104 -33.374 1.00 98.00 788 GLU A N 1
ATOM 6114 C CA . GLU A 1 788 ? 31.790 -16.604 -33.692 1.00 98.00 788 GLU A CA 1
ATOM 6115 C C . GLU A 1 788 ? 32.069 -15.261 -33.012 1.00 98.00 788 GLU A C 1
ATOM 6117 O O . GLU A 1 788 ? 33.142 -15.094 -32.446 1.00 98.00 788 GLU A O 1
ATOM 6122 N N . GLU A 1 789 ? 31.093 -14.345 -32.963 1.00 97.62 789 GLU A N 1
ATOM 6123 C CA . GLU A 1 789 ? 31.254 -13.062 -32.261 1.00 97.62 789 GLU A CA 1
ATOM 6124 C C . GLU A 1 789 ? 31.613 -13.266 -30.777 1.00 97.62 789 GLU A C 1
ATOM 6126 O O . GLU A 1 789 ? 32.498 -12.595 -30.243 1.00 97.62 789 GLU A O 1
ATOM 6131 N N . LEU A 1 790 ? 30.963 -14.222 -30.104 1.00 98.56 790 LEU A N 1
ATOM 6132 C CA . LEU A 1 790 ? 31.277 -14.544 -28.712 1.00 98.56 790 LEU A CA 1
ATOM 6133 C C . LEU A 1 790 ? 32.684 -15.144 -28.564 1.00 98.56 790 LEU A C 1
ATOM 6135 O O . LEU A 1 790 ? 33.430 -14.758 -27.657 1.00 98.56 790 LEU A O 1
ATOM 6139 N N . LEU A 1 791 ? 33.055 -16.085 -29.439 1.00 98.81 791 LEU A N 1
ATOM 6140 C CA . LEU A 1 791 ? 34.371 -16.727 -29.408 1.00 98.81 791 LEU A CA 1
ATOM 6141 C C . LEU A 1 791 ? 35.498 -15.736 -29.717 1.00 98.81 791 LEU A C 1
ATOM 6143 O O . LEU A 1 791 ? 36.544 -15.794 -29.072 1.00 98.81 791 LEU A O 1
ATOM 6147 N N . GLU A 1 792 ? 35.294 -14.792 -30.636 1.00 98.75 792 GLU A N 1
ATOM 6148 C CA . GLU A 1 792 ? 36.241 -13.708 -30.914 1.00 98.75 792 GLU A CA 1
ATOM 6149 C C . GLU A 1 792 ? 36.541 -12.890 -29.654 1.00 98.75 792 GLU A C 1
ATOM 6151 O O . GLU A 1 792 ? 37.710 -12.644 -29.345 1.00 98.75 792 GLU A O 1
ATOM 6156 N N . VAL A 1 793 ? 35.515 -12.538 -28.875 1.00 98.81 793 VAL A N 1
ATOM 6157 C CA . VAL A 1 793 ? 35.700 -11.826 -27.604 1.00 98.81 793 VAL A CA 1
ATOM 6158 C C . VAL A 1 793 ? 36.469 -12.683 -26.599 1.00 98.81 793 VAL A C 1
ATOM 6160 O O . VAL A 1 793 ? 37.454 -12.211 -26.028 1.00 98.81 793 VAL A O 1
ATOM 6163 N N . ALA A 1 794 ? 36.087 -13.949 -26.411 1.00 98.69 794 ALA A N 1
ATOM 6164 C CA . ALA A 1 794 ? 36.778 -14.861 -25.495 1.00 98.69 794 ALA A CA 1
ATOM 6165 C C . ALA A 1 794 ? 38.270 -15.034 -25.852 1.00 98.69 794 ALA A C 1
ATOM 6167 O O . ALA A 1 794 ? 39.147 -14.941 -24.984 1.00 98.69 794 ALA A O 1
ATOM 6168 N N . ARG A 1 795 ? 38.574 -15.222 -27.143 1.00 98.75 795 ARG A N 1
ATOM 6169 C CA . ARG A 1 795 ? 39.943 -15.312 -27.671 1.00 98.75 795 ARG A CA 1
ATOM 6170 C C . ARG A 1 795 ? 40.709 -14.008 -27.473 1.00 98.75 795 ARG A C 1
ATOM 6172 O O . ARG A 1 795 ? 41.883 -14.052 -27.112 1.00 98.75 795 ARG A O 1
ATOM 6179 N N . GLU A 1 796 ? 40.074 -12.854 -27.669 1.00 98.75 796 GLU A N 1
ATOM 6180 C CA . GLU A 1 796 ? 40.721 -11.550 -27.504 1.00 98.75 796 GLU A CA 1
ATOM 6181 C C . GLU A 1 796 ? 41.068 -11.264 -26.032 1.00 98.75 796 GLU A C 1
ATOM 6183 O O . GLU A 1 796 ? 42.175 -10.790 -25.765 1.00 98.75 796 GLU A O 1
ATOM 6188 N N . TYR A 1 797 ? 40.217 -11.638 -25.064 1.00 98.69 797 TYR A N 1
ATOM 6189 C CA . TYR A 1 797 ? 40.580 -11.595 -23.636 1.00 98.69 797 TYR A CA 1
ATOM 6190 C C . TYR A 1 797 ? 41.836 -12.431 -23.354 1.00 98.69 797 TYR A C 1
ATOM 6192 O O . TYR A 1 797 ? 42.763 -11.960 -22.692 1.00 98.69 797 TYR A O 1
ATOM 6200 N N . ARG A 1 798 ? 41.907 -13.651 -23.901 1.00 97.88 798 ARG A N 1
ATOM 6201 C CA . ARG A 1 798 ? 43.059 -14.548 -23.720 1.00 97.88 798 ARG A CA 1
ATOM 6202 C C . ARG A 1 798 ? 44.320 -14.030 -24.406 1.00 97.88 798 ARG A C 1
ATOM 6204 O O . ARG A 1 798 ? 45.384 -14.042 -23.798 1.00 97.88 798 ARG A O 1
ATOM 6211 N N . LYS A 1 799 ? 44.202 -13.499 -25.621 1.00 98.38 799 LYS A N 1
ATOM 6212 C CA . LYS A 1 799 ? 45.301 -12.873 -26.370 1.00 98.38 799 LYS A CA 1
ATOM 6213 C C . LYS A 1 799 ? 45.874 -11.642 -25.665 1.00 98.38 799 LYS A C 1
ATOM 6215 O O . LYS A 1 799 ? 47.066 -11.379 -25.787 1.00 98.38 799 LYS A O 1
ATOM 6220 N N . ARG A 1 800 ? 45.042 -10.888 -24.942 1.00 98.44 800 ARG A N 1
ATOM 6221 C CA . ARG A 1 800 ? 45.456 -9.733 -24.125 1.00 98.44 800 ARG A CA 1
ATOM 6222 C C . ARG A 1 800 ? 45.928 -10.109 -22.721 1.00 98.44 800 ARG A C 1
ATOM 6224 O O . ARG A 1 800 ? 46.280 -9.208 -21.962 1.00 98.44 800 ARG A O 1
ATOM 6231 N N . GLU A 1 801 ? 45.911 -11.398 -22.380 1.00 98.06 801 GLU A N 1
ATOM 6232 C CA . GLU A 1 801 ? 46.242 -11.920 -21.049 1.00 98.06 801 GLU A CA 1
ATOM 6233 C C . GLU A 1 801 ? 45.383 -11.295 -19.936 1.00 98.06 801 GLU A C 1
ATOM 6235 O O . GLU A 1 801 ? 45.841 -11.067 -18.818 1.00 98.06 801 GLU A O 1
ATOM 6240 N N . LEU A 1 802 ? 44.120 -10.992 -20.245 1.00 98.56 802 LEU A N 1
ATOM 6241 C CA . LEU A 1 802 ? 43.182 -10.423 -19.286 1.00 98.56 802 LEU A CA 1
ATOM 6242 C C . LEU A 1 802 ? 42.454 -11.531 -18.505 1.00 98.56 802 LEU A C 1
ATOM 6244 O O . LEU A 1 802 ? 42.029 -12.526 -19.109 1.00 98.56 802 LEU A O 1
ATOM 6248 N N . PRO A 1 803 ? 42.263 -11.366 -17.180 1.00 98.38 803 PRO A N 1
ATOM 6249 C CA . PRO A 1 803 ? 41.436 -12.270 -16.390 1.00 98.38 803 PRO A CA 1
ATOM 6250 C C . PRO A 1 803 ? 39.997 -12.318 -16.914 1.00 98.38 803 PRO A C 1
ATOM 6252 O O . PRO A 1 803 ? 39.369 -11.289 -17.146 1.00 98.38 803 PRO A O 1
ATOM 6255 N N . ILE A 1 804 ? 39.473 -13.522 -17.100 1.00 98.50 804 ILE A N 1
ATOM 6256 C CA . ILE A 1 804 ? 38.074 -13.777 -17.444 1.00 98.50 804 ILE A CA 1
ATOM 6257 C C . ILE A 1 804 ? 37.756 -15.198 -16.998 1.00 98.50 804 ILE A C 1
ATOM 6259 O O . ILE A 1 804 ? 38.473 -16.137 -17.366 1.00 98.50 804 ILE A O 1
ATOM 6263 N N . ASP A 1 805 ? 36.704 -15.322 -16.198 1.00 98.50 805 ASP A N 1
ATOM 6264 C CA . ASP A 1 805 ? 36.229 -16.608 -15.688 1.00 98.50 805 ASP A CA 1
ATOM 6265 C C . ASP A 1 805 ? 34.933 -17.041 -16.353 1.00 98.50 805 ASP A C 1
ATOM 6267 O O . ASP A 1 805 ? 34.698 -18.235 -16.502 1.00 98.50 805 ASP A O 1
ATOM 6271 N N . LEU A 1 806 ? 34.091 -16.081 -16.738 1.00 98.69 806 LEU A N 1
ATOM 6272 C CA . LEU A 1 806 ? 32.762 -16.360 -17.252 1.00 98.69 806 LEU A CA 1
ATOM 6273 C C . LEU A 1 806 ? 32.410 -15.399 -18.388 1.00 98.69 806 LEU A C 1
ATOM 6275 O O . LEU A 1 806 ? 32.636 -14.190 -18.288 1.00 98.69 806 LEU A O 1
ATOM 6279 N N . ILE A 1 807 ? 31.842 -15.942 -19.462 1.00 98.81 807 ILE A N 1
ATOM 6280 C CA . ILE A 1 807 ? 31.264 -15.185 -20.576 1.00 98.81 807 ILE A CA 1
ATOM 6281 C C . ILE A 1 807 ? 29.796 -15.570 -20.759 1.00 98.81 807 ILE A C 1
ATOM 6283 O O 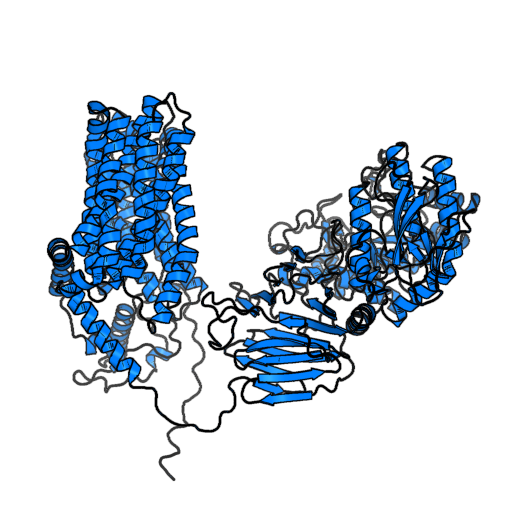. ILE A 1 807 ? 29.382 -16.678 -20.416 1.00 98.81 807 ILE A O 1
ATOM 6287 N N . VAL A 1 808 ? 28.992 -14.640 -21.266 1.00 98.81 808 VAL A N 1
ATOM 6288 C CA . VAL A 1 808 ? 27.531 -14.757 -21.235 1.00 98.81 808 VAL A CA 1
ATOM 6289 C C . VAL A 1 808 ? 26.923 -14.626 -22.623 1.00 98.81 808 VAL A C 1
ATOM 6291 O O . VAL A 1 808 ? 27.239 -13.690 -23.354 1.00 98.81 808 VAL A O 1
ATOM 6294 N N . ILE A 1 809 ? 25.994 -15.524 -22.948 1.00 98.69 809 ILE A N 1
ATOM 6295 C CA . ILE A 1 809 ? 25.060 -15.379 -24.069 1.00 98.69 809 ILE A CA 1
ATOM 6296 C C . ILE A 1 809 ? 23.756 -14.800 -23.529 1.00 98.69 809 ILE A C 1
ATOM 6298 O O . ILE A 1 809 ? 23.079 -15.430 -22.714 1.00 98.69 809 ILE A O 1
ATOM 6302 N N . ASP A 1 810 ? 23.419 -13.605 -23.998 1.00 98.25 810 ASP A N 1
ATOM 6303 C CA . ASP A 1 810 ? 22.200 -12.887 -23.628 1.00 98.25 810 ASP A CA 1
ATOM 6304 C C . ASP A 1 810 ? 20.946 -13.461 -24.334 1.00 98.25 810 ASP A C 1
ATOM 6306 O O . ASP A 1 810 ? 21.007 -14.456 -25.065 1.00 98.25 810 ASP A O 1
ATOM 6310 N N . PHE A 1 811 ? 19.788 -12.855 -24.093 1.00 96.50 811 PHE A N 1
ATOM 6311 C CA . PHE A 1 811 ? 18.488 -13.197 -24.655 1.00 96.50 811 PHE A CA 1
ATOM 6312 C C . PHE A 1 811 ? 18.449 -13.237 -26.195 1.00 96.50 811 PHE A C 1
ATOM 6314 O O . PHE A 1 811 ? 19.332 -12.736 -26.898 1.00 96.50 811 PHE A O 1
ATOM 6321 N N . PHE A 1 812 ? 17.401 -13.868 -26.735 1.00 96.94 812 PHE A N 1
ATOM 6322 C CA . PHE A 1 812 ? 17.178 -14.002 -28.182 1.00 96.94 812 PHE A CA 1
ATOM 6323 C C . PHE A 1 812 ? 18.324 -14.694 -28.947 1.00 96.94 812 PHE A C 1
ATOM 6325 O O . PHE A 1 812 ? 18.608 -14.387 -30.105 1.00 96.94 812 PHE A O 1
ATOM 6332 N N . HIS A 1 813 ? 18.967 -15.680 -28.322 1.00 97.19 813 HIS A N 1
ATOM 6333 C CA . HIS A 1 813 ? 19.832 -16.655 -29.004 1.00 97.19 813 HIS A CA 1
ATOM 6334 C C . HIS A 1 813 ? 19.064 -17.921 -29.444 1.00 97.19 813 HIS A C 1
ATOM 6336 O O . HIS A 1 813 ? 19.661 -18.871 -29.955 1.00 97.19 813 HIS A O 1
ATOM 6342 N N . TRP A 1 814 ? 17.749 -17.947 -29.213 1.00 97.44 814 TRP A N 1
ATOM 6343 C CA . TRP A 1 814 ? 16.820 -19.027 -29.548 1.00 97.44 814 TRP A CA 1
ATOM 6344 C C . TRP A 1 814 ? 15.996 -18.716 -30.809 1.00 97.44 814 TRP A C 1
ATOM 6346 O O . TRP A 1 814 ? 15.861 -17.541 -31.169 1.00 97.44 814 TRP A O 1
ATOM 6356 N N . PRO A 1 815 ? 15.387 -19.733 -31.454 1.00 95.38 815 PRO A N 1
ATOM 6357 C CA . PRO A 1 815 ? 14.482 -19.502 -32.580 1.00 95.38 815 PRO A CA 1
ATOM 6358 C C . PRO A 1 815 ? 13.196 -18.789 -32.154 1.00 95.38 815 PRO A C 1
ATOM 6360 O O . PRO A 1 815 ? 12.725 -17.893 -32.841 1.00 95.38 815 PRO A O 1
ATOM 6363 N N . LEU A 1 816 ? 12.622 -19.158 -31.007 1.00 96.19 816 LEU A N 1
ATOM 6364 C CA . LEU A 1 816 ? 11.439 -18.498 -30.464 1.00 96.19 816 LEU A CA 1
ATOM 6365 C C . LEU A 1 816 ? 11.421 -18.574 -28.935 1.00 96.19 816 LEU A C 1
ATOM 6367 O O . LEU A 1 816 ? 11.976 -19.497 -28.331 1.00 96.19 816 LEU A O 1
ATOM 6371 N N . GLN A 1 817 ? 10.766 -17.600 -28.305 1.00 98.25 817 GLN A N 1
ATOM 6372 C CA . GLN A 1 817 ? 10.558 -17.590 -26.859 1.00 98.25 817 GLN A CA 1
ATOM 6373 C C . GLN A 1 817 ? 9.792 -18.850 -26.424 1.00 98.25 817 GLN A C 1
ATOM 6375 O O . GLN A 1 817 ? 8.779 -19.217 -27.024 1.00 98.25 817 GLN A O 1
ATOM 6380 N N . GLY A 1 818 ? 10.293 -19.526 -25.389 1.00 97.50 818 GLY A N 1
ATOM 6381 C CA . GLY A 1 818 ? 9.732 -20.774 -24.866 1.00 97.50 818 GLY A CA 1
ATOM 6382 C C . GLY A 1 818 ? 10.281 -22.050 -25.494 1.00 97.50 818 GLY A C 1
ATOM 6383 O O . GLY A 1 818 ? 9.854 -23.135 -25.113 1.00 97.50 818 GLY A O 1
ATOM 6384 N N . GLU A 1 819 ? 11.218 -21.969 -26.443 1.00 97.31 819 GLU A N 1
ATOM 6385 C CA . GLU A 1 819 ? 11.866 -23.168 -26.995 1.00 97.31 819 GLU A CA 1
ATOM 6386 C C . GLU A 1 819 ? 13.087 -23.629 -26.191 1.00 97.31 819 GLU A C 1
ATOM 6388 O O . GLU A 1 819 ? 13.407 -24.821 -26.202 1.00 97.31 819 GLU A O 1
ATOM 6393 N N . TRP A 1 820 ? 13.740 -22.698 -25.481 1.00 98.31 820 TRP A N 1
ATOM 6394 C CA . TRP A 1 820 ? 14.916 -22.936 -24.632 1.00 98.31 820 TRP A CA 1
ATOM 6395 C C . TRP A 1 820 ? 15.967 -23.821 -25.316 1.00 98.31 820 TRP A C 1
ATOM 6397 O O . TRP A 1 820 ? 16.361 -24.865 -24.791 1.00 98.31 820 TRP A O 1
ATOM 6407 N N . LYS A 1 821 ? 16.370 -23.434 -26.530 1.00 97.88 821 LYS A N 1
ATOM 6408 C CA . LYS A 1 821 ? 17.444 -24.050 -27.319 1.00 97.88 821 LYS A CA 1
ATOM 6409 C C . LYS A 1 821 ? 18.138 -22.993 -28.172 1.00 97.88 821 LYS A C 1
ATOM 6411 O O . LYS A 1 821 ? 17.530 -21.985 -28.512 1.00 97.88 821 LYS A O 1
ATOM 6416 N N . PHE A 1 822 ? 19.383 -23.250 -28.557 1.00 98.25 822 PHE A N 1
ATOM 6417 C CA . PHE A 1 822 ? 20.105 -22.413 -29.514 1.00 98.25 822 PHE A CA 1
ATOM 6418 C C . PHE A 1 822 ? 19.438 -22.406 -30.896 1.00 98.25 822 PHE A C 1
ATOM 6420 O O . PHE A 1 822 ? 18.998 -23.452 -31.378 1.00 98.25 822 PHE A O 1
ATOM 6427 N N . ASP A 1 823 ? 19.403 -21.241 -31.547 1.00 97.44 823 ASP A N 1
ATOM 6428 C CA . ASP A 1 823 ? 19.047 -21.134 -32.962 1.00 97.44 823 ASP A CA 1
ATOM 6429 C C . ASP A 1 823 ? 20.212 -21.638 -33.831 1.00 97.44 823 ASP A C 1
ATOM 6431 O O . ASP A 1 823 ? 21.268 -20.997 -33.855 1.00 97.44 823 ASP A O 1
ATOM 6435 N N . PRO A 1 824 ? 20.048 -22.753 -34.571 1.00 96.44 824 PRO A N 1
ATOM 6436 C CA . PRO A 1 824 ? 21.128 -23.338 -35.365 1.00 96.44 824 PRO A CA 1
ATOM 6437 C C . PRO A 1 824 ? 21.611 -22.426 -36.502 1.00 96.44 824 PRO A C 1
ATOM 6439 O O . PRO A 1 824 ? 22.673 -22.672 -37.068 1.00 96.44 824 PRO A O 1
ATOM 6442 N N . THR A 1 825 ? 20.859 -21.378 -36.847 1.00 96.44 825 THR A N 1
ATOM 6443 C CA . THR A 1 825 ? 21.247 -20.390 -37.862 1.00 96.44 825 THR A CA 1
ATOM 6444 C C . THR A 1 825 ? 22.412 -19.521 -37.387 1.00 96.44 825 THR A C 1
ATOM 6446 O O . THR A 1 825 ? 23.318 -19.229 -38.163 1.00 96.44 825 THR A O 1
ATOM 6449 N N . TYR A 1 826 ? 22.399 -19.119 -36.112 1.00 96.62 826 TYR A N 1
ATOM 6450 C CA . TYR A 1 826 ? 23.371 -18.183 -35.522 1.00 96.62 826 TYR A CA 1
ATOM 6451 C C . TYR A 1 826 ? 24.350 -18.866 -34.556 1.00 96.62 826 TYR A C 1
ATOM 6453 O O . TYR A 1 826 ? 25.431 -18.340 -34.276 1.00 96.62 826 TYR A O 1
ATOM 6461 N N . TRP A 1 827 ? 23.988 -20.064 -34.093 1.00 97.69 827 TRP A N 1
ATOM 6462 C CA . TRP A 1 827 ? 24.752 -20.915 -33.183 1.00 97.69 827 TRP A CA 1
ATOM 6463 C C . TRP A 1 827 ? 24.880 -22.321 -33.790 1.00 97.69 827 TRP A C 1
ATOM 6465 O O . TRP A 1 827 ? 24.257 -23.268 -33.302 1.00 97.69 827 TRP A O 1
ATOM 6475 N N . PRO A 1 828 ? 25.619 -22.464 -34.907 1.00 97.50 828 PRO A N 1
ATOM 6476 C CA . PRO A 1 828 ? 25.604 -23.677 -35.723 1.00 97.50 828 PRO A CA 1
ATOM 6477 C C . PRO A 1 828 ? 26.261 -24.890 -35.053 1.00 97.50 828 PRO A C 1
ATOM 6479 O O . PRO A 1 828 ? 25.907 -26.020 -35.386 1.00 97.50 828 PRO A O 1
ATOM 6482 N N . ASP A 1 829 ? 27.196 -24.683 -34.118 1.00 98.06 829 ASP A N 1
ATOM 6483 C CA . ASP A 1 829 ? 27.863 -25.768 -33.390 1.00 98.06 829 ASP A CA 1
ATOM 6484 C C . ASP A 1 829 ? 28.133 -25.384 -31.921 1.00 98.06 829 ASP A C 1
ATOM 6486 O O . ASP A 1 829 ? 29.275 -25.086 -31.540 1.00 98.06 829 ASP A O 1
ATOM 6490 N N . PRO A 1 830 ? 27.091 -25.381 -31.066 1.00 97.69 830 PRO A N 1
ATOM 6491 C CA . PRO A 1 830 ? 27.246 -25.024 -29.662 1.00 97.69 830 PRO A CA 1
ATOM 6492 C C . PRO A 1 830 ? 28.171 -25.982 -28.903 1.00 97.69 830 PRO A C 1
ATOM 6494 O O . PRO A 1 830 ? 28.810 -25.565 -27.943 1.00 97.69 830 PRO A O 1
ATOM 6497 N N . ASP A 1 831 ? 28.269 -27.248 -29.327 1.00 97.62 831 ASP A N 1
ATOM 6498 C CA . ASP A 1 831 ? 29.128 -28.241 -28.675 1.00 97.62 831 ASP A CA 1
ATOM 6499 C C . ASP A 1 831 ? 30.613 -27.892 -28.888 1.00 97.62 831 ASP A C 1
ATOM 6501 O O . ASP A 1 831 ? 31.399 -27.924 -27.937 1.00 97.62 831 ASP A O 1
ATOM 6505 N N . ALA A 1 832 ? 30.997 -27.478 -30.103 1.00 98.25 832 ALA A N 1
ATOM 6506 C CA . ALA A 1 832 ? 32.343 -26.973 -30.376 1.00 98.25 832 ALA A CA 1
ATOM 6507 C C . ALA A 1 832 ? 32.641 -25.664 -29.628 1.00 98.25 832 ALA A C 1
ATOM 6509 O O . ALA A 1 832 ? 33.722 -25.530 -29.055 1.00 98.25 832 ALA A O 1
ATOM 6510 N N . MET A 1 833 ? 31.683 -24.729 -29.579 1.00 98.62 833 MET A N 1
ATOM 6511 C CA . MET A 1 833 ? 31.826 -23.474 -28.828 1.00 98.62 833 MET A CA 1
ATOM 6512 C C . MET A 1 833 ? 32.083 -23.729 -27.340 1.00 98.62 833 MET A C 1
ATOM 6514 O O . MET A 1 833 ? 33.024 -23.179 -26.771 1.00 98.62 833 MET A O 1
ATOM 6518 N N . ILE A 1 834 ? 31.266 -24.575 -26.706 1.00 98.44 834 ILE A N 1
ATOM 6519 C CA . ILE A 1 834 ? 31.399 -24.904 -25.281 1.00 98.44 834 ILE A CA 1
ATOM 6520 C C . ILE A 1 834 ? 32.745 -25.580 -25.020 1.00 98.44 834 ILE A C 1
ATOM 6522 O O . ILE A 1 834 ? 33.436 -25.222 -24.067 1.00 98.44 834 ILE A O 1
ATOM 6526 N N . LYS A 1 835 ? 33.146 -26.523 -25.879 1.00 98.25 835 LYS A N 1
ATOM 6527 C CA . LYS A 1 835 ? 34.443 -27.191 -25.767 1.00 98.25 835 LYS A CA 1
ATOM 6528 C C . LYS A 1 835 ? 35.603 -26.197 -25.853 1.00 98.25 835 LYS A C 1
ATOM 6530 O O . LYS A 1 835 ? 36.521 -26.271 -25.041 1.00 98.25 835 LYS A O 1
ATOM 6535 N N . GLU A 1 836 ? 35.562 -25.263 -26.800 1.00 98.50 836 GLU A N 1
ATOM 6536 C CA . GLU A 1 836 ? 36.603 -24.245 -26.935 1.00 98.50 836 GLU A CA 1
ATOM 6537 C C . GLU A 1 836 ? 36.662 -23.335 -25.700 1.00 98.50 836 GLU A C 1
ATOM 6539 O O . GLU A 1 836 ? 37.738 -23.110 -25.152 1.00 98.50 836 GLU A O 1
ATOM 6544 N N . LEU A 1 837 ? 35.518 -22.866 -25.194 1.00 98.56 837 LEU A N 1
ATOM 6545 C CA . LEU A 1 837 ? 35.473 -22.056 -23.972 1.00 98.56 837 LEU A CA 1
ATOM 6546 C C . LEU A 1 837 ? 36.043 -22.811 -22.760 1.00 98.56 837 LEU A C 1
ATOM 6548 O O . LEU A 1 837 ? 36.817 -22.239 -21.992 1.00 98.56 837 LEU A O 1
ATOM 6552 N N . GLN A 1 838 ? 35.762 -24.111 -22.632 1.00 96.50 838 GLN A N 1
ATOM 6553 C CA . GLN A 1 838 ? 36.364 -24.968 -21.604 1.00 96.50 838 GLN A CA 1
ATOM 6554 C C . GLN A 1 838 ? 37.888 -25.093 -21.761 1.00 96.50 838 GLN A C 1
ATOM 6556 O O . GLN A 1 838 ? 38.612 -25.015 -20.766 1.00 96.50 838 GLN A O 1
ATOM 6561 N N . GLU A 1 839 ? 38.402 -25.237 -22.988 1.00 97.94 839 GLU A N 1
ATOM 6562 C CA . GLU A 1 839 ? 39.847 -25.232 -23.274 1.00 97.94 839 GLU A CA 1
ATOM 6563 C C . GLU A 1 839 ? 40.488 -23.881 -22.914 1.00 97.94 839 GLU A C 1
ATOM 6565 O O . GLU A 1 839 ? 41.588 -23.835 -22.353 1.00 97.94 839 GLU A O 1
ATOM 6570 N N . LEU A 1 840 ? 39.764 -22.782 -23.143 1.00 97.62 840 LEU A N 1
ATOM 6571 C CA . LEU A 1 840 ? 40.137 -21.443 -22.697 1.00 97.62 840 LEU A CA 1
ATOM 6572 C C . LEU A 1 840 ? 39.920 -21.233 -21.192 1.00 97.62 840 LEU A C 1
ATOM 6574 O O . LEU A 1 840 ? 40.307 -20.179 -20.694 1.00 97.62 840 LEU A O 1
ATOM 6578 N N . LYS A 1 841 ? 39.363 -22.195 -20.444 1.00 97.12 841 LYS A N 1
ATOM 6579 C CA . LYS A 1 841 ? 39.003 -22.070 -19.019 1.00 97.12 841 LYS A CA 1
ATOM 6580 C C . LYS A 1 841 ? 38.059 -20.895 -18.748 1.00 97.12 841 LYS A C 1
ATOM 6582 O O . LYS A 1 841 ? 38.306 -20.096 -17.849 1.00 97.12 841 LYS A O 1
ATOM 6587 N N . ILE A 1 842 ? 37.044 -20.743 -19.586 1.00 98.38 842 ILE A N 1
ATOM 6588 C CA . ILE A 1 842 ? 35.989 -19.743 -19.452 1.00 98.38 842 ILE A CA 1
ATOM 6589 C C . ILE A 1 842 ? 34.674 -20.507 -19.348 1.00 98.38 842 ILE A C 1
ATOM 6591 O O . ILE A 1 842 ? 34.338 -21.296 -20.228 1.00 98.38 842 ILE A O 1
ATOM 6595 N N . GLU A 1 843 ? 33.936 -20.280 -18.272 1.00 98.38 843 GLU A N 1
ATOM 6596 C CA . GLU A 1 843 ? 32.593 -20.822 -18.118 1.00 98.38 843 GLU A CA 1
ATOM 6597 C C . GLU A 1 843 ? 31.606 -20.051 -18.991 1.00 98.38 843 GLU A C 1
ATOM 6599 O O . GLU A 1 843 ? 31.698 -18.832 -19.153 1.00 98.38 843 GLU A O 1
ATOM 6604 N N . LEU A 1 844 ? 30.636 -20.770 -19.548 1.00 98.69 844 LEU A N 1
ATOM 6605 C CA . LEU A 1 844 ? 29.565 -20.179 -20.337 1.00 98.69 844 LEU A CA 1
ATOM 6606 C C . LEU A 1 844 ? 28.295 -20.083 -19.494 1.00 98.69 844 LEU A C 1
ATOM 6608 O O . LEU A 1 844 ? 27.837 -21.088 -18.944 1.00 98.69 844 LEU A O 1
ATOM 6612 N N . MET A 1 845 ? 27.701 -18.893 -19.454 1.00 98.81 845 MET A N 1
ATOM 6613 C CA . MET A 1 845 ? 26.343 -18.678 -18.961 1.00 98.81 845 MET A CA 1
ATOM 6614 C C . MET A 1 845 ? 25.401 -18.376 -20.122 1.00 98.81 845 MET A C 1
ATOM 6616 O O . MET A 1 845 ? 25.763 -17.653 -21.049 1.00 98.81 845 MET A O 1
ATOM 6620 N N . VAL A 1 846 ? 24.181 -18.905 -20.060 1.00 98.62 846 VAL A N 1
ATOM 6621 C CA . VAL A 1 846 ? 23.153 -18.684 -21.085 1.00 98.62 846 VAL A CA 1
ATOM 6622 C C . VAL A 1 846 ? 21.888 -18.088 -20.472 1.00 98.62 846 VAL A C 1
ATOM 6624 O O . VAL A 1 846 ? 21.454 -18.526 -19.404 1.00 98.62 846 VAL A O 1
ATOM 6627 N N . SER A 1 847 ? 21.315 -17.085 -21.139 1.00 98.69 847 SER A N 1
ATOM 6628 C CA . SER A 1 847 ? 20.022 -16.493 -20.782 1.00 98.69 847 SER A CA 1
ATOM 6629 C C . SER A 1 847 ? 18.890 -17.518 -20.872 1.00 98.69 847 SER A C 1
ATOM 6631 O O . SER A 1 847 ? 18.847 -18.359 -21.767 1.00 98.69 847 SER A O 1
ATOM 6633 N N . ILE A 1 848 ? 17.960 -17.459 -19.930 1.00 98.81 848 ILE A N 1
ATOM 6634 C CA . ILE A 1 848 ? 16.710 -18.203 -19.911 1.00 98.81 848 ILE A CA 1
ATOM 6635 C C . ILE A 1 848 ? 15.620 -17.187 -19.617 1.00 98.81 848 ILE A C 1
ATOM 6637 O O . ILE A 1 848 ? 15.573 -16.601 -18.534 1.00 98.81 848 ILE A O 1
ATOM 6641 N N . TRP A 1 849 ? 14.717 -17.023 -20.577 1.00 98.69 849 TRP A N 1
ATOM 6642 C CA . TRP A 1 849 ? 13.491 -16.274 -20.366 1.00 98.69 849 TRP A CA 1
ATOM 6643 C C . TRP A 1 849 ? 12.343 -17.213 -19.968 1.00 98.69 849 TRP A C 1
ATOM 6645 O O . TRP A 1 849 ? 12.192 -18.288 -20.559 1.00 98.69 849 TRP A O 1
ATOM 6655 N N . PRO A 1 850 ? 11.508 -16.827 -18.988 1.00 98.56 850 PRO A N 1
ATOM 6656 C CA . PRO A 1 850 ? 10.326 -17.572 -18.582 1.00 98.56 850 PRO A CA 1
ATOM 6657 C C . PRO A 1 850 ? 9.175 -17.500 -19.596 1.00 98.56 850 PRO A C 1
ATOM 6659 O O . PRO A 1 850 ? 8.155 -18.162 -19.400 1.00 98.56 850 PRO A O 1
ATOM 6662 N N . THR A 1 851 ? 9.295 -16.696 -20.650 1.00 98.50 851 THR A N 1
ATOM 6663 C CA . THR A 1 851 ? 8.251 -16.472 -21.650 1.00 98.50 851 THR A CA 1
ATOM 6664 C C . THR A 1 851 ? 8.110 -17.640 -22.626 1.00 98.50 851 THR A C 1
ATOM 6666 O O . THR A 1 851 ? 9.083 -18.286 -23.014 1.00 98.50 851 THR A O 1
ATOM 6669 N N . VAL A 1 852 ? 6.875 -17.892 -23.060 1.00 98.69 852 VAL A N 1
ATOM 6670 C CA . VAL A 1 852 ? 6.520 -18.872 -24.091 1.00 98.69 852 VAL A CA 1
ATOM 6671 C C . VAL A 1 852 ? 5.610 -18.192 -25.106 1.00 98.69 852 VAL A C 1
ATOM 6673 O O . VAL A 1 852 ? 4.525 -17.730 -24.750 1.00 98.69 852 VAL A O 1
ATOM 6676 N N . ASP A 1 853 ? 6.061 -18.091 -26.355 1.00 97.62 853 ASP A N 1
ATOM 6677 C CA . ASP A 1 853 ? 5.267 -17.533 -27.456 1.00 97.62 853 ASP A CA 1
ATOM 6678 C C . ASP A 1 853 ? 4.209 -18.540 -27.928 1.00 97.62 853 ASP A C 1
ATOM 6680 O O . ASP A 1 853 ? 4.453 -19.748 -27.939 1.00 97.62 853 ASP A O 1
ATOM 6684 N N . HIS A 1 854 ? 3.040 -18.057 -28.354 1.00 95.81 854 HIS A N 1
ATOM 6685 C CA . HIS A 1 854 ? 1.952 -18.909 -28.850 1.00 95.81 854 HIS A CA 1
ATOM 6686 C C . HIS A 1 854 ? 2.292 -19.735 -30.100 1.00 95.81 854 HIS A C 1
ATOM 6688 O O . HIS A 1 854 ? 1.588 -20.696 -30.403 1.00 95.81 854 HIS A O 1
ATOM 6694 N N . LYS A 1 855 ? 3.345 -19.369 -30.836 1.00 96.38 855 LYS A N 1
ATOM 6695 C CA . LYS A 1 855 ? 3.856 -20.116 -31.995 1.00 96.38 855 LYS A CA 1
ATOM 6696 C C . LYS A 1 855 ? 4.959 -21.108 -31.613 1.00 96.38 855 LYS A C 1
ATOM 6698 O O . LYS A 1 855 ? 5.461 -21.804 -32.492 1.00 96.38 855 LYS A O 1
ATOM 6703 N N . SER A 1 856 ? 5.364 -21.160 -30.341 1.00 97.44 856 SER A N 1
ATOM 6704 C CA . SER A 1 856 ? 6.406 -22.071 -29.860 1.00 97.44 856 SER A CA 1
ATOM 6705 C C . SER A 1 856 ? 5.965 -23.521 -29.999 1.00 97.44 856 SER A C 1
ATOM 6707 O O . SER A 1 856 ? 4.827 -23.861 -29.677 1.00 97.44 856 SER A O 1
ATOM 6709 N N . GLU A 1 857 ? 6.897 -24.407 -30.359 1.00 97.31 857 GLU A N 1
ATOM 6710 C CA . GLU A 1 857 ? 6.648 -25.857 -30.370 1.00 97.31 857 GLU A CA 1
ATOM 6711 C C . GLU A 1 857 ? 6.213 -26.408 -28.998 1.00 97.31 857 GLU A C 1
ATOM 6713 O O . GLU A 1 857 ? 5.619 -27.481 -28.919 1.00 97.31 857 GLU A O 1
ATOM 6718 N N . ASN A 1 858 ? 6.505 -25.680 -27.914 1.00 98.31 858 ASN A N 1
ATOM 6719 C CA . ASN A 1 858 ? 6.165 -26.075 -26.550 1.00 98.31 858 ASN A CA 1
ATOM 6720 C C . ASN A 1 858 ? 4.816 -25.511 -26.068 1.00 98.31 858 ASN A C 1
ATOM 6722 O O . ASN A 1 858 ? 4.351 -25.929 -25.007 1.00 98.31 858 ASN A O 1
ATOM 6726 N N . TRP A 1 859 ? 4.185 -24.586 -26.804 1.00 98.00 859 TRP A N 1
ATOM 6727 C CA . TRP A 1 859 ? 2.982 -23.882 -26.345 1.00 98.00 859 TRP A CA 1
ATOM 6728 C C . TRP A 1 859 ? 1.811 -24.829 -26.085 1.00 98.00 859 TRP A C 1
ATOM 6730 O O . TRP A 1 859 ? 1.298 -24.872 -24.966 1.00 98.00 859 TRP A O 1
ATOM 6740 N N . ASP A 1 860 ? 1.412 -25.615 -27.088 1.00 97.81 860 ASP A N 1
ATOM 6741 C CA . ASP A 1 860 ? 0.223 -26.470 -26.997 1.00 97.81 860 ASP A CA 1
ATOM 6742 C C . ASP A 1 860 ? 0.351 -27.503 -25.867 1.00 97.81 860 ASP A C 1
ATOM 6744 O O . ASP A 1 860 ? -0.576 -27.671 -25.073 1.00 97.81 860 ASP A O 1
ATOM 6748 N N . GLU A 1 861 ? 1.528 -28.124 -25.720 1.00 98.25 861 GLU A N 1
ATOM 6749 C CA . GLU A 1 861 ? 1.807 -29.083 -24.642 1.00 98.25 861 GLU A CA 1
ATOM 6750 C C . GLU A 1 861 ? 1.728 -28.419 -23.257 1.00 98.25 861 GLU A C 1
ATOM 6752 O O . GLU A 1 861 ? 1.151 -28.976 -22.318 1.00 98.25 861 GLU A O 1
ATOM 6757 N N . MET A 1 862 ? 2.290 -27.216 -23.106 1.00 98.50 862 MET A N 1
ATOM 6758 C CA . MET A 1 862 ? 2.251 -26.489 -21.836 1.00 98.50 862 MET A CA 1
ATOM 6759 C C . MET A 1 862 ? 0.848 -25.970 -21.506 1.00 98.50 862 MET A C 1
ATOM 6761 O O . MET A 1 862 ? 0.470 -25.947 -20.333 1.00 98.50 862 MET A O 1
ATOM 6765 N N . VAL A 1 863 ? 0.053 -25.597 -22.512 1.00 97.44 863 VAL A N 1
ATOM 6766 C CA . VAL A 1 863 ? -1.362 -25.249 -22.337 1.00 97.44 863 VAL A CA 1
ATOM 6767 C C . VAL A 1 863 ? -2.165 -26.466 -21.885 1.00 97.44 863 VAL A C 1
ATOM 6769 O O . VAL A 1 863 ? -2.914 -26.350 -20.914 1.00 97.44 863 VAL A O 1
ATOM 6772 N N . GLU A 1 864 ? -1.987 -27.622 -22.530 1.00 97.56 864 GLU A N 1
ATOM 6773 C CA . GLU A 1 864 ? -2.682 -28.870 -22.186 1.00 97.56 864 GLU A CA 1
ATOM 6774 C C . GLU A 1 864 ? -2.375 -29.315 -20.748 1.00 97.56 864 GLU A C 1
ATOM 6776 O O . GLU A 1 864 ? -3.269 -29.734 -20.012 1.00 97.56 864 GLU A O 1
ATOM 6781 N N . LYS A 1 865 ? -1.120 -29.161 -20.313 1.00 97.81 865 LYS A N 1
ATOM 6782 C CA . LYS A 1 865 ? -0.668 -29.538 -18.965 1.00 97.81 865 LYS A CA 1
ATOM 6783 C C . LYS A 1 865 ? -0.914 -28.475 -17.890 1.00 97.81 865 LYS A C 1
ATOM 6785 O O . LYS A 1 865 ? -0.694 -28.748 -16.709 1.00 97.81 865 LYS A O 1
ATOM 6790 N N . GLY A 1 866 ? -1.354 -27.273 -18.267 1.00 97.62 866 GLY A N 1
ATOM 6791 C CA . GLY A 1 866 ? -1.547 -26.157 -17.336 1.00 97.62 866 GLY A CA 1
ATOM 6792 C C . GLY A 1 866 ? -0.236 -25.628 -16.740 1.00 97.62 866 GLY A C 1
ATOM 6793 O O . GLY A 1 866 ? -0.174 -25.332 -15.548 1.00 97.62 866 GLY A O 1
ATOM 6794 N N . TYR A 1 867 ? 0.823 -25.558 -17.550 1.00 98.69 867 TYR A N 1
ATOM 6795 C CA . TYR A 1 867 ? 2.169 -25.121 -17.152 1.00 98.69 867 TYR A CA 1
ATOM 6796 C C . TYR A 1 867 ? 2.457 -23.642 -17.422 1.00 98.69 867 TYR A C 1
ATOM 6798 O O . TYR A 1 867 ? 3.552 -23.178 -17.120 1.00 98.69 867 TYR A O 1
ATOM 6806 N N . LEU A 1 868 ? 1.502 -22.906 -17.985 1.00 98.56 868 LEU A N 1
ATOM 6807 C CA . LEU A 1 868 ? 1.593 -21.462 -18.201 1.00 98.56 868 LEU A CA 1
ATOM 6808 C C . LEU A 1 868 ? 0.752 -20.716 -17.169 1.00 98.56 868 LEU A C 1
ATOM 6810 O O . LEU A 1 868 ? -0.303 -21.211 -16.755 1.00 98.56 868 LEU A O 1
ATOM 6814 N N . ILE A 1 869 ? 1.182 -19.505 -16.813 1.00 97.56 869 ILE A N 1
ATOM 6815 C CA . ILE A 1 869 ? 0.360 -18.601 -16.010 1.00 97.56 869 ILE A CA 1
ATOM 6816 C C . ILE A 1 869 ? -0.959 -18.309 -16.737 1.00 97.56 869 ILE A C 1
ATOM 6818 O O . ILE A 1 869 ? -1.048 -18.330 -17.969 1.00 97.56 869 ILE A O 1
ATOM 6822 N N . GLN A 1 870 ? -2.010 -18.035 -15.973 1.00 95.06 870 GLN A N 1
ATOM 6823 C CA . GLN A 1 870 ? -3.326 -17.734 -16.525 1.00 95.06 870 GLN A CA 1
ATOM 6824 C C . GLN A 1 870 ? -3.660 -16.255 -16.361 1.00 95.06 870 GLN A C 1
ATOM 6826 O O . GLN A 1 870 ? -3.279 -15.632 -15.371 1.00 95.06 870 GLN A O 1
ATOM 6831 N N . SER A 1 871 ? -4.426 -15.723 -17.312 1.00 93.44 871 SER A N 1
ATOM 6832 C CA . SER A 1 871 ? -5.092 -14.429 -17.181 1.00 93.44 871 SER A CA 1
ATOM 6833 C C . SER A 1 871 ? -6.549 -14.679 -16.792 1.00 93.44 871 SER A C 1
ATOM 6835 O O . SER A 1 871 ? -7.301 -15.275 -17.563 1.00 93.44 871 SER A O 1
ATOM 6837 N N . ASP A 1 872 ? -6.959 -14.229 -15.607 1.00 91.19 872 ASP A N 1
ATOM 6838 C CA . ASP A 1 872 ? -8.345 -14.308 -15.122 1.00 91.19 872 ASP A CA 1
ATOM 6839 C C . ASP A 1 872 ? -9.302 -13.494 -16.012 1.00 91.19 872 ASP A C 1
ATOM 6841 O O . ASP A 1 872 ? -10.513 -13.732 -16.034 1.00 91.19 872 ASP A O 1
ATOM 6845 N N . ARG A 1 873 ? -8.766 -12.499 -16.730 1.00 93.06 873 ARG A N 1
ATOM 6846 C CA . ARG A 1 873 ? -9.491 -11.613 -17.645 1.00 93.06 873 ARG A CA 1
ATOM 6847 C C . ARG A 1 873 ? -8.626 -11.302 -18.863 1.00 93.06 873 ARG A C 1
ATOM 6849 O O . ARG A 1 873 ? -7.407 -11.244 -18.760 1.00 93.06 873 ARG A O 1
ATOM 6856 N N . GLY A 1 874 ? -9.269 -11.031 -19.997 1.00 90.88 874 GLY A N 1
ATOM 6857 C CA . GLY A 1 874 ? -8.577 -10.674 -21.237 1.00 90.88 874 GLY A CA 1
ATOM 6858 C C . GLY A 1 874 ? -8.020 -11.879 -21.998 1.00 90.88 874 GLY A C 1
ATOM 6859 O O . GLY A 1 874 ? -8.453 -13.014 -21.802 1.00 90.88 874 GLY A O 1
ATOM 6860 N N . ILE A 1 875 ? -7.100 -11.605 -22.923 1.00 91.50 875 ILE A N 1
ATOM 6861 C CA . ILE A 1 875 ? -6.412 -12.626 -23.723 1.00 91.50 875 ILE A CA 1
ATOM 6862 C C . ILE A 1 875 ? -5.231 -13.161 -22.899 1.00 91.50 875 ILE A C 1
ATOM 6864 O O . ILE A 1 875 ? -4.648 -12.426 -22.102 1.00 91.50 875 ILE A O 1
ATOM 6868 N N . ARG A 1 876 ? -4.873 -14.438 -23.079 1.00 90.94 876 ARG A N 1
ATOM 6869 C CA . ARG A 1 876 ? -3.703 -15.063 -22.441 1.00 90.94 876 ARG A CA 1
ATOM 6870 C C . ARG A 1 876 ? -2.404 -14.580 -23.102 1.00 90.94 876 ARG A C 1
ATOM 6872 O O . ARG A 1 876 ? -1.766 -15.318 -23.844 1.00 90.94 876 ARG A O 1
ATOM 6879 N N . ILE A 1 877 ? -2.085 -13.313 -22.871 1.00 93.81 877 ILE A N 1
ATOM 6880 C CA . ILE A 1 877 ? -0.837 -12.650 -23.244 1.00 93.81 877 ILE A CA 1
ATOM 6881 C C . ILE A 1 877 ? -0.408 -11.853 -22.013 1.00 93.81 877 ILE A C 1
ATOM 6883 O O . ILE A 1 877 ? -1.166 -11.016 -21.524 1.00 93.81 877 ILE A O 1
ATOM 6887 N N . ALA A 1 878 ? 0.776 -12.156 -21.491 1.00 94.81 878 ALA A N 1
ATOM 6888 C CA . ALA A 1 878 ? 1.345 -11.523 -20.303 1.00 94.81 878 ALA A CA 1
ATOM 6889 C C . ALA A 1 878 ? 2.447 -10.513 -20.658 1.00 94.81 878 ALA A C 1
ATOM 6891 O O . ALA A 1 878 ? 2.606 -9.504 -19.969 1.00 94.81 878 ALA A O 1
ATOM 6892 N N . MET A 1 879 ? 3.175 -10.772 -21.747 1.00 96.75 879 MET A N 1
ATOM 6893 C CA . MET A 1 879 ? 4.199 -9.888 -22.291 1.00 96.75 879 MET A CA 1
ATOM 6894 C C . MET A 1 879 ? 4.069 -9.829 -23.821 1.00 96.75 879 MET A C 1
ATOM 6896 O O . MET A 1 879 ? 3.741 -10.827 -24.462 1.00 96.75 879 MET A O 1
ATOM 6900 N N . ASN A 1 880 ? 4.293 -8.651 -24.404 1.00 93.81 880 ASN A N 1
ATOM 6901 C CA . ASN A 1 880 ? 4.182 -8.386 -25.844 1.00 93.81 880 ASN A CA 1
ATOM 6902 C C . ASN A 1 880 ? 5.502 -7.884 -26.462 1.00 93.81 880 ASN A C 1
ATOM 6904 O O . ASN A 1 880 ? 5.509 -7.008 -27.330 1.00 93.81 880 ASN A O 1
ATOM 6908 N N . PHE A 1 881 ? 6.629 -8.406 -25.982 1.00 94.38 881 PHE A N 1
ATOM 6909 C CA . PHE A 1 881 ? 7.957 -8.024 -26.442 1.00 94.38 881 PHE A CA 1
ATOM 6910 C C . PHE A 1 881 ? 8.535 -9.106 -27.356 1.00 94.38 881 PHE A C 1
ATOM 6912 O O . PHE A 1 881 ? 8.746 -10.236 -26.920 1.00 94.38 881 PHE A O 1
ATOM 6919 N N . GLN A 1 882 ? 8.766 -8.765 -28.632 1.00 91.88 882 GLN A N 1
ATOM 6920 C CA . GLN A 1 882 ? 9.261 -9.696 -29.667 1.00 91.88 882 GLN A CA 1
ATOM 6921 C C . GLN A 1 882 ? 8.416 -10.986 -29.785 1.00 91.88 882 GLN A C 1
ATOM 6923 O O . GLN A 1 882 ? 8.938 -12.073 -30.036 1.00 91.88 882 GLN A O 1
ATOM 6928 N N . GLY A 1 883 ? 7.105 -10.877 -29.546 1.00 91.75 883 GLY A N 1
ATOM 6929 C CA . GLY A 1 883 ? 6.173 -12.005 -29.531 1.00 91.75 883 GLY A CA 1
ATOM 6930 C C . GLY A 1 883 ? 4.983 -11.765 -28.606 1.00 91.75 883 GLY A C 1
ATOM 6931 O O . GLY A 1 883 ? 5.054 -10.925 -27.711 1.00 91.75 883 GLY A O 1
ATOM 6932 N N . ASP A 1 884 ? 3.901 -12.512 -28.822 1.00 95.38 884 ASP A N 1
ATOM 6933 C CA . ASP A 1 884 ? 2.751 -12.547 -27.911 1.00 95.38 884 ASP A CA 1
ATOM 6934 C C . ASP A 1 884 ? 2.956 -13.732 -26.970 1.00 95.38 884 ASP A C 1
ATOM 6936 O O . ASP A 1 884 ? 2.698 -14.885 -27.347 1.00 95.38 884 ASP A O 1
ATOM 6940 N N . THR A 1 885 ? 3.468 -13.459 -25.770 1.00 97.69 885 THR A N 1
ATOM 6941 C CA . THR A 1 885 ? 3.982 -14.499 -24.880 1.00 97.69 885 THR A CA 1
ATOM 6942 C C . THR A 1 885 ? 3.243 -14.577 -23.552 1.00 97.69 885 THR A C 1
ATOM 6944 O O . THR A 1 885 ? 2.592 -13.640 -23.081 1.00 97.69 885 THR A O 1
ATOM 6947 N N . THR A 1 886 ? 3.330 -15.751 -22.934 1.00 97.75 886 THR A N 1
ATOM 6948 C CA . THR A 1 886 ? 2.886 -15.999 -21.562 1.00 97.75 886 THR A CA 1
ATOM 6949 C C . THR A 1 886 ? 4.001 -16.683 -20.788 1.00 97.75 886 THR A C 1
ATOM 6951 O O . THR A 1 886 ? 4.686 -17.549 -21.322 1.00 97.75 886 THR A O 1
ATOM 6954 N N . HIS A 1 887 ? 4.182 -16.307 -19.526 1.00 98.44 887 HIS A N 1
ATOM 6955 C CA . HIS A 1 887 ? 5.186 -16.917 -18.662 1.00 98.44 887 HIS A CA 1
ATOM 6956 C C . HIS A 1 887 ? 4.828 -18.364 -18.308 1.00 98.44 887 HIS A C 1
ATOM 6958 O O . HIS A 1 887 ? 3.653 -18.695 -18.114 1.00 98.44 887 HIS A O 1
ATOM 6964 N N . PHE A 1 888 ? 5.828 -19.233 -18.167 1.00 98.75 888 PHE A N 1
ATOM 6965 C CA . PHE A 1 888 ? 5.606 -20.505 -17.490 1.00 98.75 888 PHE A CA 1
ATOM 6966 C C . PHE A 1 888 ? 5.278 -20.263 -16.014 1.00 98.75 888 PHE A C 1
ATOM 6968 O O . PHE A 1 888 ? 5.721 -19.301 -15.396 1.00 98.75 888 PHE A O 1
ATOM 6975 N N . ASP A 1 889 ? 4.475 -21.133 -15.426 1.00 98.62 889 ASP A N 1
ATOM 6976 C CA . ASP A 1 889 ? 4.084 -21.001 -14.033 1.00 98.62 889 ASP A CA 1
ATOM 6977 C C . ASP A 1 889 ? 5.140 -21.622 -13.117 1.00 98.62 889 ASP A C 1
ATOM 6979 O O . ASP A 1 889 ? 5.086 -22.813 -12.809 1.00 98.62 889 ASP A O 1
ATOM 6983 N N . ALA A 1 890 ? 6.094 -20.817 -12.645 1.00 98.56 890 ALA A N 1
ATOM 6984 C CA . ALA A 1 890 ? 7.135 -21.285 -11.732 1.00 98.56 890 ALA A CA 1
ATOM 6985 C C . ALA A 1 890 ? 6.573 -21.923 -10.449 1.00 98.56 890 ALA A C 1
ATOM 6987 O O . ALA A 1 890 ? 7.190 -22.824 -9.881 1.00 98.56 890 ALA A O 1
ATOM 6988 N N . THR A 1 891 ? 5.372 -21.538 -10.012 1.00 98.44 891 THR A N 1
ATOM 6989 C CA . THR A 1 891 ? 4.748 -22.102 -8.807 1.00 98.44 891 THR A CA 1
ATOM 6990 C C . THR A 1 891 ? 4.161 -23.501 -9.024 1.00 98.44 891 THR A C 1
ATOM 6992 O O . THR A 1 891 ? 3.839 -24.189 -8.055 1.00 98.44 891 THR A O 1
ATOM 6995 N N . ASN A 1 892 ? 4.054 -23.953 -10.279 1.00 98.62 892 ASN A N 1
ATOM 6996 C CA . ASN A 1 892 ? 3.658 -25.309 -10.634 1.00 98.62 892 ASN A CA 1
ATOM 6997 C C . ASN A 1 892 ? 4.894 -26.234 -10.668 1.00 98.62 892 ASN A C 1
ATOM 6999 O O . ASN A 1 892 ? 5.750 -26.079 -11.546 1.00 98.62 892 ASN A O 1
ATOM 7003 N N . PRO A 1 893 ? 4.989 -27.255 -9.792 1.00 98.19 893 PRO A N 1
ATOM 7004 C CA . PRO A 1 893 ? 6.127 -28.176 -9.791 1.00 98.19 893 PRO A CA 1
ATOM 7005 C C . PRO A 1 893 ? 6.339 -28.902 -11.127 1.00 98.19 893 PRO A C 1
ATOM 7007 O O . PRO A 1 893 ? 7.479 -29.132 -11.523 1.00 98.19 893 PRO A O 1
ATOM 7010 N N . GLY A 1 894 ? 5.256 -29.229 -11.842 1.00 98.44 894 GLY A N 1
ATOM 7011 C CA . GLY A 1 894 ? 5.334 -29.869 -13.155 1.00 98.44 894 GLY A CA 1
ATOM 7012 C C . GLY A 1 894 ? 5.879 -28.938 -14.238 1.00 98.44 894 GLY A C 1
ATOM 7013 O O . GLY A 1 894 ? 6.643 -29.380 -15.091 1.00 98.44 894 GLY A O 1
ATOM 7014 N N . ALA A 1 895 ? 5.549 -27.645 -14.175 1.00 98.75 895 ALA A N 1
ATOM 7015 C CA . ALA A 1 895 ? 6.089 -26.658 -15.106 1.00 98.75 895 ALA A CA 1
ATOM 7016 C C . ALA A 1 895 ? 7.590 -26.435 -14.873 1.00 98.75 895 ALA A C 1
ATOM 7018 O O . ALA A 1 895 ? 8.350 -26.400 -15.837 1.00 98.75 895 ALA A O 1
ATOM 7019 N N . ARG A 1 896 ? 8.036 -26.366 -13.609 1.00 98.75 896 ARG A N 1
ATOM 7020 C CA . ARG A 1 896 ? 9.470 -26.278 -13.277 1.00 98.75 896 ARG A CA 1
ATOM 7021 C C . ARG A 1 896 ? 10.263 -27.459 -13.825 1.00 98.75 896 ARG A C 1
ATOM 7023 O O . ARG A 1 896 ? 11.271 -27.253 -14.492 1.00 98.75 896 ARG A O 1
ATOM 7030 N N . ASP A 1 897 ? 9.785 -28.679 -13.584 1.00 98.69 897 ASP A N 1
ATOM 7031 C CA . ASP A 1 897 ? 10.404 -29.901 -14.111 1.00 98.69 897 ASP A CA 1
ATOM 7032 C C . ASP A 1 897 ? 10.443 -29.899 -15.649 1.00 98.69 897 ASP A C 1
ATOM 7034 O O . ASP A 1 897 ? 11.453 -30.262 -16.251 1.00 98.69 897 ASP A O 1
ATOM 7038 N N . TYR A 1 898 ? 9.372 -29.433 -16.296 1.00 98.75 898 TYR A N 1
ATOM 7039 C CA . TYR A 1 898 ? 9.304 -29.323 -17.751 1.00 98.75 898 TYR A CA 1
ATOM 7040 C C . TYR A 1 898 ? 10.349 -28.353 -18.318 1.00 98.75 898 TYR A C 1
ATOM 7042 O O . TYR A 1 898 ? 11.117 -28.732 -19.207 1.00 98.75 898 TYR A O 1
ATOM 7050 N N . VAL A 1 899 ? 10.408 -27.127 -17.790 1.00 98.81 899 VAL A N 1
ATOM 7051 C CA . VAL A 1 899 ? 11.366 -26.100 -18.229 1.00 98.81 899 VAL A CA 1
ATOM 7052 C C . VAL A 1 899 ? 12.798 -26.554 -17.959 1.00 98.81 899 VAL A C 1
ATOM 7054 O O . VAL A 1 899 ? 13.633 -26.493 -18.863 1.00 98.81 899 VAL A O 1
ATOM 7057 N N . TRP A 1 900 ? 13.070 -27.106 -16.769 1.00 98.75 900 TRP A N 1
ATOM 7058 C CA . TRP A 1 900 ? 14.375 -27.681 -16.453 1.00 98.75 900 TRP A CA 1
ATOM 7059 C C . TRP A 1 900 ? 14.764 -28.773 -17.449 1.00 98.75 900 TRP A C 1
ATOM 7061 O O . TRP A 1 900 ? 15.860 -28.727 -17.986 1.00 98.75 900 TRP A O 1
ATOM 7071 N N . LYS A 1 901 ? 13.885 -29.728 -17.776 1.00 98.69 901 LYS A N 1
ATOM 7072 C CA . LYS A 1 901 ? 14.203 -30.799 -18.739 1.00 98.69 901 LYS A CA 1
ATOM 7073 C C . LYS A 1 901 ? 14.539 -30.274 -20.133 1.00 98.69 901 LYS A C 1
ATOM 7075 O O . LYS A 1 901 ? 15.408 -30.846 -20.796 1.00 98.69 901 LYS A O 1
ATOM 7080 N N . LYS A 1 902 ? 13.880 -29.201 -20.586 1.00 98.62 902 LYS A N 1
ATOM 7081 C CA . LYS A 1 902 ? 14.199 -28.543 -21.865 1.00 98.62 902 LYS A CA 1
ATOM 7082 C C . LYS A 1 902 ? 15.569 -27.872 -21.792 1.00 98.62 902 LYS A C 1
ATOM 7084 O O . LYS A 1 902 ? 16.434 -28.193 -22.606 1.00 98.62 902 LYS A O 1
ATOM 7089 N N . ALA A 1 903 ? 15.803 -27.046 -20.772 1.00 98.75 903 ALA A N 1
ATOM 7090 C CA . ALA A 1 903 ? 17.095 -26.396 -20.561 1.00 98.75 903 ALA A CA 1
ATOM 7091 C C . ALA A 1 903 ? 18.231 -27.416 -20.361 1.00 98.75 903 ALA A C 1
ATOM 7093 O O . ALA A 1 903 ? 19.326 -27.257 -20.898 1.00 98.75 903 ALA A O 1
ATOM 7094 N N . LYS A 1 904 ? 17.959 -28.520 -19.664 1.00 98.62 904 LYS A N 1
ATOM 7095 C CA . LYS A 1 904 ? 18.904 -29.608 -19.443 1.00 98.62 904 LYS A CA 1
ATOM 7096 C C . LYS A 1 904 ? 19.335 -30.225 -20.766 1.00 98.62 904 LYS A C 1
ATOM 7098 O O . LYS A 1 904 ? 20.517 -30.222 -21.090 1.00 98.62 904 LYS A O 1
ATOM 7103 N N . LYS A 1 905 ? 18.367 -30.704 -21.549 1.00 98.50 905 LYS A N 1
ATOM 7104 C CA . LYS A 1 905 ? 18.613 -31.345 -22.846 1.00 98.50 905 LYS A CA 1
ATOM 7105 C C . LYS A 1 905 ? 19.383 -30.428 -23.799 1.00 98.50 905 LYS A C 1
ATOM 7107 O O . LYS A 1 905 ? 20.255 -30.891 -24.529 1.00 98.50 905 LYS A O 1
ATOM 7112 N N . ASN A 1 906 ? 19.020 -29.148 -23.829 1.00 98.50 906 ASN A N 1
ATOM 7113 C CA . ASN A 1 906 ? 19.486 -28.225 -24.859 1.00 98.50 906 ASN A CA 1
ATOM 7114 C C . ASN A 1 906 ? 20.731 -27.421 -24.454 1.00 98.50 906 ASN A C 1
ATOM 7116 O O . ASN A 1 906 ? 21.404 -26.907 -25.344 1.00 98.50 906 ASN A O 1
ATOM 7120 N N . TYR A 1 907 ? 21.059 -27.339 -23.160 1.00 98.62 907 TYR A N 1
ATOM 7121 C CA . TYR A 1 907 ? 22.192 -26.563 -22.640 1.00 98.62 907 TYR A CA 1
ATOM 7122 C C . TYR A 1 907 ? 23.040 -27.353 -21.635 1.00 98.62 907 TYR A C 1
ATOM 7124 O O . TYR A 1 907 ? 24.246 -27.510 -21.834 1.00 98.62 907 TYR A O 1
ATOM 7132 N N . TYR A 1 908 ? 22.434 -27.878 -20.565 1.00 98.50 908 TYR A N 1
ATOM 7133 C CA . TYR A 1 908 ? 23.185 -28.537 -19.488 1.00 98.50 908 TYR A CA 1
ATOM 7134 C C . TYR A 1 908 ? 23.935 -29.783 -19.976 1.00 98.50 908 TYR A C 1
ATOM 7136 O O . TYR A 1 908 ? 25.129 -29.938 -19.721 1.00 98.50 908 TYR A O 1
ATOM 7144 N N . ASP A 1 909 ? 23.275 -30.650 -20.743 1.00 98.19 909 ASP A N 1
ATOM 7145 C CA . ASP A 1 909 ? 23.867 -31.882 -21.276 1.00 98.19 909 ASP A CA 1
ATOM 7146 C C . ASP A 1 909 ? 25.010 -31.596 -22.264 1.00 98.19 909 ASP A C 1
ATOM 7148 O O . ASP A 1 909 ? 25.874 -32.447 -22.465 1.00 98.19 909 ASP A O 1
ATOM 7152 N N . LYS A 1 910 ? 25.067 -30.374 -22.815 1.00 97.44 910 LYS A N 1
ATOM 7153 C CA . LYS A 1 910 ? 26.155 -29.896 -23.681 1.00 97.44 910 LYS A CA 1
ATOM 7154 C C . LYS A 1 910 ? 27.369 -29.363 -22.918 1.00 97.44 910 LYS A C 1
ATOM 7156 O O . LYS A 1 910 ? 28.418 -29.158 -23.514 1.00 97.44 910 LYS A O 1
ATOM 7161 N N . GLY A 1 911 ? 27.249 -29.143 -21.608 1.00 96.56 911 GLY A N 1
ATOM 7162 C CA . GLY A 1 911 ? 28.347 -28.678 -20.755 1.00 96.56 911 GLY A CA 1
ATOM 7163 C C . GLY A 1 911 ? 28.151 -27.303 -20.118 1.00 96.56 911 GLY A C 1
ATOM 7164 O O . GLY A 1 911 ? 29.022 -26.889 -19.362 1.00 96.56 911 GLY A O 1
ATOM 7165 N N . ILE A 1 912 ? 27.028 -26.615 -20.357 1.00 98.25 912 ILE A N 1
ATOM 7166 C CA . ILE A 1 912 ? 26.709 -25.344 -19.683 1.00 98.25 912 ILE A CA 1
ATOM 7167 C C . ILE A 1 912 ? 26.334 -25.616 -18.221 1.00 98.25 912 ILE A C 1
ATOM 7169 O O . ILE A 1 912 ? 25.588 -26.553 -17.924 1.00 98.25 912 ILE A O 1
ATOM 7173 N N . ARG A 1 913 ? 26.877 -24.825 -17.291 1.00 97.38 913 ARG A N 1
ATOM 7174 C CA . ARG A 1 913 ? 26.730 -25.033 -15.836 1.00 97.38 913 ARG A CA 1
ATOM 7175 C C . ARG A 1 913 ? 26.185 -23.824 -15.083 1.00 97.38 913 ARG A C 1
ATOM 7177 O O . ARG A 1 913 ? 26.012 -23.915 -13.871 1.00 97.38 913 ARG A O 1
ATOM 7184 N N . VAL A 1 914 ? 25.919 -22.722 -15.780 1.00 98.25 914 VAL A N 1
ATOM 7185 C CA . VAL A 1 914 ? 25.425 -21.470 -15.201 1.00 98.25 914 VAL A CA 1
ATOM 7186 C C . VAL A 1 914 ? 24.293 -20.948 -16.076 1.00 98.25 914 VAL A C 1
ATOM 7188 O O . VAL A 1 914 ? 24.429 -20.894 -17.300 1.00 98.25 914 VAL A O 1
ATOM 7191 N N . PHE A 1 915 ? 23.184 -20.552 -15.460 1.00 98.88 915 PHE A N 1
ATOM 7192 C CA . PHE A 1 915 ? 22.039 -19.986 -16.166 1.00 98.88 915 PHE A CA 1
ATOM 7193 C C . PHE A 1 915 ? 21.763 -18.563 -15.700 1.00 98.88 915 PHE A C 1
ATOM 7195 O O . PHE A 1 915 ? 21.863 -18.240 -14.513 1.00 98.88 915 PHE A O 1
ATOM 7202 N N . TRP A 1 916 ? 21.395 -17.719 -16.656 1.00 98.81 916 TRP A N 1
ATOM 7203 C CA . TRP A 1 916 ? 20.882 -16.387 -16.401 1.00 98.81 916 TRP A CA 1
ATOM 7204 C C . TRP A 1 916 ? 19.356 -16.429 -16.479 1.00 98.81 916 TRP A C 1
ATOM 7206 O O . TRP A 1 916 ? 18.768 -16.413 -17.551 1.00 98.81 916 TRP A O 1
ATOM 7216 N N . LEU A 1 917 ? 18.726 -16.533 -15.315 1.00 98.81 917 LEU A N 1
ATOM 7217 C CA . LEU A 1 917 ? 17.284 -16.558 -15.100 1.00 98.81 917 LEU A CA 1
ATOM 7218 C C . LEU A 1 917 ? 16.741 -15.127 -15.133 1.00 98.81 917 LEU A C 1
ATOM 7220 O O . LEU A 1 917 ? 16.536 -14.481 -14.102 1.00 98.81 917 LEU A O 1
ATOM 7224 N N . ASP A 1 918 ? 16.584 -14.618 -16.343 1.00 98.44 918 ASP A N 1
ATOM 7225 C CA . ASP A 1 918 ? 16.124 -13.260 -16.597 1.00 98.44 918 ASP A CA 1
ATOM 7226 C C . ASP A 1 918 ? 14.594 -13.151 -16.548 1.00 98.44 918 ASP A C 1
ATOM 7228 O O . ASP A 1 918 ? 13.907 -14.171 -16.498 1.00 98.44 918 ASP A O 1
ATOM 7232 N N . GLU A 1 919 ? 14.056 -11.931 -16.487 1.00 98.31 919 GLU A N 1
ATOM 7233 C CA . GLU A 1 919 ? 12.608 -11.675 -16.353 1.00 98.31 919 GLU A CA 1
ATOM 7234 C C . GLU A 1 919 ? 11.967 -12.411 -15.161 1.00 98.31 919 GLU A C 1
ATOM 7236 O O . GLU A 1 919 ? 10.891 -13.006 -15.251 1.00 98.31 919 GLU A O 1
ATOM 7241 N N . ALA A 1 920 ? 12.669 -12.440 -14.027 1.00 98.62 920 ALA A N 1
ATOM 7242 C CA . ALA A 1 920 ? 12.339 -13.311 -12.902 1.00 98.62 920 ALA A CA 1
ATOM 7243 C C . ALA A 1 920 ? 11.217 -12.796 -11.983 1.00 98.62 920 ALA A C 1
ATOM 7245 O O . ALA A 1 920 ? 10.845 -13.484 -11.033 1.00 98.62 920 ALA A O 1
ATOM 7246 N N . GLU A 1 921 ? 10.684 -11.601 -12.219 1.00 98.69 921 GLU A N 1
ATOM 7247 C CA . GLU A 1 921 ? 9.633 -10.994 -11.402 1.00 98.69 921 GLU A CA 1
ATOM 7248 C C . GLU A 1 921 ? 8.300 -11.777 -11.382 1.00 98.69 921 GLU A C 1
ATOM 7250 O O . GLU A 1 921 ? 7.802 -12.027 -10.275 1.00 98.69 921 GLU A O 1
ATOM 7255 N N . PRO A 1 922 ? 7.696 -12.191 -12.524 1.00 97.88 922 PRO A N 1
ATOM 7256 C CA . PRO A 1 922 ? 8.091 -11.982 -13.925 1.00 97.88 922 PRO A CA 1
ATOM 7257 C C . PRO A 1 922 ? 7.630 -10.638 -14.506 1.00 97.88 922 PRO A C 1
ATOM 7259 O O . PRO A 1 922 ? 6.675 -10.031 -14.010 1.00 97.88 922 PRO A O 1
ATOM 7262 N N . GLU A 1 923 ? 8.328 -10.150 -15.532 1.00 98.06 923 GLU A N 1
ATOM 7263 C CA . GLU A 1 923 ? 8.032 -8.859 -16.154 1.00 98.06 923 GLU A CA 1
ATOM 7264 C C . GLU A 1 923 ? 6.775 -8.937 -17.021 1.00 98.06 923 GLU A C 1
ATOM 7266 O O . GLU A 1 923 ? 6.701 -9.618 -18.041 1.00 98.06 923 GLU A O 1
ATOM 7271 N N . TYR A 1 924 ? 5.760 -8.188 -16.614 1.00 96.94 924 TYR A N 1
ATOM 7272 C CA . TYR A 1 924 ? 4.531 -8.038 -17.376 1.00 96.94 924 TYR A CA 1
ATOM 7273 C C . TYR A 1 924 ? 4.582 -6.775 -18.228 1.00 96.94 924 TYR A C 1
ATOM 7275 O O . TYR A 1 924 ? 5.018 -5.731 -17.745 1.00 96.94 924 TYR A O 1
ATOM 7283 N N . THR A 1 925 ? 3.996 -6.806 -19.432 1.00 94.88 925 THR A N 1
ATOM 7284 C CA . THR A 1 925 ? 3.760 -5.566 -20.202 1.00 94.88 925 THR A CA 1
ATOM 7285 C C . THR A 1 925 ? 2.943 -4.568 -19.380 1.00 94.88 925 THR A C 1
ATOM 7287 O O . THR A 1 925 ? 3.181 -3.362 -19.421 1.00 94.88 925 THR A O 1
ATOM 7290 N N . VAL A 1 926 ? 1.965 -5.079 -18.625 1.00 94.25 926 VAL A N 1
ATOM 7291 C CA . VAL A 1 926 ? 1.177 -4.302 -17.669 1.00 94.25 926 VAL A CA 1
ATOM 7292 C C . VAL A 1 926 ? 1.139 -5.049 -16.341 1.00 94.25 926 VAL A C 1
ATOM 7294 O O . VAL A 1 926 ? 0.642 -6.174 -16.261 1.00 94.25 926 VAL A O 1
ATOM 7297 N N . TYR A 1 927 ? 1.635 -4.402 -15.286 1.00 96.00 927 TYR A N 1
ATOM 7298 C CA . TYR A 1 927 ? 1.695 -4.927 -13.917 1.00 96.00 927 TYR A CA 1
ATOM 7299 C C . TYR A 1 927 ? 0.329 -4.878 -13.194 1.00 96.00 927 TYR A C 1
ATOM 7301 O O . TYR A 1 927 ? 0.224 -4.435 -12.047 1.00 96.00 927 TYR A O 1
ATOM 7309 N N . ASP A 1 928 ? -0.726 -5.343 -13.864 1.00 95.69 928 ASP A N 1
ATOM 7310 C CA . ASP A 1 928 ? -2.065 -5.526 -13.298 1.00 95.69 928 ASP A CA 1
ATOM 7311 C C . ASP A 1 928 ? -2.125 -6.866 -12.555 1.00 95.69 928 ASP A C 1
ATOM 7313 O O . ASP A 1 928 ? -2.674 -7.860 -13.033 1.00 95.69 928 ASP A O 1
ATOM 7317 N N . PHE A 1 929 ? -1.511 -6.905 -11.370 1.00 97.06 929 PHE A N 1
ATOM 7318 C CA . PHE A 1 929 ? -1.326 -8.124 -10.572 1.00 97.06 929 PHE A CA 1
ATOM 7319 C C . PHE A 1 929 ? -2.618 -8.925 -10.313 1.00 97.06 929 PHE A C 1
ATOM 7321 O O . PHE A 1 929 ? -2.559 -10.134 -10.115 1.00 97.06 929 PHE A O 1
ATOM 7328 N N . ASP A 1 930 ? -3.797 -8.295 -10.306 1.00 94.25 930 ASP A N 1
ATOM 7329 C CA . ASP A 1 930 ? -5.092 -8.968 -10.110 1.00 94.25 930 ASP A CA 1
ATOM 7330 C C . ASP A 1 930 ? -5.632 -9.679 -11.357 1.00 94.25 930 ASP A C 1
ATOM 7332 O O . ASP A 1 930 ? -6.634 -10.392 -11.267 1.00 94.25 930 ASP A O 1
ATOM 7336 N N . THR A 1 931 ? -4.970 -9.511 -12.502 1.00 95.62 931 THR A N 1
ATOM 7337 C CA . THR A 1 931 ? -5.294 -10.213 -13.746 1.00 95.62 931 THR A CA 1
ATOM 7338 C C . THR A 1 931 ? -4.622 -11.580 -13.817 1.00 95.62 931 THR A C 1
ATOM 7340 O O . THR A 1 931 ? -5.169 -12.479 -14.451 1.00 95.62 931 THR A O 1
ATOM 7343 N N . TYR A 1 932 ? -3.477 -11.777 -13.160 1.00 97.31 932 TYR A N 1
ATOM 7344 C CA . TYR A 1 932 ? -2.688 -13.002 -13.300 1.00 97.31 932 TYR A CA 1
ATOM 7345 C C . TYR A 1 932 ? -2.969 -14.023 -12.194 1.00 97.31 932 TYR A C 1
ATOM 7347 O O . TYR A 1 932 ? -3.149 -13.693 -11.016 1.00 97.31 932 TYR A O 1
ATOM 7355 N N . ARG A 1 933 ? -2.950 -15.300 -12.570 1.00 97.00 933 ARG A N 1
ATOM 7356 C CA . ARG A 1 933 ? -3.136 -16.436 -11.669 1.00 97.00 933 ARG A CA 1
ATOM 7357 C C . ARG A 1 933 ? -2.079 -17.498 -11.911 1.00 97.00 933 ARG A C 1
ATOM 7359 O O . ARG A 1 933 ? -1.825 -17.885 -13.050 1.00 97.00 933 ARG A O 1
ATOM 7366 N N . TYR A 1 934 ? -1.506 -17.972 -10.812 1.00 98.00 934 TYR A N 1
ATOM 7367 C CA . TYR A 1 934 ? -0.554 -19.070 -10.774 1.00 98.00 934 TYR A CA 1
ATOM 7368 C C . TYR A 1 934 ? -1.204 -20.311 -10.142 1.00 98.00 934 TYR A C 1
ATOM 7370 O O . TYR A 1 934 ? -2.333 -20.272 -9.643 1.00 98.00 934 TYR A O 1
ATOM 7378 N N . HIS A 1 935 ? -0.469 -21.413 -10.123 1.00 97.56 935 HIS A N 1
ATOM 7379 C CA . HIS A 1 935 ? -0.891 -22.708 -9.618 1.00 97.56 935 HIS A CA 1
ATOM 7380 C C . HIS A 1 935 ? -1.205 -22.665 -8.124 1.00 97.56 935 HIS A C 1
ATOM 7382 O O . HIS A 1 935 ? -2.214 -23.221 -7.692 1.00 97.56 935 HIS A O 1
ATOM 7388 N N . LEU A 1 936 ? -0.381 -21.964 -7.338 1.00 95.50 936 LEU A N 1
ATOM 7389 C CA . LEU A 1 936 ? -0.597 -21.816 -5.895 1.00 95.50 936 LEU A CA 1
ATOM 7390 C C . LEU A 1 936 ? -1.716 -20.824 -5.534 1.00 95.50 936 LEU A C 1
ATOM 7392 O O . LEU A 1 936 ? -2.236 -20.881 -4.421 1.00 95.50 936 LEU A O 1
ATOM 7396 N N . GLY A 1 937 ? -2.102 -19.916 -6.436 1.00 95.19 937 GLY A N 1
ATOM 7397 C CA . GLY A 1 937 ? -3.094 -18.883 -6.136 1.00 95.19 937 GLY A CA 1
ATOM 7398 C C . GLY A 1 937 ? -3.090 -17.706 -7.109 1.00 95.19 937 GLY A C 1
ATOM 7399 O O . GLY A 1 937 ? -2.389 -17.699 -8.118 1.00 95.19 937 GLY A O 1
ATOM 7400 N N . SER A 1 938 ? -3.893 -16.680 -6.817 1.00 96.19 938 SER A N 1
ATOM 7401 C CA . SER A 1 938 ? -3.842 -15.430 -7.588 1.00 96.19 938 SER A CA 1
ATOM 7402 C C . SER A 1 938 ? -2.514 -14.713 -7.346 1.00 96.19 938 SER A C 1
ATOM 7404 O O . SER A 1 938 ? -1.977 -14.761 -6.236 1.00 96.19 938 SER A O 1
ATOM 7406 N N . ASN A 1 939 ? -2.012 -13.986 -8.342 1.00 97.62 939 ASN A N 1
ATOM 7407 C CA . ASN A 1 939 ? -0.777 -13.218 -8.197 1.00 97.62 939 ASN A CA 1
ATOM 7408 C C . ASN A 1 939 ? -0.885 -12.194 -7.045 1.00 97.62 939 ASN A C 1
ATOM 7410 O O . ASN A 1 939 ? 0.018 -12.102 -6.226 1.00 97.62 939 ASN A O 1
ATOM 7414 N N . VAL A 1 940 ? -2.035 -11.547 -6.833 1.00 97.44 940 VAL A N 1
ATOM 7415 C CA . VAL A 1 940 ? -2.221 -10.659 -5.662 1.00 97.44 940 VAL A CA 1
ATOM 7416 C C . VAL A 1 940 ? -1.981 -11.373 -4.322 1.00 97.44 940 VAL A C 1
ATOM 7418 O O . VAL A 1 940 ? -1.537 -10.735 -3.369 1.00 97.44 940 VAL A O 1
ATOM 7421 N N . SER A 1 941 ? -2.249 -12.678 -4.223 1.00 97.38 941 SER A N 1
ATOM 7422 C CA . SER A 1 941 ? -2.080 -13.437 -2.975 1.00 97.38 941 SER A CA 1
ATOM 7423 C C . SER A 1 941 ? -0.679 -14.010 -2.767 1.00 97.38 941 SER A C 1
ATOM 7425 O O . SER A 1 941 ? -0.212 -14.063 -1.632 1.00 97.38 941 SER A O 1
ATOM 7427 N N . ILE A 1 942 ? -0.004 -14.425 -3.842 1.00 97.44 942 ILE A N 1
ATOM 7428 C CA . ILE A 1 942 ? 1.254 -15.185 -3.756 1.00 97.44 942 ILE A CA 1
ATOM 7429 C C . ILE A 1 942 ? 2.325 -14.729 -4.755 1.00 97.44 942 ILE A C 1
ATOM 7431 O O . ILE A 1 942 ? 3.351 -15.384 -4.902 1.00 97.44 942 ILE A O 1
ATOM 7435 N N . GLY A 1 943 ? 2.099 -13.624 -5.462 1.00 97.50 943 GLY A N 1
ATOM 7436 C CA . GLY A 1 943 ? 2.877 -13.192 -6.623 1.00 97.50 943 GLY A CA 1
ATOM 7437 C C . GLY A 1 943 ? 4.364 -13.048 -6.336 1.00 97.50 943 GLY A C 1
ATOM 7438 O O . GLY A 1 943 ? 5.185 -13.436 -7.165 1.00 97.50 943 GLY A O 1
ATOM 7439 N N . ASN A 1 944 ? 4.709 -12.602 -5.126 1.00 98.69 944 ASN A N 1
ATOM 7440 C CA . ASN A 1 944 ? 6.096 -12.356 -4.754 1.00 98.69 944 ASN A CA 1
ATOM 7441 C C . ASN A 1 944 ? 6.929 -13.642 -4.613 1.00 98.69 944 ASN A C 1
ATOM 7443 O O . ASN A 1 944 ? 8.153 -13.563 -4.568 1.00 98.69 944 ASN A O 1
ATOM 7447 N N . ILE A 1 945 ? 6.317 -14.832 -4.575 1.00 98.38 945 ILE A N 1
ATOM 7448 C CA . ILE A 1 945 ? 7.066 -16.096 -4.486 1.00 98.38 945 ILE A CA 1
ATOM 7449 C C . ILE A 1 945 ? 7.634 -16.563 -5.833 1.00 98.38 945 ILE A C 1
ATOM 7451 O O . ILE A 1 945 ? 8.523 -17.411 -5.855 1.00 98.38 945 ILE A O 1
ATOM 7455 N N . TYR A 1 946 ? 7.145 -16.021 -6.953 1.00 98.81 946 TYR A N 1
ATOM 7456 C CA . TYR A 1 946 ? 7.527 -16.461 -8.297 1.00 98.81 946 TYR A CA 1
ATOM 7457 C C . TYR A 1 946 ? 9.052 -16.556 -8.520 1.00 98.81 946 TYR A C 1
ATOM 7459 O O . TYR A 1 946 ? 9.502 -17.638 -8.905 1.00 98.81 946 TYR A O 1
ATOM 7467 N N . PRO A 1 947 ? 9.876 -15.526 -8.219 1.00 98.75 947 PRO A N 1
ATOM 7468 C CA . PRO A 1 947 ? 11.328 -15.616 -8.406 1.00 98.75 947 PRO A CA 1
ATOM 7469 C C . PRO A 1 947 ? 11.991 -16.719 -7.573 1.00 98.75 947 PRO A C 1
ATOM 7471 O O . PRO A 1 947 ? 12.973 -17.314 -8.014 1.00 98.75 947 PRO A O 1
ATOM 7474 N N . VAL A 1 948 ? 11.455 -17.036 -6.388 1.00 98.69 948 VAL A N 1
ATOM 7475 C CA . VAL A 1 948 ? 11.981 -18.127 -5.548 1.00 98.69 948 VAL A CA 1
ATOM 7476 C C . VAL A 1 948 ? 11.782 -19.460 -6.243 1.00 98.69 948 VAL A C 1
ATOM 7478 O O . VAL A 1 948 ? 12.704 -20.266 -6.332 1.00 98.69 948 VAL A O 1
ATOM 7481 N N . GLU A 1 949 ? 10.571 -19.689 -6.743 1.00 98.75 949 GLU A N 1
ATOM 7482 C CA . GLU A 1 949 ? 10.228 -20.929 -7.424 1.00 98.75 949 GLU A CA 1
ATOM 7483 C C . GLU A 1 949 ? 10.940 -21.038 -8.781 1.00 98.75 949 GLU A C 1
ATOM 7485 O O . GLU A 1 949 ? 11.293 -22.140 -9.202 1.00 98.75 949 GLU A O 1
ATOM 7490 N N . TYR A 1 950 ? 11.235 -19.910 -9.434 1.00 98.88 950 TYR A N 1
ATOM 7491 C CA . TYR A 1 950 ? 12.040 -19.896 -10.651 1.00 98.88 950 TYR A CA 1
ATOM 7492 C C . TYR A 1 950 ? 13.506 -20.267 -10.373 1.00 98.88 950 TYR A C 1
ATOM 7494 O O . TYR A 1 950 ? 14.032 -21.177 -11.014 1.00 98.88 950 TYR A O 1
ATOM 7502 N N . ALA A 1 951 ? 14.138 -19.661 -9.359 1.00 98.81 951 ALA A N 1
ATOM 7503 C CA . ALA A 1 951 ? 15.483 -20.046 -8.918 1.00 98.81 951 ALA A CA 1
ATOM 7504 C C . ALA A 1 951 ? 15.543 -21.533 -8.533 1.00 98.81 951 ALA A C 1
ATOM 7506 O O . ALA A 1 951 ? 16.441 -22.268 -8.951 1.00 98.81 951 ALA A O 1
ATOM 7507 N N . LYS A 1 952 ? 14.535 -21.991 -7.785 1.00 98.56 952 LYS A N 1
ATOM 7508 C CA . LYS A 1 952 ? 14.390 -23.379 -7.346 1.00 98.56 952 LYS A CA 1
ATOM 7509 C C . LYS A 1 952 ? 14.309 -24.364 -8.513 1.00 98.56 952 LYS A C 1
ATOM 7511 O O . LYS A 1 952 ? 14.919 -25.425 -8.422 1.00 98.56 952 LYS A O 1
ATOM 7516 N N . ALA A 1 953 ? 13.615 -24.019 -9.605 1.00 98.69 953 ALA A N 1
ATOM 7517 C CA . ALA A 1 953 ? 13.491 -24.875 -10.790 1.00 98.69 953 ALA A CA 1
ATOM 7518 C C . ALA A 1 953 ? 14.856 -25.326 -11.328 1.00 98.69 953 ALA A C 1
ATOM 7520 O O . ALA A 1 953 ? 15.071 -26.509 -11.583 1.00 98.69 953 ALA A O 1
ATOM 7521 N N . PHE A 1 954 ? 15.780 -24.376 -11.472 1.00 98.81 954 PHE A N 1
ATOM 7522 C CA . PHE A 1 954 ? 17.116 -24.644 -11.992 1.00 98.81 954 PHE A CA 1
ATOM 7523 C C . PHE A 1 954 ? 18.038 -25.203 -10.916 1.00 98.81 954 PHE A C 1
ATOM 7525 O O . PHE A 1 954 ? 18.771 -26.147 -11.187 1.00 98.81 954 PHE A O 1
ATOM 7532 N N . TYR A 1 955 ? 17.974 -24.680 -9.690 1.00 98.81 955 TYR A N 1
ATOM 7533 C CA . TYR A 1 955 ? 18.815 -25.165 -8.599 1.00 98.81 955 TYR A CA 1
ATOM 7534 C C . TYR A 1 955 ? 18.584 -26.653 -8.304 1.00 98.81 955 TYR A C 1
ATOM 7536 O O . TYR A 1 955 ? 19.530 -27.435 -8.355 1.00 98.81 955 TYR A O 1
ATOM 7544 N N . GLU A 1 956 ? 17.335 -27.066 -8.057 1.00 98.50 956 GLU A N 1
ATOM 7545 C CA . GLU A 1 956 ? 17.008 -28.472 -7.769 1.00 98.50 956 GLU A CA 1
ATOM 7546 C C . GLU A 1 956 ? 17.287 -29.371 -8.979 1.00 98.50 956 GLU A C 1
ATOM 7548 O O . GLU A 1 956 ? 17.746 -30.502 -8.823 1.00 98.50 956 GLU A O 1
ATOM 7553 N N . GLY A 1 957 ? 17.056 -28.864 -10.193 1.00 98.44 957 GLY A N 1
ATOM 7554 C CA . GLY A 1 957 ? 17.367 -29.580 -11.423 1.00 98.44 957 GLY A CA 1
ATOM 7555 C C . GLY A 1 957 ? 18.861 -29.878 -11.573 1.00 98.44 957 GLY A C 1
ATOM 7556 O O . GLY A 1 957 ? 19.247 -31.020 -11.814 1.00 98.44 957 GLY A O 1
ATOM 7557 N N . MET A 1 958 ? 19.710 -28.868 -11.385 1.00 98.69 958 MET A N 1
ATOM 7558 C CA . MET A 1 958 ? 21.169 -28.998 -11.467 1.00 98.69 958 MET A CA 1
ATOM 7559 C C . MET A 1 958 ? 21.723 -29.860 -10.325 1.00 98.69 958 MET A C 1
ATOM 7561 O O . MET A 1 958 ? 22.621 -30.677 -10.541 1.00 98.69 958 MET A O 1
ATOM 7565 N N . GLU A 1 959 ? 21.169 -29.719 -9.119 1.00 98.38 959 GLU A N 1
ATOM 7566 C CA . GLU A 1 959 ? 21.539 -30.528 -7.955 1.00 98.38 959 GLU A CA 1
ATOM 7567 C C . GLU A 1 959 ? 21.203 -32.011 -8.175 1.00 98.38 959 GLU A C 1
ATOM 7569 O O . GLU A 1 959 ? 22.021 -32.879 -7.862 1.00 98.38 959 GLU A O 1
ATOM 7574 N N . ALA A 1 960 ? 20.054 -32.315 -8.789 1.00 98.12 960 ALA A N 1
ATOM 7575 C CA . ALA A 1 960 ? 19.656 -33.681 -9.132 1.00 98.12 960 ALA A CA 1
ATOM 7576 C C . ALA A 1 960 ? 20.608 -34.350 -10.141 1.00 98.12 960 ALA A C 1
ATOM 7578 O O . ALA A 1 960 ? 20.806 -35.564 -10.089 1.00 98.12 960 ALA A O 1
ATOM 7579 N N . GLU A 1 961 ? 21.252 -33.567 -11.010 1.00 98.25 961 GLU A N 1
ATOM 7580 C CA . GLU A 1 961 ? 22.301 -34.035 -11.927 1.00 98.25 961 GLU A CA 1
ATOM 7581 C C . GLU A 1 961 ? 23.696 -34.094 -11.272 1.00 98.25 961 GLU A C 1
ATOM 7583 O O . GLU A 1 961 ? 24.695 -34.393 -11.932 1.00 98.25 961 GLU A O 1
ATOM 7588 N N . GLY A 1 962 ? 23.787 -33.813 -9.969 1.00 97.62 962 GLY A N 1
ATOM 7589 C CA . GLY A 1 962 ? 25.007 -33.911 -9.174 1.00 97.62 962 GLY A CA 1
ATOM 7590 C C . GLY A 1 962 ? 25.902 -32.670 -9.202 1.00 97.62 962 GLY A C 1
ATOM 7591 O O . GLY A 1 962 ? 27.023 -32.738 -8.683 1.00 97.62 962 GLY A O 1
ATOM 7592 N N . GLN A 1 963 ? 25.452 -31.544 -9.773 1.00 98.12 963 GLN A N 1
ATOM 7593 C CA . GLN A 1 963 ? 26.208 -30.294 -9.694 1.00 98.12 963 GLN A CA 1
ATOM 7594 C C . GLN A 1 963 ? 26.224 -29.777 -8.253 1.00 98.12 963 GLN A C 1
ATOM 7596 O O . GLN A 1 963 ? 25.216 -29.756 -7.555 1.00 98.12 963 GLN A O 1
ATOM 7601 N N . LYS A 1 964 ? 27.400 -29.332 -7.811 1.00 96.38 964 LYS A N 1
ATOM 7602 C CA . LYS A 1 964 ? 27.609 -28.679 -6.514 1.00 96.38 964 LYS A CA 1
ATOM 7603 C C . LYS A 1 964 ? 27.944 -27.212 -6.733 1.00 96.38 964 LYS A C 1
ATOM 7605 O O . LYS A 1 964 ? 28.388 -26.851 -7.821 1.00 96.38 964 LYS A O 1
ATOM 7610 N N . ASN A 1 965 ? 27.805 -26.399 -5.684 1.00 96.69 965 ASN A N 1
ATOM 7611 C CA . ASN A 1 965 ? 28.161 -24.974 -5.705 1.00 96.69 965 ASN A CA 1
ATOM 7612 C C . ASN A 1 965 ? 27.458 -24.242 -6.859 1.00 96.69 965 ASN A C 1
ATOM 7614 O O . ASN A 1 965 ? 28.093 -23.601 -7.693 1.00 96.69 965 ASN A O 1
ATOM 7618 N N . ILE A 1 966 ? 26.144 -24.437 -6.957 1.00 98.50 966 ILE A N 1
ATOM 7619 C CA . ILE A 1 966 ? 25.329 -23.891 -8.040 1.00 98.50 966 ILE A CA 1
ATOM 7620 C C . ILE A 1 966 ? 25.157 -22.388 -7.823 1.00 98.50 966 ILE A C 1
ATOM 7622 O O . ILE A 1 966 ? 24.780 -21.950 -6.735 1.00 98.50 966 ILE A O 1
ATOM 7626 N N . VAL A 1 967 ? 25.401 -21.620 -8.881 1.00 98.50 967 VAL A N 1
ATOM 7627 C CA . VAL A 1 967 ? 25.078 -20.199 -8.969 1.00 98.50 967 VAL A CA 1
ATOM 7628 C C . VAL A 1 967 ? 24.301 -19.964 -10.255 1.00 98.50 967 VAL A C 1
ATOM 7630 O O . VAL A 1 967 ? 24.680 -20.473 -11.307 1.00 98.50 967 VAL A O 1
ATOM 7633 N N . ASN A 1 968 ? 23.220 -19.200 -10.162 1.00 98.62 968 ASN A N 1
ATOM 7634 C CA . ASN A 1 968 ? 22.471 -18.704 -11.308 1.00 98.62 968 ASN A CA 1
ATOM 7635 C C . ASN A 1 968 ? 22.274 -17.197 -11.139 1.00 98.62 968 ASN A C 1
ATOM 7637 O O . ASN A 1 968 ? 21.986 -16.726 -10.035 1.00 98.62 968 ASN A O 1
ATOM 7641 N N . LEU A 1 969 ? 22.437 -16.445 -12.226 1.00 98.88 969 LEU A N 1
ATOM 7642 C CA . LEU A 1 969 ? 22.164 -15.011 -12.247 1.00 98.88 969 LEU A CA 1
ATOM 7643 C C . LEU A 1 969 ? 20.648 -14.813 -12.359 1.00 98.88 969 LEU A C 1
ATOM 7645 O O . LEU A 1 969 ? 20.062 -15.316 -13.307 1.00 98.88 969 LEU A O 1
ATOM 7649 N N . ILE A 1 970 ? 20.003 -14.118 -11.424 1.00 98.75 970 ILE A N 1
ATOM 7650 C CA . ILE A 1 970 ? 18.538 -13.951 -11.395 1.00 98.75 970 ILE A CA 1
ATOM 7651 C C . ILE A 1 970 ? 18.128 -12.497 -11.136 1.00 98.75 970 ILE A C 1
ATOM 7653 O O . ILE A 1 970 ? 18.764 -11.811 -10.341 1.00 98.75 970 ILE A O 1
ATOM 7657 N N . ARG A 1 971 ? 17.091 -11.990 -11.821 1.00 98.62 971 ARG A N 1
ATOM 7658 C CA . ARG A 1 971 ? 16.789 -10.538 -11.787 1.00 98.62 971 ARG A CA 1
ATOM 7659 C C . ARG A 1 971 ? 16.077 -10.094 -10.525 1.00 98.62 971 ARG A C 1
ATOM 7661 O O . ARG A 1 971 ? 16.170 -8.950 -10.092 1.00 98.62 971 ARG A O 1
ATOM 7668 N N . CYS A 1 972 ? 15.339 -11.027 -9.945 1.00 98.62 972 CYS A N 1
ATOM 7669 C CA . CYS A 1 972 ? 14.440 -10.771 -8.846 1.00 98.62 972 CYS A CA 1
ATOM 7670 C C . CYS A 1 972 ? 14.547 -11.885 -7.809 1.00 98.62 972 CYS A C 1
ATOM 7672 O O . CYS A 1 972 ? 14.968 -13.005 -8.097 1.00 98.62 972 CYS A O 1
ATOM 7674 N N . ALA A 1 973 ? 14.166 -11.565 -6.580 1.00 98.50 973 ALA A N 1
ATOM 7675 C CA . ALA A 1 973 ? 14.205 -12.480 -5.457 1.00 98.50 973 ALA A CA 1
ATOM 7676 C C . ALA A 1 973 ? 13.128 -12.120 -4.433 1.00 98.50 973 ALA A C 1
ATOM 7678 O O . ALA A 1 973 ? 12.628 -10.999 -4.384 1.00 98.50 973 ALA A O 1
ATOM 7679 N N . TRP A 1 974 ? 12.813 -13.090 -3.585 1.00 98.75 974 TRP A N 1
ATOM 7680 C CA . TRP A 1 974 ? 12.057 -12.909 -2.348 1.00 98.75 974 TRP A CA 1
ATOM 7681 C C . TRP A 1 974 ? 12.779 -13.616 -1.192 1.00 98.75 974 TRP A C 1
ATOM 7683 O O . TRP A 1 974 ? 13.830 -14.239 -1.389 1.00 98.75 974 TRP A O 1
ATOM 7693 N N . ALA A 1 975 ? 12.241 -13.515 0.022 1.00 98.50 975 ALA A N 1
ATOM 7694 C CA . ALA A 1 975 ? 12.822 -14.137 1.206 1.00 98.50 975 ALA A CA 1
ATOM 7695 C C . ALA A 1 975 ? 13.085 -15.641 0.986 1.00 98.50 975 ALA A C 1
ATOM 7697 O O . ALA A 1 975 ? 12.206 -16.389 0.557 1.00 98.50 975 ALA A O 1
ATOM 7698 N N . GLY A 1 976 ? 14.314 -16.081 1.267 1.00 96.88 976 GLY A N 1
ATOM 7699 C CA . GLY A 1 976 ? 14.737 -17.471 1.096 1.00 96.88 976 GLY A CA 1
ATOM 7700 C C . GLY A 1 976 ? 15.282 -17.827 -0.291 1.00 96.88 976 GLY A C 1
ATOM 7701 O O . GLY A 1 976 ? 15.648 -18.983 -0.485 1.00 96.88 976 GLY A O 1
ATOM 7702 N N . SER A 1 977 ? 15.376 -16.892 -1.245 1.00 98.56 977 SER A N 1
ATOM 7703 C CA . SER A 1 977 ? 15.955 -17.173 -2.577 1.00 98.56 977 SER A CA 1
ATOM 7704 C C . SER A 1 977 ? 17.431 -17.579 -2.515 1.00 98.56 977 SER A C 1
ATOM 7706 O O . SER A 1 977 ? 17.886 -18.370 -3.338 1.00 98.56 977 SER A O 1
ATOM 7708 N N . GLN A 1 978 ? 18.180 -17.089 -1.522 1.00 97.94 978 GLN A N 1
ATOM 7709 C CA . GLN A 1 978 ? 19.619 -17.320 -1.385 1.00 97.94 978 GLN A CA 1
ATOM 7710 C C . GLN A 1 978 ? 20.011 -18.801 -1.376 1.00 97.94 978 GLN A C 1
ATOM 7712 O O . GLN A 1 978 ? 21.034 -19.165 -1.950 1.00 97.94 978 GLN A O 1
ATOM 7717 N N . LYS A 1 979 ? 19.189 -19.674 -0.777 1.00 97.44 979 LYS A N 1
ATOM 7718 C CA . LYS A 1 979 ? 19.493 -21.112 -0.683 1.00 97.44 979 LYS A CA 1
ATOM 7719 C C . LYS A 1 979 ? 19.449 -21.837 -2.022 1.00 97.44 979 LYS A C 1
ATOM 7721 O O . LYS A 1 979 ? 19.982 -22.932 -2.128 1.00 97.44 979 LYS A O 1
ATOM 7726 N N . TYR A 1 980 ? 18.854 -21.210 -3.033 1.00 98.56 980 TYR A N 1
ATOM 7727 C CA . TYR A 1 980 ? 18.773 -21.727 -4.394 1.00 98.56 980 TYR A CA 1
ATOM 7728 C C . TYR A 1 980 ? 19.845 -21.118 -5.310 1.00 98.56 980 TYR A C 1
ATOM 7730 O O . TYR A 1 980 ? 19.643 -21.003 -6.517 1.00 98.56 980 TYR A O 1
ATOM 7738 N N . GLY A 1 981 ? 20.985 -20.696 -4.747 1.00 97.81 981 GLY A N 1
ATOM 7739 C CA . GLY A 1 981 ? 22.124 -20.201 -5.525 1.00 97.81 981 GLY A CA 1
ATOM 7740 C C . GLY A 1 981 ? 21.832 -18.920 -6.312 1.00 97.81 981 GLY A C 1
ATOM 7741 O O . GLY A 1 981 ? 22.428 -18.695 -7.364 1.00 97.81 981 GLY A O 1
ATOM 7742 N N . ALA A 1 982 ? 20.895 -18.102 -5.826 1.00 98.31 982 ALA A N 1
ATOM 7743 C CA . ALA A 1 982 ? 20.452 -16.875 -6.475 1.00 98.31 982 ALA A CA 1
ATOM 7744 C C . ALA A 1 982 ? 21.501 -15.757 -6.342 1.00 98.31 982 ALA A C 1
ATOM 7746 O O . ALA A 1 982 ? 21.611 -15.128 -5.289 1.00 98.31 982 ALA A O 1
ATOM 7747 N N . LEU A 1 983 ? 22.245 -15.489 -7.418 1.00 98.81 983 LEU A N 1
ATOM 7748 C CA . LEU A 1 983 ? 23.012 -14.256 -7.586 1.00 98.81 983 LEU A CA 1
ATOM 7749 C C . LEU A 1 983 ? 22.087 -13.196 -8.180 1.00 98.81 983 LEU A C 1
ATOM 7751 O O . LEU A 1 983 ? 21.767 -13.256 -9.365 1.00 98.81 983 LEU A O 1
ATOM 7755 N N . VAL A 1 984 ? 21.658 -12.231 -7.371 1.00 98.81 984 VAL A N 1
ATOM 7756 C CA . VAL A 1 984 ? 20.729 -11.199 -7.844 1.00 98.81 984 VAL A CA 1
ATOM 7757 C C . VAL A 1 984 ? 21.475 -10.064 -8.538 1.00 98.81 984 VAL A C 1
ATOM 7759 O O . VAL A 1 984 ? 22.509 -9.625 -8.039 1.00 98.81 984 VAL A O 1
ATOM 7762 N N . TRP A 1 985 ? 20.962 -9.546 -9.655 1.00 98.81 985 TRP A N 1
ATOM 7763 C CA . TRP A 1 985 ? 21.417 -8.251 -10.179 1.00 98.81 985 TRP A CA 1
ATOM 7764 C C . TRP A 1 985 ? 20.283 -7.243 -10.278 1.00 98.81 985 TRP A C 1
ATOM 7766 O O . TRP A 1 985 ? 19.107 -7.592 -10.221 1.00 98.81 985 TRP A O 1
ATOM 7776 N N . SER A 1 986 ? 20.652 -5.972 -10.405 1.00 98.12 986 SER A N 1
ATOM 7777 C CA . SER A 1 986 ? 19.715 -4.880 -10.192 1.00 98.12 986 SER A CA 1
ATOM 7778 C C . SER A 1 986 ? 18.812 -4.481 -11.359 1.00 98.12 986 SER A C 1
ATOM 7780 O O . SER A 1 986 ? 18.126 -3.463 -11.259 1.00 98.12 986 SER A O 1
ATOM 7782 N N . GLY A 1 987 ? 18.758 -5.298 -12.411 1.00 97.25 987 GLY A N 1
ATOM 7783 C CA . GLY A 1 987 ? 17.889 -5.095 -13.569 1.00 97.25 987 GLY A CA 1
ATOM 7784 C C . GLY A 1 987 ? 18.253 -3.880 -14.422 1.00 97.25 987 GLY A C 1
ATOM 7785 O O . GLY A 1 987 ? 19.360 -3.336 -14.345 1.00 97.25 987 GLY A O 1
ATOM 7786 N N . ASP A 1 988 ? 17.284 -3.446 -15.221 1.00 97.75 988 ASP A N 1
ATOM 7787 C CA . ASP A 1 988 ? 17.517 -2.614 -16.404 1.00 97.75 988 ASP A CA 1
ATOM 7788 C C . ASP A 1 988 ? 17.529 -1.120 -16.065 1.00 97.75 988 ASP A C 1
ATOM 7790 O O . ASP A 1 988 ? 16.625 -0.336 -16.362 1.00 97.75 988 ASP A O 1
ATOM 7794 N N . ILE A 1 989 ? 18.593 -0.705 -15.387 1.00 98.25 989 ILE A N 1
ATOM 7795 C CA . ILE A 1 989 ? 18.774 0.668 -14.913 1.00 98.25 989 ILE A CA 1
ATOM 7796 C C . ILE A 1 989 ? 19.422 1.576 -15.964 1.00 98.25 989 ILE A C 1
ATOM 7798 O O . ILE A 1 989 ? 20.229 1.155 -16.791 1.00 98.25 989 ILE A O 1
ATOM 7802 N N . ALA A 1 990 ? 19.159 2.880 -15.889 1.00 98.12 990 ALA A N 1
ATOM 7803 C CA . ALA A 1 990 ? 19.827 3.847 -16.759 1.00 98.12 990 ALA A CA 1
ATOM 7804 C C . ALA A 1 990 ? 21.335 3.948 -16.455 1.00 98.12 990 ALA A C 1
ATOM 7806 O O . ALA A 1 990 ? 21.742 3.933 -15.289 1.00 98.12 990 ALA A O 1
ATOM 7807 N N . SER A 1 991 ? 22.150 4.172 -17.480 1.00 98.56 991 SER A N 1
ATOM 7808 C CA . SER A 1 991 ? 23.554 4.578 -17.382 1.00 98.56 991 SER A CA 1
ATOM 7809 C C . SER A 1 991 ? 23.666 6.020 -16.869 1.00 98.56 991 SER A C 1
ATOM 7811 O O . SER A 1 991 ? 23.877 6.962 -17.629 1.00 98.56 991 SER A O 1
ATOM 7813 N N . SER A 1 992 ? 23.489 6.218 -15.556 1.00 98.50 992 SER A N 1
ATOM 7814 C CA . SER A 1 992 ? 23.544 7.542 -14.922 1.00 98.50 992 SER A CA 1
ATOM 7815 C C . SER A 1 992 ? 24.195 7.533 -13.533 1.00 98.50 992 SER A C 1
ATOM 7817 O O . SER A 1 992 ? 24.162 6.534 -12.814 1.00 98.50 992 SER A O 1
ATOM 7819 N N . TRP A 1 993 ? 24.709 8.691 -13.104 1.00 98.38 993 TRP A N 1
ATOM 7820 C CA . TRP A 1 993 ? 25.215 8.901 -11.738 1.00 98.38 993 TRP A CA 1
ATOM 7821 C C . TRP A 1 993 ? 24.144 8.706 -10.657 1.00 98.38 993 TRP A C 1
ATOM 7823 O O . TRP A 1 993 ? 24.450 8.274 -9.546 1.00 98.38 993 TRP A O 1
ATOM 7833 N N . GLY A 1 994 ? 22.880 9.017 -10.971 1.00 97.94 994 GLY A N 1
ATOM 7834 C CA . GLY A 1 994 ? 21.754 8.759 -10.072 1.00 97.94 994 GLY A CA 1
ATOM 7835 C C . GLY A 1 994 ? 21.553 7.261 -9.849 1.00 97.94 994 GLY A C 1
ATOM 7836 O O . GLY A 1 994 ? 21.472 6.821 -8.705 1.00 97.94 994 GLY A O 1
ATOM 7837 N N . SER A 1 995 ? 21.572 6.480 -10.933 1.00 98.44 995 SER A N 1
ATOM 7838 C CA . SER A 1 995 ? 21.479 5.020 -10.877 1.00 98.44 995 SER A CA 1
ATOM 7839 C C . SER A 1 995 ? 22.625 4.421 -10.072 1.00 98.44 995 SER A C 1
ATOM 7841 O O . SER A 1 995 ? 22.357 3.635 -9.170 1.00 98.44 995 SER A O 1
ATOM 7843 N N . LEU A 1 996 ? 23.874 4.836 -10.328 1.00 98.56 996 LEU A N 1
ATOM 7844 C CA . LEU A 1 996 ? 25.048 4.371 -9.580 1.00 98.56 996 LEU A CA 1
ATOM 7845 C C . LEU A 1 996 ? 24.882 4.601 -8.067 1.00 98.56 996 LEU A C 1
ATOM 7847 O O . LEU A 1 996 ? 25.110 3.691 -7.273 1.00 98.56 996 LEU A O 1
ATOM 7851 N N . ARG A 1 997 ? 24.410 5.786 -7.655 1.00 98.06 997 ARG A N 1
ATOM 7852 C CA . ARG A 1 997 ? 24.139 6.090 -6.239 1.00 98.06 997 ARG A CA 1
ATOM 7853 C C . ARG A 1 997 ? 23.055 5.192 -5.645 1.00 98.06 997 ARG A C 1
ATOM 7855 O O . ARG A 1 997 ? 23.227 4.702 -4.532 1.00 98.06 997 ARG A O 1
ATOM 7862 N N . ASN A 1 998 ? 21.964 4.973 -6.378 1.00 98.44 998 ASN A N 1
ATOM 7863 C CA . ASN A 1 998 ? 20.886 4.086 -5.941 1.00 98.44 998 ASN A CA 1
ATOM 7864 C C . ASN A 1 998 ? 21.390 2.646 -5.774 1.00 98.44 998 ASN A C 1
ATOM 7866 O O . ASN A 1 998 ? 21.030 1.983 -4.807 1.00 98.44 998 ASN A O 1
ATOM 7870 N N . GLN A 1 999 ? 22.274 2.184 -6.664 1.00 98.62 999 GLN A N 1
ATOM 7871 C CA . GLN A 1 999 ? 22.774 0.811 -6.634 1.00 98.62 999 GLN A CA 1
ATOM 7872 C C . GLN A 1 999 ? 23.633 0.524 -5.401 1.00 98.62 999 GLN A C 1
ATOM 7874 O O . GLN A 1 999 ? 23.548 -0.570 -4.850 1.00 98.62 999 GLN A O 1
ATOM 7879 N N . VAL A 1 1000 ? 24.419 1.495 -4.921 1.00 98.44 1000 VAL A N 1
ATOM 7880 C CA . VAL A 1 1000 ? 25.171 1.324 -3.667 1.00 98.44 1000 VAL A CA 1
ATOM 7881 C C . VAL A 1 1000 ? 24.215 1.063 -2.501 1.00 98.44 1000 VAL A C 1
ATOM 7883 O O . VAL A 1 1000 ? 24.412 0.104 -1.758 1.00 98.44 1000 VAL A O 1
ATOM 7886 N N . ALA A 1 1001 ? 23.152 1.863 -2.363 1.00 97.88 1001 ALA A N 1
ATOM 7887 C CA . ALA A 1 1001 ? 22.152 1.658 -1.314 1.00 97.88 1001 ALA A CA 1
ATOM 7888 C C . ALA A 1 1001 ? 21.411 0.320 -1.488 1.00 97.88 1001 ALA A C 1
ATOM 7890 O O . ALA A 1 1001 ? 21.269 -0.441 -0.531 1.00 97.88 1001 ALA A O 1
ATOM 7891 N N . ALA A 1 1002 ? 21.003 0.000 -2.716 1.00 98.56 1002 ALA A N 1
ATOM 7892 C CA . ALA A 1 1002 ? 20.258 -1.210 -3.028 1.00 98.56 1002 ALA A CA 1
ATOM 7893 C C . ALA A 1 1002 ? 21.064 -2.495 -2.755 1.00 98.56 1002 ALA A C 1
ATOM 7895 O O . ALA A 1 1002 ? 20.543 -3.421 -2.137 1.00 98.56 1002 ALA A O 1
ATOM 7896 N N . GLY A 1 1003 ? 22.350 -2.537 -3.116 1.00 98.50 1003 GLY A N 1
ATOM 7897 C CA . GLY A 1 1003 ? 23.221 -3.678 -2.820 1.00 98.50 1003 GLY A CA 1
ATOM 7898 C C . GLY A 1 1003 ? 23.444 -3.892 -1.321 1.00 98.50 1003 GLY A C 1
ATOM 7899 O O . GLY A 1 1003 ? 23.429 -5.026 -0.840 1.00 98.50 1003 GLY A O 1
ATOM 7900 N N . LEU A 1 1004 ? 23.575 -2.806 -0.548 1.00 98.69 1004 LEU A N 1
ATOM 7901 C CA . LEU A 1 1004 ? 23.683 -2.887 0.914 1.00 98.69 1004 LEU A CA 1
ATOM 7902 C C . LEU A 1 1004 ? 22.391 -3.399 1.555 1.00 98.69 1004 LEU A C 1
ATOM 7904 O O . LEU A 1 1004 ? 22.437 -4.208 2.484 1.00 98.69 1004 LEU A O 1
ATOM 7908 N N . HIS A 1 1005 ? 21.239 -2.969 1.043 1.00 98.75 1005 HIS A N 1
ATOM 7909 C CA . HIS A 1 1005 ? 19.946 -3.483 1.472 1.00 98.75 1005 HIS A CA 1
ATOM 7910 C C . HIS A 1 1005 ? 19.751 -4.959 1.138 1.00 98.75 1005 HIS A C 1
ATOM 7912 O O . HIS A 1 1005 ? 19.293 -5.709 2.000 1.00 98.75 1005 HIS A O 1
ATOM 7918 N N . MET A 1 1006 ? 20.155 -5.398 -0.052 1.00 98.62 1006 MET A N 1
ATOM 7919 C CA . MET A 1 1006 ? 20.108 -6.806 -0.451 1.00 98.62 1006 MET A CA 1
ATOM 7920 C C . MET A 1 1006 ? 20.982 -7.682 0.446 1.00 98.62 1006 MET A C 1
ATOM 7922 O O . MET A 1 1006 ? 20.511 -8.711 0.936 1.00 98.62 1006 MET A O 1
ATOM 7926 N N . GLY A 1 1007 ? 22.194 -7.220 0.770 1.00 98.12 1007 GLY A N 1
ATOM 7927 C CA . GLY A 1 1007 ? 23.061 -7.872 1.749 1.00 98.12 1007 GLY A CA 1
ATOM 7928 C C . GLY A 1 1007 ? 22.376 -8.044 3.109 1.00 98.12 1007 GLY A C 1
ATOM 7929 O O . GLY A 1 1007 ? 22.277 -9.162 3.609 1.00 98.12 1007 GLY A O 1
ATOM 7930 N N . LEU A 1 1008 ? 21.829 -6.964 3.678 1.00 98.50 1008 LEU A N 1
ATOM 7931 C CA . LEU A 1 1008 ? 21.091 -7.012 4.952 1.00 98.50 1008 LEU A CA 1
ATOM 7932 C C . LEU A 1 1008 ? 19.810 -7.857 4.890 1.00 98.50 1008 LEU A C 1
ATOM 7934 O O . LEU A 1 1008 ? 19.382 -8.378 5.914 1.00 98.50 1008 LEU A O 1
ATOM 7938 N N . SER A 1 1009 ? 19.225 -8.020 3.704 1.00 98.19 1009 SER A N 1
ATOM 7939 C CA . SER A 1 1009 ? 18.033 -8.844 3.461 1.00 98.19 1009 SER A CA 1
ATOM 7940 C C . SER A 1 1009 ? 18.364 -10.331 3.252 1.00 98.19 1009 SER A C 1
ATOM 7942 O O . SER A 1 1009 ? 17.515 -11.096 2.794 1.00 98.19 1009 SER A O 1
ATOM 7944 N N . GLY A 1 1010 ? 19.600 -10.742 3.570 1.00 96.62 1010 GLY A N 1
ATOM 7945 C CA . GLY A 1 1010 ? 20.093 -12.119 3.486 1.00 96.62 1010 GLY A CA 1
ATOM 7946 C C . GLY A 1 1010 ? 20.389 -12.610 2.069 1.00 96.62 1010 GLY A C 1
ATOM 7947 O O . GLY A 1 1010 ? 20.468 -13.819 1.858 1.00 96.62 1010 GLY A O 1
ATOM 7948 N N . LEU A 1 1011 ? 20.576 -11.698 1.107 1.00 98.19 1011 LEU A N 1
ATOM 7949 C CA . LEU A 1 1011 ? 21.036 -12.004 -0.250 1.00 98.19 1011 LEU A CA 1
ATOM 7950 C C . LEU A 1 1011 ? 22.478 -11.502 -0.438 1.00 98.19 1011 LEU A C 1
ATOM 7952 O O . LEU A 1 1011 ? 22.704 -10.446 -1.029 1.00 98.19 1011 LEU A O 1
ATOM 7956 N N . PRO A 1 1012 ? 23.484 -12.238 0.078 1.00 98.06 1012 PRO A N 1
ATOM 7957 C CA . PRO A 1 1012 ? 24.886 -11.823 0.018 1.00 98.06 1012 PRO A CA 1
ATOM 7958 C C . PRO A 1 1012 ? 25.465 -11.878 -1.404 1.00 98.06 1012 PRO A C 1
ATOM 7960 O O . PRO A 1 1012 ? 26.504 -11.270 -1.666 1.00 98.06 1012 PRO A O 1
ATOM 7963 N N . TRP A 1 1013 ? 24.821 -12.618 -2.311 1.00 98.62 1013 TRP A N 1
ATOM 7964 C CA . TRP A 1 1013 ? 25.190 -12.715 -3.719 1.00 98.62 1013 TRP A CA 1
ATOM 7965 C C . TRP A 1 1013 ? 24.393 -11.700 -4.521 1.00 98.62 1013 TRP A C 1
ATOM 7967 O O . TRP A 1 1013 ? 23.243 -11.934 -4.891 1.00 98.62 1013 TRP A O 1
ATOM 7977 N N . TRP A 1 1014 ? 25.028 -10.561 -4.774 1.00 98.81 1014 TRP A N 1
ATOM 7978 C CA . TRP A 1 1014 ? 24.418 -9.446 -5.478 1.00 98.81 1014 TRP A CA 1
ATOM 7979 C C . TRP A 1 1014 ? 25.416 -8.756 -6.419 1.00 98.81 1014 TRP A C 1
ATOM 7981 O O . TRP A 1 1014 ? 26.619 -8.735 -6.145 1.00 98.81 1014 TRP A O 1
ATOM 7991 N N . THR A 1 1015 ? 24.942 -8.196 -7.532 1.00 98.81 1015 THR A N 1
ATOM 7992 C CA . THR A 1 1015 ? 25.767 -7.432 -8.481 1.00 98.81 1015 THR A CA 1
ATOM 7993 C C . THR A 1 1015 ? 24.944 -6.420 -9.293 1.00 98.81 1015 THR A C 1
ATOM 7995 O O . THR A 1 1015 ? 23.746 -6.255 -9.085 1.00 98.81 1015 THR A O 1
ATOM 7998 N N . THR A 1 1016 ? 25.591 -5.717 -10.224 1.00 98.75 1016 THR A N 1
ATOM 7999 C CA . THR A 1 1016 ? 24.963 -4.755 -11.142 1.00 98.75 1016 THR A CA 1
ATOM 8000 C C . THR A 1 1016 ? 25.486 -4.942 -12.558 1.00 98.75 1016 THR A C 1
ATOM 8002 O O . THR A 1 1016 ? 26.447 -5.677 -12.790 1.00 98.75 1016 THR A O 1
ATOM 8005 N N . ASP A 1 1017 ? 24.890 -4.219 -13.496 1.00 98.81 1017 ASP A N 1
ATOM 8006 C CA . ASP A 1 1017 ? 25.503 -3.954 -14.789 1.00 98.81 1017 ASP A CA 1
ATOM 8007 C C . ASP A 1 1017 ? 26.526 -2.830 -14.633 1.00 98.81 1017 ASP A C 1
ATOM 8009 O O . ASP A 1 1017 ? 26.159 -1.678 -14.384 1.00 98.81 1017 ASP A O 1
ATOM 8013 N N . ILE A 1 1018 ? 27.820 -3.136 -14.758 1.00 98.88 1018 ILE A N 1
ATOM 8014 C CA . ILE A 1 1018 ? 28.851 -2.093 -14.700 1.00 98.88 1018 ILE A CA 1
ATOM 8015 C C . ILE A 1 1018 ? 28.653 -1.090 -15.842 1.00 98.88 1018 ILE A C 1
ATOM 8017 O O . ILE A 1 1018 ? 28.769 -1.428 -17.019 1.00 98.88 1018 ILE A O 1
ATOM 8021 N N . GLY A 1 1019 ? 28.388 0.163 -15.466 1.00 97.94 1019 GLY A N 1
ATOM 8022 C CA . GLY A 1 1019 ? 28.039 1.257 -16.373 1.00 97.94 1019 GLY A CA 1
ATOM 8023 C C . GLY A 1 1019 ? 26.531 1.487 -16.531 1.00 97.94 1019 GLY A C 1
ATOM 8024 O O . GLY A 1 1019 ? 26.144 2.397 -17.258 1.00 97.94 1019 GLY A O 1
ATOM 8025 N N . GLY A 1 1020 ? 25.677 0.712 -15.859 1.00 98.31 1020 GLY A N 1
ATOM 8026 C CA . GLY A 1 1020 ? 24.226 0.695 -16.060 1.00 98.31 1020 GLY A CA 1
ATOM 8027 C C . GLY A 1 1020 ? 23.829 -0.072 -17.322 1.00 98.31 1020 GLY A C 1
ATOM 8028 O O . GLY A 1 1020 ? 24.694 -0.504 -18.088 1.00 98.31 1020 GLY A O 1
ATOM 8029 N N . PHE A 1 1021 ? 22.529 -0.233 -17.551 1.00 98.38 1021 PHE A N 1
ATOM 8030 C CA . PHE A 1 1021 ? 22.001 -0.988 -18.683 1.00 98.38 1021 PHE A CA 1
ATOM 8031 C C . PHE A 1 1021 ? 21.760 -0.094 -19.906 1.00 98.38 1021 PHE A C 1
ATOM 8033 O O . PHE A 1 1021 ? 22.406 -0.312 -20.926 1.00 98.38 1021 PHE A O 1
ATOM 8040 N N . HIS A 1 1022 ? 20.919 0.943 -19.800 1.00 95.31 1022 HIS A N 1
ATOM 8041 C CA . HIS A 1 1022 ? 20.478 1.762 -20.945 1.00 95.31 1022 HIS A CA 1
ATOM 8042 C C . HIS A 1 1022 ? 21.191 3.113 -21.103 1.00 95.31 1022 HIS A C 1
ATOM 8044 O O . HIS A 1 1022 ? 21.343 3.860 -20.136 1.00 95.31 1022 HIS A O 1
ATOM 8050 N N . GLY A 1 1023 ? 21.471 3.506 -22.352 1.00 95.25 1023 GLY A N 1
ATOM 8051 C CA . GLY A 1 1023 ? 21.777 4.894 -22.737 1.00 95.25 1023 GLY A CA 1
ATOM 8052 C C . GLY A 1 1023 ? 23.249 5.311 -22.647 1.00 95.25 1023 GLY A C 1
ATOM 8053 O O . GLY A 1 1023 ? 23.562 6.485 -22.838 1.00 95.25 1023 GLY A O 1
ATOM 8054 N N . GLY A 1 1024 ? 24.156 4.382 -22.345 1.00 97.62 1024 GLY A N 1
ATOM 8055 C CA . GLY A 1 1024 ? 25.595 4.646 -22.298 1.00 97.62 1024 GLY A CA 1
ATOM 8056 C C . GLY A 1 1024 ? 26.279 4.479 -23.658 1.00 97.62 1024 GLY A C 1
ATOM 8057 O O . GLY A 1 1024 ? 26.240 3.386 -24.217 1.00 97.62 1024 GLY A O 1
ATOM 8058 N N . ASP A 1 1025 ? 26.947 5.523 -24.162 1.00 98.12 1025 ASP A N 1
ATOM 8059 C CA . ASP A 1 1025 ? 27.740 5.488 -25.406 1.00 98.12 1025 ASP A CA 1
ATOM 8060 C C . ASP A 1 1025 ? 29.249 5.386 -25.098 1.00 98.12 1025 ASP A C 1
ATOM 8062 O O . ASP A 1 1025 ? 29.828 6.361 -24.609 1.00 98.12 1025 ASP A O 1
ATOM 8066 N N . PRO A 1 1026 ? 29.935 4.265 -25.407 1.00 97.50 1026 PRO A N 1
ATOM 8067 C CA . PRO A 1 1026 ? 31.368 4.070 -25.145 1.00 97.50 1026 PRO A CA 1
ATOM 8068 C C . PRO A 1 1026 ? 32.299 5.099 -25.802 1.00 97.50 1026 PRO A C 1
ATOM 8070 O O . PRO A 1 1026 ? 33.498 5.123 -25.512 1.00 97.50 1026 PRO A O 1
ATOM 8073 N N . ARG A 1 1027 ? 31.795 5.934 -26.715 1.00 96.44 1027 ARG A N 1
ATOM 8074 C CA . ARG A 1 1027 ? 32.538 7.011 -27.384 1.00 96.44 1027 ARG A CA 1
ATOM 8075 C C . ARG A 1 1027 ? 32.432 8.343 -26.642 1.00 96.44 1027 ARG A C 1
ATOM 8077 O O . ARG A 1 1027 ? 33.291 9.194 -26.854 1.00 96.44 1027 ARG A O 1
ATOM 8084 N N . ASP A 1 1028 ? 31.424 8.517 -25.790 1.00 97.75 1028 ASP A N 1
ATOM 8085 C CA . ASP A 1 1028 ? 31.220 9.729 -24.995 1.00 97.75 1028 ASP A CA 1
ATOM 8086 C C . ASP A 1 1028 ? 32.144 9.744 -23.769 1.00 97.75 1028 ASP A C 1
ATOM 8088 O O . ASP A 1 1028 ? 32.124 8.842 -22.928 1.00 97.75 1028 ASP A O 1
ATOM 8092 N N . GLU A 1 1029 ? 32.944 10.801 -23.638 1.00 96.75 1029 GLU A N 1
ATOM 8093 C CA . GLU A 1 1029 ? 33.852 11.013 -22.508 1.00 96.75 1029 GLU A CA 1
ATOM 8094 C C . GLU A 1 1029 ? 33.113 11.082 -21.165 1.00 96.75 1029 GLU A C 1
ATOM 8096 O O . GLU A 1 1029 ? 33.605 10.558 -20.164 1.00 96.75 1029 GLU A O 1
ATOM 8101 N N . LYS A 1 1030 ? 31.902 11.651 -21.134 1.00 97.06 1030 LYS A N 1
ATOM 8102 C CA . LYS A 1 1030 ? 31.108 11.730 -19.899 1.00 97.06 1030 LYS A CA 1
ATOM 8103 C C . LYS A 1 1030 ? 30.639 10.355 -19.446 1.00 97.06 1030 LYS A C 1
ATOM 8105 O O . LYS A 1 1030 ? 30.665 10.050 -18.252 1.00 97.06 1030 LYS A O 1
ATOM 8110 N N . PHE A 1 1031 ? 30.225 9.514 -20.394 1.00 98.44 1031 PHE A N 1
ATOM 8111 C CA . PHE A 1 1031 ? 29.869 8.136 -20.087 1.00 98.44 1031 PHE A CA 1
ATOM 8112 C C . PHE A 1 1031 ? 31.092 7.318 -19.678 1.00 98.44 1031 PHE A C 1
ATOM 8114 O O . PHE A 1 1031 ? 31.004 6.552 -18.725 1.00 98.44 1031 PHE A O 1
ATOM 8121 N N . ARG A 1 1032 ? 32.247 7.512 -20.326 1.00 98.50 1032 ARG A N 1
ATOM 8122 C CA . ARG A 1 1032 ? 33.504 6.854 -19.934 1.00 98.50 1032 ARG A CA 1
ATOM 8123 C C . ARG A 1 1032 ? 33.881 7.138 -18.485 1.00 98.50 1032 ARG A C 1
ATOM 8125 O O . ARG A 1 1032 ? 34.286 6.214 -17.788 1.00 98.50 1032 ARG A O 1
ATOM 8132 N N . GLU A 1 1033 ? 33.707 8.371 -18.008 1.00 98.62 1033 GLU A N 1
ATOM 8133 C CA . GLU A 1 1033 ? 33.937 8.688 -16.595 1.00 98.62 1033 GLU A CA 1
ATOM 8134 C C . GLU A 1 1033 ? 32.999 7.893 -15.673 1.00 98.62 1033 GLU A C 1
ATOM 8136 O O . GLU A 1 1033 ? 33.462 7.251 -14.726 1.00 98.62 1033 GLU A O 1
ATOM 8141 N N . LEU A 1 1034 ? 31.691 7.897 -15.959 1.00 98.75 1034 LEU A N 1
ATOM 8142 C CA . LEU A 1 1034 ? 30.710 7.119 -15.198 1.00 98.75 1034 LEU A CA 1
ATOM 8143 C C . LEU A 1 1034 ? 31.056 5.623 -15.211 1.00 98.75 1034 LEU A C 1
ATOM 8145 O O . LEU A 1 1034 ? 31.049 4.976 -14.164 1.00 98.75 1034 LEU A O 1
ATOM 8149 N N . PHE A 1 1035 ? 31.372 5.089 -16.390 1.00 98.81 1035 PHE A N 1
ATOM 8150 C CA . PHE A 1 1035 ? 31.759 3.703 -16.598 1.00 98.81 1035 PHE A CA 1
ATOM 8151 C C . PHE A 1 1035 ? 32.982 3.339 -15.758 1.00 98.81 1035 PHE A C 1
ATOM 8153 O O . PHE A 1 1035 ? 32.930 2.354 -15.027 1.00 98.81 1035 PHE A O 1
ATOM 8160 N N . VAL A 1 1036 ? 34.039 4.160 -15.783 1.00 98.75 1036 VAL A N 1
ATOM 8161 C CA . VAL A 1 1036 ? 35.234 3.959 -14.953 1.00 98.75 1036 VAL A CA 1
ATOM 8162 C C . VAL A 1 1036 ? 34.854 3.888 -13.478 1.00 98.75 1036 VAL A C 1
ATOM 8164 O O . VAL A 1 1036 ? 35.214 2.919 -12.816 1.00 98.75 1036 VAL A O 1
ATOM 8167 N N . ARG A 1 1037 ? 34.092 4.856 -12.949 1.00 98.75 1037 ARG A N 1
ATOM 8168 C CA . ARG A 1 1037 ? 33.715 4.845 -11.521 1.00 98.75 1037 ARG A CA 1
ATOM 8169 C C . ARG A 1 1037 ? 32.884 3.625 -11.142 1.00 98.75 1037 ARG A C 1
ATOM 8171 O O . ARG A 1 1037 ? 33.078 3.056 -10.069 1.00 98.75 1037 ARG A O 1
ATOM 8178 N N . TRP A 1 1038 ? 32.005 3.186 -12.035 1.00 98.88 1038 TRP A N 1
ATOM 8179 C CA . TRP A 1 1038 ? 31.218 1.977 -11.832 1.00 98.88 1038 TRP A CA 1
ATOM 8180 C C . TRP A 1 1038 ? 32.085 0.715 -11.890 1.00 98.88 1038 TRP A C 1
ATOM 8182 O O . TRP A 1 1038 ? 31.916 -0.178 -11.066 1.00 98.88 1038 TRP A O 1
ATOM 8192 N N . PHE A 1 1039 ? 33.050 0.647 -12.808 1.00 98.88 1039 PHE A N 1
ATOM 8193 C CA . PHE A 1 1039 ? 33.976 -0.478 -12.947 1.00 98.88 1039 PHE A CA 1
ATOM 8194 C C . PHE A 1 1039 ? 34.874 -0.611 -11.712 1.00 98.88 1039 PHE A C 1
ATOM 8196 O O . PHE A 1 1039 ? 35.054 -1.709 -11.186 1.00 98.88 1039 PHE A O 1
ATOM 8203 N N . GLN A 1 1040 ? 35.355 0.519 -11.184 1.00 98.69 1040 GLN A N 1
ATOM 8204 C CA . GLN A 1 1040 ? 36.111 0.579 -9.932 1.00 98.69 1040 GLN A CA 1
ATOM 8205 C C . GLN A 1 1040 ? 35.310 0.020 -8.756 1.00 98.69 1040 GLN A C 1
ATOM 8207 O O . GLN A 1 1040 ? 35.818 -0.795 -7.989 1.00 98.69 1040 GLN A O 1
ATOM 8212 N N . TRP A 1 1041 ? 34.051 0.441 -8.625 1.00 98.75 1041 TRP A N 1
ATOM 8213 C CA . TRP A 1 1041 ? 33.150 -0.056 -7.590 1.00 98.75 1041 TRP A CA 1
ATOM 8214 C C . TRP A 1 1041 ? 32.794 -1.539 -7.783 1.00 98.75 1041 TRP A C 1
ATOM 8216 O O . TRP A 1 1041 ? 32.789 -2.303 -6.817 1.00 98.75 1041 TRP A O 1
ATOM 8226 N N . GLY A 1 1042 ? 32.579 -1.975 -9.027 1.00 98.62 1042 GLY A N 1
ATOM 8227 C CA . GLY A 1 1042 ? 32.254 -3.356 -9.383 1.00 98.62 1042 GLY A CA 1
ATOM 8228 C C . GLY A 1 1042 ? 33.296 -4.370 -8.902 1.00 98.62 1042 GLY A C 1
ATOM 8229 O O . GLY A 1 1042 ? 32.926 -5.459 -8.466 1.00 98.62 1042 GLY A O 1
ATOM 8230 N N . ALA A 1 1043 ? 34.584 -4.010 -8.892 1.00 98.44 1043 ALA A N 1
ATOM 8231 C CA . ALA A 1 1043 ? 35.648 -4.883 -8.383 1.00 98.44 1043 ALA A CA 1
ATOM 8232 C C . ALA A 1 1043 ? 35.491 -5.212 -6.882 1.00 98.44 1043 ALA A C 1
ATOM 8234 O O . ALA A 1 1043 ? 35.943 -6.260 -6.415 1.00 98.44 1043 ALA A O 1
ATOM 8235 N N . PHE A 1 1044 ? 34.802 -4.336 -6.142 1.00 98.62 1044 PHE A N 1
ATOM 8236 C CA . PHE A 1 1044 ? 34.480 -4.465 -4.720 1.00 98.62 1044 PHE A CA 1
ATOM 8237 C C . PHE A 1 1044 ? 32.997 -4.793 -4.469 1.00 98.62 1044 PHE A C 1
ATOM 8239 O O . PHE A 1 1044 ? 32.497 -4.619 -3.353 1.00 98.62 1044 PHE A O 1
ATOM 8246 N N . CYS A 1 1045 ? 32.275 -5.257 -5.489 1.00 98.75 1045 CYS A N 1
ATOM 8247 C CA . CYS A 1 1045 ? 30.967 -5.887 -5.332 1.00 98.75 1045 CYS A CA 1
ATOM 8248 C C . CYS A 1 1045 ? 31.129 -7.401 -5.092 1.00 98.75 1045 CYS A C 1
ATOM 8250 O O . CYS A 1 1045 ? 32.200 -7.962 -5.366 1.00 98.75 1045 CYS A O 1
ATOM 8252 N N . PRO A 1 1046 ? 30.090 -8.094 -4.580 1.00 98.62 1046 PRO A N 1
ATOM 8253 C CA . PRO A 1 1046 ? 30.148 -9.542 -4.384 1.00 98.62 1046 PRO A CA 1
ATOM 8254 C C . PRO A 1 1046 ? 30.576 -10.295 -5.652 1.00 98.62 1046 PRO A C 1
ATOM 8256 O O . PRO A 1 1046 ? 31.497 -11.111 -5.588 1.00 98.62 1046 PRO A O 1
ATOM 8259 N N . VAL A 1 1047 ? 30.007 -9.945 -6.810 1.00 98.75 1047 VAL A N 1
ATOM 8260 C CA . VAL A 1 1047 ? 30.424 -10.452 -8.130 1.00 98.75 1047 VAL A CA 1
ATOM 8261 C C . VAL A 1 1047 ? 30.799 -9.295 -9.052 1.00 98.75 1047 VAL A C 1
ATOM 8263 O O . VAL A 1 1047 ? 30.101 -8.279 -9.087 1.00 98.75 1047 VAL A O 1
ATOM 8266 N N . PHE A 1 1048 ? 31.892 -9.459 -9.802 1.00 98.75 1048 PHE A N 1
ATOM 8267 C CA . PHE A 1 1048 ? 32.439 -8.445 -10.699 1.00 98.75 1048 PHE A CA 1
ATOM 8268 C C . PHE A 1 1048 ? 31.989 -8.688 -12.147 1.00 98.75 1048 PHE A C 1
ATOM 8270 O O . PHE A 1 1048 ? 32.631 -9.434 -12.888 1.00 98.75 1048 PHE A O 1
ATOM 8277 N N . ARG A 1 1049 ? 30.862 -8.078 -12.541 1.00 98.81 1049 ARG A N 1
ATOM 8278 C CA . ARG A 1 1049 ? 30.178 -8.363 -13.812 1.00 98.81 1049 ARG A CA 1
ATOM 8279 C C . ARG A 1 1049 ? 29.984 -7.126 -14.682 1.00 98.81 1049 ARG A C 1
ATOM 8281 O O . ARG A 1 1049 ? 29.340 -6.164 -14.276 1.00 98.81 1049 ARG A O 1
ATOM 8288 N N . LEU A 1 1050 ? 30.477 -7.192 -15.916 1.00 98.81 1050 LEU A N 1
ATOM 8289 C CA . LEU A 1 1050 ? 30.253 -6.180 -16.943 1.00 98.81 1050 LEU A CA 1
ATOM 8290 C C . LEU A 1 1050 ? 29.078 -6.575 -17.839 1.00 98.81 1050 LEU A C 1
ATOM 8292 O O . LEU A 1 1050 ? 29.075 -7.668 -18.392 1.00 98.81 1050 LEU A O 1
ATOM 8296 N N . HIS A 1 1051 ? 28.091 -5.690 -17.979 1.00 98.81 1051 HIS A N 1
ATOM 8297 C CA . HIS A 1 1051 ? 26.936 -5.860 -18.862 1.00 98.81 1051 HIS A CA 1
ATOM 8298 C C . HIS A 1 1051 ? 26.331 -4.500 -19.251 1.00 98.81 1051 HIS A C 1
ATOM 8300 O O . HIS A 1 1051 ? 26.668 -3.487 -18.640 1.00 98.81 1051 HIS A O 1
ATOM 8306 N N . GLY A 1 1052 ? 25.469 -4.484 -20.270 1.00 98.12 1052 GLY A N 1
ATOM 8307 C CA . GLY A 1 1052 ? 24.638 -3.346 -20.650 1.00 98.12 1052 GLY A CA 1
ATOM 8308 C C . GLY A 1 1052 ? 24.280 -3.307 -22.139 1.00 98.12 1052 GLY A C 1
ATOM 8309 O O . GLY A 1 1052 ? 24.954 -3.923 -22.971 1.00 98.12 1052 GLY A O 1
ATOM 8310 N N . CYS A 1 1053 ? 23.240 -2.537 -22.462 1.00 97.88 1053 CYS A N 1
ATOM 8311 C CA . CYS A 1 1053 ? 22.823 -2.180 -23.814 1.00 97.88 1053 CYS A CA 1
ATOM 8312 C C . CYS A 1 1053 ? 23.425 -0.817 -24.189 1.00 97.88 1053 CYS A C 1
ATOM 8314 O O . CYS A 1 1053 ? 22.961 0.244 -23.763 1.00 97.88 1053 CYS A O 1
ATOM 8316 N N . ARG A 1 1054 ? 24.545 -0.853 -24.914 1.00 98.38 1054 ARG A N 1
ATOM 8317 C CA . ARG A 1 1054 ? 25.331 0.343 -25.241 1.00 98.38 1054 ARG A CA 1
ATOM 8318 C C . ARG A 1 1054 ? 24.835 1.020 -26.509 1.00 98.38 1054 ARG A C 1
ATOM 8320 O O . ARG A 1 1054 ? 24.424 0.355 -27.452 1.00 98.38 1054 ARG A O 1
ATOM 8327 N N . GLU A 1 1055 ? 24.961 2.337 -26.549 1.00 96.88 1055 GLU A N 1
ATOM 8328 C CA . GLU A 1 1055 ? 24.636 3.142 -27.721 1.00 96.88 1055 GLU A CA 1
ATOM 8329 C C . GLU A 1 1055 ? 25.871 3.376 -28.606 1.00 96.88 1055 GLU A C 1
ATOM 8331 O O . GLU A 1 1055 ? 26.997 3.423 -28.100 1.00 96.88 1055 GLU A O 1
ATOM 8336 N N . PRO A 1 1056 ? 25.695 3.564 -29.924 1.00 96.31 1056 PRO A N 1
ATOM 8337 C CA . PRO A 1 1056 ? 24.455 3.378 -30.669 1.00 96.31 1056 PRO A CA 1
ATOM 8338 C C . PRO A 1 1056 ? 24.188 1.884 -30.897 1.00 96.31 1056 PRO A C 1
ATOM 8340 O O . PRO A 1 1056 ? 25.134 1.114 -31.076 1.00 96.31 1056 PRO A O 1
ATOM 8343 N N . GLU A 1 1057 ? 22.919 1.482 -30.947 1.00 93.44 1057 GLU A N 1
ATOM 8344 C CA . GLU A 1 1057 ? 22.562 0.119 -31.355 1.00 93.44 1057 GLU A CA 1
ATOM 8345 C C . GLU A 1 1057 ? 23.213 -0.278 -32.694 1.00 93.44 1057 GLU A C 1
ATOM 8347 O O . GLU A 1 1057 ? 23.314 0.503 -33.649 1.00 93.44 1057 GLU A O 1
ATOM 8352 N N . GLN A 1 1058 ? 23.659 -1.527 -32.760 1.00 92.75 1058 GLN A N 1
ATOM 8353 C CA . GLN A 1 1058 ? 24.115 -2.177 -33.975 1.00 92.75 1058 GLN A CA 1
ATOM 8354 C C . GLN A 1 1058 ? 22.918 -2.506 -34.884 1.00 92.75 1058 GLN A C 1
ATOM 8356 O O . GLN A 1 1058 ? 21.829 -2.811 -34.391 1.00 92.75 1058 GLN A O 1
ATOM 8361 N N . PRO A 1 1059 ? 23.107 -2.502 -36.216 1.00 90.50 1059 PRO A N 1
ATOM 8362 C CA . PRO A 1 1059 ? 22.069 -2.923 -37.150 1.00 90.50 1059 PRO A CA 1
ATOM 8363 C C . PRO A 1 1059 ? 21.559 -4.344 -36.872 1.00 90.50 1059 PRO A C 1
ATOM 8365 O O . PRO A 1 1059 ? 22.303 -5.205 -36.400 1.00 90.50 1059 PRO A O 1
ATOM 8368 N N . GLN A 1 1060 ? 20.305 -4.609 -37.245 1.00 90.62 1060 GLN A N 1
ATOM 8369 C CA . GLN A 1 1060 ? 19.727 -5.952 -37.226 1.00 90.62 1060 GLN A CA 1
ATOM 8370 C C . GLN A 1 1060 ? 20.619 -6.946 -37.989 1.00 90.62 1060 GLN A C 1
ATOM 8372 O O . GLN A 1 1060 ? 20.976 -6.711 -39.145 1.00 90.62 1060 GLN A O 1
ATOM 8377 N N . HIS A 1 1061 ? 20.963 -8.066 -37.350 1.00 89.56 1061 HIS A N 1
ATOM 8378 C CA . HIS A 1 1061 ? 21.894 -9.044 -37.918 1.00 89.56 1061 HIS A CA 1
ATOM 8379 C C . HIS A 1 1061 ? 21.213 -10.021 -38.888 1.00 89.56 1061 HIS A C 1
ATOM 8381 O O . HIS A 1 1061 ? 21.810 -10.444 -39.877 1.00 89.56 1061 HIS A O 1
ATOM 8387 N N . GLY A 1 1062 ? 19.955 -10.386 -38.629 1.00 89.94 1062 GLY A N 1
ATOM 8388 C CA . GLY A 1 1062 ? 19.236 -11.392 -39.406 1.00 89.94 1062 GLY A CA 1
ATOM 8389 C C . GLY A 1 1062 ? 17.724 -11.209 -39.362 1.00 89.94 1062 GLY A C 1
ATOM 8390 O O . GLY A 1 1062 ? 17.222 -10.358 -38.643 1.00 89.94 1062 GLY A O 1
ATOM 8391 N N . THR A 1 1063 ? 16.991 -11.985 -40.160 1.00 87.06 1063 THR A N 1
ATOM 8392 C CA . THR A 1 1063 ? 15.536 -11.819 -40.381 1.00 87.06 1063 THR A CA 1
ATOM 8393 C C . THR A 1 1063 ? 14.693 -12.941 -39.780 1.00 87.06 1063 THR A C 1
ATOM 8395 O O . THR A 1 1063 ? 13.508 -13.042 -40.076 1.00 87.06 1063 THR A O 1
ATOM 8398 N N . THR A 1 1064 ? 15.309 -13.823 -38.993 1.00 88.25 1064 THR A N 1
ATOM 8399 C CA . THR A 1 1064 ? 14.645 -14.977 -38.388 1.00 88.25 1064 THR A CA 1
ATOM 8400 C C . THR A 1 1064 ? 15.055 -15.128 -36.936 1.00 88.25 1064 THR A C 1
ATOM 8402 O O . THR A 1 1064 ? 16.158 -14.741 -36.544 1.00 88.25 1064 THR A O 1
ATOM 8405 N N . GLY A 1 1065 ? 14.172 -15.748 -36.161 1.00 85.44 1065 GLY A N 1
ATOM 8406 C CA . GLY A 1 1065 ? 14.392 -16.045 -34.757 1.00 85.44 1065 GLY A CA 1
ATOM 8407 C C . GLY A 1 1065 ? 14.772 -14.817 -33.940 1.00 85.44 1065 GLY A C 1
ATOM 8408 O O . GLY A 1 1065 ? 14.338 -13.700 -34.215 1.00 85.44 1065 GLY A O 1
ATOM 8409 N N . GLY A 1 1066 ? 15.626 -15.008 -32.941 1.00 81.12 1066 GLY A N 1
ATOM 8410 C CA . GLY A 1 1066 ? 16.050 -13.915 -32.079 1.00 81.12 1066 GLY A CA 1
ATOM 8411 C C . GLY A 1 1066 ? 16.912 -12.830 -32.748 1.00 81.12 1066 GLY A C 1
ATOM 8412 O O . GLY A 1 1066 ? 17.163 -11.790 -32.141 1.00 81.12 1066 GLY A O 1
ATOM 8413 N N . ALA A 1 1067 ? 17.362 -13.006 -33.997 1.00 86.19 1067 ALA A N 1
ATOM 8414 C CA . ALA A 1 1067 ? 18.152 -12.001 -34.718 1.00 86.19 1067 ALA A CA 1
ATOM 8415 C C . ALA A 1 1067 ? 17.360 -10.756 -35.158 1.00 86.19 1067 ALA A C 1
ATOM 8417 O O . ALA A 1 1067 ? 17.983 -9.769 -35.552 1.00 86.19 1067 ALA A O 1
ATOM 8418 N N . GLU A 1 1068 ? 16.026 -10.778 -35.046 1.00 86.25 1068 GLU A N 1
ATOM 8419 C CA . GLU A 1 1068 ? 15.168 -9.596 -35.221 1.00 86.25 1068 GLU A CA 1
ATOM 8420 C C . GLU A 1 1068 ? 15.380 -8.544 -34.120 1.00 86.25 1068 GLU A C 1
ATOM 8422 O O . GLU A 1 1068 ? 15.226 -7.348 -34.361 1.00 86.25 1068 GLU A O 1
ATOM 8427 N N . CYS A 1 1069 ? 15.801 -8.966 -32.925 1.00 89.75 1069 CYS A N 1
ATOM 8428 C CA . CYS A 1 1069 ? 16.172 -8.059 -31.847 1.00 89.75 1069 CYS A CA 1
ATOM 8429 C C . CYS A 1 1069 ? 17.575 -7.477 -32.096 1.00 89.75 1069 CYS A C 1
ATOM 8431 O O . CYS A 1 1069 ? 18.544 -8.225 -32.277 1.00 89.75 1069 CYS A O 1
ATOM 8433 N N . HIS A 1 1070 ? 17.701 -6.149 -32.088 1.00 92.62 1070 HIS A N 1
ATOM 8434 C CA . HIS A 1 1070 ? 18.987 -5.467 -32.237 1.00 92.62 1070 HIS A CA 1
ATOM 8435 C C . HIS A 1 1070 ? 19.944 -5.757 -31.069 1.00 92.62 1070 HIS A C 1
ATOM 8437 O O . HIS A 1 1070 ? 19.542 -6.189 -29.990 1.00 92.62 1070 HIS A O 1
ATOM 8443 N N . SER A 1 1071 ? 21.235 -5.527 -31.302 1.00 95.94 1071 SER A N 1
ATOM 8444 C CA . SER A 1 1071 ? 22.261 -5.528 -30.257 1.00 95.94 1071 SER A CA 1
ATOM 8445 C C . SER A 1 1071 ? 22.686 -4.094 -29.968 1.00 95.94 1071 SER A C 1
ATOM 8447 O O . SER A 1 1071 ? 22.790 -3.299 -30.890 1.00 95.94 1071 SER A O 1
ATOM 8449 N N . GLY A 1 1072 ? 23.054 -3.778 -28.732 1.00 96.75 1072 GLY A N 1
ATOM 8450 C CA . GLY A 1 1072 ? 23.826 -2.582 -28.405 1.00 96.75 1072 GLY A CA 1
ATOM 8451 C C . GLY A 1 1072 ? 25.260 -2.622 -28.956 1.00 96.75 1072 GLY A C 1
ATOM 8452 O O . GLY A 1 1072 ? 25.724 -3.642 -29.481 1.00 96.75 1072 GLY A O 1
ATOM 8453 N N . ALA A 1 1073 ? 25.969 -1.502 -28.827 1.00 97.50 1073 ALA A N 1
ATOM 8454 C CA . ALA A 1 1073 ? 27.375 -1.312 -29.188 1.00 97.50 1073 ALA A CA 1
ATOM 8455 C C . ALA A 1 1073 ? 28.344 -2.229 -28.393 1.00 97.50 1073 ALA A C 1
ATOM 8457 O O . ALA A 1 1073 ? 27.950 -2.860 -27.407 1.00 97.50 1073 ALA A O 1
ATOM 8458 N N . PRO A 1 1074 ? 29.632 -2.318 -28.795 1.00 97.75 1074 PRO A N 1
ATOM 8459 C CA . PRO A 1 1074 ? 30.657 -3.044 -28.040 1.00 97.75 1074 PRO A CA 1
ATOM 8460 C C . PRO A 1 1074 ? 30.748 -2.606 -26.571 1.00 97.75 1074 PRO A C 1
ATOM 8462 O O . PRO A 1 1074 ? 30.651 -1.419 -26.262 1.00 97.75 1074 PRO A O 1
ATOM 8465 N N . ASN A 1 1075 ? 30.980 -3.561 -25.670 1.00 98.50 1075 ASN A N 1
ATOM 8466 C CA . ASN A 1 1075 ? 31.009 -3.329 -24.218 1.00 98.50 1075 ASN A CA 1
ATOM 8467 C C . ASN A 1 1075 ? 32.236 -3.961 -23.544 1.00 98.50 1075 ASN A C 1
ATOM 8469 O O . ASN A 1 1075 ? 32.307 -4.022 -22.326 1.00 98.50 1075 ASN A O 1
ATOM 8473 N N . GLU A 1 1076 ? 33.195 -4.474 -24.306 1.00 98.62 1076 GLU A N 1
ATOM 8474 C CA . GLU A 1 1076 ? 34.436 -5.035 -23.777 1.00 98.62 1076 GLU A CA 1
ATOM 8475 C C . GLU A 1 1076 ? 35.327 -3.921 -23.207 1.00 98.62 1076 GLU A C 1
ATOM 8477 O O . GLU A 1 1076 ? 35.241 -2.758 -23.604 1.00 98.62 1076 GLU A O 1
ATOM 8482 N N . VAL A 1 1077 ? 36.239 -4.259 -22.293 1.00 98.38 1077 VAL A N 1
ATOM 8483 C CA . VAL A 1 1077 ? 37.067 -3.256 -21.587 1.00 98.38 1077 VAL A CA 1
ATOM 8484 C C . VAL A 1 1077 ? 37.971 -2.422 -22.509 1.00 98.38 1077 VAL A C 1
ATOM 8486 O O . VAL A 1 1077 ? 38.402 -1.334 -22.137 1.00 98.38 1077 VAL A O 1
ATOM 8489 N N . TRP A 1 1078 ? 38.249 -2.895 -23.727 1.00 98.44 1078 TRP A N 1
ATOM 8490 C CA . TRP A 1 1078 ? 39.013 -2.160 -24.745 1.00 98.44 1078 TRP A CA 1
ATOM 8491 C C . TRP A 1 1078 ? 38.158 -1.233 -25.624 1.00 98.44 1078 TRP A C 1
ATOM 8493 O O . TRP A 1 1078 ? 38.706 -0.496 -26.444 1.00 98.44 1078 TRP A O 1
ATOM 8503 N N . SER A 1 1079 ? 36.837 -1.226 -25.450 1.00 98.06 1079 SER A N 1
ATOM 8504 C CA . SER A 1 1079 ? 35.893 -0.436 -26.257 1.00 98.06 1079 SER A CA 1
ATOM 8505 C C . SER A 1 1079 ? 35.766 1.026 -25.799 1.00 98.06 1079 SER A C 1
ATOM 8507 O O . SER A 1 1079 ? 35.138 1.839 -26.472 1.00 98.06 1079 SER A O 1
ATOM 8509 N N . TYR A 1 1080 ? 36.412 1.386 -24.687 1.00 98.00 1080 TYR A N 1
ATOM 8510 C CA . TYR A 1 1080 ? 36.272 2.679 -24.006 1.00 98.00 1080 TYR A CA 1
ATOM 8511 C C . TYR A 1 1080 ? 37.483 3.615 -24.166 1.00 98.00 1080 TYR A C 1
ATOM 8513 O O . TYR A 1 1080 ? 37.574 4.648 -23.506 1.00 98.00 1080 TYR A O 1
ATOM 8521 N N . GLY A 1 1081 ? 38.413 3.278 -25.063 1.00 96.31 1081 GLY A N 1
ATOM 8522 C CA . GLY A 1 1081 ? 39.652 4.029 -25.282 1.00 96.31 1081 GLY A CA 1
ATOM 8523 C C . GLY A 1 1081 ? 40.824 3.563 -24.402 1.00 96.31 1081 GLY A C 1
ATOM 8524 O O . GLY A 1 1081 ? 40.632 2.803 -23.453 1.00 96.31 1081 GLY A O 1
ATOM 8525 N N . PRO A 1 1082 ? 42.060 3.989 -24.728 1.00 97.06 1082 PRO A N 1
ATOM 8526 C CA . PRO A 1 1082 ? 43.282 3.436 -24.136 1.00 97.06 1082 PRO A CA 1
ATOM 8527 C C . PRO A 1 1082 ? 43.451 3.754 -22.644 1.00 97.06 1082 PRO A C 1
ATOM 8529 O O . PRO A 1 1082 ? 43.908 2.901 -21.895 1.00 97.06 1082 PRO A O 1
ATOM 8532 N N . GLU A 1 1083 ? 43.055 4.948 -22.199 1.00 97.12 1083 GLU A N 1
ATOM 8533 C CA . GLU A 1 1083 ? 43.138 5.342 -20.785 1.00 97.12 1083 GLU A CA 1
ATOM 8534 C C . GLU A 1 1083 ? 42.203 4.494 -19.911 1.00 97.12 1083 GLU A C 1
ATOM 8536 O O . GLU A 1 1083 ? 42.637 3.871 -18.943 1.00 97.12 1083 GLU A O 1
ATOM 8541 N N . VAL A 1 1084 ? 40.928 4.390 -20.305 1.00 98.44 1084 VAL A N 1
ATOM 8542 C CA . VAL A 1 1084 ? 39.929 3.571 -19.600 1.00 98.44 1084 VAL A CA 1
ATOM 8543 C C . VAL A 1 1084 ? 40.320 2.095 -19.604 1.00 98.44 1084 VAL A C 1
ATOM 8545 O O . VAL A 1 1084 ? 40.143 1.420 -18.592 1.00 98.44 1084 VAL A O 1
ATOM 8548 N N . TYR A 1 1085 ? 40.880 1.599 -20.710 1.00 98.62 1085 TYR A N 1
ATOM 8549 C CA . TYR A 1 1085 ? 41.363 0.225 -20.818 1.00 98.62 1085 TYR A CA 1
ATOM 8550 C C . TYR A 1 1085 ? 42.420 -0.110 -19.756 1.00 98.62 1085 TYR A C 1
ATOM 8552 O O . TYR A 1 1085 ? 42.294 -1.136 -19.086 1.00 98.62 1085 TYR A O 1
ATOM 8560 N N . GLU A 1 1086 ? 43.422 0.752 -19.548 1.00 98.44 1086 GLU A N 1
ATOM 8561 C CA . GLU A 1 1086 ? 44.455 0.520 -18.526 1.00 98.44 1086 GLU A CA 1
ATOM 8562 C C . GLU A 1 1086 ? 43.875 0.563 -17.103 1.00 98.44 1086 GLU A C 1
ATOM 8564 O O . GLU A 1 1086 ? 44.237 -0.262 -16.259 1.00 98.44 1086 GLU A O 1
ATOM 8569 N N . ILE A 1 1087 ? 42.905 1.449 -16.844 1.00 98.31 1087 ILE A N 1
ATOM 8570 C CA . ILE A 1 1087 ? 42.191 1.483 -15.558 1.00 98.31 1087 ILE A CA 1
ATOM 8571 C C . ILE A 1 1087 ? 41.397 0.185 -15.350 1.00 98.31 1087 ILE A C 1
ATOM 8573 O O . ILE A 1 1087 ? 41.480 -0.427 -14.284 1.00 98.31 1087 ILE A O 1
ATOM 8577 N N . CYS A 1 1088 ? 40.660 -0.278 -16.363 1.00 98.75 1088 CYS A N 1
ATOM 8578 C CA . CYS A 1 1088 ? 39.902 -1.526 -16.276 1.00 98.75 1088 CYS A CA 1
ATOM 8579 C C . CYS A 1 1088 ? 40.831 -2.715 -16.024 1.00 98.75 1088 CYS A C 1
ATOM 8581 O O . CYS A 1 1088 ? 40.604 -3.496 -15.102 1.00 98.75 1088 CYS A O 1
ATOM 8583 N N . LYS A 1 1089 ? 41.929 -2.807 -16.781 1.00 98.56 1089 LYS A N 1
ATOM 8584 C CA . LYS A 1 1089 ? 42.955 -3.836 -16.611 1.00 98.56 1089 LYS A CA 1
ATOM 8585 C C . LYS A 1 1089 ? 43.485 -3.865 -15.176 1.00 98.56 1089 LYS A C 1
ATOM 8587 O O . LYS A 1 1089 ? 43.506 -4.934 -14.568 1.00 98.56 1089 LYS A O 1
ATOM 8592 N N . LYS A 1 1090 ? 43.838 -2.708 -14.601 1.00 97.44 1090 LYS A N 1
ATOM 8593 C CA . LYS A 1 1090 ? 44.276 -2.597 -13.198 1.00 97.44 1090 LYS A CA 1
ATOM 8594 C C . LYS A 1 1090 ? 43.258 -3.207 -12.230 1.00 97.44 1090 LYS A C 1
ATOM 8596 O O . LYS A 1 1090 ? 43.632 -4.008 -11.380 1.00 97.44 1090 LYS A O 1
ATOM 8601 N N . TYR A 1 1091 ? 41.978 -2.863 -12.363 1.00 98.31 1091 TYR A N 1
ATOM 8602 C CA . TYR A 1 1091 ? 40.932 -3.357 -11.460 1.00 98.31 1091 TYR A CA 1
ATOM 8603 C C . TYR A 1 1091 ? 40.589 -4.840 -11.672 1.00 98.31 1091 TYR A C 1
ATOM 8605 O O . TYR A 1 1091 ? 40.235 -5.522 -10.712 1.00 98.31 1091 TYR A O 1
ATOM 8613 N N . MET A 1 1092 ? 40.755 -5.368 -12.887 1.00 98.69 1092 MET A N 1
ATOM 8614 C CA . MET A 1 1092 ? 40.655 -6.808 -13.153 1.00 98.69 1092 MET A CA 1
ATOM 8615 C C . MET A 1 1092 ? 41.753 -7.593 -12.435 1.00 98.69 1092 MET A C 1
ATOM 8617 O O . MET A 1 1092 ? 41.452 -8.574 -11.764 1.00 98.69 1092 MET A O 1
ATOM 8621 N N . PHE A 1 1093 ? 43.007 -7.141 -12.498 1.00 98.44 1093 PHE A N 1
ATOM 8622 C CA . PHE A 1 1093 ? 44.092 -7.784 -11.749 1.00 98.44 1093 PHE A CA 1
ATOM 8623 C C . PHE A 1 1093 ? 43.953 -7.595 -10.236 1.00 98.44 1093 PHE A C 1
ATOM 8625 O O . PHE A 1 1093 ? 44.167 -8.545 -9.491 1.00 98.44 1093 PHE A O 1
ATOM 8632 N N . LEU A 1 1094 ? 43.498 -6.427 -9.774 1.00 97.06 1094 LEU A N 1
ATOM 8633 C CA . LEU A 1 1094 ? 43.176 -6.215 -8.362 1.00 97.06 1094 LEU A CA 1
ATOM 8634 C C . LEU A 1 1094 ? 42.101 -7.196 -7.870 1.00 97.06 1094 LEU A C 1
ATOM 8636 O O . LEU A 1 1094 ? 42.192 -7.705 -6.754 1.00 97.06 1094 LEU A O 1
ATOM 8640 N N . ARG A 1 1095 ? 41.084 -7.494 -8.689 1.00 98.00 1095 ARG A N 1
ATOM 8641 C CA . ARG A 1 1095 ? 40.077 -8.505 -8.343 1.00 98.00 1095 ARG A CA 1
ATOM 8642 C C . ARG A 1 1095 ? 40.705 -9.890 -8.170 1.00 98.00 1095 ARG A C 1
ATOM 8644 O O . ARG A 1 1095 ? 40.348 -10.587 -7.223 1.00 98.00 1095 ARG A O 1
ATOM 8651 N N . GLU A 1 1096 ? 41.659 -10.255 -9.025 1.00 98.44 1096 GLU A N 1
ATOM 8652 C CA . GLU A 1 1096 ? 42.419 -11.504 -8.894 1.00 98.44 1096 GLU A CA 1
ATOM 8653 C C . GLU A 1 1096 ? 43.310 -11.521 -7.642 1.00 98.44 1096 GLU A C 1
ATOM 8655 O O . GLU A 1 1096 ? 43.357 -12.524 -6.931 1.00 98.44 1096 GLU A O 1
ATOM 8660 N N . GLU A 1 1097 ? 43.946 -10.403 -7.286 1.00 97.38 1097 GLU A N 1
ATOM 8661 C CA . GLU A 1 1097 ? 44.689 -10.273 -6.021 1.00 97.38 1097 GLU A CA 1
ATOM 8662 C C . GLU A 1 1097 ? 43.778 -10.439 -4.793 1.00 97.38 1097 GLU A C 1
ATOM 8664 O O . GLU A 1 1097 ? 44.184 -10.980 -3.761 1.00 97.38 1097 GLU A O 1
ATOM 8669 N N . LEU A 1 1098 ? 42.521 -10.000 -4.901 1.00 97.56 1098 LEU A N 1
ATOM 8670 C CA . LEU A 1 1098 ? 41.497 -10.145 -3.869 1.00 97.56 1098 LEU A CA 1
ATOM 8671 C C . LEU A 1 1098 ? 40.783 -11.504 -3.906 1.00 97.56 1098 LEU A C 1
ATOM 8673 O O . LEU A 1 1098 ? 39.897 -11.724 -3.079 1.00 97.56 1098 LEU A O 1
ATOM 8677 N N . ARG A 1 1099 ? 41.127 -12.425 -4.814 1.00 98.31 1099 ARG A N 1
ATOM 8678 C CA . ARG A 1 1099 ? 40.372 -13.670 -5.037 1.00 98.31 1099 ARG A CA 1
ATOM 8679 C C . ARG A 1 1099 ? 40.281 -14.547 -3.794 1.00 98.31 1099 ARG A C 1
ATOM 8681 O O . ARG A 1 1099 ? 39.189 -14.971 -3.421 1.00 98.31 1099 ARG A O 1
ATOM 8688 N N . ASP A 1 1100 ? 41.398 -14.751 -3.098 1.00 98.44 1100 ASP A N 1
ATOM 8689 C CA . ASP A 1 1100 ? 41.434 -15.546 -1.864 1.00 98.44 1100 ASP A CA 1
ATOM 8690 C C . ASP A 1 1100 ? 40.610 -14.915 -0.742 1.00 98.44 1100 ASP A C 1
ATOM 8692 O O . ASP A 1 1100 ? 39.904 -15.612 -0.009 1.00 98.44 1100 ASP A O 1
ATOM 8696 N N . TYR A 1 1101 ? 40.657 -13.586 -0.641 1.00 98.50 1101 TYR A N 1
ATOM 8697 C CA . TYR A 1 1101 ? 39.844 -12.847 0.316 1.00 98.50 1101 TYR A CA 1
ATOM 8698 C C . TYR A 1 1101 ? 38.358 -12.931 -0.043 1.00 98.50 1101 TYR A C 1
ATOM 8700 O O . TYR A 1 1101 ? 37.529 -13.250 0.798 1.00 98.50 1101 TYR A O 1
ATOM 8708 N N . THR A 1 1102 ? 38.011 -12.745 -1.314 1.00 98.44 1102 THR A N 1
ATOM 8709 C CA . THR A 1 1102 ? 36.638 -12.892 -1.807 1.00 98.44 1102 THR A CA 1
ATOM 8710 C C . THR A 1 1102 ? 36.116 -14.302 -1.528 1.00 98.44 1102 THR A C 1
ATOM 8712 O O . THR A 1 1102 ? 34.995 -14.451 -1.049 1.00 98.44 1102 THR A O 1
ATOM 8715 N N . ARG A 1 1103 ? 36.939 -15.342 -1.718 1.00 98.69 1103 ARG A N 1
ATOM 8716 C CA . ARG A 1 1103 ? 36.588 -16.725 -1.365 1.00 98.69 1103 ARG A CA 1
ATOM 8717 C C . ARG A 1 1103 ? 36.270 -16.870 0.121 1.00 98.69 1103 ARG A C 1
ATOM 8719 O O . ARG A 1 1103 ? 35.298 -17.544 0.459 1.00 98.69 1103 ARG A O 1
ATOM 8726 N N . SER A 1 1104 ? 37.043 -16.240 1.011 1.00 98.69 1104 SER A N 1
ATOM 8727 C CA . SER A 1 1104 ? 36.733 -16.271 2.445 1.00 98.69 1104 SER A CA 1
ATOM 8728 C C . SER A 1 1104 ? 35.430 -15.539 2.766 1.00 98.69 1104 SER A C 1
ATOM 8730 O O . SER A 1 1104 ? 34.664 -16.029 3.588 1.00 98.69 1104 SER A O 1
ATOM 8732 N N . LEU A 1 1105 ? 35.120 -14.436 2.076 1.00 98.69 1105 LEU A N 1
ATOM 8733 C CA . LEU A 1 1105 ? 33.835 -13.744 2.239 1.00 98.69 1105 LEU A CA 1
ATOM 8734 C C . LEU A 1 1105 ? 32.653 -14.595 1.766 1.00 98.69 1105 LEU A C 1
ATOM 8736 O O . LEU A 1 1105 ? 31.638 -14.667 2.453 1.00 98.69 1105 LEU A O 1
ATOM 8740 N N . MET A 1 1106 ? 32.790 -15.284 0.630 1.00 98.69 1106 MET A N 1
ATOM 8741 C CA . MET A 1 1106 ? 31.766 -16.215 0.142 1.00 98.69 1106 MET A CA 1
ATOM 8742 C C . MET A 1 1106 ? 31.579 -17.401 1.090 1.00 98.69 1106 MET A C 1
ATOM 8744 O O . MET A 1 1106 ? 30.460 -17.880 1.262 1.00 98.69 1106 MET A O 1
ATOM 8748 N N . LYS A 1 1107 ? 32.655 -17.844 1.750 1.00 98.69 1107 LYS A N 1
ATOM 8749 C CA . LYS A 1 1107 ? 32.588 -18.860 2.801 1.00 98.69 1107 LYS A CA 1
ATOM 8750 C C . LYS A 1 1107 ? 31.844 -18.353 4.040 1.00 98.69 1107 LYS A C 1
ATOM 8752 O O . LYS A 1 1107 ? 30.996 -19.070 4.553 1.00 98.69 1107 LYS A O 1
ATOM 8757 N N . GLU A 1 1108 ? 32.103 -17.127 4.494 1.00 98.50 1108 GLU A N 1
ATOM 8758 C CA . GLU A 1 1108 ? 31.348 -16.513 5.599 1.00 98.50 1108 GLU A CA 1
ATOM 8759 C C . GLU A 1 1108 ? 29.854 -16.390 5.258 1.00 98.50 1108 GLU A C 1
ATOM 8761 O O . GLU A 1 1108 ? 29.000 -16.757 6.065 1.00 98.50 1108 GLU A O 1
ATOM 8766 N N . ALA A 1 1109 ? 29.531 -15.967 4.033 1.00 98.56 1109 ALA A N 1
ATOM 8767 C CA . ALA A 1 1109 ? 28.159 -15.938 3.535 1.00 98.56 1109 ALA A CA 1
ATOM 8768 C C . ALA A 1 1109 ? 27.509 -17.335 3.531 1.00 98.56 1109 ALA A C 1
ATOM 8770 O O . ALA A 1 1109 ? 26.360 -17.480 3.942 1.00 98.56 1109 ALA A O 1
ATOM 8771 N N . HIS A 1 1110 ? 28.245 -18.370 3.123 1.00 98.44 1110 HIS A N 1
ATOM 8772 C CA . HIS A 1 1110 ? 27.767 -19.753 3.107 1.00 98.44 1110 HIS A CA 1
ATOM 8773 C C . HIS A 1 1110 ? 27.561 -20.344 4.511 1.00 98.44 1110 HIS A C 1
ATOM 8775 O O . HIS A 1 1110 ? 26.554 -20.997 4.771 1.00 98.44 1110 HIS A O 1
ATOM 8781 N N . GLU A 1 1111 ? 28.504 -20.124 5.427 1.00 98.19 1111 GLU A N 1
ATOM 8782 C CA . GLU A 1 1111 ? 28.491 -20.744 6.756 1.00 98.19 1111 GLU A CA 1
ATOM 8783 C C . GLU A 1 1111 ? 27.582 -20.004 7.739 1.00 98.19 1111 GLU A C 1
ATOM 8785 O O . GLU A 1 1111 ? 26.968 -20.632 8.606 1.00 98.19 1111 GLU A O 1
ATOM 8790 N N . LYS A 1 1112 ? 27.471 -18.679 7.605 1.00 97.56 1112 LYS A N 1
ATOM 8791 C CA . LYS A 1 1112 ? 26.772 -17.816 8.567 1.00 97.56 1112 LYS A CA 1
ATOM 8792 C C . LYS A 1 1112 ? 25.633 -17.003 7.963 1.00 97.56 1112 LYS A C 1
ATOM 8794 O O . LYS A 1 1112 ? 24.728 -16.620 8.686 1.00 97.56 1112 LYS A O 1
ATOM 8799 N N . GLY A 1 1113 ? 25.647 -16.749 6.656 1.00 96.88 1113 GLY A N 1
ATOM 8800 C CA . GLY A 1 1113 ? 24.729 -15.792 6.025 1.00 96.88 1113 GLY A CA 1
ATOM 8801 C C . GLY A 1 1113 ? 25.210 -14.342 6.081 1.00 96.88 1113 GLY A C 1
ATOM 8802 O O . GLY A 1 1113 ? 24.461 -13.432 5.737 1.00 96.88 1113 GLY A O 1
ATOM 8803 N N . THR A 1 1114 ? 26.458 -14.115 6.498 1.00 97.88 1114 THR A N 1
ATOM 8804 C CA . THR A 1 1114 ? 27.067 -12.786 6.564 1.00 97.88 1114 THR A CA 1
ATOM 8805 C C . THR A 1 1114 ? 27.098 -12.125 5.170 1.00 97.88 1114 THR A C 1
ATOM 8807 O O . THR A 1 1114 ? 27.541 -12.759 4.208 1.00 97.88 1114 THR A O 1
ATOM 8810 N N . PRO A 1 1115 ? 26.705 -10.844 5.023 1.00 98.25 1115 PRO A N 1
ATOM 8811 C CA . PRO A 1 1115 ? 26.795 -10.137 3.746 1.00 98.25 1115 PRO A CA 1
ATOM 8812 C C . PRO A 1 1115 ? 28.245 -10.002 3.258 1.00 98.25 1115 PRO A C 1
ATOM 8814 O O . PRO A 1 1115 ? 29.171 -9.841 4.056 1.00 98.25 1115 PRO A O 1
ATOM 8817 N N . VAL A 1 1116 ? 28.466 -10.017 1.942 1.00 98.56 1116 VAL A N 1
ATOM 8818 C CA . VAL A 1 1116 ? 29.806 -9.789 1.364 1.00 98.56 1116 VAL A CA 1
ATOM 8819 C C . VAL A 1 1116 ? 30.133 -8.294 1.338 1.00 98.56 1116 VAL A C 1
ATOM 8821 O O . VAL A 1 1116 ? 31.177 -7.874 1.837 1.00 98.56 1116 VAL A O 1
ATOM 8824 N N . MET A 1 1117 ? 29.211 -7.480 0.819 1.00 98.19 1117 MET A N 1
ATOM 8825 C CA . MET A 1 1117 ? 29.217 -6.028 1.004 1.00 98.19 1117 MET A CA 1
ATOM 8826 C C . MET A 1 1117 ? 28.372 -5.674 2.231 1.00 98.19 1117 MET A C 1
ATOM 8828 O O . MET A 1 1117 ? 27.218 -6.083 2.337 1.00 98.19 1117 MET A O 1
ATOM 8832 N N . ARG A 1 1118 ? 28.961 -4.953 3.184 1.00 98.12 1118 ARG A N 1
ATOM 8833 C CA . ARG A 1 1118 ? 28.412 -4.741 4.527 1.00 98.12 1118 ARG A CA 1
ATOM 8834 C C . ARG A 1 1118 ? 28.261 -3.258 4.795 1.00 98.12 1118 ARG A C 1
ATOM 8836 O O . ARG A 1 1118 ? 29.172 -2.477 4.523 1.00 98.12 1118 ARG A O 1
ATOM 8843 N N . THR A 1 1119 ? 27.136 -2.855 5.371 1.00 98.44 1119 THR A N 1
ATOM 8844 C CA . THR A 1 1119 ? 27.004 -1.492 5.890 1.00 98.44 1119 THR A CA 1
ATOM 8845 C C . THR A 1 1119 ? 28.054 -1.243 6.970 1.00 98.44 1119 THR A C 1
ATOM 8847 O O . THR A 1 1119 ? 28.473 -2.167 7.669 1.00 98.44 1119 THR A O 1
ATOM 8850 N N . LEU A 1 1120 ? 28.481 0.010 7.143 1.00 98.44 1120 LEU A N 1
ATOM 8851 C CA . LEU A 1 1120 ? 29.479 0.330 8.168 1.00 98.44 1120 LEU A CA 1
ATOM 8852 C C . LEU A 1 1120 ? 29.001 -0.082 9.568 1.00 98.44 1120 LEU A C 1
ATOM 8854 O O . LEU A 1 1120 ? 29.776 -0.631 10.343 1.00 98.44 1120 LEU A O 1
ATOM 8858 N N . PHE A 1 1121 ? 27.715 0.115 9.868 1.00 97.88 1121 PHE A N 1
ATOM 8859 C CA . PHE A 1 1121 ? 27.143 -0.253 11.162 1.00 97.88 1121 PHE A CA 1
ATOM 8860 C C . PHE A 1 1121 ? 27.080 -1.767 11.408 1.00 97.88 1121 PHE A C 1
ATOM 8862 O O . PHE A 1 1121 ? 26.985 -2.180 12.560 1.00 97.88 1121 PHE A O 1
ATOM 8869 N N . TYR A 1 1122 ? 27.135 -2.601 10.361 1.00 97.88 1122 TYR A N 1
ATOM 8870 C CA . TYR A 1 1122 ? 27.208 -4.054 10.520 1.00 97.88 1122 TYR A CA 1
ATOM 8871 C C . TYR A 1 1122 ? 28.527 -4.462 11.189 1.00 97.88 1122 TYR A C 1
ATOM 8873 O O . TYR A 1 1122 ? 28.531 -5.267 12.116 1.00 97.88 1122 TYR A O 1
ATOM 8881 N N . GLU A 1 1123 ? 29.635 -3.854 10.757 1.00 96.31 1123 GLU A N 1
ATOM 8882 C CA . GLU A 1 1123 ? 30.980 -4.105 11.293 1.00 96.31 1123 GLU A CA 1
ATOM 8883 C C . GLU A 1 1123 ? 31.285 -3.273 12.547 1.00 96.31 1123 GLU A C 1
ATOM 8885 O O . GLU A 1 1123 ? 31.997 -3.720 13.447 1.00 96.31 1123 GLU A O 1
ATOM 8890 N N . PHE A 1 1124 ? 30.735 -2.059 12.631 1.00 96.88 1124 PHE A N 1
ATOM 8891 C CA . PHE A 1 1124 ? 31.046 -1.083 13.677 1.00 96.88 1124 PHE A CA 1
ATOM 8892 C C . PHE A 1 1124 ? 29.785 -0.582 14.409 1.00 96.88 1124 PHE A C 1
ATOM 8894 O O . PHE A 1 1124 ? 29.582 0.627 14.531 1.00 96.88 1124 PHE A O 1
ATOM 8901 N N . PRO A 1 1125 ? 28.935 -1.465 14.968 1.00 96.06 1125 PRO A N 1
ATOM 8902 C CA . PRO A 1 1125 ? 27.623 -1.077 15.501 1.00 96.06 1125 PRO A CA 1
ATOM 8903 C C . PRO A 1 1125 ? 27.688 -0.096 16.681 1.00 96.06 1125 PRO A C 1
ATOM 8905 O O . PRO A 1 1125 ? 26.717 0.606 16.958 1.00 96.06 1125 PRO A O 1
ATOM 8908 N N . LYS A 1 1126 ? 28.828 -0.027 17.383 1.00 94.88 1126 LYS A N 1
ATOM 8909 C CA . LYS A 1 1126 ? 29.050 0.890 18.515 1.00 94.88 1126 LYS A CA 1
ATOM 8910 C C . LYS A 1 1126 ? 29.394 2.319 18.081 1.00 94.88 1126 LYS A C 1
ATOM 8912 O O . LYS A 1 1126 ? 29.279 3.236 18.891 1.00 94.88 1126 LYS A O 1
ATOM 8917 N N . ASP A 1 1127 ? 29.814 2.511 16.835 1.00 95.62 1127 ASP A N 1
ATOM 8918 C CA . ASP A 1 1127 ? 30.159 3.814 16.278 1.00 95.62 1127 ASP A CA 1
ATOM 8919 C C . ASP A 1 1127 ? 28.908 4.460 15.664 1.00 95.62 1127 ASP A C 1
ATOM 8921 O O . ASP A 1 1127 ? 28.431 4.066 14.601 1.00 95.62 1127 ASP A O 1
ATOM 8925 N N . GLN A 1 1128 ? 28.348 5.459 16.347 1.00 93.81 1128 GLN A N 1
ATOM 8926 C CA . GLN A 1 1128 ? 27.065 6.074 15.982 1.00 93.81 1128 GLN A CA 1
ATOM 8927 C C . GLN A 1 1128 ? 27.075 6.781 14.621 1.00 93.81 1128 GLN A C 1
ATOM 8929 O O . GLN A 1 1128 ? 26.016 6.953 14.009 1.00 93.81 1128 GLN A O 1
ATOM 8934 N N . GLU A 1 1129 ? 28.243 7.195 14.127 1.00 95.62 1129 GLU A N 1
ATOM 8935 C CA . GLU A 1 1129 ? 28.335 7.855 12.825 1.00 95.62 1129 GLU A CA 1
ATOM 8936 C C . GLU A 1 1129 ? 28.115 6.858 11.679 1.00 95.62 1129 GLU A C 1
ATOM 8938 O O . GLU A 1 1129 ? 27.499 7.189 10.664 1.00 95.62 1129 GLU A O 1
ATOM 8943 N N . THR A 1 1130 ? 28.498 5.595 11.881 1.00 97.31 1130 THR A N 1
ATOM 8944 C CA . THR A 1 1130 ? 28.362 4.529 10.875 1.00 97.31 1130 THR A CA 1
ATOM 8945 C C . THR A 1 1130 ? 26.911 4.202 10.528 1.00 97.31 1130 THR A C 1
ATOM 8947 O O . THR A 1 1130 ? 26.621 3.784 9.409 1.00 97.31 1130 THR A O 1
ATOM 8950 N N . TRP A 1 1131 ? 25.974 4.486 11.434 1.00 96.81 1131 TRP A N 1
ATOM 8951 C CA . TRP A 1 1131 ? 24.534 4.353 11.211 1.00 96.81 1131 TRP A CA 1
ATOM 8952 C C . TRP A 1 1131 ? 23.933 5.479 10.356 1.00 96.81 1131 TRP A C 1
ATOM 8954 O O . TRP A 1 1131 ? 22.728 5.477 10.109 1.00 96.81 1131 TRP A O 1
ATOM 8964 N N . LYS A 1 1132 ? 24.701 6.511 9.988 1.00 94.94 1132 LYS A N 1
ATOM 8965 C CA . LYS A 1 1132 ? 24.228 7.660 9.188 1.00 94.94 1132 LYS A CA 1
ATOM 8966 C C . LYS A 1 1132 ? 24.774 7.655 7.760 1.00 94.94 1132 LYS A C 1
ATOM 8968 O O . LYS A 1 1132 ? 24.300 8.420 6.923 1.00 94.94 1132 LYS A O 1
ATOM 8973 N N . ILE A 1 1133 ? 25.779 6.830 7.482 1.00 94.56 1133 ILE A N 1
ATOM 8974 C CA . ILE A 1 1133 ? 26.525 6.858 6.225 1.00 94.56 1133 ILE A CA 1
ATOM 8975 C C . ILE A 1 1133 ? 25.965 5.796 5.277 1.00 94.56 1133 ILE A C 1
ATOM 8977 O O . ILE A 1 1133 ? 26.057 4.604 5.551 1.00 94.56 1133 ILE A O 1
ATOM 8981 N N . GLY A 1 1134 ? 25.406 6.242 4.147 1.00 89.94 1134 GLY A N 1
ATOM 8982 C CA . GLY A 1 1134 ? 24.834 5.369 3.110 1.00 89.94 1134 GLY A CA 1
ATOM 8983 C C . GLY A 1 1134 ? 25.683 5.189 1.850 1.00 89.94 1134 GLY A C 1
ATOM 8984 O O . GLY A 1 1134 ? 25.294 4.451 0.955 1.00 89.94 1134 GLY A O 1
ATOM 8985 N N . GLN A 1 1135 ? 26.818 5.886 1.755 1.00 92.31 1135 GLN A N 1
ATOM 8986 C CA . GLN A 1 1135 ? 27.644 5.956 0.539 1.00 92.31 1135 GLN A CA 1
ATOM 8987 C C . GLN A 1 1135 ? 29.045 5.360 0.721 1.00 92.31 1135 GLN A C 1
ATOM 8989 O O . GLN A 1 1135 ? 29.844 5.385 -0.206 1.00 92.31 1135 GLN A O 1
ATOM 8994 N N . GLN A 1 1136 ? 29.355 4.837 1.906 1.00 97.75 1136 GLN A N 1
ATOM 8995 C CA . GLN A 1 1136 ? 30.569 4.077 2.186 1.00 97.75 1136 GLN A CA 1
ATOM 8996 C C . GLN A 1 1136 ? 30.158 2.727 2.758 1.00 97.75 1136 GLN A C 1
ATOM 8998 O O . GLN A 1 1136 ? 29.144 2.630 3.452 1.00 97.75 1136 GLN A O 1
ATOM 9003 N N . TYR A 1 1137 ? 30.949 1.698 2.494 1.00 98.69 1137 TYR A N 1
ATOM 9004 C CA . TYR A 1 1137 ? 30.653 0.358 2.978 1.00 98.69 1137 TYR A CA 1
ATOM 9005 C C . TYR A 1 1137 ? 31.925 -0.445 3.216 1.00 98.69 1137 TYR A C 1
ATOM 9007 O O . TYR A 1 1137 ? 33.013 -0.066 2.790 1.00 98.69 1137 TYR A O 1
ATOM 9015 N N . MET A 1 1138 ? 31.777 -1.560 3.914 1.00 98.75 1138 MET A N 1
ATOM 9016 C CA . MET A 1 1138 ? 32.840 -2.519 4.150 1.00 98.75 1138 MET A CA 1
ATOM 9017 C C . MET A 1 1138 ? 32.713 -3.674 3.149 1.00 98.75 1138 MET A C 1
ATOM 9019 O O . MET A 1 1138 ? 31.676 -4.331 3.077 1.00 98.75 1138 MET A O 1
ATOM 9023 N N . PHE A 1 1139 ? 33.750 -3.925 2.352 1.00 98.62 1139 PHE A N 1
ATOM 9024 C CA . PHE A 1 1139 ? 33.874 -5.148 1.562 1.00 98.62 1139 PHE A CA 1
ATOM 9025 C C . PHE A 1 1139 ? 34.556 -6.207 2.428 1.00 98.62 1139 PHE A C 1
ATOM 9027 O O . PHE A 1 1139 ? 35.777 -6.184 2.634 1.00 98.62 1139 PHE A O 1
ATOM 9034 N N . GLY A 1 1140 ? 33.733 -7.085 3.005 1.00 97.75 1140 GLY A N 1
ATOM 9035 C CA . GLY A 1 1140 ? 34.124 -7.933 4.123 1.00 97.75 1140 GLY A CA 1
ATOM 9036 C C . GLY A 1 1140 ? 34.555 -7.131 5.354 1.00 97.75 1140 GLY A C 1
ATOM 9037 O O . GLY A 1 1140 ? 34.245 -5.957 5.490 1.00 97.75 1140 GLY A O 1
ATOM 9038 N N . SER A 1 1141 ? 35.316 -7.740 6.255 1.00 96.06 1141 SER A N 1
ATOM 9039 C CA . SER A 1 1141 ? 35.821 -7.096 7.480 1.00 96.06 1141 SER A CA 1
ATOM 9040 C C . SER A 1 1141 ? 37.074 -6.216 7.298 1.00 96.06 1141 SER A C 1
ATOM 9042 O O . SER A 1 1141 ? 37.533 -5.586 8.256 1.00 96.06 1141 SER A O 1
ATOM 9044 N N . LYS A 1 1142 ? 37.676 -6.186 6.097 1.00 96.81 1142 LYS A N 1
ATOM 9045 C CA . LYS A 1 1142 ? 39.044 -5.675 5.881 1.00 96.81 1142 LYS A CA 1
ATOM 9046 C C . LYS A 1 1142 ? 39.125 -4.389 5.070 1.00 96.81 1142 LYS A C 1
ATOM 9048 O O . LYS A 1 1142 ? 40.003 -3.578 5.357 1.00 96.81 1142 LYS A O 1
ATOM 9053 N N . TYR A 1 1143 ? 38.274 -4.210 4.061 1.00 98.31 1143 TYR A N 1
ATOM 9054 C CA . TYR A 1 1143 ? 38.382 -3.082 3.133 1.00 98.31 1143 TYR A CA 1
ATOM 9055 C C . TYR A 1 1143 ? 37.199 -2.129 3.281 1.00 98.31 1143 TYR A C 1
ATOM 9057 O O . TYR A 1 1143 ? 36.062 -2.507 3.028 1.00 98.31 1143 TYR A O 1
ATOM 9065 N N . LEU A 1 1144 ? 37.476 -0.885 3.659 1.00 98.56 1144 LEU A N 1
ATOM 9066 C CA . LEU A 1 1144 ? 36.530 0.221 3.601 1.00 98.56 1144 LEU A CA 1
ATOM 9067 C C . LEU A 1 1144 ? 36.532 0.793 2.185 1.00 98.56 1144 LEU A C 1
ATOM 9069 O O . LEU A 1 1144 ? 37.566 1.258 1.707 1.00 98.56 1144 LEU A O 1
ATOM 9073 N N . VAL A 1 1145 ? 35.378 0.777 1.531 1.00 98.62 1145 VAL A N 1
ATOM 9074 C CA . VAL A 1 1145 ? 35.191 1.214 0.148 1.00 98.62 1145 VAL A CA 1
ATOM 9075 C C . VAL A 1 1145 ? 34.384 2.507 0.129 1.00 98.62 1145 VAL A C 1
ATOM 9077 O O . VAL A 1 1145 ? 33.313 2.595 0.738 1.00 98.62 1145 VAL A O 1
ATOM 9080 N N . CYS A 1 1146 ? 34.890 3.506 -0.595 1.00 98.12 1146 CYS A N 1
ATOM 9081 C CA . CYS A 1 1146 ? 34.277 4.827 -0.713 1.00 98.12 1146 CYS A CA 1
ATOM 9082 C C . CYS A 1 1146 ? 34.050 5.177 -2.196 1.00 98.12 1146 CYS A C 1
ATOM 9084 O O . CYS A 1 1146 ? 34.878 5.871 -2.795 1.00 98.12 1146 CYS A O 1
ATOM 9086 N N . PRO A 1 1147 ? 32.951 4.697 -2.811 1.00 98.06 1147 PRO A N 1
ATOM 9087 C CA . PRO A 1 1147 ? 32.637 4.981 -4.206 1.00 98.06 1147 PRO A CA 1
ATOM 9088 C C . PRO A 1 1147 ? 32.539 6.474 -4.523 1.00 98.06 1147 PRO A C 1
ATOM 9090 O O . PRO A 1 1147 ? 32.015 7.269 -3.741 1.00 98.06 1147 PRO A O 1
ATOM 9093 N N . VAL A 1 1148 ? 33.003 6.851 -5.716 1.00 98.31 1148 VAL A N 1
ATOM 9094 C CA . VAL A 1 1148 ? 32.806 8.195 -6.271 1.00 98.31 1148 VAL A CA 1
ATOM 9095 C C . VAL A 1 1148 ? 31.472 8.208 -7.015 1.00 98.31 1148 VAL A C 1
ATOM 9097 O O . VAL A 1 1148 ? 31.309 7.500 -8.003 1.00 98.31 1148 VAL A O 1
ATOM 9100 N N . LEU A 1 1149 ? 30.508 8.992 -6.524 1.00 97.50 1149 LEU A N 1
ATOM 9101 C CA . LEU A 1 1149 ? 29.096 8.945 -6.950 1.00 97.50 1149 LEU A CA 1
ATOM 9102 C C . LEU A 1 1149 ? 28.621 10.226 -7.660 1.00 97.50 1149 LEU A C 1
ATOM 9104 O O . LEU A 1 1149 ? 27.417 10.489 -7.751 1.00 97.50 1149 LEU A O 1
ATOM 9108 N N . GLU A 1 1150 ? 29.562 11.049 -8.116 1.00 96.81 1150 GLU A N 1
ATOM 9109 C CA . GLU A 1 1150 ? 29.331 12.335 -8.777 1.00 96.81 1150 GLU A CA 1
ATOM 9110 C C . GLU A 1 1150 ? 30.354 12.535 -9.904 1.00 96.81 1150 GLU A C 1
ATOM 9112 O O . GLU A 1 1150 ? 31.519 12.154 -9.760 1.00 96.81 1150 GLU A O 1
ATOM 9117 N N . ALA A 1 1151 ? 29.910 13.160 -10.999 1.00 97.44 1151 ALA A N 1
ATOM 9118 C CA . ALA A 1 1151 ? 30.758 13.520 -12.135 1.00 97.44 1151 ALA A CA 1
ATOM 9119 C C . ALA A 1 1151 ? 31.873 14.486 -11.725 1.00 97.44 1151 ALA A C 1
ATOM 9121 O O . ALA A 1 1151 ? 31.691 15.287 -10.807 1.00 97.44 1151 ALA A O 1
ATOM 9122 N N . GLU A 1 1152 ? 33.013 14.414 -12.414 1.00 96.75 1152 GLU A N 1
ATOM 9123 C CA . GLU A 1 1152 ? 34.162 15.323 -12.272 1.00 96.75 1152 GLU A CA 1
ATOM 9124 C C . GLU A 1 1152 ? 34.795 15.379 -10.867 1.00 96.75 1152 GLU A C 1
ATOM 9126 O O . GLU A 1 1152 ? 35.760 16.108 -10.631 1.00 96.75 1152 GLU A O 1
ATOM 9131 N N . LYS A 1 1153 ? 34.323 14.569 -9.915 1.00 96.19 1153 LYS A N 1
ATOM 9132 C CA . LYS A 1 1153 ? 34.825 14.573 -8.543 1.00 96.19 1153 LYS A CA 1
ATOM 9133 C C . LYS A 1 1153 ? 36.202 13.917 -8.475 1.00 96.19 1153 LYS A C 1
ATOM 9135 O O . LYS A 1 1153 ? 36.398 12.800 -8.970 1.00 96.19 1153 LYS A O 1
ATOM 9140 N N . ARG A 1 1154 ? 37.170 14.644 -7.909 1.00 95.75 1154 ARG A N 1
ATOM 9141 C CA . ARG A 1 1154 ? 38.582 14.226 -7.784 1.00 95.75 1154 ARG A CA 1
ATOM 9142 C C . ARG A 1 1154 ? 39.122 14.280 -6.355 1.00 95.75 1154 ARG A C 1
ATOM 9144 O O . ARG A 1 1154 ? 40.249 13.868 -6.124 1.00 95.75 1154 ARG A O 1
ATOM 9151 N N . ASN A 1 1155 ? 38.313 14.734 -5.403 1.00 94.69 1155 ASN A N 1
ATOM 9152 C CA . ASN A 1 1155 ? 38.574 14.679 -3.971 1.00 94.69 1155 ASN A CA 1
ATOM 9153 C C . ASN A 1 1155 ? 37.303 14.239 -3.233 1.00 94.69 1155 ASN A C 1
ATOM 9155 O O . ASN A 1 1155 ? 36.178 14.461 -3.690 1.00 94.69 1155 ASN A O 1
ATOM 9159 N N . MET A 1 1156 ? 37.472 13.571 -2.099 1.00 95.12 1156 MET A N 1
ATOM 9160 C CA . MET A 1 1156 ? 36.368 13.034 -1.312 1.00 95.12 1156 MET A CA 1
ATOM 9161 C C . MET A 1 1156 ? 36.592 13.309 0.167 1.00 95.12 1156 MET A C 1
ATOM 9163 O O . MET A 1 1156 ? 37.698 13.169 0.683 1.00 95.12 1156 MET A O 1
ATOM 9167 N N . LYS A 1 1157 ? 35.508 13.647 0.865 1.00 96.12 1157 LYS A N 1
ATOM 9168 C CA . LYS A 1 1157 ? 35.472 13.631 2.323 1.00 96.12 1157 LYS A CA 1
ATOM 9169 C C . LYS A 1 1157 ? 34.942 12.271 2.763 1.00 96.12 1157 LYS A C 1
ATOM 9171 O O . LYS A 1 1157 ? 33.808 11.936 2.428 1.00 96.12 1157 LYS A O 1
ATOM 9176 N N . VAL A 1 1158 ? 35.752 11.500 3.482 1.00 96.94 1158 VAL A N 1
ATOM 9177 C CA . VAL A 1 1158 ? 35.426 10.123 3.885 1.00 96.94 1158 VAL A CA 1
ATOM 9178 C C . VAL A 1 1158 ? 35.529 9.958 5.394 1.00 96.94 1158 VAL A C 1
ATOM 9180 O O . VAL A 1 1158 ? 36.398 10.550 6.036 1.00 96.94 1158 VAL A O 1
ATOM 9183 N N . TYR A 1 1159 ? 34.628 9.170 5.970 1.00 98.19 1159 TYR A N 1
ATOM 9184 C CA . TYR A 1 1159 ? 34.681 8.800 7.379 1.00 98.19 1159 TYR A CA 1
ATOM 9185 C C . TYR A 1 1159 ? 35.463 7.506 7.548 1.00 98.19 1159 TYR A C 1
ATOM 9187 O O . TYR A 1 1159 ? 35.169 6.518 6.876 1.00 98.19 1159 TYR A O 1
ATOM 9195 N N . LEU A 1 1160 ? 36.429 7.497 8.459 1.00 97.69 1160 LEU A N 1
ATOM 9196 C CA . LEU A 1 1160 ? 37.145 6.294 8.851 1.00 97.69 1160 LEU A CA 1
ATOM 9197 C C . LEU A 1 1160 ? 36.538 5.772 10.158 1.00 97.69 1160 LEU A C 1
ATOM 9199 O O . LEU A 1 1160 ? 36.689 6.451 11.176 1.00 97.69 1160 LEU A O 1
ATOM 9203 N N . PRO A 1 1161 ? 35.861 4.607 10.167 1.00 97.06 1161 PRO A N 1
ATOM 9204 C CA . PRO A 1 1161 ? 35.239 4.072 11.376 1.00 97.06 1161 PRO A CA 1
ATOM 9205 C C . PRO A 1 1161 ? 36.231 3.876 12.517 1.00 97.06 1161 PRO A C 1
ATOM 9207 O O . PRO A 1 1161 ? 37.413 3.591 12.288 1.00 97.06 1161 PRO A O 1
ATOM 9210 N N . GLN A 1 1162 ? 35.756 4.025 13.753 1.00 94.62 1162 GLN A N 1
ATOM 9211 C CA . GLN A 1 1162 ? 36.579 3.784 14.933 1.00 94.62 1162 GLN A CA 1
ATOM 9212 C C . GLN A 1 1162 ? 37.050 2.322 14.981 1.00 94.62 1162 GLN A C 1
ATOM 9214 O O . GLN A 1 1162 ? 36.249 1.388 14.955 1.00 94.62 1162 GLN A O 1
ATOM 9219 N N . LEU A 1 1163 ? 38.365 2.131 15.099 1.00 93.12 1163 LEU A N 1
ATOM 9220 C CA . LEU A 1 1163 ? 38.987 0.824 15.309 1.00 93.12 1163 LEU A CA 1
ATOM 9221 C C . LEU A 1 1163 ? 39.294 0.598 16.795 1.00 93.12 1163 LEU A C 1
ATOM 9223 O O . LEU A 1 1163 ? 39.288 1.535 17.600 1.00 93.12 1163 LEU A O 1
ATOM 9227 N N . GLU A 1 1164 ? 39.567 -0.655 17.159 1.00 86.75 1164 GLU A N 1
ATOM 9228 C CA . GLU A 1 1164 ? 40.115 -0.997 18.475 1.00 86.75 1164 GLU A CA 1
ATOM 9229 C C . GLU A 1 1164 ? 41.464 -0.296 18.708 1.00 86.75 1164 GLU A C 1
ATOM 9231 O O . GLU A 1 1164 ? 42.140 0.112 17.761 1.00 86.75 1164 GLU A O 1
ATOM 9236 N N . ALA A 1 1165 ? 41.852 -0.130 19.975 1.00 81.31 1165 ALA A N 1
ATOM 9237 C CA . ALA A 1 1165 ? 43.035 0.644 20.343 1.00 81.31 1165 ALA A CA 1
ATOM 9238 C C . ALA A 1 1165 ? 44.301 0.142 19.618 1.00 81.31 1165 ALA A C 1
ATOM 9240 O O . ALA A 1 1165 ? 44.726 -0.994 19.818 1.00 81.31 1165 ALA A O 1
ATOM 9241 N N . GLY A 1 1166 ? 44.908 1.012 18.802 1.00 80.44 1166 GLY A N 1
ATOM 9242 C CA . GLY A 1 1166 ? 46.109 0.721 18.010 1.00 80.44 1166 GLY A CA 1
ATOM 9243 C C . GLY A 1 1166 ? 45.858 0.304 16.555 1.00 80.44 1166 GLY A C 1
ATOM 9244 O O . GLY A 1 1166 ? 46.822 0.252 15.795 1.00 80.44 1166 GLY A O 1
ATOM 9245 N N . GLY A 1 1167 ? 44.608 0.047 16.153 1.00 90.38 1167 GLY A N 1
ATOM 9246 C CA . GLY A 1 1167 ? 44.253 -0.252 14.762 1.00 90.38 1167 GLY A CA 1
ATOM 9247 C C . GLY A 1 1167 ? 44.245 0.998 13.881 1.00 90.38 1167 GLY A C 1
ATOM 9248 O O . GLY A 1 1167 ? 43.808 2.066 14.317 1.00 90.38 1167 GLY A O 1
ATOM 9249 N N . LYS A 1 1168 ? 44.692 0.863 12.628 1.00 94.56 1168 LYS A N 1
ATOM 9250 C CA . LYS A 1 1168 ? 44.767 1.984 11.674 1.00 94.56 1168 LYS A CA 1
ATOM 9251 C C . LYS A 1 1168 ? 44.157 1.642 10.321 1.00 94.56 1168 LYS A C 1
ATOM 9253 O O . LYS A 1 1168 ? 44.007 0.482 9.949 1.00 94.56 1168 LYS A O 1
ATOM 9258 N N . TRP A 1 1169 ? 43.814 2.682 9.573 1.00 96.44 1169 TRP A N 1
ATOM 9259 C CA . TRP A 1 1169 ? 43.370 2.584 8.189 1.00 96.44 1169 TRP A CA 1
ATOM 9260 C C . TRP A 1 1169 ? 44.494 3.002 7.250 1.00 96.44 1169 TRP A C 1
ATOM 9262 O O . TRP A 1 1169 ? 45.011 4.113 7.357 1.00 96.44 1169 TRP A O 1
ATOM 9272 N N . LYS A 1 1170 ? 44.842 2.134 6.303 1.00 95.25 1170 LYS A N 1
ATOM 9273 C CA . LYS A 1 1170 ? 45.837 2.412 5.268 1.00 95.25 1170 LYS A CA 1
ATOM 9274 C C . LYS A 1 1170 ? 45.173 2.517 3.894 1.00 95.25 1170 LYS A C 1
ATOM 9276 O O . LYS A 1 1170 ? 44.523 1.551 3.489 1.00 95.25 1170 LYS A O 1
ATOM 9281 N N . PRO A 1 1171 ? 45.319 3.627 3.154 1.00 93.62 1171 PRO A N 1
ATOM 9282 C CA . PRO A 1 1171 ? 44.852 3.708 1.774 1.00 93.62 1171 PRO A CA 1
ATOM 9283 C C . PRO A 1 1171 ? 45.519 2.638 0.907 1.00 93.62 1171 PRO A C 1
ATOM 9285 O O . PRO A 1 1171 ? 46.703 2.351 1.059 1.00 93.62 1171 PRO A O 1
ATOM 9288 N N . LEU A 1 1172 ? 44.775 2.070 -0.037 1.00 90.38 1172 LEU A N 1
ATOM 9289 C CA . LEU A 1 1172 ? 45.350 1.231 -1.094 1.00 90.38 1172 LEU A CA 1
ATOM 9290 C C . LEU A 1 1172 ? 45.871 2.056 -2.289 1.00 90.38 1172 LEU A C 1
ATOM 9292 O O . LEU A 1 1172 ? 46.273 1.476 -3.295 1.00 90.38 1172 LEU A O 1
ATOM 9296 N N . LEU A 1 1173 ? 45.854 3.391 -2.190 1.00 84.56 1173 LEU A N 1
ATOM 9297 C CA . LEU A 1 1173 ? 46.395 4.273 -3.220 1.00 84.56 1173 LEU A CA 1
ATOM 9298 C C . LEU A 1 1173 ? 47.900 4.022 -3.376 1.00 84.56 1173 LEU A C 1
ATOM 9300 O O . LEU A 1 1173 ? 48.661 4.043 -2.412 1.00 84.56 1173 LEU A O 1
ATOM 9304 N N . GLU A 1 1174 ? 48.322 3.776 -4.609 1.00 77.12 1174 GLU A N 1
ATOM 9305 C CA . GLU A 1 1174 ? 49.709 3.462 -4.930 1.00 77.12 1174 GLU A CA 1
ATOM 9306 C C . GLU A 1 1174 ? 50.617 4.670 -4.648 1.00 77.12 1174 GLU A C 1
ATOM 9308 O O . GLU A 1 1174 ? 50.335 5.783 -5.085 1.00 77.12 1174 GLU A O 1
ATOM 9313 N N . GLY A 1 1175 ? 51.694 4.454 -3.889 1.00 76.19 1175 GLY A N 1
ATOM 9314 C CA . GLY A 1 1175 ? 52.601 5.518 -3.440 1.00 76.19 1175 GLY A CA 1
ATOM 9315 C C . GLY A 1 1175 ? 52.202 6.197 -2.124 1.00 76.19 1175 GLY A C 1
ATOM 9316 O O . GLY A 1 1175 ? 53.052 6.850 -1.524 1.00 76.19 1175 GLY A O 1
ATOM 9317 N N . GLU A 1 1176 ? 50.976 5.989 -1.633 1.00 79.56 1176 GLU A N 1
ATOM 9318 C CA . GLU A 1 1176 ? 50.529 6.516 -0.342 1.00 79.56 1176 GLU A CA 1
ATOM 9319 C C . GLU A 1 1176 ? 50.908 5.555 0.794 1.00 79.56 1176 GLU A C 1
ATOM 9321 O O . GLU A 1 1176 ? 50.527 4.379 0.806 1.00 79.56 1176 GLU A O 1
ATOM 9326 N N . THR A 1 1177 ? 51.694 6.040 1.755 1.00 80.44 1177 THR A N 1
ATOM 9327 C CA . THR A 1 1177 ? 52.163 5.231 2.894 1.00 80.44 1177 THR A CA 1
ATOM 9328 C C . THR A 1 1177 ? 51.568 5.659 4.222 1.00 80.44 1177 THR A C 1
ATOM 9330 O O . THR A 1 1177 ? 51.723 4.927 5.204 1.00 80.44 1177 THR A O 1
ATOM 9333 N N . ASP A 1 1178 ? 50.895 6.808 4.266 1.00 86.44 1178 ASP A N 1
ATOM 9334 C CA . ASP A 1 1178 ? 50.354 7.330 5.506 1.00 86.44 1178 ASP A CA 1
ATOM 9335 C C . ASP A 1 1178 ? 49.192 6.468 6.010 1.00 86.44 1178 ASP A C 1
ATOM 9337 O O . ASP A 1 1178 ? 48.299 6.035 5.279 1.00 86.44 1178 ASP A O 1
ATOM 9341 N N . THR A 1 1179 ? 49.218 6.202 7.314 1.00 92.75 1179 THR A N 1
ATOM 9342 C CA . THR A 1 1179 ? 48.154 5.490 8.026 1.00 92.75 1179 THR A CA 1
ATOM 9343 C C . THR A 1 1179 ? 47.327 6.477 8.832 1.00 92.75 1179 THR A C 1
ATOM 9345 O O . THR A 1 1179 ? 47.881 7.360 9.493 1.00 92.75 1179 THR A O 1
ATOM 9348 N N . TYR A 1 1180 ? 46.018 6.275 8.873 1.00 93.81 1180 TYR A N 1
ATOM 9349 C CA . TYR A 1 1180 ? 45.081 7.158 9.550 1.00 93.81 1180 TYR A CA 1
ATOM 9350 C C . TYR A 1 1180 ? 44.432 6.460 10.746 1.00 93.81 1180 TYR A C 1
ATOM 9352 O O . TYR A 1 1180 ? 43.994 5.315 10.663 1.00 93.81 1180 TYR A O 1
ATOM 9360 N N . GLU A 1 1181 ? 44.331 7.179 11.863 1.00 94.19 1181 GLU A N 1
ATOM 9361 C CA . GLU A 1 1181 ? 43.493 6.768 12.997 1.00 94.19 1181 GLU A CA 1
ATOM 9362 C C . GLU A 1 1181 ? 42.004 6.774 12.601 1.00 94.19 1181 GLU A C 1
ATOM 9364 O O . GLU A 1 1181 ? 41.572 7.627 11.819 1.00 94.19 1181 GLU A O 1
ATOM 9369 N N . GLY A 1 1182 ? 41.220 5.855 13.169 1.00 94.69 1182 GLY A N 1
ATOM 9370 C CA . GLY A 1 1182 ? 39.762 5.816 13.008 1.00 94.69 1182 GLY A CA 1
ATOM 9371 C C . GLY A 1 1182 ? 39.016 6.882 13.826 1.00 94.69 1182 GLY A C 1
ATOM 9372 O O . GLY A 1 1182 ? 39.616 7.664 14.562 1.00 94.69 1182 GLY A O 1
ATOM 9373 N N . GLY A 1 1183 ? 37.689 6.908 13.690 1.00 94.75 1183 GLY A N 1
ATOM 9374 C CA . GLY A 1 1183 ? 36.775 7.775 14.440 1.00 94.75 1183 GLY A CA 1
ATOM 9375 C C . GLY A 1 1183 ? 36.659 9.208 13.908 1.00 94.75 1183 GLY A C 1
ATOM 9376 O O . GLY A 1 1183 ? 36.139 10.080 14.606 1.00 94.75 1183 GLY A O 1
ATOM 9377 N N . LYS A 1 1184 ? 37.150 9.492 12.695 1.00 94.81 1184 LYS A N 1
ATOM 9378 C CA . LYS A 1 1184 ? 37.209 10.856 12.144 1.00 94.81 1184 LYS A CA 1
ATOM 9379 C C . LYS A 1 1184 ? 36.973 10.917 10.640 1.00 94.81 1184 LYS A C 1
ATOM 9381 O O . LYS A 1 1184 ? 37.202 9.960 9.905 1.00 94.81 1184 LYS A O 1
ATOM 9386 N N . TRP A 1 1185 ? 36.548 12.096 10.196 1.00 97.06 1185 TRP A N 1
ATOM 9387 C CA . TRP A 1 1185 ? 36.475 12.457 8.786 1.00 97.06 1185 TRP A CA 1
ATOM 9388 C C . TRP A 1 1185 ? 37.836 12.945 8.290 1.00 97.06 1185 TRP A C 1
ATOM 9390 O O . TRP A 1 1185 ? 38.490 13.734 8.975 1.00 97.06 1185 TRP A O 1
ATOM 9400 N N . ILE A 1 1186 ? 38.227 12.521 7.092 1.00 95.69 1186 ILE A N 1
ATOM 9401 C CA . ILE A 1 1186 ? 39.423 12.995 6.390 1.00 95.69 1186 ILE A CA 1
ATOM 9402 C C . ILE A 1 1186 ? 39.064 13.436 4.969 1.00 95.69 1186 ILE A C 1
ATOM 9404 O O . ILE A 1 1186 ? 38.030 13.036 4.430 1.00 95.69 1186 ILE A O 1
ATOM 9408 N N . GLU A 1 1187 ? 39.920 14.255 4.371 1.00 95.44 1187 GLU A N 1
ATOM 9409 C CA . GLU A 1 1187 ? 39.892 14.545 2.937 1.00 95.44 1187 GLU A CA 1
ATOM 9410 C C . GLU A 1 1187 ? 40.947 13.679 2.248 1.00 95.44 1187 GLU A C 1
ATOM 9412 O O . GLU A 1 1187 ? 42.049 13.517 2.772 1.00 95.44 1187 GLU A O 1
ATOM 9417 N N . ILE A 1 1188 ? 40.587 13.082 1.113 1.00 93.62 1188 ILE A N 1
ATOM 9418 C CA . ILE A 1 1188 ? 41.456 12.191 0.346 1.00 93.62 1188 ILE A CA 1
ATOM 9419 C C . ILE A 1 1188 ? 41.281 12.442 -1.151 1.00 93.62 1188 ILE A C 1
ATOM 9421 O O . ILE A 1 1188 ? 40.173 12.732 -1.621 1.00 93.62 1188 ILE A O 1
ATOM 9425 N N . ASP A 1 1189 ? 42.368 12.296 -1.901 1.00 92.69 1189 ASP A N 1
ATOM 9426 C CA . ASP A 1 1189 ? 42.339 12.359 -3.356 1.00 92.69 1189 ASP A CA 1
ATOM 9427 C C . ASP A 1 1189 ? 41.625 11.136 -3.950 1.00 92.69 1189 ASP A C 1
ATOM 9429 O O . ASP A 1 1189 ? 41.732 10.004 -3.473 1.00 92.69 1189 ASP A O 1
ATOM 9433 N N . ALA A 1 1190 ? 40.871 11.383 -5.016 1.00 95.12 1190 ALA A N 1
ATOM 9434 C CA . ALA A 1 1190 ? 40.088 10.398 -5.752 1.00 95.12 1190 ALA A CA 1
ATOM 9435 C C . ALA A 1 1190 ? 40.265 10.612 -7.269 1.00 95.12 1190 ALA A C 1
ATOM 9437 O O . ALA A 1 1190 ? 39.288 10.928 -7.962 1.00 95.12 1190 ALA A O 1
ATOM 9438 N N . PRO A 1 1191 ? 41.498 10.510 -7.808 1.00 94.88 1191 PRO A N 1
ATOM 9439 C CA . PRO A 1 1191 ? 41.760 10.723 -9.231 1.00 94.88 1191 PRO A CA 1
ATOM 9440 C C . PRO A 1 1191 ? 40.998 9.705 -10.098 1.00 94.88 1191 PRO A C 1
ATOM 9442 O O . PRO A 1 1191 ? 40.381 8.774 -9.576 1.00 94.88 1191 PRO A O 1
ATOM 9445 N N . LEU A 1 1192 ? 40.952 9.885 -11.421 1.00 96.00 1192 LEU A N 1
ATOM 9446 C CA . LEU A 1 1192 ? 40.114 9.029 -12.275 1.00 96.00 1192 LEU A CA 1
ATOM 9447 C C . LEU A 1 1192 ? 40.551 7.559 -12.210 1.00 96.00 1192 LEU A C 1
ATOM 9449 O O . LEU A 1 1192 ? 39.708 6.671 -12.196 1.00 96.00 1192 LEU A O 1
ATOM 9453 N N . GLU A 1 1193 ? 41.849 7.312 -12.079 1.00 95.00 1193 GLU A N 1
ATOM 9454 C CA . GLU A 1 1193 ? 42.502 6.004 -12.046 1.00 95.00 1193 GLU A CA 1
ATOM 9455 C C . GLU A 1 1193 ? 42.309 5.266 -10.715 1.00 95.00 1193 GLU A C 1
ATOM 9457 O O . GLU A 1 1193 ? 42.643 4.080 -10.611 1.00 95.00 1193 GLU A O 1
ATOM 9462 N N . TRP A 1 1194 ? 41.792 5.951 -9.687 1.00 93.62 1194 TRP A N 1
ATOM 9463 C CA . TRP A 1 1194 ? 41.674 5.397 -8.345 1.00 93.62 1194 TRP A CA 1
ATOM 9464 C C . TRP A 1 1194 ? 40.414 5.841 -7.589 1.00 93.62 1194 TRP A C 1
ATOM 9466 O O . TRP A 1 1194 ? 40.157 7.025 -7.372 1.00 93.62 1194 TRP A O 1
ATOM 9476 N N . MET A 1 1195 ? 39.657 4.855 -7.110 1.00 95.94 1195 MET A N 1
ATOM 9477 C CA . MET A 1 1195 ? 38.588 5.031 -6.124 1.00 95.94 1195 MET A CA 1
ATOM 9478 C C . MET A 1 1195 ? 39.157 4.864 -4.705 1.00 95.94 1195 MET A C 1
ATOM 9480 O O . MET A 1 1195 ? 39.828 3.859 -4.462 1.00 95.94 1195 MET A O 1
ATOM 9484 N N . PRO A 1 1196 ? 38.867 5.765 -3.744 1.00 96.62 1196 PRO A N 1
ATOM 9485 C CA . PRO A 1 1196 ? 39.369 5.626 -2.381 1.00 96.62 1196 PRO A CA 1
ATOM 9486 C C . PRO A 1 1196 ? 38.915 4.315 -1.719 1.00 96.62 1196 PRO A C 1
ATOM 9488 O O . PRO A 1 1196 ? 37.722 4.059 -1.537 1.00 96.62 1196 PRO A O 1
ATOM 9491 N N . VAL A 1 1197 ? 39.892 3.493 -1.335 1.00 97.44 1197 VAL A N 1
ATOM 9492 C CA . VAL A 1 1197 ? 39.710 2.249 -0.580 1.00 97.44 1197 VAL A CA 1
ATOM 9493 C C . VAL A 1 1197 ? 40.774 2.187 0.505 1.00 97.44 1197 VAL A C 1
ATOM 9495 O O . VAL A 1 1197 ? 41.950 2.441 0.235 1.00 97.44 1197 VAL A O 1
ATOM 9498 N N . PHE A 1 1198 ? 40.372 1.831 1.721 1.00 97.56 1198 PHE A N 1
ATOM 9499 C CA . PHE A 1 1198 ? 41.262 1.711 2.870 1.00 97.56 1198 PHE A CA 1
ATOM 9500 C C . PHE A 1 1198 ? 41.260 0.279 3.386 1.00 97.56 1198 PHE A C 1
ATOM 9502 O O . PHE A 1 1198 ? 40.216 -0.346 3.537 1.00 97.56 1198 PHE A O 1
ATOM 9509 N N . LYS A 1 1199 ? 42.441 -0.240 3.689 1.00 96.31 1199 LYS A N 1
ATOM 9510 C CA . LYS A 1 1199 ? 42.649 -1.522 4.344 1.00 96.31 1199 LYS A CA 1
ATOM 9511 C C . LYS A 1 1199 ? 42.788 -1.303 5.849 1.00 96.31 1199 LYS A C 1
ATOM 9513 O O . LYS A 1 1199 ? 43.530 -0.422 6.279 1.00 96.31 1199 LYS A O 1
ATOM 9518 N N . ARG A 1 1200 ? 42.099 -2.126 6.632 1.00 94.81 1200 ARG A N 1
ATOM 9519 C CA . ARG A 1 1200 ? 42.282 -2.236 8.081 1.00 94.81 1200 ARG A CA 1
ATOM 9520 C C . ARG A 1 1200 ? 43.627 -2.909 8.378 1.00 94.81 1200 ARG A C 1
ATOM 9522 O O . ARG A 1 1200 ? 43.876 -4.005 7.861 1.00 94.81 1200 ARG A O 1
ATOM 9529 N N . GLU A 1 1201 ? 44.472 -2.248 9.168 1.00 86.19 1201 GLU A N 1
ATOM 9530 C CA . GLU A 1 1201 ? 45.761 -2.754 9.676 1.00 86.19 1201 GLU A CA 1
ATOM 9531 C C . GLU A 1 1201 ? 45.705 -3.117 11.158 1.00 86.19 1201 GLU A C 1
ATOM 9533 O O . GLU A 1 1201 ? 45.082 -2.356 11.943 1.00 86.19 1201 GLU A O 1
#

pLDDT: mean 90.31, std 12.32, range [26.94, 98.88]